Protein 4A1S (pdb70)

Foldseek 3Di:
DLVQLVVLQVVLVVCVVVVNNVVSLVSLVVSVVVPHPDLVVVLVSLQSNLVSCVVVPVLVSSLVSLVVSLVSCVVVVVLQSNLVSLQSNLVSCLVVVNLVSSLVSLVSSLVSCVVVVPLVSNLVSLLSNLVSLLSNLVVVCVVPVPD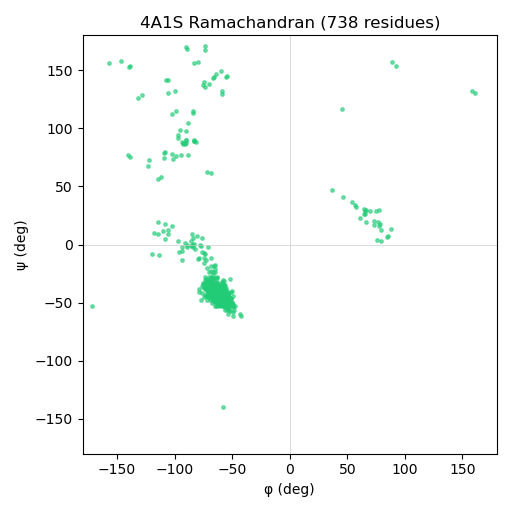NDPSNLVSLVVSLVSLVVSLVSCVVVVVLVSNLVSLQSNLVSCVSNLVLVSSLVSLVSNLVSCVVVVNLVSVLSSLQSNLVSCVSVVNLVSSLVSLVSNLVSCVVVVVLVSNLVSLQSNLVSVVVVVNLVRSLVSLVSSLVSCVVVVVLVSVLVSLVSNLVSCVSVPVLVSSLVSLVVNCVSDPPVSVVVSVVSNVVSD/DLVQLVVLQVVLVVCVVVVNNVVSLVSLVVSVVVPHPDLVVVLVSLQSNLVSCVVVPNLVSSLVSLVVSLVSCVVVVPLQSNLVSLQSNLVSCLVVVNLVSSLVSLVSSLVSCVVVVPLVSNLSSLLSNLVSLLSNLVVVCVVCVVDNDPSSLVSLVSSLVSLVVSLVSCVVVVVLLSNLVSLQSNLVSCVSVLVLVSNLVSLVSNLVSCVVVVNLVSNLSSLQSNLVSCVSVVNLVSNLVSLVSNLVSCVVVVVLVSNLVSLQSNLVSVVVVVVLVVSLVSLVSNLVSCVVVVVLVSNLVSLQSNLVSCVSVPVLVSSLVSLVVNPVSDHDVSVVSNVVSD/DDDVVVVVVVVCVPDDDDDDDDPDDDDDPD/DDVVVVVVVVCPPDDDDDDDDPDDDDDD

Radius of gyration: 38.89 Å; Cα contacts (8 Å, |Δi|>4): 1150; chains: 4; bounding box: 82×123×58 Å

Nearest PDB structures (foldseek):
  4a1s-assembly1_B  TM=1.003E+00  e=1.552E-40  Drosophila melanogaster
  5a7d-assembly2_E  TM=9.455E-01  e=1.061E-35  Drosophila melanogaster
  3sf4-assembly1_A  TM=9.619E-01  e=1.800E-29  Homo sapiens
  3ro2-assembly1_A  TM=9.393E-01  e=2.107E-28  Mus musculus
  4jhr-assembly1_A  TM=9.688E-01  e=8.189E-17  Mus musculus

InterPro domains:
  IPR003109 GoLoco motif [PF02188] (468-488)
  IPR003109 GoLoco motif [PF02188] (552-573)
  IPR003109 GoLoco motif [PF02188] (613-633)
  IPR003109 GoLoco motif [PS50877] (467-489)
  IPR003109 GoLoco motif [PS50877] (551-573)
  IPR003109 GoLoco motif [PS50877] (612-634)
  IPR003109 GoLoco motif [SM00390] (467-489)
  IPR003109 GoLoco motif [SM00390] (551-573)
  IPR003109 GoLoco motif [SM00390] (612-634)
  IPR011990 Tetratricopeptide-like helical domain superfamily [G3DSA:1.25.40.10] (41-385)
  IPR011990 Tetratricopeptide-like helical domain superfamily [G3DSA:1.25.40.10] (449-516)
  IPR011990 Tetratricopeptide-like helical domain superfamily [G3DSA:1.25.40.10] (537-635)
  IPR011990 Tetratricopeptide-like helical domain superfamily [SSF48452] (73-176)
  IPR011990 Tetratricopeptide-like helical domain superfamily [SSF48452] (196-381)
  IPR019734 Tetratricopeptide repeat [PS50005] (81-114)
  IPR019734 Tetratricopeptide repeat [SM00028] (81-114)
  IPR019734 Tetratricopeptide repeat [SM00028] (121-154)
  IPR019734 Tetratricopeptide repeat [SM00028] (161-204)
  IPR019734 Tetratricopeptide repeat [SM00028] (218-251)
  IPR019734 Tetratricopeptide repeat [SM00028] (258-291)

Organism: Drosophila melanogaster (NCBI:txid7227)

B-factor: mean 42.35, std 15.71, range [16.69, 116.45]

Solvent-accessible surface area: 34014 Å² total; per-residue (Å²): 50,57,80,112,0,70,114,39,0,57,51,0,35,126,20,32,127,79,65,69,25,168,32,0,14,52,67,0,91,41,0,57,152,38,27,31,166,66,82,104,8,33,3,2,0,38,0,9,0,0,12,3,17,28,123,60,38,56,69,97,82,0,46,80,32,0,102,76,0,15,74,26,0,102,83,51,129,53,115,68,5,10,0,45,0,2,6,1,7,0,16,0,10,42,60,55,39,90,25,105,78,0,8,124,20,1,60,91,1,10,62,1,0,106,107,66,58,40,116,95,0,29,0,89,0,2,16,10,0,0,25,2,22,19,29,51,0,59,77,27,9,99,139,77,117,81,144,75,8,116,70,4,89,113,2,0,59,86,0,20,100,16,0,64,76,4,3,139,14,8,124,90,61,48,52,96,17,8,12,0,58,0,0,0,6,0,0,6,0,31,4,2,44,30,63,31,85,16,0,10,92,30,1,65,36,11,26,126,2,1,132,105,117,54,57,76,38,0,1,20,20,0,4,16,4,0,0,9,0,14,2,41,58,46,72,59,121,59,0,3,104,21,6,84,81,2,12,51,0,0,75,105,66,54,44,86,116,36,16,8,84,6,0,4,9,0,0,2,0,25,32,61,40,137,91,52,107,40,0,16,111,37,3,66,99,2,17,59,7,2,87,104,65,58,63,167,139,0,27,16,50,0,0,45,6,0,7,58,4,21,44,56,79,45,24,100,143,109,3,55,129,11,8,89,61,7,79,157,38,34,90,90,83,22,33,67,18,2,52,60,42,22,73,87,40,119,47,59,79,110,0,71,115,42,0,70,52,0,35,126,20,30,137,75,64,68,27,170,33,0,14,53,69,0,91,41,0,62,153,34,28,32,168,67,77,116,9,30,4,2,0,40,0,8,0,0,12,4,16,25,125,58,40,53,69,98,83,0,47,80,34,0,100,78,0,15,73,25,0,99,83,48,129,54,114,63,5,10,0,48,0,2,7,2,7,0,18,0,9,40,60,53,39,89,28,106,77,0,8,123,18,1,60,93,2,10,63,1,0,108,110,64,57,41,116,95,1,29,0,92,0,2,19,11,0,0,27,2,23,18,31,52,0,59,74,27,8,97,139,80,117,82,147,74,8,118,68,4,88,113,2,0,60,84,0,18,99,17,0,63,72,5,4,139,14,7,123,89,60,49,51,98,17,9,12,0,62,0,0,0,7,0,0,6,0,31,5,2,45,30,64,29,88,15,0,11,90,31,1,64,39,11,26,129,2,1,132,104,117,54,56,74,39,0,2,20,16,0,2,16,5,0,0,8,0,12,2,41,61,43,71,59,120,59,0,2,102,21,5,82,84,2,13,51,0,0,77,105,67,53,45,85,116,34,16,9,89,5,0,5,9,0,0,0,0,28,33,63,43,137,90,52,106,36,0,15,109,36,3,66,96,2,18,59,6,2,87,105,65,58,63,166,142,1,27,17,47,0,0,44,6,0,8,57,4,21,42,57,77,44,24,100,144,111,4,55,128,12,9,89,59,18,77,157,40,70,76,90,30,1,52,65,40,21,73,89,39,119,212,83,90,5,27,60,41,5,59,77,91,24,58,45,31,23,54,70,18,104,112,59,27,23,29,100,22,55,0,98,142,101,6,26,63,40,5,59,78,86,24,60,50,30,23,53,72,19,105,114,61,28,22,34,105,22,75,17

CATH classification: 1.25.40.10

GO terms:
  GO:0045179 apical cortex (C, IDA)
  GO:0005938 cell cortex (C, IDA)
  GO:1990499 raps-insc complex (C, IDA)
  GO:0000132 establishment of mitotic spindle orientation (P, IDA)
  GO:0008356 asymmetric cell division (P, IDA)
  GO:0045167 asymmetric protein localization involved in cell fate determination (P, TAS)
  GO:0045175 basal protein localization (P, TAS)
  GO:0051294 establishment of spindle orientation (P, IMP)
  GO:0055059 asymmetric neuroblast division (P, IMP)
  GO:0007405 neuroblast proliferation (P, IMP)
  GO:0000132 establishment of mitotic spindle orientation (P, IMP)
  GO:0008356 asymmetric cell division (P, IMP)
  GO:0005515 protein binding (F, IPI)
  GO:0019904 protein domain specific binding (F, IPI)

Sequence (746 aa):
GSSMCLELALEGERLCNAGDCRAGVAFFQAAIQAGTEDLRTLSAIYSQLGNAYFYLGDYNKAMQYHKHDLTLAKSMNDRLGEAKSSGNLGNTLKVMGRFDEAAICCERHLTLARQLGDRLSEGRALYNLGNVYHAKGKHLGQRNPGKFGDDVKEALTRAVEFYQENLKLMRDLGDRGAQGRACGNLGNTYYLLGDFQAAIEHHQERLRIAREFGDRAAERRANSNLGNSHIFLGQFEDAAEHYKRTLALAVELGEREVEAQSCYSLGNTYTLLHEFNTAIEYHNRHLAIAQELGDRIGEARACWSLGNAHSAIGGHERALKYAEQHLQLAGSSMCLELALEGERLCNAGDCRAGVAFFQAAIQAGTEDLRTLSAIYSQLGNAYFYLGDYNKAMQYHKHDLTLAKSMNDRLGEAKSSGNLGNTLKVMGRFDEAAICCERHLTLARQLGDRLSEGRALYNLGNVYHAKGKHLGQRNPGKFGDDVKEALTRAVEFYQENLKLMRDLGDRGAQGRACGNLGNTYYLLGDFQAAIEHHQERLRIAREFGDRAAERRANSNLGNSHIFLGQFEDAAEHYKRTLALAVELGEREVEAQSCYSLGNTYTLLHEFNTAIEYHNRHLAIAQELGDRIGEARACWSLGNAHSAIGGHERALKYAEQHLQLAHPEPVASWMSEQRWAGEPEVMCTLQHKSIAPEPVASWMSEQRWAGEPEVMCTLQHKSI

Secondary structure (DSSP, 8-state):
-HHHHHHHHHHHHHHHHTT-HHHHHHHHHHHHHH--S-HHHHHHHHHHHHHHHHHHT-HHHHHHHHHHHHHHHHHTT-HHHHHHHHHHHHHHHHHTT-HHHHHHHHHHHHHHHHHHT-HHHHHHHHHHHHHHHHHHHHHHHHHSTT---HHHHHHHHHHHHHHHHHHHHHHHHT-HHHHHHHHHHHHHHHHHTT-HHHHHHHHHHHHHHHHHHT-HHHHHHHHHHHHHHHHTTT-HHHHHHHHHHHHHHHHHTT-HHHHHHHHHHHHHHHHHTT-HHHHHHHHHHHHHHHHHHT-HHHHHHHHHHHHHHHHHTT-HHHHHHHHHHHHHH--HHHHHHHHHHHHHT-/-HHHHHHHHHHHHHHHHTT-HHHHHHHHHHHHHH--S-HHHHHHHHHHHHHHHHHTT-HHHHHHHHHHHHHHHHHTT-HHHHHHHHHHHHHHHHHTT-HHHHHHHHHHHHHHHHHHT-HHHHHHHHHHHHHHHHHHHHHHHHHSTT---HHHHHHHHHHHHHHHHHHHHHHHHT-HHHHHHHHHHHHHHHHHHT-HHHHHHHHHHHHHHHHHHT-HHHHHHHHHHHHHHHHTTT-HHHHHHHHHHHHHHHHHTT-HHHHHHHHHHHHHHHHHTT-HHHHHHHHHHHHHHHHHTT-HHHHHHHHHHHHHHHHHTT-HHHHHHHHHHHHHH--HHHHHHHHHT-/---HHHHHHHHHTT----------------/--HHHHHHHHHTT---------------

Structure (mmCIF, N/CA/C/O backbone):
data_4A1S
#
_entry.id   4A1S
#
_cell.length_a   160.200
_cell.length_b   64.232
_cell.length_c   107.599
_cell.angle_alpha   90.00
_cell.angle_beta   117.90
_cell.angle_gamma   90.00
#
_symmetry.space_group_name_H-M   'C 1 2 1'
#
loop_
_entity.id
_entity.type
_entity.pdbx_description
1 polymer 'PARTNER OF INSCUTEABLE'
2 polymer RE60102P
3 water water
#
loop_
_atom_site.group_PDB
_atom_site.id
_atom_site.type_symbol
_atom_site.label_atom_id
_atom_site.label_alt_id
_atom_site.label_comp_id
_atom_site.label_asym_id
_atom_site.label_entity_id
_atom_site.label_seq_id
_atom_site.pdbx_PDB_ins_code
_atom_site.Cartn_x
_atom_site.Cartn_y
_atom_site.Cartn_z
_atom_site.occupancy
_atom_site.B_iso_or_equiv
_atom_site.auth_seq_id
_atom_site.auth_comp_id
_atom_site.auth_asym_id
_atom_site.auth_atom_id
_atom_site.pdbx_PDB_model_num
ATOM 1 N N . GLY A 1 44 ? 32.831 79.991 -6.490 1.00 34.07 39 GLY A N 1
ATOM 2 C CA . GLY A 1 44 ? 33.909 80.183 -5.523 1.00 50.39 39 GLY A CA 1
ATOM 3 C C . GLY A 1 44 ? 35.331 79.788 -5.999 1.00 52.06 39 GLY A C 1
ATOM 4 O O . GLY A 1 44 ? 36.144 80.622 -6.396 1.00 40.17 39 GLY A O 1
ATOM 5 N N . SER A 1 45 ? 35.637 78.496 -5.907 1.00 49.06 40 SER A N 1
ATOM 6 C CA . SER A 1 45 ? 36.547 77.884 -6.829 1.00 43.47 40 SER A CA 1
ATOM 7 C C . SER A 1 45 ? 36.070 78.132 -8.310 1.00 33.54 40 SER A C 1
ATOM 8 O O . SER A 1 45 ? 36.880 78.470 -9.156 1.00 32.84 40 SER A O 1
ATOM 11 N N . SER A 1 46 ? 34.773 78.036 -8.605 1.00 30.20 41 SER A N 1
ATOM 12 C CA . SER A 1 46 ? 34.283 78.346 -9.938 1.00 32.41 41 SER A CA 1
ATOM 13 C C . SER A 1 46 ? 34.384 79.867 -10.231 1.00 34.62 41 SER A C 1
ATOM 14 O O . SER A 1 46 ? 34.512 80.256 -11.390 1.00 29.65 41 SER A O 1
ATOM 17 N N . MET A 1 47 ? 34.285 80.712 -9.190 1.00 33.62 42 MET A N 1
ATOM 18 C CA . MET A 1 47 ? 34.341 82.167 -9.391 1.00 33.28 42 MET A CA 1
ATOM 19 C C . MET A 1 47 ? 35.789 82.500 -9.819 1.00 27.01 42 MET A C 1
ATOM 20 O O . MET A 1 47 ? 36.024 83.205 -10.794 1.00 27.67 42 MET A O 1
ATOM 25 N N . CYS A 1 48 ? 36.745 81.956 -9.083 1.00 21.53 43 CYS A N 1
ATOM 26 C CA . CYS A 1 48 ? 38.125 82.171 -9.338 1.00 24.72 43 CYS A CA 1
ATOM 27 C C . CYS A 1 48 ? 38.392 81.707 -10.773 1.00 27.14 43 CYS A C 1
ATOM 28 O O . CYS A 1 48 ? 39.080 82.431 -11.587 1.00 26.62 43 CYS A O 1
ATOM 31 N N . LEU A 1 49 ? 37.867 80.526 -11.105 1.00 30.51 44 LEU A N 1
ATOM 32 C CA . LEU A 1 49 ? 38.115 79.957 -12.412 1.00 30.27 44 LEU A CA 1
ATOM 33 C C . LEU A 1 49 ? 37.728 80.924 -13.533 1.00 26.73 44 LEU A C 1
ATOM 34 O O . LEU A 1 49 ? 38.523 81.242 -14.390 1.00 30.34 44 LEU A O 1
ATOM 39 N N . GLU A 1 50 ? 36.492 81.360 -13.525 1.00 32.73 45 GLU A N 1
ATOM 40 C CA . GLU A 1 50 ? 36.036 82.313 -14.515 1.00 33.39 45 GLU A CA 1
ATOM 41 C C . GLU A 1 50 ? 36.842 83.608 -14.499 1.00 28.27 45 GLU A C 1
ATOM 42 O O . GLU A 1 50 ? 37.108 84.171 -15.550 1.00 30.93 45 GLU A O 1
ATOM 48 N N . LEU A 1 51 ? 37.210 84.115 -13.338 1.00 28.75 46 LEU A N 1
ATOM 49 C CA . LEU A 1 51 ? 37.981 85.359 -13.325 1.00 25.46 46 LEU A CA 1
ATOM 50 C C . LEU A 1 51 ? 39.333 85.120 -13.971 1.00 25.57 46 LEU A C 1
ATOM 51 O O . LEU A 1 51 ? 39.832 85.942 -14.715 1.00 31.42 46 LEU A O 1
ATOM 56 N N . ALA A 1 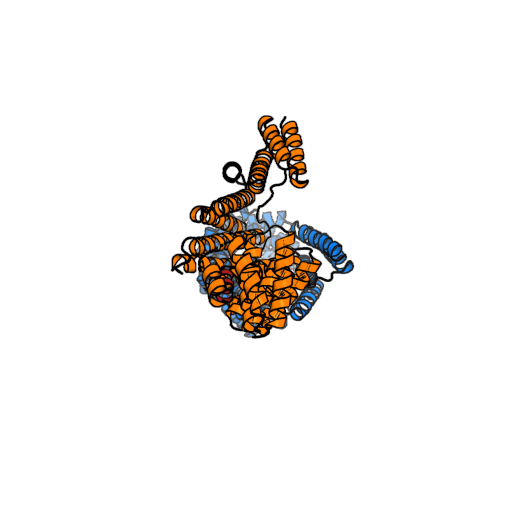52 ? 39.941 83.984 -13.702 1.00 26.96 47 ALA A N 1
ATOM 57 C CA . ALA A 1 52 ? 41.290 83.732 -14.161 1.00 24.92 47 ALA A CA 1
ATOM 58 C C . ALA A 1 52 ? 41.225 83.465 -15.670 1.00 29.85 47 ALA A C 1
ATOM 59 O O . ALA A 1 52 ? 42.122 83.880 -16.428 1.00 26.24 47 ALA A O 1
ATOM 61 N N . LEU A 1 53 ? 40.167 82.785 -16.141 1.00 27.87 48 LEU A N 1
ATOM 62 C CA . LEU A 1 53 ? 40.092 82.586 -17.601 1.00 29.18 48 LEU A CA 1
ATOM 63 C C . LEU A 1 53 ? 39.908 83.934 -18.304 1.00 30.27 48 LEU A C 1
ATOM 64 O O . LEU A 1 53 ? 40.418 84.091 -19.420 1.00 32.68 48 LEU A O 1
ATOM 69 N N . GLU A 1 54 ? 39.157 84.863 -17.696 1.00 28.99 49 GLU A N 1
ATOM 70 C CA . GLU A 1 54 ? 39.004 86.172 -18.324 1.00 33.02 49 GLU A CA 1
ATOM 71 C C . GLU A 1 54 ? 40.362 86.853 -18.328 1.00 29.57 49 GLU A C 1
ATOM 72 O O . GLU A 1 54 ? 40.732 87.458 -19.319 1.00 32.57 49 GLU A O 1
ATOM 78 N N . GLY A 1 55 ? 41.108 86.747 -17.230 1.00 30.50 50 GLY A N 1
ATOM 79 C CA . GLY A 1 55 ? 42.417 87.401 -17.146 1.00 27.59 50 GLY A CA 1
ATOM 80 C C . GLY A 1 55 ? 43.276 86.839 -18.276 1.00 31.68 50 GLY A C 1
ATOM 81 O O . GLY A 1 55 ? 43.980 87.535 -18.997 1.00 29.25 50 GLY A O 1
ATOM 82 N N . GLU A 1 56 ? 43.229 85.524 -18.449 1.00 31.81 51 GLU A N 1
ATOM 83 C CA . GLU A 1 56 ? 44.103 84.898 -19.417 1.00 31.37 51 GLU A CA 1
ATOM 84 C C . GLU A 1 56 ? 43.747 85.329 -20.847 1.00 30.88 51 GLU A C 1
ATOM 85 O O . GLU A 1 56 ? 44.596 85.662 -21.684 1.00 31.88 51 GLU A O 1
ATOM 91 N N . ARG A 1 57 ? 42.469 85.344 -21.143 1.00 32.97 52 ARG A N 1
ATOM 92 C CA . ARG A 1 57 ? 42.018 85.859 -22.429 1.00 33.79 52 ARG A CA 1
ATOM 93 C C . ARG A 1 57 ? 42.424 87.329 -22.728 1.00 38.00 52 ARG A C 1
ATOM 94 O O . ARG A 1 57 ? 42.845 87.606 -23.870 1.00 41.34 52 ARG A O 1
ATOM 102 N N . LEU A 1 58 ? 42.349 88.208 -21.724 1.00 32.40 53 LEU A N 1
ATOM 103 C CA . LEU A 1 58 ? 42.711 89.634 -21.821 1.00 32.42 53 LEU A CA 1
ATOM 104 C C . LEU A 1 58 ? 44.216 89.806 -22.099 1.00 33.03 53 LEU A C 1
ATOM 105 O O . LEU A 1 58 ? 44.602 90.564 -23.000 1.00 30.86 53 LEU A O 1
ATOM 110 N N . CYS A 1 59 ? 45.074 89.056 -21.416 1.00 31.59 54 CYS A N 1
ATOM 111 C CA . CYS A 1 59 ? 46.503 89.251 -21.633 1.00 36.31 54 CYS A CA 1
ATOM 112 C C . CYS A 1 59 ? 46.763 88.854 -23.026 1.00 44.84 54 CYS A C 1
ATOM 113 O O . CYS A 1 59 ? 47.568 89.441 -23.771 1.00 45.97 54 CYS A O 1
ATOM 116 N N . ASN A 1 60 ? 46.028 87.849 -23.430 1.00 43.31 55 ASN A N 1
ATOM 117 C CA . ASN A 1 60 ? 46.181 87.399 -24.775 1.00 47.69 55 ASN A CA 1
ATOM 118 C C . ASN A 1 60 ? 45.755 88.427 -25.849 1.00 46.41 55 ASN A C 1
ATOM 119 O O . ASN A 1 60 ? 46.374 88.511 -26.908 1.00 49.36 55 ASN A O 1
ATOM 124 N N . ALA A 1 61 ? 44.717 89.203 -25.608 1.00 41.77 56 ALA A N 1
ATOM 125 C CA . ALA A 1 61 ? 44.373 90.205 -26.587 1.00 39.74 56 ALA A CA 1
ATOM 126 C C . ALA A 1 61 ? 45.212 91.490 -26.347 1.00 50.66 56 ALA A C 1
ATOM 127 O O . ALA A 1 61 ? 44.920 92.516 -26.907 1.00 56.53 56 ALA A O 1
ATOM 129 N N . GLY A 1 62 ? 46.205 91.446 -25.467 1.00 55.45 57 GLY A N 1
ATOM 130 C CA . GLY A 1 62 ? 47.008 92.625 -25.183 1.00 55.80 57 GLY A CA 1
ATOM 131 C C . GLY A 1 62 ? 46.317 93.664 -24.327 1.00 53.63 57 GLY A C 1
ATOM 132 O O . GLY A 1 62 ? 46.596 94.853 -24.463 1.00 56.84 57 GLY A O 1
ATOM 133 N N . ASP A 1 63 ? 45.402 93.228 -23.484 1.00 43.61 58 ASP A N 1
ATOM 134 C CA . ASP A 1 63 ? 44.905 94.088 -22.434 1.00 42.43 58 ASP A CA 1
ATOM 135 C C . ASP A 1 63 ? 45.407 93.513 -21.107 1.00 38.63 58 ASP A C 1
ATOM 136 O O . ASP A 1 63 ? 44.618 93.180 -20.289 1.00 38.33 58 ASP A O 1
ATOM 141 N N . CYS A 1 64 ? 46.739 93.396 -20.961 1.00 41.64 59 CYS A N 1
ATOM 142 C CA . CYS A 1 64 ? 47.394 92.790 -19.797 1.00 43.18 59 CYS A CA 1
ATOM 143 C C . CYS A 1 64 ? 47.167 93.440 -18.490 1.00 35.64 59 CYS A C 1
ATOM 144 O O . CYS A 1 64 ? 47.071 92.701 -17.516 1.00 35.19 59 CYS A O 1
ATOM 147 N N . ARG A 1 65 ? 47.126 94.776 -18.448 1.00 34.20 60 ARG A N 1
ATOM 148 C CA . ARG A 1 65 ? 46.886 95.460 -17.178 1.00 35.67 60 ARG A CA 1
ATOM 149 C C . ARG A 1 65 ? 45.561 95.043 -16.633 1.00 35.38 60 ARG A C 1
ATOM 150 O O . ARG A 1 65 ? 45.429 94.837 -15.450 1.00 35.37 60 ARG A O 1
ATOM 158 N N . ALA A 1 66 ? 44.566 94.927 -17.517 1.00 37.98 61 ALA A N 1
ATOM 159 C CA . ALA A 1 66 ? 43.241 94.439 -17.088 1.00 39.47 61 ALA A CA 1
ATOM 160 C C . ALA A 1 66 ? 43.308 92.970 -16.722 1.00 33.59 61 ALA A C 1
ATOM 161 O O . ALA A 1 66 ? 42.587 92.458 -15.849 1.00 29.47 61 ALA A O 1
ATOM 163 N N . GLY A 1 67 ? 44.149 92.268 -17.482 1.00 35.10 62 GLY A N 1
ATOM 164 C CA . GLY A 1 67 ? 44.455 90.870 -17.183 1.00 31.81 62 GLY A CA 1
ATOM 165 C C . GLY A 1 67 ? 44.904 90.669 -15.753 1.00 31.10 62 GLY A C 1
ATOM 166 O O . GLY A 1 67 ? 44.368 89.806 -15.050 1.00 31.10 62 GLY A O 1
ATOM 167 N N . VAL A 1 68 ? 45.916 91.432 -15.352 1.00 31.56 63 VAL A N 1
ATOM 168 C CA . VAL A 1 68 ? 46.457 91.380 -13.984 1.00 30.98 63 VAL A CA 1
ATOM 169 C C . VAL A 1 68 ? 45.322 91.562 -13.006 1.00 27.27 63 VAL A C 1
ATOM 170 O O . VAL A 1 68 ? 45.271 90.865 -12.009 1.00 30.31 63 VAL A O 1
ATOM 174 N N . ALA A 1 69 ? 44.468 92.558 -13.288 1.00 26.29 64 ALA A N 1
ATOM 175 C CA . ALA A 1 69 ? 43.351 92.802 -12.380 1.00 26.73 64 ALA A CA 1
ATOM 176 C C . ALA A 1 69 ? 42.509 91.579 -12.198 1.00 25.65 64 ALA A C 1
ATOM 177 O O . ALA A 1 69 ? 42.102 91.271 -11.115 1.00 22.82 64 ALA A O 1
ATOM 179 N N . PHE A 1 70 ? 42.197 90.910 -13.311 1.00 27.21 65 PHE A N 1
ATOM 180 C CA . PHE A 1 70 ? 41.384 89.679 -13.191 1.00 27.76 65 PHE A CA 1
ATOM 181 C C . PHE A 1 70 ? 42.089 88.562 -12.452 1.00 30.38 65 PHE A C 1
ATOM 182 O O . PHE A 1 70 ? 41.465 87.822 -11.721 1.00 32.21 65 PHE A O 1
ATOM 190 N N . PHE A 1 71 ? 43.400 88.426 -12.698 1.00 27.33 66 PHE A N 1
ATOM 191 C CA . PHE A 1 71 ? 44.202 87.496 -11.899 1.00 26.47 66 PHE A CA 1
ATOM 192 C C . PHE A 1 71 ? 44.190 87.845 -10.419 1.00 28.42 66 PHE A C 1
ATOM 193 O O . PHE A 1 71 ? 44.097 86.961 -9.598 1.00 27.88 66 PHE A O 1
ATOM 201 N N . GLN A 1 72 ? 44.249 89.143 -10.099 1.00 29.35 67 GLN A N 1
ATOM 202 C CA . GLN A 1 72 ? 44.157 89.542 -8.700 1.00 26.07 67 GLN A CA 1
ATOM 203 C C . GLN A 1 72 ? 42.803 89.319 -8.091 1.00 27.68 67 GLN A C 1
ATOM 204 O O . GLN A 1 72 ? 42.711 88.942 -6.939 1.00 27.49 67 GLN A O 1
ATOM 210 N N . ALA A 1 73 ? 41.741 89.562 -8.854 1.00 27.05 68 ALA A N 1
ATOM 211 C CA . ALA A 1 73 ? 40.378 89.215 -8.348 1.00 27.78 68 ALA A CA 1
ATOM 212 C C . ALA A 1 73 ? 40.262 87.672 -8.103 1.00 21.19 68 ALA A C 1
ATOM 213 O O . ALA A 1 73 ? 39.658 87.201 -7.145 1.00 31.13 68 ALA A O 1
ATOM 215 N N . ALA A 1 74 ? 40.833 86.924 -9.037 1.00 21.16 69 ALA A N 1
ATOM 216 C CA . ALA A 1 74 ? 40.815 85.440 -8.975 1.00 25.21 69 ALA A CA 1
ATOM 217 C C . ALA A 1 74 ? 41.505 84.902 -7.686 1.00 31.32 69 ALA A C 1
ATOM 218 O O . ALA A 1 74 ? 41.012 84.011 -7.032 1.00 26.05 69 ALA A O 1
ATOM 220 N N . ILE A 1 75 ? 42.671 85.461 -7.368 1.00 31.77 70 ILE A N 1
ATOM 221 C CA . ILE A 1 75 ? 43.324 85.174 -6.089 1.00 35.53 70 ILE A CA 1
ATOM 222 C C . ILE A 1 75 ? 42.462 85.516 -4.919 1.00 32.91 70 ILE A C 1
ATOM 223 O O . ILE A 1 75 ? 42.398 84.739 -3.955 1.00 32.00 70 ILE A O 1
ATOM 228 N N . GLN A 1 76 ? 41.829 86.701 -4.997 1.00 27.21 71 GLN A N 1
ATOM 229 C CA . GLN A 1 76 ? 41.017 87.163 -3.890 1.00 26.73 71 GLN A CA 1
ATOM 230 C C . GLN A 1 76 ? 39.850 86.201 -3.657 1.00 27.59 71 GLN A C 1
ATOM 231 O O . GLN A 1 76 ? 39.550 85.898 -2.519 1.00 28.22 71 GLN A O 1
ATOM 237 N N . ALA A 1 77 ? 39.211 85.786 -4.746 1.00 25.61 72 ALA A N 1
ATOM 238 C CA . ALA A 1 77 ? 38.099 84.836 -4.700 1.00 28.73 72 ALA A CA 1
ATOM 239 C C . ALA A 1 77 ? 38.578 83.535 -4.030 1.00 32.81 72 ALA A C 1
ATOM 240 O O . ALA A 1 77 ? 37.904 83.015 -3.213 1.00 28.44 72 ALA A O 1
ATOM 242 N N . GLY A 1 78 ? 39.779 83.059 -4.388 1.00 36.23 73 GLY A N 1
ATOM 243 C CA . GLY A 1 78 ? 40.359 81.855 -3.799 1.00 35.44 73 GLY A CA 1
ATOM 244 C C . GLY A 1 78 ? 39.948 80.616 -4.547 1.00 34.34 73 GLY A C 1
ATOM 245 O O . GLY A 1 78 ? 38.956 80.662 -5.237 1.00 30.29 73 GLY A O 1
ATOM 246 N N . THR A 1 79 ? 40.731 79.535 -4.433 1.00 33.50 74 THR A N 1
ATOM 247 C CA . THR A 1 79 ? 40.394 78.246 -5.022 1.00 34.80 74 THR A CA 1
ATOM 248 C C . THR A 1 79 ? 40.915 77.095 -4.137 1.00 33.25 74 THR A C 1
ATOM 249 O O . THR A 1 79 ? 41.822 77.297 -3.331 1.00 33.33 74 THR A O 1
ATOM 253 N N . GLU A 1 80 ? 40.315 75.916 -4.283 1.00 32.72 75 GLU A N 1
ATOM 254 C CA . GLU A 1 80 ? 40.826 74.673 -3.661 1.00 34.66 75 GLU A CA 1
ATOM 255 C C . GLU A 1 80 ? 41.744 73.873 -4.603 1.00 30.95 75 GLU A C 1
ATOM 256 O O . GLU A 1 80 ? 42.376 72.873 -4.202 1.00 36.30 75 GLU A O 1
ATOM 262 N N . ASP A 1 81 ? 41.829 74.362 -5.841 1.00 31.34 76 ASP A N 1
ATOM 263 C CA . ASP A 1 81 ? 42.635 73.762 -6.897 1.00 30.08 76 ASP A CA 1
ATOM 264 C C . ASP A 1 81 ? 44.035 74.436 -7.007 1.00 29.16 76 ASP A C 1
ATOM 265 O O . ASP A 1 81 ? 44.208 75.514 -7.625 1.00 29.97 76 ASP A O 1
ATOM 270 N N . LEU A 1 82 ? 45.027 73.802 -6.411 1.00 28.10 77 LEU A N 1
ATOM 271 C CA . LEU A 1 82 ? 46.396 74.303 -6.409 1.00 30.98 77 LEU A CA 1
ATOM 272 C C . LEU A 1 82 ? 47.003 74.401 -7.789 1.00 31.81 77 LEU A C 1
ATOM 273 O O . LEU A 1 82 ? 47.774 75.324 -7.977 1.00 34.81 77 LEU A O 1
ATOM 278 N N . ARG A 1 83 ? 46.656 73.475 -8.700 1.00 33.53 78 ARG A N 1
ATOM 279 C CA . ARG A 1 83 ? 47.121 73.529 -10.090 1.00 35.45 78 ARG A CA 1
ATOM 280 C C . ARG A 1 83 ? 46.705 74.896 -10.669 1.00 30.90 78 ARG A C 1
ATOM 281 O O . ARG A 1 83 ? 47.563 75.649 -11.120 1.00 31.36 78 ARG A O 1
ATOM 289 N N . THR A 1 84 ? 45.416 75.211 -10.632 1.00 26.51 79 THR A N 1
ATOM 290 C CA . THR A 1 84 ? 44.924 76.519 -11.029 1.00 27.11 79 THR A CA 1
ATOM 291 C C . THR A 1 84 ? 45.620 77.665 -10.303 1.00 25.22 79 THR A C 1
ATOM 292 O O . THR A 1 84 ? 46.019 78.686 -10.907 1.00 27.07 79 THR A O 1
ATOM 296 N N . LEU A 1 85 ? 45.781 77.553 -8.984 1.00 25.35 80 LEU A N 1
ATOM 297 C CA . LEU A 1 85 ? 46.260 78.721 -8.251 1.00 22.68 80 LEU A CA 1
ATOM 298 C C . LEU A 1 85 ? 47.682 79.000 -8.754 1.00 30.05 80 LEU A C 1
ATOM 299 O O . LEU A 1 85 ? 48.126 80.165 -8.915 1.00 26.69 80 LEU A O 1
ATOM 304 N N . SER A 1 86 ? 48.407 77.903 -8.955 1.00 28.33 81 SER A N 1
ATOM 305 C CA . SER A 1 86 ? 49.746 77.992 -9.478 1.00 27.31 81 SER A CA 1
ATOM 306 C C . SER A 1 86 ? 49.781 78.588 -10.896 1.00 28.76 81 SER A C 1
ATOM 307 O O . SER A 1 86 ? 50.647 79.393 -11.232 1.00 28.85 81 SER A O 1
ATOM 310 N N . ALA A 1 87 ? 48.884 78.141 -11.749 1.00 27.37 82 ALA A N 1
ATOM 311 C CA . ALA A 1 87 ? 48.813 78.726 -13.083 1.00 26.43 82 ALA A CA 1
ATOM 312 C C . ALA A 1 87 ? 48.506 80.240 -12.991 1.00 30.15 82 ALA A C 1
ATOM 313 O O . ALA A 1 87 ? 49.077 81.052 -13.738 1.00 32.48 82 ALA A O 1
ATOM 315 N N . ILE A 1 88 ? 47.697 80.658 -12.036 1.00 26.65 83 ILE A N 1
ATOM 316 C CA . ILE A 1 88 ? 47.389 82.093 -11.946 1.00 21.69 83 ILE A CA 1
ATOM 317 C C . ILE A 1 88 ? 48.652 82.824 -11.534 1.00 25.84 83 ILE A C 1
ATOM 318 O O . ILE A 1 88 ? 48.950 83.892 -12.069 1.00 28.40 83 ILE A O 1
ATOM 323 N N . TYR A 1 89 ? 49.388 82.299 -10.559 1.00 25.06 84 TYR A N 1
ATOM 324 C CA . TYR A 1 89 ? 50.611 82.985 -10.120 1.00 24.62 84 TYR A CA 1
ATOM 325 C C . TYR A 1 89 ? 51.560 83.118 -11.364 1.00 29.19 84 TYR A C 1
ATOM 326 O O . TYR A 1 89 ? 52.180 84.174 -11.604 1.00 25.00 84 TYR A O 1
ATOM 335 N N . SER A 1 90 ? 51.685 82.027 -12.135 1.00 29.71 85 SER A N 1
ATOM 336 C CA . SER A 1 90 ? 52.575 82.018 -13.289 1.00 29.63 85 SER A CA 1
ATOM 337 C C . SER A 1 90 ? 52.145 83.047 -14.353 1.00 25.52 85 SER A C 1
ATOM 338 O O . SER A 1 90 ? 52.972 83.790 -14.872 1.00 25.63 85 SER A O 1
ATOM 341 N N . GLN A 1 91 ? 50.858 83.110 -14.668 1.00 28.53 86 GLN A N 1
ATOM 342 C CA . GLN A 1 91 ? 50.378 84.147 -15.608 1.00 24.77 86 GLN A CA 1
ATOM 343 C C . GLN A 1 91 ? 50.565 85.557 -15.097 1.00 24.94 86 GLN A C 1
ATOM 344 O O . GLN A 1 91 ? 50.933 86.415 -15.885 1.00 30.66 86 GLN A O 1
ATOM 350 N N . LEU A 1 92 ? 50.317 85.792 -13.822 1.00 29.12 87 LEU A N 1
ATOM 351 C CA . LEU A 1 92 ? 50.570 87.071 -13.208 1.00 27.27 87 LEU A CA 1
ATOM 352 C C . LEU A 1 92 ? 52.046 87.403 -13.355 1.00 24.29 87 LEU A C 1
ATOM 353 O O . LEU A 1 92 ? 52.428 88.543 -13.658 1.00 28.03 87 LEU A O 1
ATOM 358 N N . GLY A 1 93 ? 52.890 86.434 -13.091 1.00 24.14 88 GLY A N 1
ATOM 359 C CA . GLY A 1 93 ? 54.302 86.719 -13.129 1.00 29.43 88 GLY A CA 1
ATOM 360 C C . GLY A 1 93 ? 54.689 87.096 -14.574 1.00 29.36 88 GLY A C 1
ATOM 361 O O . GLY A 1 93 ? 55.450 87.998 -14.791 1.00 29.94 88 GLY A O 1
ATOM 362 N N . ASN A 1 94 ? 54.184 86.389 -15.585 1.00 25.38 89 ASN A N 1
ATOM 363 C CA . ASN A 1 94 ? 54.578 86.743 -16.920 1.00 21.14 89 ASN A CA 1
ATOM 364 C C . ASN A 1 94 ? 53.980 88.071 -17.368 1.00 28.60 89 ASN A C 1
ATOM 365 O O . ASN A 1 94 ? 54.634 88.781 -18.090 1.00 30.67 89 ASN A O 1
ATOM 370 N N . ALA A 1 95 ? 52.763 88.422 -16.918 1.00 29.14 90 ALA A N 1
ATOM 371 C CA . ALA A 1 95 ? 52.169 89.712 -17.249 1.00 26.68 90 ALA A CA 1
ATOM 372 C C . ALA A 1 95 ? 53.032 90.802 -16.650 1.00 28.99 90 ALA A C 1
ATOM 373 O O . ALA A 1 95 ? 53.346 91.776 -17.348 1.00 31.41 90 ALA A O 1
ATOM 375 N N . TYR A 1 96 ? 53.457 90.642 -15.407 1.00 26.60 91 TYR A N 1
ATOM 376 C CA . TYR A 1 96 ? 54.229 91.705 -14.783 1.00 29.97 91 TYR A CA 1
ATOM 377 C C . TYR A 1 96 ? 55.517 91.832 -15.649 1.00 30.80 91 TYR A C 1
ATOM 378 O O . TYR A 1 96 ? 55.950 92.900 -15.993 1.00 30.53 91 TYR A O 1
ATOM 387 N N . PHE A 1 97 ? 56.073 90.717 -16.060 1.00 26.61 92 PHE A N 1
ATOM 388 C CA . PHE A 1 97 ? 57.369 90.741 -16.748 1.00 29.36 92 PHE A CA 1
ATOM 389 C C . PHE A 1 97 ? 57.198 91.518 -18.025 1.00 33.60 92 PHE A C 1
ATOM 390 O O . PHE A 1 97 ? 57.999 92.381 -18.381 1.00 29.13 92 PHE A O 1
ATOM 398 N N . TYR A 1 98 ? 56.090 91.273 -18.696 1.00 40.52 93 TYR A N 1
ATOM 399 C CA . TYR A 1 98 ? 55.821 92.058 -19.882 1.00 40.48 93 TYR A CA 1
ATOM 400 C C . TYR A 1 98 ? 55.564 93.544 -19.658 1.00 41.30 93 TYR A C 1
ATOM 401 O O . TYR A 1 98 ? 55.957 94.338 -20.530 1.00 41.60 93 TYR A O 1
ATOM 410 N N . LEU A 1 99 ? 54.937 93.925 -18.547 1.00 37.65 94 LEU A N 1
ATOM 411 C CA . LEU A 1 99 ? 54.751 95.360 -18.227 1.00 39.00 94 LEU A CA 1
ATOM 412 C C . LEU A 1 99 ? 56.027 96.031 -17.751 1.00 39.30 94 LEU A C 1
ATOM 413 O O . LEU A 1 99 ? 56.047 97.246 -17.580 1.00 42.64 94 LEU A O 1
ATOM 418 N N . GLY A 1 100 ? 57.090 95.259 -17.525 1.00 41.14 95 GLY A N 1
ATOM 419 C CA . GLY A 1 100 ? 58.301 95.798 -16.910 1.00 38.44 95 GLY A CA 1
ATOM 420 C C . GLY A 1 100 ? 58.390 95.885 -15.392 1.00 44.07 95 GLY A C 1
ATOM 421 O O . GLY A 1 100 ? 59.367 96.442 -14.944 1.00 45.34 95 GLY A O 1
ATOM 422 N N . ASP A 1 101 ? 57.427 95.357 -14.607 1.00 45.89 96 ASP A N 1
ATOM 423 C CA . ASP A 1 101 ? 57.594 95.338 -13.158 1.00 42.79 96 ASP A CA 1
ATOM 424 C C . ASP A 1 101 ? 58.268 94.026 -12.829 1.00 38.09 96 ASP A C 1
ATOM 425 O O . ASP A 1 101 ? 57.602 93.029 -12.497 1.00 34.80 96 ASP A O 1
ATOM 430 N N . TYR A 1 102 ? 59.591 94.032 -12.892 1.00 35.57 97 TYR A N 1
ATOM 431 C CA . TYR A 1 102 ? 60.339 92.805 -12.627 1.00 41.48 97 TYR A CA 1
ATOM 432 C C . TYR A 1 102 ? 60.312 92.338 -11.187 1.00 37.85 97 TYR A C 1
ATOM 433 O O . TYR A 1 102 ? 60.350 91.150 -10.991 1.00 35.64 97 TYR A O 1
ATOM 442 N N . ASN A 1 103 ? 60.223 93.244 -10.207 1.00 39.04 98 ASN A N 1
ATOM 443 C CA . ASN A 1 103 ? 60.082 92.772 -8.832 1.00 41.99 98 ASN A CA 1
ATOM 444 C C . ASN A 1 103 ? 58.853 91.947 -8.628 1.00 40.59 98 ASN A C 1
ATOM 445 O O . ASN A 1 103 ? 58.927 90.932 -7.931 1.00 35.97 98 ASN A O 1
ATOM 450 N N . LYS A 1 104 ? 57.745 92.416 -9.211 1.00 37.39 99 LYS A N 1
ATOM 451 C CA . LYS A 1 104 ? 56.472 91.744 -9.028 1.00 37.92 99 LYS A CA 1
ATOM 452 C C . LYS A 1 104 ? 56.495 90.444 -9.816 1.00 36.59 99 LYS A C 1
ATOM 453 O O . LYS A 1 104 ? 55.951 89.441 -9.402 1.00 34.23 99 LYS A O 1
ATOM 459 N N . ALA A 1 105 ? 57.180 90.455 -10.951 1.00 31.03 100 ALA A N 1
ATOM 460 C CA . ALA A 1 105 ? 57.212 89.257 -11.755 1.00 29.72 100 ALA A CA 1
ATOM 461 C C . ALA A 1 105 ? 58.020 88.227 -11.003 1.00 29.46 100 ALA A C 1
ATOM 462 O O . ALA A 1 105 ? 57.671 87.062 -10.928 1.00 28.62 100 ALA A O 1
ATOM 464 N N . MET A 1 106 ? 59.150 88.671 -10.489 1.00 29.97 101 MET A N 1
ATOM 465 C CA . MET A 1 106 ? 59.906 87.831 -9.609 1.00 31.90 101 MET A CA 1
ATOM 466 C C . MET A 1 106 ? 59.041 87.232 -8.493 1.00 32.84 101 MET A C 1
ATOM 467 O O . MET A 1 106 ? 59.091 86.034 -8.279 1.00 31.16 101 MET A O 1
ATOM 472 N N . GLN A 1 107 ? 58.285 88.085 -7.779 1.00 33.16 102 GLN A N 1
ATOM 473 C CA . GLN A 1 107 ? 57.510 87.653 -6.601 1.00 32.34 102 GLN A CA 1
ATOM 474 C C . GLN A 1 107 ? 56.526 86.533 -6.918 1.00 27.96 102 GLN A C 1
ATOM 475 O O . GLN A 1 107 ? 56.415 85.530 -6.214 1.00 28.59 102 GLN A O 1
ATOM 481 N N . TYR A 1 108 ? 55.814 86.728 -8.012 1.00 26.04 103 TYR A N 1
ATOM 482 C CA . TYR A 1 108 ? 54.793 85.766 -8.422 1.00 30.31 103 TYR A CA 1
ATOM 483 C C . TYR A 1 108 ? 55.404 84.500 -9.049 1.00 32.92 103 TYR A C 1
ATOM 484 O O . TYR A 1 108 ? 54.919 83.389 -8.816 1.00 28.13 103 TYR A O 1
ATOM 493 N N . HIS A 1 109 ? 56.507 84.662 -9.802 1.00 30.22 104 HIS A N 1
ATOM 494 C CA . HIS A 1 109 ? 57.158 83.437 -10.278 1.00 26.81 104 HIS A CA 1
ATOM 495 C C . HIS A 1 109 ? 57.637 82.590 -9.095 1.00 27.05 104 HIS A C 1
ATOM 496 O O . HIS A 1 109 ? 57.559 81.396 -9.108 1.00 29.24 104 HIS A O 1
ATOM 503 N N . LYS A 1 110 ? 58.169 83.240 -8.079 1.00 26.71 105 LYS A N 1
ATOM 504 C CA . LYS A 1 110 ? 58.562 82.485 -6.881 1.00 33.62 105 LYS A CA 1
ATOM 505 C C . LYS A 1 110 ? 57.391 81.773 -6.150 1.00 33.55 105 LYS A C 1
ATOM 506 O O . LYS A 1 110 ? 57.539 80.643 -5.653 1.00 30.66 105 LYS A O 1
ATOM 512 N N . HIS A 1 111 ? 56.265 82.477 -6.033 1.00 26.93 106 HIS A N 1
ATOM 513 C CA . HIS A 1 111 ? 55.085 81.865 -5.397 1.00 29.99 106 HIS A CA 1
ATOM 514 C C . HIS A 1 111 ? 54.694 80.625 -6.158 1.00 29.27 106 HIS A C 1
ATOM 515 O O . HIS A 1 111 ? 54.330 79.630 -5.569 1.00 29.61 106 HIS A O 1
ATOM 522 N N . ASP A 1 112 ? 54.735 80.742 -7.482 1.00 25.57 107 ASP A N 1
ATOM 523 C CA . ASP A 1 112 ? 54.368 79.622 -8.360 1.00 25.50 107 ASP A CA 1
ATOM 524 C C . ASP A 1 112 ? 55.368 78.508 -8.113 1.00 26.63 107 ASP A C 1
ATOM 525 O O . ASP A 1 112 ? 55.006 77.352 -7.912 1.00 30.64 107 ASP A O 1
ATOM 530 N N . LEU A 1 113 ? 56.658 78.879 -8.139 1.00 23.47 108 LEU A N 1
ATOM 531 C CA . LEU A 1 113 ? 57.698 77.883 -7.988 1.00 29.62 108 LEU A CA 1
ATOM 532 C C . LEU A 1 113 ? 57.503 77.126 -6.681 1.00 35.48 108 LEU A C 1
ATOM 533 O O . LEU A 1 113 ? 57.590 75.932 -6.618 1.00 31.48 108 LEU A O 1
ATOM 538 N N . THR A 1 114 ? 57.327 77.871 -5.618 1.00 36.20 109 THR A N 1
ATOM 539 C CA . THR A 1 114 ? 57.171 77.255 -4.295 1.00 37.23 109 THR A CA 1
ATOM 540 C C . THR A 1 114 ? 55.952 76.353 -4.202 1.00 32.74 109 THR A C 1
ATOM 541 O O . THR A 1 114 ? 56.037 75.246 -3.688 1.00 36.64 109 THR A O 1
ATOM 545 N N . LEU A 1 115 ? 54.827 76.867 -4.690 1.00 31.76 110 LEU A N 1
ATOM 546 C CA . LEU A 1 115 ? 53.631 76.052 -4.802 1.00 35.15 110 LEU A CA 1
ATOM 547 C C . LEU A 1 115 ? 53.866 74.774 -5.634 1.00 37.57 110 LEU A C 1
ATOM 548 O O . LEU A 1 115 ? 53.486 73.696 -5.175 1.00 35.71 110 LEU A O 1
ATOM 553 N N . ALA A 1 116 ? 54.503 74.915 -6.817 1.00 35.19 111 ALA A N 1
ATOM 554 C CA . ALA A 1 116 ? 54.773 73.758 -7.683 1.00 33.75 111 ALA A CA 1
ATOM 555 C C . ALA A 1 116 ? 55.605 72.670 -6.967 1.00 37.38 111 ALA A C 1
ATOM 556 O O . ALA A 1 116 ? 55.278 71.446 -6.988 1.00 36.78 111 ALA A O 1
ATOM 558 N N . LYS A 1 117 ? 56.679 73.092 -6.320 1.00 34.62 112 LYS A N 1
ATOM 559 C CA . LYS A 1 117 ? 57.424 72.132 -5.521 1.00 39.30 112 LYS A CA 1
ATOM 560 C C . LYS A 1 117 ? 56.515 71.435 -4.506 1.00 43.81 112 LYS A C 1
ATOM 561 O O . LYS A 1 117 ? 56.606 70.235 -4.268 1.00 47.77 112 LYS A O 1
ATOM 567 N N . SER A 1 118 ? 55.648 72.203 -3.880 1.00 49.17 113 SER A N 1
ATOM 568 C CA . SER A 1 118 ? 54.732 71.639 -2.879 1.00 54.18 113 SER A CA 1
ATOM 569 C C . SER A 1 118 ? 53.705 70.646 -3.419 1.00 57.43 113 SER A C 1
ATOM 570 O O . SER A 1 118 ? 53.097 69.916 -2.621 1.00 60.74 113 SER A O 1
ATOM 573 N N . MET A 1 119 ? 53.468 70.664 -4.727 1.00 50.68 114 MET A N 1
ATOM 574 C CA . MET A 1 119 ? 52.563 69.745 -5.399 1.00 50.83 114 MET A CA 1
ATOM 575 C C . MET A 1 119 ? 53.305 68.577 -6.024 1.00 48.08 114 MET A C 1
ATOM 576 O O . MET A 1 119 ? 52.728 67.788 -6.767 1.00 44.88 114 MET A O 1
ATOM 581 N N . ASN A 1 120 ? 54.611 68.529 -5.813 1.00 50.53 115 ASN A N 1
ATOM 582 C CA . ASN A 1 120 ? 55.512 67.746 -6.707 1.00 52.58 115 ASN A CA 1
ATOM 583 C C . ASN A 1 120 ? 55.210 67.699 -8.199 1.00 48.23 115 ASN A C 1
ATOM 584 O O . ASN A 1 120 ? 55.220 66.600 -8.773 1.00 51.05 115 ASN A O 1
ATOM 589 N N . ASP A 1 121 ? 54.932 68.850 -8.802 1.00 42.77 116 ASP A N 1
ATOM 590 C CA . ASP A 1 121 ? 54.679 68.939 -10.236 1.00 41.70 116 ASP A CA 1
ATOM 591 C C . ASP A 1 121 ? 56.060 69.191 -10.813 1.00 41.91 116 ASP A C 1
ATOM 592 O O . ASP A 1 121 ? 56.548 70.317 -10.763 1.00 38.39 116 ASP A O 1
ATOM 597 N N . ARG A 1 122 ? 56.725 68.150 -11.285 1.00 36.70 117 ARG A N 1
ATOM 598 C CA . ARG A 1 122 ? 58.072 68.355 -11.837 1.00 43.37 117 ARG A CA 1
ATOM 599 C C . ARG A 1 122 ? 58.139 69.238 -13.061 1.00 39.30 117 ARG A C 1
ATOM 600 O O . ARG A 1 122 ? 58.933 70.165 -13.062 1.00 43.12 117 ARG A O 1
ATOM 608 N N . LEU A 1 123 ? 57.297 68.985 -14.069 1.00 42.90 118 LEU A N 1
ATOM 609 C CA . LEU A 1 123 ? 57.266 69.843 -15.249 1.00 42.24 118 LEU A CA 1
ATOM 610 C C . LEU A 1 123 ? 56.880 71.221 -14.731 1.00 37.40 118 LEU A C 1
ATOM 611 O O . LEU A 1 123 ? 57.428 72.239 -15.125 1.00 32.38 118 LEU A O 1
ATOM 616 N N . GLY A 1 124 ? 55.930 71.263 -13.797 1.00 37.15 119 GLY A N 1
ATOM 617 C CA . GLY A 1 124 ? 55.406 72.543 -13.323 1.00 33.27 119 GLY A CA 1
ATOM 618 C C . GLY A 1 124 ? 56.542 73.350 -12.686 1.00 30.71 119 GLY A C 1
ATOM 619 O O . GLY A 1 124 ? 56.759 74.514 -12.927 1.00 27.57 119 GLY A O 1
ATOM 620 N N . GLU A 1 125 ? 57.346 72.661 -11.909 1.00 28.66 120 GLU A N 1
ATOM 621 C CA . GLU A 1 125 ? 58.490 73.311 -11.315 1.00 29.85 120 GLU A CA 1
ATOM 622 C C . GLU A 1 125 ? 59.610 73.730 -12.311 1.00 33.89 120 GLU A C 1
ATOM 623 O O . GLU A 1 125 ? 60.290 74.756 -12.111 1.00 32.32 120 GLU A O 1
ATOM 629 N N . ALA A 1 126 ? 59.806 72.923 -13.355 1.00 34.87 121 ALA A N 1
ATOM 630 C CA . ALA A 1 126 ? 60.759 73.250 -14.398 1.00 33.21 121 ALA A CA 1
ATOM 631 C C . ALA A 1 126 ? 60.337 74.545 -15.057 1.00 29.44 121 ALA A C 1
ATOM 632 O O . ALA A 1 126 ? 61.144 75.450 -15.228 1.00 28.62 121 ALA A O 1
ATOM 634 N N . LYS A 1 127 ? 59.060 74.649 -15.414 1.00 27.02 122 LYS A N 1
ATOM 635 C CA . LYS A 1 127 ? 58.602 75.858 -16.061 1.00 24.10 122 LYS A CA 1
ATOM 636 C C . LYS A 1 127 ? 58.801 77.070 -15.120 1.00 26.61 122 LYS A C 1
ATOM 637 O O . LYS A 1 127 ? 59.254 78.158 -15.555 1.00 30.34 122 LYS A O 1
ATOM 643 N N . SER A 1 128 ? 58.469 76.897 -13.830 1.00 25.44 123 SER A N 1
ATOM 644 C CA . SER A 1 128 ? 58.548 78.042 -12.910 1.00 27.83 123 SER A CA 1
ATOM 645 C C . SER A 1 128 ? 59.998 78.479 -12.749 1.00 28.85 123 SER A C 1
ATOM 646 O O . SER A 1 128 ? 60.288 79.708 -12.654 1.00 25.70 123 SER A O 1
ATOM 649 N N . SER A 1 129 ? 60.884 77.475 -12.652 1.00 25.38 124 SER A N 1
ATOM 650 C CA . SER A 1 129 ? 62.299 77.746 -12.521 1.00 26.57 124 SER A CA 1
ATOM 651 C C . SER A 1 129 ? 62.839 78.546 -13.749 1.00 25.35 124 SER A C 1
ATOM 652 O O . SER A 1 129 ? 63.556 79.502 -13.560 1.00 25.22 124 SER A O 1
ATOM 655 N N . GLY A 1 130 ? 62.450 78.165 -14.968 1.00 26.00 125 GLY A N 1
ATOM 656 C CA . GLY A 1 130 ? 62.888 78.889 -16.168 1.00 24.10 125 GLY A CA 1
ATOM 657 C C . GLY A 1 130 ? 62.359 80.319 -16.150 1.00 28.40 125 GLY A C 1
ATOM 658 O O . GLY A 1 130 ? 63.078 81.268 -16.450 1.00 26.85 125 GLY A O 1
ATOM 659 N N . ASN A 1 131 ? 61.096 80.484 -15.753 1.00 25.83 126 ASN A N 1
ATOM 660 C CA . ASN A 1 131 ? 60.474 81.807 -15.753 1.00 24.34 126 ASN A CA 1
ATOM 661 C C . ASN A 1 131 ? 61.170 82.745 -14.746 1.00 27.37 126 ASN A C 1
ATOM 662 O O . ASN A 1 131 ? 61.567 83.922 -15.037 1.00 26.29 126 ASN A O 1
ATOM 667 N N . LEU A 1 132 ? 61.354 82.203 -13.546 1.00 26.27 127 LEU A N 1
ATOM 668 C CA . LEU A 1 132 ? 62.051 82.972 -12.533 1.00 26.42 127 LEU A CA 1
ATOM 669 C C . LEU A 1 132 ? 63.488 83.324 -13.041 1.00 29.73 127 LEU A C 1
ATOM 670 O O . LEU A 1 132 ? 63.975 84.451 -12.889 1.00 28.00 127 LEU A O 1
ATOM 675 N N . GLY A 1 133 ? 64.191 82.339 -13.606 1.00 26.84 128 GLY A N 1
ATOM 676 C CA . GLY A 1 133 ? 65.558 82.585 -14.085 1.00 23.72 128 GLY A CA 1
ATOM 677 C C . GLY A 1 133 ? 65.614 83.672 -15.151 1.00 26.98 128 GLY A C 1
ATOM 678 O O . GLY A 1 133 ? 66.438 84.549 -15.110 1.00 30.18 128 GLY A O 1
ATOM 679 N N . ASN A 1 134 ? 64.681 83.635 -16.084 1.00 29.31 129 ASN A N 1
ATOM 680 C CA . ASN A 1 134 ? 64.517 84.725 -17.044 1.00 28.50 129 ASN A CA 1
ATOM 681 C C . ASN A 1 134 ? 64.366 86.103 -16.397 1.00 28.91 129 ASN A C 1
ATOM 682 O O . ASN A 1 134 ? 65.044 87.070 -16.801 1.00 32.90 129 ASN A O 1
ATOM 687 N N . THR A 1 135 ? 63.518 86.179 -15.386 1.00 30.43 130 THR A N 1
ATOM 688 C CA . THR A 1 135 ? 63.269 87.414 -14.673 1.00 30.42 130 THR A CA 1
ATOM 689 C C . THR A 1 135 ? 64.514 87.891 -13.977 1.00 29.88 130 THR A C 1
ATOM 690 O O . THR A 1 135 ? 64.884 89.028 -14.111 1.00 31.74 130 THR A O 1
ATOM 694 N N . LEU A 1 136 ? 65.163 87.002 -13.230 1.00 28.50 131 LEU A N 1
ATOM 695 C CA . LEU A 1 136 ? 66.400 87.372 -12.563 1.00 31.32 131 LEU A CA 1
ATOM 696 C C . LEU A 1 136 ? 67.476 87.828 -13.572 1.00 31.49 131 LEU A C 1
ATOM 697 O O . LEU A 1 136 ? 68.253 88.765 -13.300 1.00 32.53 131 LEU A O 1
ATOM 702 N N . LYS A 1 137 ? 67.531 87.165 -14.725 1.00 30.58 132 LYS A N 1
ATOM 703 C CA . LYS A 1 137 ? 68.446 87.597 -15.782 1.00 34.57 132 LYS A CA 1
ATOM 704 C C . LYS A 1 137 ? 68.223 89.090 -16.131 1.00 30.11 132 LYS A C 1
ATOM 705 O O . LYS A 1 137 ? 69.165 89.897 -16.129 1.00 30.62 132 LYS A O 1
ATOM 711 N N . VAL A 1 138 ? 66.979 89.456 -16.378 1.00 26.55 133 VAL A N 1
ATOM 712 C CA . VAL A 1 138 ? 66.685 90.793 -16.815 1.00 32.36 133 VAL A CA 1
ATOM 713 C C . VAL A 1 138 ? 67.005 91.768 -15.702 1.00 36.63 133 VAL A C 1
ATOM 714 O O . VAL A 1 138 ? 67.315 92.887 -15.971 1.00 41.37 133 VAL A O 1
ATOM 718 N N . MET A 1 139 ? 67.004 91.312 -14.451 1.00 39.95 134 MET A N 1
ATOM 719 C CA . MET A 1 139 ? 67.316 92.225 -13.334 1.00 37.94 134 MET A CA 1
ATOM 720 C C . MET A 1 139 ? 68.821 92.298 -13.127 1.00 38.47 134 MET A C 1
ATOM 721 O O . MET A 1 139 ? 69.303 92.965 -12.230 1.00 39.35 134 MET A O 1
ATOM 726 N N . GLY A 1 140 ? 69.571 91.607 -13.986 1.00 37.38 135 GLY A N 1
ATOM 727 C CA . GLY A 1 140 ? 71.028 91.612 -13.891 1.00 36.58 135 GLY A CA 1
ATOM 728 C C . GLY A 1 140 ? 71.543 90.712 -12.775 1.00 38.77 135 GLY A C 1
ATOM 729 O O . GLY A 1 140 ? 72.702 90.813 -12.393 1.00 40.30 135 GLY A O 1
ATOM 730 N N . ARG A 1 141 ? 70.686 89.821 -12.276 1.00 37.23 136 ARG A N 1
ATOM 731 C CA . ARG A 1 141 ? 71.061 88.894 -11.202 1.00 39.45 136 ARG A CA 1
ATOM 732 C C . ARG A 1 141 ? 71.410 87.569 -11.768 1.00 39.21 136 ARG A C 1
ATOM 733 O O . ARG A 1 141 ? 70.643 86.605 -11.686 1.00 38.69 136 ARG A O 1
ATOM 741 N N . PHE A 1 142 ? 72.603 87.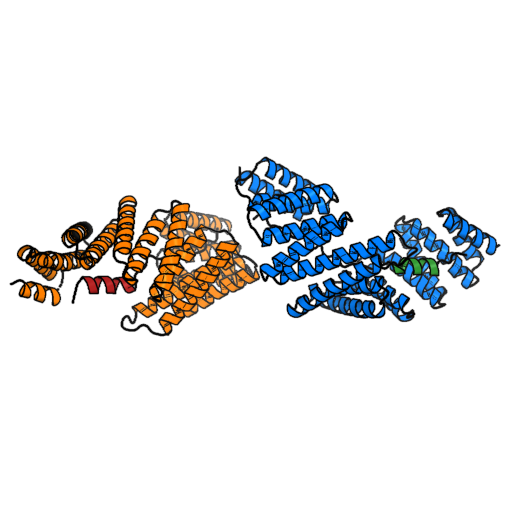522 -12.342 1.00 45.13 137 PHE A N 1
ATOM 742 C CA . PHE A 1 142 ? 73.009 86.442 -13.235 1.00 42.92 137 PHE A CA 1
ATOM 743 C C . PHE A 1 142 ? 73.326 85.118 -12.540 1.00 43.18 137 PHE A C 1
ATOM 744 O O . PHE A 1 142 ? 72.957 84.036 -13.031 1.00 41.13 137 PHE A O 1
ATOM 752 N N . ASP A 1 143 ? 74.076 85.192 -11.454 1.00 41.90 138 ASP A N 1
ATOM 753 C CA . ASP A 1 143 ? 74.340 84.026 -10.628 1.00 42.71 138 ASP A CA 1
ATOM 754 C C . ASP A 1 143 ? 73.066 83.329 -10.234 1.00 39.33 138 ASP A C 1
ATOM 755 O O . ASP A 1 143 ? 72.964 82.099 -10.327 1.00 40.34 138 ASP A O 1
ATOM 760 N N . GLU A 1 144 ? 72.118 84.097 -9.711 1.00 36.22 139 GLU A N 1
ATOM 761 C CA . GLU A 1 144 ? 70.845 83.495 -9.312 1.00 35.20 139 GLU A CA 1
ATOM 762 C C . GLU A 1 144 ? 70.081 82.951 -10.523 1.00 37.31 139 GLU A C 1
ATOM 763 O O . GLU A 1 144 ? 69.448 81.874 -10.440 1.00 37.94 139 GLU A O 1
ATOM 769 N N . ALA A 1 145 ? 70.137 83.690 -11.640 1.00 29.98 140 ALA A N 1
ATOM 770 C CA . ALA A 1 145 ? 69.430 83.301 -12.855 1.00 27.90 140 ALA A CA 1
ATOM 771 C C . ALA A 1 145 ? 69.912 81.949 -13.315 1.00 30.21 140 ALA A C 1
ATOM 772 O O . ALA A 1 145 ? 69.118 81.116 -13.783 1.00 30.37 140 ALA A O 1
ATOM 774 N N . ALA A 1 146 ? 71.226 81.770 -13.281 1.00 32.38 141 ALA A N 1
ATOM 775 C CA . ALA A 1 146 ? 71.841 80.578 -13.852 1.00 32.57 141 ALA A CA 1
ATOM 776 C C . ALA A 1 146 ? 71.416 79.345 -13.007 1.00 33.41 141 ALA A C 1
ATOM 777 O O . ALA A 1 146 ? 71.142 78.250 -13.508 1.00 32.20 141 ALA A O 1
ATOM 779 N N . ILE A 1 147 ? 71.387 79.545 -11.705 1.00 34.36 142 ILE A N 1
ATOM 780 C CA . ILE A 1 147 ? 70.924 78.512 -10.793 1.00 37.93 142 ILE A CA 1
ATOM 781 C C . ILE A 1 147 ? 69.511 78.078 -11.137 1.00 37.72 142 ILE A C 1
ATOM 782 O O . ILE A 1 147 ? 69.291 76.883 -11.363 1.00 37.25 142 ILE A O 1
ATOM 787 N N . CYS A 1 148 ? 68.575 79.028 -11.253 1.00 33.50 143 CYS A N 1
ATOM 788 C CA . CYS A 1 148 ? 67.185 78.661 -11.600 1.00 36.14 143 CYS A CA 1
ATOM 789 C C . CYS A 1 148 ? 67.164 77.921 -12.977 1.00 36.88 143 CYS A C 1
ATOM 790 O O . CYS A 1 148 ? 66.483 76.896 -13.155 1.00 33.96 143 CYS A O 1
ATOM 793 N N . CYS A 1 149 ? 67.909 78.444 -13.943 1.00 30.83 144 CYS A N 1
ATOM 794 C CA . CYS A 1 149 ? 67.933 77.825 -15.265 1.00 27.43 144 CYS A CA 1
ATOM 795 C C . CYS A 1 149 ? 68.552 76.424 -15.302 1.00 30.10 144 CYS A C 1
ATOM 796 O O . CYS A 1 149 ? 68.051 75.540 -16.047 1.00 30.68 144 CYS A O 1
ATOM 799 N N . GLU A 1 150 ? 69.589 76.204 -14.478 1.00 31.50 145 GLU A N 1
ATOM 800 C CA . GLU A 1 150 ? 70.189 74.857 -14.337 1.00 36.06 145 GLU A CA 1
ATOM 801 C C . GLU A 1 150 ? 69.168 73.869 -13.766 1.00 38.00 145 GLU A C 1
ATOM 802 O O . GLU A 1 150 ? 69.100 72.674 -14.162 1.00 34.07 145 GLU A O 1
ATOM 808 N N . ARG A 1 151 ? 68.381 74.357 -12.811 1.00 37.70 146 ARG A N 1
ATOM 809 C CA . ARG A 1 151 ? 67.320 73.561 -12.226 1.00 37.99 146 ARG A CA 1
ATOM 810 C C . ARG A 1 151 ? 66.323 73.081 -13.278 1.00 32.61 146 ARG A C 1
ATOM 811 O O . ARG A 1 151 ? 65.961 71.909 -13.304 1.00 31.17 146 ARG A O 1
ATOM 819 N N . HIS A 1 152 ? 65.878 73.993 -14.145 1.00 28.35 147 HIS A N 1
ATOM 820 C CA . HIS A 1 152 ? 64.992 73.643 -15.245 1.00 27.03 147 HIS A CA 1
ATOM 821 C C . HIS A 1 152 ? 65.692 72.508 -16.094 1.00 29.76 147 HIS A C 1
ATOM 822 O O . HIS A 1 152 ? 65.116 71.444 -16.461 1.00 30.49 147 HIS A O 1
ATOM 829 N N . LEU A 1 153 ? 66.979 72.713 -16.333 1.00 31.86 148 LEU A N 1
ATOM 830 C CA . LEU A 1 153 ? 67.732 71.865 -17.234 1.00 33.87 148 LEU A CA 1
ATOM 831 C C . LEU A 1 153 ? 67.815 70.473 -16.563 1.00 34.70 148 LEU A C 1
ATOM 832 O O . LEU A 1 153 ? 67.583 69.444 -17.208 1.00 34.00 148 LEU A O 1
ATOM 837 N N . THR A 1 154 ? 68.123 70.472 -15.274 1.00 33.35 149 THR A N 1
ATOM 838 C CA . THR A 1 154 ? 68.144 69.246 -14.472 1.00 35.22 149 THR A CA 1
ATOM 839 C C . THR A 1 154 ? 66.781 68.498 -14.482 1.00 37.77 149 THR A C 1
ATOM 840 O O . THR A 1 154 ? 66.698 67.301 -14.732 1.00 38.49 149 THR A O 1
ATOM 844 N N . LEU A 1 155 ? 65.714 69.214 -14.225 1.00 35.20 150 LEU A N 1
ATOM 845 C CA . LEU A 1 155 ? 64.397 68.573 -14.244 1.00 35.64 150 LEU A CA 1
ATOM 846 C C . LEU A 1 155 ? 64.051 68.049 -15.644 1.00 38.66 150 LEU A C 1
ATOM 847 O O . LEU A 1 155 ? 63.594 66.929 -15.768 1.00 41.47 150 LEU A O 1
ATOM 852 N N . ALA A 1 156 ? 64.220 68.874 -16.687 1.00 39.27 151 ALA A N 1
ATOM 853 C CA . ALA A 1 156 ? 63.948 68.393 -18.064 1.00 37.12 151 ALA A CA 1
ATOM 854 C C . ALA A 1 156 ? 64.622 67.078 -18.345 1.00 37.95 151 ALA A C 1
ATOM 855 O O . ALA A 1 156 ? 64.038 66.162 -18.972 1.00 40.13 151 ALA A O 1
ATOM 857 N N . ARG A 1 157 ? 65.882 66.982 -17.932 1.00 38.29 152 ARG A N 1
ATOM 858 C CA . ARG A 1 157 ? 66.619 65.790 -18.243 1.00 41.06 152 ARG A CA 1
ATOM 859 C C . ARG A 1 157 ? 66.116 64.643 -17.405 1.00 43.82 152 ARG A C 1
ATOM 860 O O . ARG A 1 157 ? 66.087 63.504 -17.877 1.00 46.70 152 ARG A O 1
ATOM 868 N N . GLN A 1 158 ? 65.694 64.918 -16.163 1.00 46.00 153 GLN A N 1
ATOM 869 C CA . GLN A 1 158 ? 65.201 63.827 -15.332 1.00 51.65 153 GLN A CA 1
ATOM 870 C C . GLN A 1 158 ? 64.001 63.284 -16.051 1.00 48.43 153 GLN A C 1
ATOM 871 O O . GLN A 1 158 ? 63.894 62.100 -16.233 1.00 50.62 153 GLN A O 1
ATOM 877 N N . LEU A 1 159 ? 63.115 64.172 -16.500 1.00 44.85 154 LEU A N 1
ATOM 878 C CA . LEU A 1 159 ? 61.882 63.731 -17.128 1.00 45.97 154 LEU A CA 1
ATOM 879 C C . LEU A 1 159 ? 62.079 63.161 -18.540 1.00 49.49 154 LEU A C 1
ATOM 880 O O . LEU A 1 159 ? 61.137 62.647 -19.095 1.00 49.27 154 LEU A O 1
ATOM 885 N N . GLY A 1 160 ? 63.277 63.263 -19.129 1.00 48.39 155 GLY A N 1
ATOM 886 C CA . GLY A 1 160 ? 63.454 62.858 -20.512 1.00 50.52 155 GLY A CA 1
ATOM 887 C C . GLY A 1 160 ? 62.639 63.751 -21.457 1.00 47.73 155 GLY A C 1
ATOM 888 O O . GLY A 1 160 ? 62.240 63.329 -22.534 1.00 50.24 155 GLY A O 1
ATOM 889 N N . ASP A 1 161 ? 62.357 64.983 -21.049 1.00 43.53 156 ASP A N 1
ATOM 890 C CA . ASP A 1 161 ? 61.656 65.891 -21.944 1.00 43.17 156 ASP A CA 1
ATOM 891 C C . ASP A 1 161 ? 62.647 66.714 -22.823 1.00 41.09 156 ASP A C 1
ATOM 892 O O . ASP A 1 161 ? 63.059 67.812 -22.427 1.00 37.66 156 ASP A O 1
ATOM 897 N N . ARG A 1 162 ? 62.986 66.176 -23.999 1.00 42.25 157 ARG A N 1
ATOM 898 C CA . ARG A 1 162 ? 63.982 66.794 -24.869 1.00 42.66 157 ARG A CA 1
ATOM 899 C C . ARG A 1 162 ? 63.695 68.235 -25.290 1.00 40.12 157 ARG A C 1
ATOM 900 O O . ARG A 1 162 ? 64.587 69.078 -25.250 1.00 42.60 157 ARG A O 1
ATOM 908 N N . LEU A 1 163 ? 62.470 68.524 -25.688 1.00 38.74 158 LEU A N 1
ATOM 909 C CA . LEU A 1 163 ? 62.113 69.912 -25.987 1.00 36.51 158 LEU A CA 1
ATOM 910 C C . LEU A 1 163 ? 62.353 70.827 -24.810 1.00 42.89 158 LEU A C 1
ATOM 911 O O . LEU A 1 163 ? 62.909 71.934 -24.959 1.00 37.29 158 LEU A O 1
ATOM 916 N N . SER A 1 164 ? 61.899 70.392 -23.635 1.00 38.55 159 SER A N 1
ATOM 917 C CA . SER A 1 164 ? 62.092 71.206 -22.467 1.00 31.98 159 SER A CA 1
ATOM 918 C C . SER A 1 164 ? 63.605 71.327 -22.211 1.00 31.07 159 SER A C 1
ATOM 919 O O . SER A 1 164 ? 64.115 72.408 -21.896 1.00 32.97 159 SER A O 1
ATOM 922 N N . GLU A 1 165 ? 64.339 70.236 -22.421 1.00 32.96 160 GLU A N 1
ATOM 923 C CA . GLU A 1 165 ? 65.782 70.313 -22.251 1.00 32.74 160 GLU A CA 1
ATOM 924 C C . GLU A 1 165 ? 66.418 71.420 -23.185 1.00 32.47 160 GLU A C 1
ATOM 925 O O . GLU A 1 165 ? 67.135 72.294 -22.734 1.00 32.90 160 GLU A O 1
ATOM 931 N N . GLY A 1 166 ? 66.083 71.353 -24.459 1.00 34.09 161 GLY A N 1
ATOM 932 C CA . GLY A 1 166 ? 66.470 72.338 -25.467 1.00 36.54 161 GLY A CA 1
ATOM 933 C C . GLY A 1 166 ? 66.201 73.755 -24.965 1.00 34.30 161 GLY A C 1
ATOM 934 O O . GLY A 1 166 ? 67.132 74.570 -24.988 1.00 31.71 161 GLY A O 1
ATOM 935 N N . ARG A 1 167 ? 64.964 74.031 -24.514 1.00 30.13 162 ARG A N 1
ATOM 936 C CA . ARG A 1 167 ? 64.590 75.355 -24.020 1.00 33.03 162 ARG A CA 1
ATOM 937 C C . ARG A 1 167 ? 65.508 75.747 -22.903 1.00 34.56 162 ARG A C 1
ATOM 938 O O . ARG A 1 167 ? 65.966 76.876 -22.823 1.00 32.30 162 ARG A O 1
ATOM 946 N N . ALA A 1 168 ? 65.741 74.808 -21.985 1.00 30.02 163 ALA A N 1
ATOM 947 C CA . ALA A 1 168 ? 66.600 75.100 -20.858 1.00 28.17 163 ALA A CA 1
ATOM 948 C C . ALA A 1 168 ? 68.031 75.479 -21.315 1.00 25.86 163 ALA A C 1
ATOM 949 O O . ALA A 1 168 ? 68.654 76.362 -20.732 1.00 28.10 163 ALA A O 1
ATOM 951 N N . LEU A 1 169 ? 68.533 74.773 -22.312 1.00 26.99 164 LEU A N 1
ATOM 952 C CA . LEU A 1 169 ? 69.879 75.019 -22.853 1.00 31.11 164 LEU A CA 1
ATOM 953 C C . LEU A 1 169 ? 69.942 76.407 -23.535 1.00 33.65 164 LEU A C 1
ATOM 954 O O . LEU A 1 169 ? 70.876 77.147 -23.325 1.00 28.43 164 LEU A O 1
ATOM 959 N N . TYR A 1 170 ? 68.950 76.690 -24.378 1.00 32.29 165 TYR A N 1
ATOM 960 C CA . TYR A 1 170 ? 68.797 78.017 -24.970 1.00 34.84 165 TYR A CA 1
ATOM 961 C C . TYR A 1 170 ? 68.762 79.138 -23.887 1.00 32.18 165 TYR A C 1
ATOM 962 O O . TYR A 1 170 ? 69.488 80.141 -24.005 1.00 28.42 165 TYR A O 1
ATOM 971 N N . ASN A 1 171 ? 67.929 78.976 -22.851 1.00 24.72 166 ASN A N 1
ATOM 972 C CA . ASN A 1 171 ? 67.834 80.003 -21.819 1.00 26.31 166 ASN A CA 1
ATOM 973 C C . ASN A 1 171 ? 69.165 80.210 -21.086 1.00 33.42 166 ASN A C 1
ATOM 974 O O . ASN A 1 171 ? 69.549 81.368 -20.767 1.00 31.69 166 ASN A O 1
ATOM 979 N N . LEU A 1 172 ? 69.860 79.105 -20.768 1.00 29.02 167 LEU A N 1
ATOM 980 C CA . LEU A 1 172 ? 71.161 79.238 -20.061 1.00 28.07 167 LEU A CA 1
ATOM 981 C C . LEU A 1 172 ? 72.168 80.000 -20.963 1.00 28.34 167 LEU A C 1
ATOM 982 O O . LEU A 1 172 ? 72.927 80.879 -20.512 1.00 34.20 167 LEU A O 1
ATOM 987 N N . GLY A 1 173 ? 72.149 79.697 -22.245 1.00 25.12 168 GLY A N 1
ATOM 988 C CA . GLY A 1 173 ? 72.916 80.496 -23.187 1.00 25.15 168 GLY A CA 1
ATOM 989 C C . GLY A 1 173 ? 72.561 81.981 -23.096 1.00 29.12 168 GLY A C 1
ATOM 990 O O . GLY A 1 173 ? 73.451 82.854 -23.203 1.00 29.91 168 GLY A O 1
ATOM 991 N N . ASN A 1 174 ? 71.264 82.278 -22.997 1.00 26.74 169 ASN A N 1
ATOM 992 C CA . ASN A 1 174 ? 70.820 83.689 -22.949 1.00 29.51 169 ASN A CA 1
ATOM 993 C C . ASN A 1 174 ? 71.324 84.363 -21.654 1.00 24.37 169 ASN A C 1
ATOM 994 O O . ASN A 1 174 ? 71.689 85.513 -21.664 1.00 28.11 169 ASN A O 1
ATOM 999 N N . VAL A 1 175 ? 71.330 83.623 -20.565 1.00 26.15 170 VAL A N 1
ATOM 1000 C CA . VAL A 1 175 ? 71.845 84.139 -19.277 1.00 28.78 170 VAL A CA 1
ATOM 1001 C C . VAL A 1 175 ? 73.311 84.553 -19.403 1.00 32.05 170 VAL A C 1
ATOM 1002 O O . VAL A 1 175 ? 73.701 85.716 -19.124 1.00 34.91 170 VAL A O 1
ATOM 1006 N N . TYR A 1 176 ? 74.124 83.624 -19.893 1.00 27.59 171 TYR A N 1
ATOM 1007 C CA . TYR A 1 176 ? 75.542 83.869 -19.954 1.00 28.17 171 TYR A CA 1
ATOM 1008 C C . TYR A 1 176 ? 75.891 84.888 -21.038 1.00 29.01 171 TYR A C 1
ATOM 1009 O O . TYR A 1 176 ? 76.823 85.688 -20.865 1.00 28.05 171 TYR A O 1
ATOM 1018 N N . HIS A 1 177 ? 75.101 84.886 -22.116 1.00 30.02 172 HIS A N 1
ATOM 1019 C CA . HIS A 1 177 ? 75.242 85.883 -23.170 1.00 27.95 172 HIS A CA 1
ATOM 1020 C C . HIS A 1 177 ? 74.969 87.260 -22.524 1.00 29.67 172 HIS A C 1
ATOM 1021 O O . HIS A 1 177 ? 75.773 88.191 -22.687 1.00 29.62 172 HIS A O 1
ATOM 1028 N N . ALA A 1 178 ? 73.855 87.360 -21.788 1.00 30.66 173 ALA A N 1
ATOM 1029 C CA . ALA A 1 178 ? 73.459 88.647 -21.190 1.00 34.22 173 ALA A CA 1
ATOM 1030 C C . ALA A 1 178 ? 74.533 89.084 -20.167 1.00 33.18 173 ALA A C 1
ATOM 1031 O O . ALA A 1 178 ? 74.929 90.255 -20.069 1.00 31.52 173 ALA A O 1
ATOM 1033 N N . LYS A 1 179 ? 75.059 88.106 -19.440 1.00 28.72 174 LYS A N 1
ATOM 1034 C CA . LYS A 1 179 ? 76.084 88.416 -18.451 1.00 31.58 174 LYS A CA 1
ATOM 1035 C C . LYS A 1 179 ? 77.369 88.924 -19.125 1.00 33.62 174 LYS A C 1
ATOM 1036 O O . LYS A 1 179 ? 77.953 89.924 -18.717 1.00 33.08 174 LYS A O 1
ATOM 1042 N N . GLY A 1 180 ? 77.809 88.234 -20.171 1.00 30.83 175 GLY A N 1
ATOM 1043 C CA . GLY A 1 180 ? 78.991 88.673 -20.886 1.00 32.15 175 GLY A CA 1
ATOM 1044 C C . GLY A 1 180 ? 78.823 90.091 -21.442 1.00 42.42 175 GLY A C 1
ATOM 1045 O O . GLY A 1 180 ? 79.736 90.935 -21.412 1.00 35.47 175 GLY A O 1
ATOM 1046 N N . LYS A 1 181 ? 77.633 90.341 -21.987 1.00 40.76 176 LYS A N 1
ATOM 1047 C CA . LYS A 1 181 ? 77.403 91.605 -22.664 1.00 42.03 176 LYS A CA 1
ATOM 1048 C C . LYS A 1 181 ? 77.482 92.735 -21.608 1.00 36.29 176 LYS A C 1
ATOM 1049 O O . LYS A 1 181 ? 78.109 93.776 -21.857 1.00 38.55 176 LYS A O 1
ATOM 1055 N N . HIS A 1 182 ? 76.812 92.510 -20.472 1.00 35.39 177 HIS A N 1
ATOM 1056 C CA . HIS A 1 182 ? 76.703 93.472 -19.370 1.00 39.60 177 HIS A CA 1
ATOM 1057 C C . HIS A 1 182 ? 78.092 93.778 -18.842 1.00 42.66 177 HIS A C 1
ATOM 1058 O O . HIS A 1 182 ? 78.499 94.939 -18.772 1.00 41.33 177 HIS A O 1
ATOM 1065 N N . LEU A 1 183 ? 78.878 92.729 -18.580 1.00 40.03 178 LEU A N 1
ATOM 1066 C CA . LEU A 1 183 ? 80.212 92.943 -18.037 1.00 41.18 178 LEU A CA 1
ATOM 1067 C C . LEU A 1 183 ? 81.060 93.773 -18.955 1.00 47.58 178 LEU A C 1
ATOM 1068 O O . LEU A 1 183 ? 81.847 94.591 -18.473 1.00 48.39 178 LEU A O 1
ATOM 1073 N N . GLY A 1 184 ? 80.925 93.554 -20.274 1.00 48.31 179 GLY A N 1
ATOM 1074 C CA . GLY A 1 184 ? 81.709 94.312 -21.243 1.00 47.55 179 GLY A CA 1
ATOM 1075 C C . GLY A 1 184 ? 81.333 95.799 -21.268 1.00 45.35 179 GLY A C 1
ATOM 1076 O O . GLY A 1 184 ? 82.180 96.670 -21.334 1.00 48.44 179 GLY A O 1
ATOM 1077 N N . GLN A 1 185 ? 80.034 96.061 -21.178 1.00 54.21 180 GLN A N 1
ATOM 1078 C CA . GLN A 1 185 ? 79.489 97.421 -21.251 1.00 63.17 180 GLN A CA 1
ATOM 1079 C C . GLN A 1 185 ? 79.923 98.243 -20.049 1.00 63.73 180 GLN A C 1
ATOM 1080 O O . GLN A 1 185 ? 80.255 99.428 -20.161 1.00 64.57 180 GLN A O 1
ATOM 1086 N N . ARG A 1 186 ? 79.896 97.587 -18.897 1.00 64.84 181 ARG A N 1
ATOM 1087 C CA . ARG A 1 186 ? 80.050 98.252 -17.626 1.00 71.28 181 ARG A CA 1
ATOM 1088 C C . ARG A 1 186 ? 81.482 98.709 -17.418 1.00 73.85 181 ARG A C 1
ATOM 1089 O O . ARG A 1 186 ? 81.735 99.618 -16.627 1.00 74.28 181 ARG A O 1
ATOM 1097 N N . ASN A 1 187 ? 82.410 98.093 -18.159 1.00 72.01 182 ASN A N 1
ATOM 1098 C CA . ASN A 1 187 ? 83.790 98.551 -18.198 1.00 75.58 182 ASN A CA 1
ATOM 1099 C C . ASN A 1 187 ? 84.382 98.457 -19.594 1.00 74.07 182 ASN A C 1
ATOM 1100 O O . ASN A 1 187 ? 85.162 97.554 -19.880 1.00 69.80 182 ASN A O 1
ATOM 1105 N N . PRO A 1 188 ? 84.005 99.415 -20.458 1.00 74.25 183 PRO A N 1
ATOM 1106 C CA . PRO A 1 188 ? 84.269 99.337 -21.891 1.00 71.64 183 PRO A CA 1
ATOM 1107 C C . PRO A 1 188 ? 85.740 99.364 -22.197 1.00 71.38 183 PRO A C 1
ATOM 1108 O O . PRO A 1 188 ? 86.135 98.935 -23.266 1.00 69.51 183 PRO A O 1
ATOM 1112 N N . GLY A 1 189 ? 86.535 99.865 -21.262 1.00 73.37 184 GLY A N 1
ATOM 1113 C CA . GLY A 1 189 ? 87.940 100.092 -21.518 1.00 72.67 184 GLY A CA 1
ATOM 1114 C C . GLY A 1 189 ? 88.741 98.826 -21.344 1.00 67.50 184 GLY A C 1
ATOM 1115 O O . GLY A 1 189 ? 89.931 98.797 -21.576 1.00 65.19 184 GLY A O 1
ATOM 1116 N N . LYS A 1 190 ? 88.083 97.763 -20.918 1.00 66.25 185 LYS A N 1
ATOM 1117 C CA . LYS A 1 190 ? 88.811 96.529 -20.727 1.00 68.83 185 LYS A CA 1
ATOM 1118 C C . LYS A 1 190 ? 88.021 95.329 -21.216 1.00 59.61 185 LYS A C 1
ATOM 1119 O O . LYS A 1 190 ? 86.797 95.344 -21.228 1.00 63.26 185 LYS A O 1
ATOM 1125 N N . PHE A 1 191 ? 88.726 94.282 -21.602 1.00 55.11 186 PHE A N 1
ATOM 1126 C CA . PHE A 1 191 ? 88.097 93.106 -22.170 1.00 53.87 186 PHE A CA 1
ATOM 1127 C C . PHE A 1 191 ? 88.512 91.919 -21.325 1.00 51.38 186 PHE A C 1
ATOM 1128 O O . PHE A 1 191 ? 89.234 91.040 -21.779 1.00 49.76 186 PHE A O 1
ATOM 1136 N N . GLY A 1 192 ? 88.053 91.887 -20.088 1.00 42.46 187 GLY A N 1
ATOM 1137 C CA . GLY A 1 192 ? 88.619 90.954 -19.092 1.00 45.31 187 GLY A CA 1
ATOM 1138 C C . GLY A 1 192 ? 88.258 89.475 -19.232 1.00 47.96 187 GLY A C 1
ATOM 1139 O O . GLY A 1 192 ? 87.398 89.108 -20.044 1.00 45.93 187 GLY A O 1
ATOM 1140 N N . ASP A 1 193 ? 88.919 88.630 -18.442 1.00 48.49 188 ASP A N 1
ATOM 1141 C CA . ASP A 1 193 ? 88.622 87.211 -18.393 1.00 51.06 188 ASP A CA 1
ATOM 1142 C C . ASP A 1 193 ? 87.170 86.953 -18.013 1.00 49.72 188 ASP A C 1
ATOM 1143 O O . ASP A 1 193 ? 86.585 85.961 -18.466 1.00 48.20 188 ASP A O 1
ATOM 1148 N N . ASP A 1 194 ? 86.598 87.802 -17.150 1.00 49.52 189 ASP A N 1
ATOM 1149 C CA . ASP A 1 194 ? 85.232 87.582 -16.660 1.00 49.81 189 ASP A CA 1
ATOM 1150 C C . ASP A 1 194 ? 84.298 87.616 -17.871 1.00 45.17 189 ASP A C 1
ATOM 1151 O O . ASP A 1 194 ? 83.407 86.748 -18.061 1.00 38.72 189 ASP A O 1
ATOM 1156 N N . VAL A 1 195 ? 84.560 88.570 -18.755 1.00 39.05 190 VAL A N 1
ATOM 1157 C CA . VAL A 1 195 ? 83.752 88.710 -19.962 1.00 37.33 190 VAL A CA 1
ATOM 1158 C C . VAL A 1 195 ? 83.865 87.493 -20.847 1.00 36.19 190 VAL A C 1
ATOM 1159 O O . VAL A 1 195 ? 82.858 86.930 -21.301 1.00 31.97 190 VAL A O 1
ATOM 1163 N N . LYS A 1 196 ? 85.107 87.100 -21.109 1.00 40.15 191 LYS A N 1
ATOM 1164 C CA . LYS A 1 196 ? 85.396 86.005 -22.029 1.00 43.11 191 LYS A CA 1
ATOM 1165 C C . LYS A 1 196 ? 84.822 84.674 -21.484 1.00 38.95 191 LYS A C 1
ATOM 1166 O O . LYS A 1 196 ? 84.294 83.830 -22.244 1.00 35.50 191 LYS A O 1
ATOM 1172 N N . GLU A 1 197 ? 84.961 84.504 -20.172 1.00 37.23 192 GLU A N 1
ATOM 1173 C CA . GLU A 1 197 ? 84.428 83.354 -19.482 1.00 39.24 192 GLU A CA 1
ATOM 1174 C C . GLU A 1 197 ? 82.881 83.249 -19.671 1.00 42.81 192 GLU A C 1
ATOM 1175 O O . GLU A 1 197 ? 82.356 82.196 -20.040 1.00 43.04 192 GLU A O 1
ATOM 1181 N N . ALA A 1 198 ? 82.172 84.347 -19.464 1.00 40.49 193 ALA A N 1
ATOM 1182 C CA . ALA A 1 198 ? 80.710 84.338 -19.561 1.00 36.42 193 ALA A CA 1
ATOM 1183 C C . ALA A 1 198 ? 80.292 84.011 -20.986 1.00 32.57 193 ALA A C 1
ATOM 1184 O O . ALA A 1 198 ? 79.520 83.096 -21.243 1.00 33.85 193 ALA A O 1
ATOM 1186 N N . LEU A 1 199 ? 80.830 84.751 -21.935 1.00 31.82 194 LEU A N 1
ATOM 1187 C CA . LEU A 1 199 ? 80.531 84.501 -23.344 1.00 31.34 194 LEU A CA 1
ATOM 1188 C C . LEU A 1 199 ? 80.924 83.072 -23.758 1.00 31.66 194 LEU A C 1
ATOM 1189 O O . LEU A 1 199 ? 80.213 82.447 -24.553 1.00 30.01 194 LEU A O 1
ATOM 1194 N N . THR A 1 200 ? 82.032 82.554 -23.214 1.00 29.34 195 THR A N 1
ATOM 1195 C CA . THR A 1 200 ? 82.427 81.212 -23.578 1.00 38.83 195 THR A CA 1
ATOM 1196 C C . THR A 1 200 ? 81.396 80.164 -23.102 1.00 38.78 195 THR A C 1
ATOM 1197 O O . THR A 1 200 ? 81.043 79.227 -23.863 1.00 34.68 195 THR A O 1
ATOM 1201 N N . ARG A 1 201 ? 80.895 80.321 -21.868 1.00 37.25 196 ARG A N 1
ATOM 1202 C CA . ARG A 1 201 ? 79.839 79.437 -21.385 1.00 32.75 196 ARG A CA 1
ATOM 1203 C C . ARG A 1 201 ? 78.617 79.567 -22.276 1.00 29.88 196 ARG A C 1
ATOM 1204 O O . ARG A 1 201 ? 77.937 78.570 -22.551 1.00 32.62 196 ARG A O 1
ATOM 1212 N N . ALA A 1 202 ? 78.320 80.781 -22.719 1.00 27.00 197 ALA A N 1
ATOM 1213 C CA . ALA A 1 202 ? 77.126 81.004 -23.548 1.00 28.77 197 ALA A CA 1
ATOM 1214 C C . ALA A 1 202 ? 77.265 80.180 -24.830 1.00 29.56 197 ALA A C 1
ATOM 1215 O O . ALA A 1 202 ? 76.322 79.492 -25.260 1.00 28.90 197 ALA A O 1
ATOM 1217 N N . VAL A 1 203 ? 78.452 80.227 -25.417 1.00 27.92 198 VAL A N 1
ATOM 1218 C CA . VAL A 1 203 ? 78.748 79.486 -26.642 1.00 28.77 198 VAL A CA 1
ATOM 1219 C C . VAL A 1 203 ? 78.529 77.980 -26.396 1.00 28.46 198 VAL A C 1
ATOM 1220 O O . VAL A 1 203 ? 77.890 77.314 -27.175 1.00 28.06 198 VAL A O 1
ATOM 1224 N N . GLU A 1 204 ? 79.051 77.446 -25.291 1.00 29.68 199 GLU A N 1
ATOM 1225 C CA . GLU A 1 204 ? 78.808 76.047 -24.962 1.00 32.17 199 GLU A CA 1
ATOM 1226 C C . GLU A 1 204 ? 77.314 75.731 -24.924 1.00 35.85 199 GLU A C 1
ATOM 1227 O O . GLU A 1 204 ? 76.871 74.741 -25.536 1.00 32.26 199 GLU A O 1
ATOM 1233 N N . PHE A 1 205 ? 76.536 76.545 -24.188 1.00 30.41 200 PHE A N 1
ATOM 1234 C CA . PHE A 1 205 ? 75.095 76.251 -24.069 1.00 29.86 200 PHE A CA 1
ATOM 1235 C C . PHE A 1 205 ? 74.423 76.315 -25.422 1.00 30.40 200 PHE A C 1
ATOM 1236 O O . PHE A 1 205 ? 73.669 75.425 -25.755 1.00 32.20 200 PHE A O 1
ATOM 1244 N N . TYR A 1 206 ? 74.721 77.360 -26.215 1.00 29.08 201 TYR A N 1
ATOM 1245 C CA . TYR A 1 206 ? 74.073 77.506 -27.490 1.00 29.67 201 TYR A CA 1
ATOM 1246 C C . TYR A 1 206 ? 74.456 76.322 -28.399 1.00 30.49 201 TYR A C 1
ATOM 1247 O O . TYR A 1 206 ? 73.623 75.807 -29.144 1.00 31.76 201 TYR A O 1
ATOM 1256 N N . GLN A 1 207 ? 75.709 75.893 -28.355 1.00 27.33 202 GLN A N 1
ATOM 1257 C CA . GLN A 1 207 ? 76.127 74.787 -29.210 1.00 32.11 202 GLN A CA 1
ATOM 1258 C C . GLN A 1 207 ? 75.373 73.524 -28.803 1.00 36.53 202 GLN A C 1
ATOM 1259 O O . GLN A 1 207 ? 74.927 72.728 -29.651 1.00 37.56 202 GLN A O 1
ATOM 1265 N N . GLU A 1 208 ? 75.268 73.308 -27.500 1.00 32.52 203 GLU A N 1
ATOM 1266 C CA . GLU A 1 208 ? 74.526 72.139 -27.015 1.00 39.43 203 GLU A CA 1
ATOM 1267 C C . GLU A 1 208 ? 73.062 72.213 -27.513 1.00 34.94 203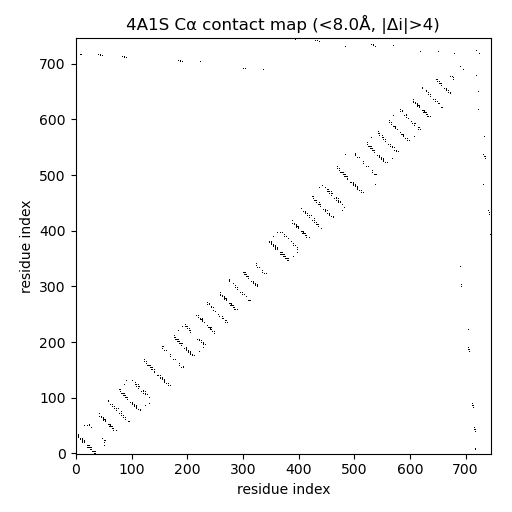 GLU A C 1
ATOM 1268 O O . GLU A 1 208 ? 72.505 71.248 -28.061 1.00 36.56 203 GLU A O 1
ATOM 1274 N N . ASN A 1 209 ? 72.469 73.381 -27.397 1.00 28.27 204 ASN A N 1
ATOM 1275 C CA . ASN A 1 209 ? 71.112 73.567 -27.880 1.00 29.78 204 ASN A CA 1
ATOM 1276 C C . ASN A 1 209 ? 70.994 73.319 -29.392 1.00 32.57 204 ASN A C 1
ATOM 1277 O O . ASN A 1 209 ? 70.074 72.608 -29.865 1.00 33.43 204 ASN A O 1
ATOM 1282 N N . LEU A 1 210 ? 71.908 73.918 -30.160 1.00 32.11 205 LEU A N 1
ATOM 1283 C CA . LEU A 1 210 ? 71.891 73.762 -31.618 1.00 28.26 205 LEU A CA 1
ATOM 1284 C C . LEU A 1 210 ? 71.972 72.256 -32.010 1.00 37.49 205 LEU A C 1
ATOM 1285 O O . LEU A 1 210 ? 71.265 71.770 -32.900 1.00 40.03 205 LEU A O 1
ATOM 1290 N N . LYS A 1 211 ? 72.827 71.515 -31.335 1.00 30.96 206 LYS A N 1
ATOM 1291 C CA . LYS A 1 211 ? 72.976 70.109 -31.675 1.00 38.22 206 LYS A CA 1
ATOM 1292 C C . LYS A 1 211 ? 71.667 69.359 -31.365 1.00 38.34 206 LYS A C 1
ATOM 1293 O O . LYS A 1 211 ? 71.211 68.463 -32.115 1.00 35.69 206 LYS A O 1
ATOM 1299 N N . LEU A 1 212 ? 71.043 69.722 -30.249 1.00 33.74 207 LEU A N 1
ATOM 1300 C CA . LEU A 1 212 ? 69.821 69.037 -29.911 1.00 35.30 207 LEU A CA 1
ATOM 1301 C C . LEU A 1 212 ? 68.719 69.378 -30.929 1.00 35.46 207 LEU A C 1
ATOM 1302 O O . LEU A 1 212 ? 67.923 68.500 -31.326 1.00 39.10 207 LEU A O 1
ATOM 1307 N N . MET A 1 213 ? 68.673 70.637 -31.337 1.00 30.16 208 MET A N 1
ATOM 1308 C CA . MET A 1 213 ? 67.671 71.095 -32.298 1.00 36.28 208 MET A CA 1
ATOM 1309 C C . MET A 1 213 ? 67.849 70.464 -33.697 1.00 37.00 208 MET A C 1
ATOM 1310 O O . MET A 1 213 ? 66.851 70.183 -34.367 1.00 38.71 208 MET A O 1
ATOM 1315 N N . ARG A 1 214 ? 69.103 70.272 -34.140 1.00 32.25 209 ARG A N 1
ATOM 1316 C CA . ARG A 1 214 ? 69.417 69.388 -35.253 1.00 34.65 209 ARG A CA 1
ATOM 1317 C C . ARG A 1 214 ? 68.866 67.968 -35.067 1.00 44.88 209 ARG A C 1
ATOM 1318 O O . ARG A 1 214 ? 68.175 67.476 -35.967 1.00 42.23 209 ARG A O 1
ATOM 1326 N N . ASP A 1 215 ? 69.146 67.341 -33.909 1.00 47.66 210 ASP A N 1
ATOM 1327 C CA . ASP A 1 215 ? 68.734 65.959 -33.658 1.00 49.29 210 ASP A CA 1
ATOM 1328 C C . ASP A 1 215 ? 67.218 65.882 -33.732 1.00 46.14 210 ASP A C 1
ATOM 1329 O O . ASP A 1 215 ? 66.682 64.926 -34.256 1.00 44.82 210 ASP A O 1
ATOM 1334 N N . LEU A 1 216 ? 66.528 66.883 -33.185 1.00 39.79 211 LEU A N 1
ATOM 1335 C CA . LEU A 1 216 ? 65.070 66.888 -33.212 1.00 42.15 211 LEU A CA 1
ATOM 1336 C C . LEU A 1 216 ? 64.522 67.338 -34.572 1.00 43.29 211 LEU A C 1
ATOM 1337 O O . LEU A 1 216 ? 63.330 67.228 -34.834 1.00 46.01 211 LEU A O 1
ATOM 1342 N N . GLY A 1 217 ? 65.375 67.867 -35.435 1.00 40.27 212 GLY A N 1
ATOM 1343 C CA . GLY A 1 217 ? 64.881 68.436 -36.670 1.00 45.94 212 GLY A CA 1
ATOM 1344 C C . GLY A 1 217 ? 64.007 69.676 -36.498 1.00 46.20 212 GLY A C 1
ATOM 1345 O O . GLY A 1 217 ? 63.193 69.956 -37.370 1.00 49.95 212 GLY A O 1
ATOM 1346 N N . ASP A 1 218 ? 64.183 70.435 -35.416 1.00 39.41 213 ASP A N 1
ATOM 1347 C CA . ASP A 1 218 ? 63.505 71.727 -35.282 1.00 37.69 213 ASP A CA 1
ATOM 1348 C C . ASP A 1 218 ? 64.272 72.857 -36.010 1.00 37.59 213 ASP A C 1
ATOM 1349 O O . ASP A 1 218 ? 65.135 73.525 -35.427 1.00 39.60 213 ASP A O 1
ATOM 1354 N N . ARG A 1 219 ? 63.950 73.050 -37.286 1.00 38.82 214 ARG A N 1
ATOM 1355 C CA . ARG A 1 219 ? 64.609 74.064 -38.112 1.00 44.01 214 ARG A CA 1
ATOM 1356 C C . ARG A 1 219 ? 64.530 75.485 -37.557 1.00 36.63 214 ARG A C 1
ATOM 1357 O O . ARG A 1 219 ? 65.538 76.167 -37.527 1.00 35.03 214 ARG A O 1
ATOM 1365 N N . GLY A 1 220 ? 63.342 75.924 -37.146 1.00 37.13 215 GLY A N 1
ATOM 1366 C CA . GLY A 1 220 ? 63.177 77.295 -36.683 1.00 35.58 215 GLY A CA 1
ATOM 1367 C C . GLY A 1 220 ? 64.023 77.524 -35.438 1.00 36.15 215 GLY A C 1
ATOM 1368 O O . GLY A 1 220 ? 64.643 78.587 -35.279 1.00 33.90 215 GLY A O 1
ATOM 1369 N N . ALA A 1 221 ? 64.065 76.493 -34.579 1.00 33.63 216 ALA A N 1
ATOM 1370 C CA . ALA A 1 221 ? 64.835 76.535 -33.346 1.00 27.85 216 ALA A CA 1
ATOM 1371 C C . ALA A 1 221 ? 66.362 76.555 -33.659 1.00 31.36 216 ALA A C 1
ATOM 1372 O O . ALA A 1 221 ? 67.134 77.234 -32.959 1.00 31.59 216 ALA A O 1
ATOM 1374 N N . GLN A 1 222 ? 66.760 75.849 -34.726 1.00 28.67 217 GLN A N 1
ATOM 1375 C CA . GLN A 1 222 ? 68.149 75.887 -35.214 1.00 28.93 217 GLN A CA 1
ATOM 1376 C C . GLN A 1 222 ? 68.525 77.317 -35.617 1.00 29.43 217 GLN A C 1
ATOM 1377 O O . GLN A 1 222 ? 69.632 77.754 -35.345 1.00 27.16 217 GLN A O 1
ATOM 1383 N N . GLY A 1 223 ? 67.600 78.006 -36.291 1.00 29.65 218 GLY A N 1
ATOM 1384 C CA . GLY A 1 223 ? 67.866 79.386 -36.720 1.00 24.10 218 GLY A CA 1
ATOM 1385 C C . GLY A 1 223 ? 68.132 80.276 -35.520 1.00 29.37 218 GLY A C 1
ATOM 1386 O O . GLY A 1 223 ? 69.020 81.134 -35.558 1.00 30.07 218 GLY A O 1
ATOM 1387 N N . ARG A 1 224 ? 67.338 80.107 -34.451 1.00 23.69 219 ARG A N 1
ATOM 1388 C CA . ARG A 1 224 ? 67.464 81.002 -33.330 1.00 26.53 219 ARG A CA 1
ATOM 1389 C C . ARG A 1 224 ? 68.824 80.773 -32.653 1.00 29.06 219 ARG A C 1
ATOM 1390 O O . ARG A 1 224 ? 69.505 81.732 -32.205 1.00 26.58 219 ARG A O 1
ATOM 1398 N N . ALA A 1 225 ? 69.189 79.493 -32.532 1.00 26.95 220 ALA A N 1
ATOM 1399 C CA . ALA A 1 225 ? 70.424 79.139 -31.881 1.00 28.55 220 ALA A CA 1
ATOM 1400 C C . ALA A 1 225 ? 71.580 79.725 -32.717 1.00 31.76 220 ALA A C 1
ATOM 1401 O O . ALA A 1 225 ? 72.544 80.205 -32.151 1.00 31.68 220 ALA A O 1
ATOM 1403 N N . CYS A 1 226 ? 71.461 79.699 -34.055 1.00 29.71 221 CYS A N 1
ATOM 1404 C CA . CYS A 1 226 ? 72.552 80.178 -34.913 1.00 30.03 221 CYS A CA 1
ATOM 1405 C C . CYS A 1 226 ? 72.722 81.688 -34.753 1.00 27.88 221 CYS A C 1
ATOM 1406 O O . CYS A 1 226 ? 73.828 82.162 -34.686 1.00 28.63 221 CYS A O 1
ATOM 1409 N N . GLY A 1 227 ? 71.598 82.395 -34.640 1.00 24.37 222 GLY A N 1
ATOM 1410 C CA . GLY A 1 227 ? 71.618 83.830 -34.464 1.00 21.61 222 GLY A CA 1
ATOM 1411 C C . GLY A 1 227 ? 72.312 84.189 -33.190 1.00 23.78 222 GLY A C 1
ATOM 1412 O O . GLY A 1 227 ? 73.211 85.012 -33.198 1.00 28.59 222 GLY A O 1
ATOM 1413 N N . ASN A 1 228 ? 71.910 83.554 -32.088 1.00 23.81 223 ASN A N 1
ATOM 1414 C CA . ASN A 1 228 ? 72.533 83.873 -30.827 1.00 26.38 223 ASN A CA 1
ATOM 1415 C C . ASN A 1 228 ? 73.987 83.431 -30.713 1.00 26.22 223 ASN A C 1
ATOM 1416 O O . ASN A 1 228 ? 74.798 84.091 -30.027 1.00 26.17 223 ASN A O 1
ATOM 1421 N N . LEU A 1 229 ? 74.313 82.282 -31.328 1.00 24.57 224 LEU A N 1
ATOM 1422 C CA . LEU A 1 229 ? 75.681 81.856 -31.340 1.00 28.48 224 LEU A CA 1
ATOM 1423 C C . LEU A 1 229 ? 76.528 82.884 -32.191 1.00 30.91 224 LEU A C 1
ATOM 1424 O O . LEU A 1 229 ? 77.620 83.270 -31.794 1.00 28.85 224 LEU A O 1
ATOM 1429 N N . GLY A 1 230 ? 76.021 83.300 -33.350 1.00 30.35 225 GLY A N 1
ATOM 1430 C CA . GLY A 1 230 ? 76.705 84.340 -34.138 1.00 29.05 225 GLY A CA 1
ATOM 1431 C C . GLY A 1 230 ? 76.972 85.603 -33.301 1.00 24.06 225 GLY A C 1
ATOM 1432 O O . GLY A 1 230 ? 78.093 86.129 -33.282 1.00 26.37 225 GLY A O 1
ATOM 1433 N N . ASN A 1 231 ? 75.957 86.040 -32.551 1.00 22.05 226 ASN A N 1
ATOM 1434 C CA . ASN A 1 231 ? 76.111 87.225 -31.702 1.00 26.94 226 ASN A CA 1
ATOM 1435 C C . ASN A 1 231 ? 77.187 87.044 -30.646 1.00 31.41 226 ASN A C 1
ATOM 1436 O O . ASN A 1 231 ? 77.959 87.959 -30.343 1.00 27.95 226 ASN A O 1
ATOM 1441 N N . THR A 1 232 ? 77.238 85.840 -30.099 1.00 24.64 227 THR A N 1
ATOM 1442 C CA . THR A 1 232 ? 78.104 85.594 -28.940 1.00 23.79 227 THR A CA 1
ATOM 1443 C C . THR A 1 232 ? 79.529 85.434 -29.438 1.00 26.44 227 THR A C 1
ATOM 1444 O O . THR A 1 232 ? 80.469 85.970 -28.857 1.00 23.35 227 THR A O 1
ATOM 1448 N N . TYR A 1 233 ? 79.691 84.732 -30.558 1.00 25.92 228 TYR A N 1
ATOM 1449 C CA . TYR A 1 233 ? 81.015 84.679 -31.207 1.00 25.55 228 TYR A CA 1
ATOM 1450 C C . TYR A 1 233 ? 81.553 86.093 -31.660 1.00 25.61 228 TYR A C 1
ATOM 1451 O O . TYR A 1 233 ? 82.755 86.369 -31.569 1.00 30.81 228 TYR A O 1
ATOM 1460 N N . TYR A 1 234 ? 80.657 86.942 -32.133 1.00 24.92 229 TYR A N 1
ATOM 1461 C CA . TYR A 1 234 ? 80.977 88.309 -32.553 1.00 26.66 229 TYR A CA 1
ATOM 1462 C C . TYR A 1 234 ? 81.499 89.105 -31.353 1.00 30.74 229 TYR A C 1
ATOM 1463 O O . TYR A 1 234 ? 82.549 89.728 -31.444 1.00 26.54 229 TYR A O 1
ATOM 1472 N N . LEU A 1 235 ? 80.829 88.979 -30.197 1.00 29.39 230 LEU A N 1
ATOM 1473 C CA . LEU A 1 235 ? 81.276 89.640 -28.974 1.00 27.08 230 LEU A CA 1
ATOM 1474 C C . LEU A 1 235 ? 82.648 89.125 -28.564 1.00 29.44 230 LEU A C 1
ATOM 1475 O O . LEU A 1 235 ? 83.488 89.876 -28.024 1.00 28.13 230 LEU A O 1
ATOM 1480 N N . LEU A 1 236 ? 82.866 87.826 -28.772 1.00 27.28 231 LEU A N 1
ATOM 1481 C CA . LEU A 1 236 ? 84.111 87.240 -28.363 1.00 31.69 231 LEU A CA 1
ATOM 1482 C C . LEU A 1 236 ? 85.223 87.626 -29.352 1.00 31.73 231 LEU A C 1
ATOM 1483 O O . LEU A 1 236 ? 86.375 87.284 -29.144 1.00 33.05 231 LEU A O 1
ATOM 1488 N N . GLY A 1 237 ? 84.860 88.278 -30.443 1.00 30.49 232 GLY A N 1
ATOM 1489 C CA . GLY A 1 237 ? 85.813 88.639 -31.480 1.00 34.86 232 GLY A CA 1
ATOM 1490 C C . GLY A 1 237 ? 86.165 87.481 -32.407 1.00 36.78 232 GLY A C 1
ATOM 1491 O O . GLY A 1 237 ? 87.145 87.568 -33.171 1.00 33.13 232 GLY A O 1
ATOM 1492 N N . ASP A 1 238 ? 85.409 86.385 -32.350 1.00 31.36 233 ASP A N 1
ATOM 1493 C CA . ASP A 1 238 ? 85.605 85.331 -33.330 1.00 33.94 233 ASP A CA 1
ATOM 1494 C C . ASP A 1 238 ? 84.717 85.613 -34.565 1.00 33.74 233 ASP A C 1
ATOM 1495 O O . ASP A 1 238 ? 83.636 84.981 -34.748 1.00 30.32 233 ASP A O 1
ATOM 1500 N N . PHE A 1 239 ? 85.173 86.560 -35.397 1.00 26.51 234 PHE A N 1
ATOM 1501 C CA . PHE A 1 239 ? 84.257 87.176 -36.376 1.00 30.91 234 PHE A CA 1
ATOM 1502 C C . PHE A 1 239 ? 83.933 86.179 -37.526 1.00 29.52 234 PHE A C 1
ATOM 1503 O O . PHE A 1 239 ? 82.859 86.197 -38.123 1.00 29.22 234 PHE A O 1
ATOM 1511 N N . GLN A 1 240 ? 84.900 85.308 -37.805 1.00 27.31 235 GLN A N 1
ATOM 1512 C CA . GLN A 1 240 ? 84.746 84.254 -38.769 1.00 34.49 235 GLN A CA 1
ATOM 1513 C C . GLN A 1 240 ? 83.699 83.208 -38.339 1.00 33.41 235 GLN A C 1
ATOM 1514 O O . GLN A 1 240 ? 82.847 82.822 -39.123 1.00 34.67 235 GLN A O 1
ATOM 1520 N N . ALA A 1 241 ? 83.765 82.782 -37.088 1.00 33.86 236 ALA A N 1
ATOM 1521 C CA . ALA A 1 241 ? 82.682 81.968 -36.522 1.00 32.47 236 ALA A CA 1
ATOM 1522 C C . ALA A 1 241 ? 81.326 82.678 -36.513 1.00 32.74 236 ALA A C 1
ATOM 1523 O O . ALA A 1 241 ? 80.302 82.067 -36.780 1.00 31.68 236 ALA A O 1
ATOM 1525 N N . ALA A 1 242 ? 81.304 83.965 -36.209 1.00 31.11 237 ALA A N 1
ATOM 1526 C CA . ALA A 1 242 ? 80.042 84.698 -36.184 1.00 25.85 237 ALA A CA 1
ATOM 1527 C C . ALA A 1 242 ? 79.406 84.667 -37.577 1.00 31.04 237 ALA A C 1
ATOM 1528 O O . ALA A 1 242 ? 78.202 84.447 -37.732 1.00 30.17 237 ALA A O 1
ATOM 1530 N N . ILE A 1 243 ? 80.251 84.940 -38.570 1.00 28.69 238 ILE A N 1
ATOM 1531 C CA . ILE A 1 243 ? 79.861 84.947 -39.969 1.00 33.42 238 ILE A CA 1
ATOM 1532 C C . ILE A 1 243 ? 79.164 83.649 -40.385 1.00 30.27 238 ILE A C 1
ATOM 1533 O O . ILE A 1 243 ? 78.101 83.696 -41.016 1.00 28.26 238 ILE A O 1
ATOM 1538 N N . GLU A 1 244 ? 79.803 82.518 -40.083 1.00 29.45 239 GLU A N 1
ATOM 1539 C CA . GLU A 1 244 ? 79.245 81.206 -40.442 1.00 36.43 239 GLU A CA 1
ATOM 1540 C C . GLU A 1 244 ? 77.857 80.978 -39.789 1.00 33.03 239 GLU A C 1
ATOM 1541 O O . GLU A 1 244 ? 76.928 80.436 -40.393 1.00 29.36 239 GLU A O 1
ATOM 1547 N N . HIS A 1 245 ? 77.728 81.419 -38.565 1.00 30.14 240 HIS A N 1
ATOM 1548 C CA . HIS A 1 245 ? 76.493 81.180 -37.863 1.00 28.84 240 HIS A CA 1
ATOM 1549 C C . HIS A 1 245 ? 75.424 82.143 -38.369 1.00 27.60 240 HIS A C 1
ATOM 1550 O O . HIS A 1 245 ? 74.299 81.732 -38.593 1.00 30.93 240 HIS A O 1
ATOM 1557 N N . HIS A 1 246 ? 75.788 83.413 -38.591 1.00 26.27 241 HIS A N 1
ATOM 1558 C CA . HIS A 1 246 ? 74.810 84.345 -39.097 1.00 27.55 241 HIS A CA 1
ATOM 1559 C C . HIS A 1 246 ? 74.352 83.894 -40.488 1.00 31.60 241 HIS A C 1
ATOM 1560 O O . HIS A 1 246 ? 73.163 84.047 -40.844 1.00 32.55 241 HIS A O 1
ATOM 1567 N N . GLN A 1 247 ? 75.269 83.297 -41.260 1.00 28.66 242 GLN A N 1
ATOM 1568 C CA . GLN A 1 247 ? 74.910 82.858 -42.628 1.00 32.01 242 GLN A CA 1
ATOM 1569 C C . GLN A 1 247 ? 73.870 81.738 -42.602 1.00 34.37 242 GLN A C 1
ATOM 1570 O O . GLN A 1 247 ? 72.911 81.737 -43.368 1.00 35.00 242 GLN A O 1
ATOM 1576 N N . GLU A 1 248 ? 74.080 80.780 -41.728 1.00 31.88 243 GLU A N 1
ATOM 1577 C CA . GLU A 1 248 ? 73.118 79.717 -41.509 1.00 33.98 243 GLU A CA 1
ATOM 1578 C C . GLU A 1 248 ? 71.806 80.353 -40.967 1.00 31.68 243 GLU A C 1
ATOM 1579 O O . GLU A 1 248 ? 70.711 79.987 -41.398 1.00 29.50 243 GLU A O 1
ATOM 1585 N N . ARG A 1 249 ? 71.911 81.323 -40.051 1.00 25.94 244 ARG A N 1
ATOM 1586 C CA . ARG A 1 249 ? 70.722 81.981 -39.572 1.00 27.96 244 ARG A CA 1
ATOM 1587 C C . ARG A 1 249 ? 69.920 82.537 -40.742 1.00 31.50 244 ARG A C 1
ATOM 1588 O O . ARG A 1 249 ? 68.665 82.468 -40.788 1.00 29.21 244 ARG A O 1
ATOM 1596 N N . LEU A 1 250 ? 70.632 83.144 -41.670 1.00 28.87 245 LEU A N 1
ATOM 1597 C CA . LEU A 1 250 ? 69.969 83.808 -42.797 1.00 29.79 245 LEU A CA 1
ATOM 1598 C C . LEU A 1 250 ? 69.287 82.747 -43.678 1.00 32.28 245 LEU A C 1
ATOM 1599 O O . LEU A 1 250 ? 68.124 82.915 -44.113 1.00 29.30 245 LEU A O 1
ATOM 1604 N N . ARG A 1 251 ? 69.999 81.648 -43.933 1.00 30.58 246 ARG A N 1
ATOM 1605 C CA . ARG A 1 251 ? 69.448 80.590 -44.732 1.00 37.74 246 ARG A CA 1
ATOM 1606 C C . ARG A 1 251 ? 68.137 80.129 -44.098 1.00 35.00 246 ARG A C 1
ATOM 1607 O O . ARG A 1 251 ? 67.122 79.964 -44.785 1.00 37.89 246 ARG A O 1
ATOM 1615 N N . ILE A 1 252 ? 68.150 79.926 -42.793 1.00 29.47 247 ILE A N 1
ATOM 1616 C CA . ILE A 1 252 ? 66.948 79.414 -42.135 1.00 31.71 247 ILE A CA 1
ATOM 1617 C C . ILE A 1 252 ? 65.789 80.421 -42.234 1.00 32.53 247 ILE A C 1
ATOM 1618 O O . ILE A 1 252 ? 64.662 80.047 -42.600 1.00 32.77 247 ILE A O 1
ATOM 1623 N N . ALA A 1 253 ? 66.108 81.692 -41.975 1.00 31.16 248 ALA A N 1
ATOM 1624 C CA . ALA A 1 253 ? 65.131 82.766 -42.030 1.00 33.23 248 ALA A CA 1
ATOM 1625 C C . ALA A 1 253 ? 64.474 82.775 -43.400 1.00 38.48 248 ALA A C 1
ATOM 1626 O O . ALA A 1 253 ? 63.261 82.925 -43.519 1.00 42.43 248 ALA A O 1
ATOM 1628 N N . ARG A 1 254 ? 65.269 82.591 -44.442 1.00 40.35 249 ARG A N 1
ATOM 1629 C CA . ARG A 1 254 ? 64.702 82.579 -45.782 1.00 38.85 249 ARG A CA 1
ATOM 1630 C C . ARG A 1 254 ? 63.822 81.372 -45.984 1.00 40.32 249 ARG A C 1
ATOM 1631 O O . ARG A 1 254 ? 62.821 81.478 -46.677 1.00 42.08 249 ARG A O 1
ATOM 1639 N N . GLU A 1 255 ? 64.190 80.219 -45.428 1.00 39.46 250 GLU A N 1
ATOM 1640 C CA . GLU A 1 255 ? 63.379 79.040 -45.648 1.00 46.88 250 GLU A CA 1
ATOM 1641 C C . GLU A 1 255 ? 61.989 79.271 -45.033 1.00 44.07 250 GLU A C 1
ATOM 1642 O O . GLU A 1 255 ? 61.026 78.751 -45.489 1.00 46.87 250 GLU A O 1
ATOM 1648 N N . PHE A 1 256 ? 61.922 80.092 -44.004 1.00 39.12 251 PHE A N 1
ATOM 1649 C CA . PHE A 1 256 ? 60.662 80.322 -43.323 1.00 44.81 251 PHE A CA 1
ATOM 1650 C C . PHE A 1 256 ? 59.950 81.568 -43.820 1.00 49.41 251 PHE A C 1
ATOM 1651 O O . PHE A 1 256 ? 58.838 81.836 -43.408 1.00 51.16 251 PHE A O 1
ATOM 1659 N N . GLY A 1 257 ? 60.585 82.349 -44.685 1.00 44.27 252 GLY A N 1
ATOM 1660 C CA . GLY A 1 257 ? 59.933 83.561 -45.148 1.00 46.79 252 GLY A CA 1
ATOM 1661 C C . GLY A 1 257 ? 59.872 84.561 -43.990 1.00 44.00 252 GLY A C 1
ATOM 1662 O O . GLY A 1 257 ? 58.999 85.408 -43.904 1.00 47.97 252 GLY A O 1
ATOM 1663 N N . ASP A 1 258 ? 60.827 84.469 -43.088 1.00 38.12 253 ASP A N 1
ATOM 1664 C CA . ASP A 1 258 ? 60.832 85.332 -41.919 1.00 34.80 253 ASP A CA 1
ATOM 1665 C C . ASP A 1 258 ? 61.707 86.580 -42.223 1.00 33.32 253 ASP A C 1
ATOM 1666 O O . ASP A 1 258 ? 62.906 86.597 -41.968 1.00 29.59 253 ASP A O 1
ATOM 1671 N N . ARG A 1 259 ? 61.072 87.603 -42.786 1.00 38.41 254 ARG A N 1
ATOM 1672 C CA . ARG A 1 259 ? 61.768 88.778 -43.260 1.00 34.73 254 ARG A CA 1
ATOM 1673 C C . ARG A 1 259 ? 62.523 89.450 -42.090 1.00 33.18 254 ARG A C 1
ATOM 1674 O O . ARG A 1 259 ? 63.731 89.827 -42.170 1.00 30.24 254 ARG A O 1
ATOM 1682 N N . ALA A 1 260 ? 61.862 89.553 -40.945 1.00 35.73 255 ALA A N 1
ATOM 1683 C CA . ALA A 1 260 ? 62.557 90.163 -39.795 1.00 35.21 255 ALA A CA 1
ATOM 1684 C C . ALA A 1 260 ? 63.826 89.416 -39.350 1.00 32.79 255 ALA A C 1
ATOM 1685 O O . ALA A 1 260 ? 64.855 90.013 -38.968 1.00 30.05 255 ALA A O 1
ATOM 1687 N N . ALA A 1 261 ? 63.744 88.095 -39.303 1.00 3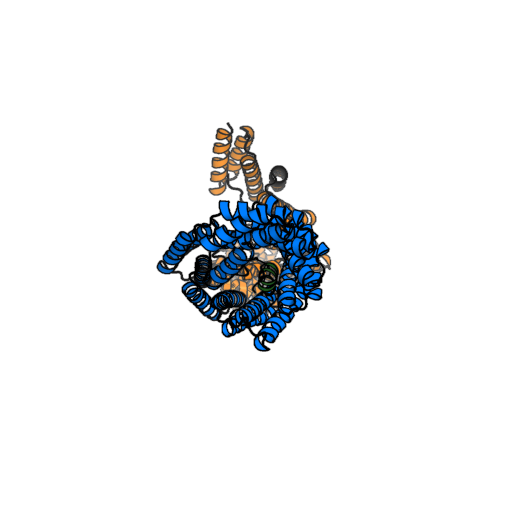0.87 256 ALA A N 1
ATOM 1688 C CA . ALA A 1 261 ? 64.983 87.377 -39.024 1.00 30.73 256 ALA A CA 1
ATOM 1689 C C . ALA A 1 261 ? 66.017 87.605 -40.181 1.00 24.92 256 ALA A C 1
ATOM 1690 O O . ALA A 1 261 ? 67.214 87.573 -39.896 1.00 27.05 256 ALA A O 1
ATOM 1692 N N . GLU A 1 262 ? 65.552 87.745 -41.442 1.00 31.22 257 GLU A N 1
ATOM 1693 C CA . GLU A 1 262 ? 66.465 88.013 -42.594 1.00 33.53 257 GLU A CA 1
ATOM 1694 C C . GLU A 1 262 ? 67.196 89.349 -42.358 1.00 31.98 257 GLU A C 1
ATOM 1695 O O . GLU A 1 262 ? 68.386 89.518 -42.568 1.00 30.35 257 GLU A O 1
ATOM 1701 N N . ARG A 1 263 ? 66.419 90.317 -41.918 1.00 35.31 258 ARG A N 1
ATOM 1702 C CA . ARG A 1 263 ? 66.928 91.637 -41.628 1.00 32.13 258 ARG A CA 1
ATOM 1703 C C . ARG A 1 263 ? 67.997 91.623 -40.543 1.00 31.91 258 ARG A C 1
ATOM 1704 O O . ARG A 1 263 ? 69.118 92.160 -40.683 1.00 31.66 258 ARG A O 1
ATOM 1712 N N . ARG A 1 264 ? 67.690 90.960 -39.441 1.00 26.60 259 ARG A N 1
ATOM 1713 C CA . ARG A 1 264 ? 68.676 90.858 -38.385 1.00 24.33 259 ARG A CA 1
ATOM 1714 C C . ARG A 1 264 ? 69.959 90.213 -38.894 1.00 22.24 259 ARG A C 1
ATOM 1715 O O . ARG A 1 264 ? 71.061 90.696 -38.635 1.00 25.36 259 ARG A O 1
ATOM 1723 N N . ALA A 1 265 ? 69.803 89.059 -39.539 1.00 24.02 260 ALA A N 1
ATOM 1724 C CA . ALA A 1 265 ? 70.926 88.283 -39.991 1.00 20.47 260 ALA A CA 1
ATOM 1725 C C . ALA A 1 265 ? 71.795 89.165 -40.948 1.00 30.06 260 ALA A C 1
ATOM 1726 O O . ALA A 1 265 ? 73.016 89.159 -40.876 1.00 25.48 260 ALA A O 1
ATOM 1728 N N . ASN A 1 266 ? 71.145 89.892 -41.861 1.00 25.17 261 ASN A N 1
ATOM 1729 C CA . ASN A 1 266 ? 71.922 90.723 -42.807 1.00 28.84 261 ASN A CA 1
ATOM 1730 C C . ASN A 1 266 ? 72.621 91.840 -42.062 1.00 28.97 261 ASN A C 1
ATOM 1731 O O . ASN A 1 266 ? 73.775 92.165 -42.318 1.00 26.39 261 ASN A O 1
ATOM 1736 N N . SER A 1 267 ? 71.925 92.379 -41.063 1.00 26.10 262 SER A N 1
ATOM 1737 C CA . SER A 1 267 ? 72.581 93.347 -40.214 1.00 27.02 262 SER A CA 1
ATOM 1738 C C . SER A 1 267 ? 73.838 92.796 -39.506 1.00 28.78 262 SER A C 1
ATOM 1739 O O . SER A 1 267 ? 74.917 93.427 -39.550 1.00 29.08 262 SER A O 1
ATOM 1742 N N . ASN A 1 268 ? 73.727 91.623 -38.895 1.00 26.87 263 ASN A N 1
ATOM 1743 C CA . ASN A 1 268 ? 74.839 91.035 -38.162 1.00 26.88 263 ASN A CA 1
ATOM 1744 C C . ASN A 1 268 ? 75.968 90.671 -39.080 1.00 25.90 263 ASN A C 1
ATOM 1745 O O . ASN A 1 268 ? 77.129 90.778 -38.719 1.00 28.98 263 ASN A O 1
ATOM 1750 N N . LEU A 1 269 ? 75.614 90.181 -40.258 1.00 23.33 264 LEU A N 1
ATOM 1751 C CA . LEU A 1 269 ? 76.594 89.905 -41.277 1.00 21.66 264 LEU A CA 1
ATOM 1752 C C . LEU A 1 269 ? 77.393 91.171 -41.719 1.00 20.28 264 LEU A C 1
ATOM 1753 O O . LEU A 1 269 ? 78.605 91.121 -41.865 1.00 22.10 264 LEU A O 1
ATOM 1758 N N . GLY A 1 270 ? 76.705 92.258 -41.964 1.00 22.92 265 GLY A N 1
ATOM 1759 C CA . GLY A 1 270 ? 77.356 93.514 -42.371 1.00 24.53 265 GLY A CA 1
ATOM 1760 C C . GLY A 1 270 ? 78.372 93.883 -41.301 1.00 26.12 265 GLY A C 1
ATOM 1761 O O . GLY A 1 270 ? 79.514 94.095 -41.608 1.00 26.52 265 GLY A O 1
ATOM 1762 N N . ASN A 1 271 ? 77.947 93.841 -40.034 1.00 29.37 266 ASN A N 1
ATOM 1763 C CA . ASN A 1 271 ? 78.871 94.060 -38.928 1.00 24.46 266 ASN A CA 1
ATOM 1764 C C . ASN A 1 271 ? 80.060 93.110 -38.939 1.00 25.53 266 ASN A C 1
ATOM 1765 O O . ASN A 1 271 ? 81.181 93.519 -38.651 1.00 21.23 266 ASN A O 1
ATOM 1770 N N . SER A 1 272 ? 79.785 91.814 -39.131 1.00 25.75 267 SER A N 1
ATOM 1771 C CA . SER A 1 272 ? 80.879 90.857 -39.021 1.00 23.57 267 SER A CA 1
ATOM 1772 C C . SER A 1 272 ? 81.884 91.158 -40.172 1.00 28.30 267 SER A C 1
ATOM 1773 O O . SER A 1 272 ? 83.088 91.071 -40.008 1.00 25.99 267 SER A O 1
ATOM 1776 N N . HIS A 1 273 ? 81.369 91.522 -41.342 1.00 25.69 268 HIS A N 1
ATOM 1777 C CA . HIS A 1 273 ? 82.288 91.677 -42.472 1.00 31.18 268 HIS A CA 1
ATOM 1778 C C . HIS A 1 273 ? 83.136 92.908 -42.226 1.00 28.82 268 HIS A C 1
ATOM 1779 O O . HIS A 1 273 ? 84.319 92.890 -42.576 1.00 24.68 268 HIS A O 1
ATOM 1786 N N . ILE A 1 274 ? 82.550 93.938 -41.578 1.00 25.76 269 ILE A N 1
ATOM 1787 C CA . ILE A 1 274 ? 83.417 95.061 -41.217 1.00 25.05 269 ILE A CA 1
ATOM 1788 C C . ILE A 1 274 ? 84.548 94.600 -40.348 1.00 24.38 269 ILE A C 1
ATOM 1789 O O . ILE A 1 274 ? 85.663 95.092 -40.571 1.00 24.20 269 ILE A O 1
ATOM 1794 N N . PHE A 1 275 ? 84.279 93.703 -39.374 1.00 19.99 270 PHE A N 1
ATOM 1795 C CA . PHE A 1 275 ? 85.315 93.283 -38.447 1.00 23.05 270 PHE A CA 1
ATOM 1796 C C . PHE A 1 275 ? 86.212 92.236 -39.039 1.00 29.95 270 PHE A C 1
ATOM 1797 O O . PHE A 1 275 ? 87.061 91.750 -38.345 1.00 27.65 270 PHE A O 1
ATOM 1805 N N . LEU A 1 276 ? 86.068 91.928 -40.331 1.00 30.92 271 LEU A N 1
ATOM 1806 C CA . LEU A 1 276 ? 87.034 91.078 -40.967 1.00 29.42 271 LEU A CA 1
ATOM 1807 C C . LEU A 1 276 ? 87.700 91.864 -42.073 1.00 28.12 271 LEU A C 1
ATOM 1808 O O . LEU A 1 276 ? 88.380 91.255 -42.889 1.00 30.29 271 LEU A O 1
ATOM 1813 N N . GLY A 1 277 ? 87.476 93.180 -42.169 1.00 24.42 272 GLY A N 1
ATOM 1814 C CA . GLY A 1 277 ? 88.238 93.873 -43.192 1.00 26.57 272 GLY A CA 1
ATOM 1815 C C . GLY A 1 277 ? 87.577 93.598 -44.515 1.00 30.17 272 GLY A C 1
ATOM 1816 O O . GLY A 1 277 ? 88.166 93.888 -45.521 1.00 29.04 272 GLY A O 1
ATOM 1817 N N . GLN A 1 278 ? 86.318 93.150 -44.561 1.00 29.08 273 GLN A N 1
ATOM 1818 C CA . GLN A 1 278 ? 85.740 92.864 -45.904 1.00 32.66 273 GLN A CA 1
ATOM 1819 C C . GLN A 1 278 ? 84.669 93.877 -46.323 1.00 32.23 273 GLN A C 1
ATOM 1820 O O . GLN A 1 278 ? 83.467 93.617 -46.241 1.00 30.01 273 GLN A O 1
ATOM 1826 N N . PHE A 1 279 ? 85.072 95.048 -46.783 1.00 29.87 274 PHE A N 1
ATOM 1827 C CA . PHE A 1 279 ? 84.167 96.201 -46.781 1.00 28.86 274 PHE A CA 1
ATOM 1828 C C . PHE A 1 279 ? 83.108 96.141 -47.877 1.00 26.07 274 PHE A C 1
ATOM 1829 O O . PHE A 1 279 ? 81.978 96.592 -47.679 1.00 30.17 274 PHE A O 1
ATOM 1837 N N . GLU A 1 280 ? 83.456 95.572 -49.032 1.00 28.48 275 GLU A N 1
ATOM 1838 C CA . GLU A 1 280 ? 82.460 95.383 -50.104 1.00 28.43 275 GLU A CA 1
ATOM 1839 C C . GLU A 1 280 ? 81.352 94.410 -49.601 1.00 29.80 275 GLU A C 1
ATOM 1840 O O . GLU A 1 280 ? 80.144 94.675 -49.792 1.00 27.46 275 GLU A O 1
ATOM 1846 N N . ASP A 1 281 ? 81.748 93.293 -49.002 1.00 29.25 276 ASP A N 1
ATOM 1847 C CA . ASP A 1 281 ? 80.745 92.359 -48.424 1.00 29.24 276 ASP A CA 1
ATOM 1848 C C . ASP A 1 281 ? 79.862 93.072 -47.377 1.00 29.87 276 ASP A C 1
ATOM 1849 O O . ASP A 1 281 ? 78.639 92.881 -47.319 1.00 28.99 276 ASP A O 1
ATOM 1854 N N . ALA A 1 282 ? 80.463 93.951 -46.589 1.00 24.03 277 ALA A N 1
ATOM 1855 C CA . ALA A 1 282 ? 79.695 94.602 -45.562 1.00 26.69 277 ALA A CA 1
ATOM 1856 C C . ALA A 1 282 ? 78.676 95.515 -46.242 1.00 28.21 277 ALA A C 1
ATOM 1857 O O . ALA A 1 282 ? 77.503 95.549 -45.838 1.00 28.96 277 ALA A O 1
ATOM 1859 N N . ALA A 1 283 ? 79.097 96.232 -47.287 1.00 30.85 278 ALA A N 1
ATOM 1860 C CA . ALA A 1 283 ? 78.191 97.141 -47.998 1.00 29.56 278 ALA A CA 1
ATOM 1861 C C . ALA A 1 283 ? 77.001 96.364 -48.555 1.00 32.36 278 ALA A C 1
ATOM 1862 O O . ALA A 1 283 ? 75.823 96.820 -48.474 1.00 32.69 278 ALA A O 1
ATOM 1864 N N . GLU A 1 284 ? 77.285 95.211 -49.155 1.00 31.21 279 GLU A N 1
ATOM 1865 C CA . GLU A 1 284 ? 76.255 94.392 -49.761 1.00 29.57 279 GLU A CA 1
ATOM 1866 C C . GLU A 1 284 ? 75.210 94.008 -48.695 1.00 31.47 279 GLU A C 1
ATOM 1867 O O . GLU A 1 284 ? 73.991 94.103 -48.944 1.00 33.72 279 GLU A O 1
ATOM 1873 N N . HIS A 1 285 ? 75.674 93.558 -47.529 1.00 27.82 280 HIS A N 1
ATOM 1874 C CA . HIS A 1 285 ? 74.737 93.140 -46.480 1.00 28.09 280 HIS A CA 1
ATOM 1875 C C . HIS A 1 285 ? 73.966 94.307 -45.830 1.00 30.71 280 HIS A C 1
ATOM 1876 O O . HIS A 1 285 ? 72.755 94.192 -45.527 1.00 29.42 280 HIS A O 1
ATOM 1883 N N . TYR A 1 286 ? 74.634 95.433 -45.641 1.00 28.72 281 TYR A N 1
ATOM 1884 C CA . TYR A 1 286 ? 73.923 96.607 -45.147 1.00 29.33 281 TYR A CA 1
ATOM 1885 C C . TYR A 1 286 ? 72.858 97.016 -46.139 1.00 30.12 281 TYR A C 1
ATOM 1886 O O . TYR A 1 286 ? 71.776 97.395 -45.731 1.00 35.96 281 TYR A O 1
ATOM 1895 N N . LYS A 1 287 ? 73.153 96.980 -47.442 1.00 30.57 282 LYS A N 1
ATOM 1896 C CA . LYS A 1 287 ? 72.140 97.361 -48.449 1.00 30.31 282 LYS A CA 1
ATOM 1897 C C . LYS A 1 287 ? 70.930 96.437 -48.337 1.00 31.35 282 LYS A C 1
ATOM 1898 O O . LYS A 1 287 ? 69.766 96.863 -48.475 1.00 35.60 282 LYS A O 1
ATOM 1904 N N . ARG A 1 288 ? 71.219 95.154 -48.193 1.00 29.44 283 ARG A N 1
ATOM 1905 C CA . ARG A 1 288 ? 70.152 94.146 -48.092 1.00 39.55 283 ARG A CA 1
ATOM 1906 C C . ARG A 1 288 ? 69.356 94.412 -46.809 1.00 36.11 283 ARG A C 1
ATOM 1907 O O . ARG A 1 288 ? 68.130 94.378 -46.777 1.00 37.03 283 ARG A O 1
ATOM 1915 N N . THR A 1 289 ? 70.062 94.733 -45.745 1.00 34.66 284 THR A N 1
ATOM 1916 C CA . THR A 1 289 ? 69.402 95.151 -44.528 1.00 30.44 284 THR A CA 1
ATOM 1917 C C . THR A 1 289 ? 68.527 96.347 -44.772 1.00 30.63 284 THR A C 1
ATOM 1918 O O . THR A 1 289 ? 67.361 96.415 -44.301 1.00 31.23 284 THR A O 1
ATOM 1922 N N . LEU A 1 290 ? 69.072 97.315 -45.508 1.00 30.50 285 LEU A N 1
ATOM 1923 C CA . LEU A 1 290 ? 68.295 98.506 -45.829 1.00 28.90 285 LEU A CA 1
ATOM 1924 C C . LEU A 1 290 ? 67.037 98.137 -46.579 1.00 35.40 285 LEU A C 1
ATOM 1925 O O . LEU A 1 290 ? 65.930 98.594 -46.200 1.00 35.67 285 LEU A O 1
ATOM 1930 N N . ALA A 1 291 ? 67.172 97.316 -47.633 1.00 33.16 286 ALA A N 1
ATOM 1931 C CA . ALA A 1 291 ? 66.020 96.992 -48.492 1.00 35.75 286 ALA A CA 1
ATOM 1932 C C . ALA A 1 291 ? 64.956 96.294 -47.639 1.00 37.75 286 ALA A C 1
ATOM 1933 O O . ALA A 1 291 ? 63.744 96.556 -47.764 1.00 41.80 286 ALA A O 1
ATOM 1935 N N . LEU A 1 292 ? 65.389 95.407 -46.755 1.00 35.50 287 LEU A N 1
ATOM 1936 C CA . LEU A 1 292 ? 64.400 94.688 -45.936 1.00 41.25 287 LEU A CA 1
ATOM 1937 C C . LEU A 1 292 ? 63.754 95.655 -44.931 1.00 42.80 287 LEU A C 1
ATOM 1938 O O . LEU A 1 292 ? 62.560 95.547 -44.617 1.00 41.24 287 LEU A O 1
ATOM 1943 N N . ALA A 1 293 ? 64.534 96.611 -44.430 1.00 41.23 288 ALA A N 1
ATOM 1944 C CA . ALA A 1 293 ? 63.988 97.586 -43.472 1.00 41.80 288 ALA A CA 1
ATOM 1945 C C . ALA A 1 293 ? 62.936 98.511 -44.127 1.00 43.29 288 ALA A C 1
ATOM 1946 O O . ALA A 1 293 ? 61.934 98.937 -43.489 1.00 42.68 288 ALA A O 1
ATOM 1948 N N . VAL A 1 294 ? 63.099 98.743 -45.419 1.00 36.70 289 VAL A N 1
ATOM 1949 C CA . VAL A 1 294 ? 62.133 99.552 -46.120 1.00 40.10 289 VAL A CA 1
ATOM 1950 C C . VAL A 1 294 ? 60.888 98.683 -46.276 1.00 50.52 289 VAL A C 1
ATOM 1951 O O . VAL A 1 294 ? 59.778 99.123 -45.997 1.00 51.38 289 VAL A O 1
ATOM 1955 N N . GLU A 1 295 ? 61.074 97.419 -46.641 1.00 46.75 290 GLU A N 1
ATOM 1956 C CA . GLU A 1 295 ? 59.930 96.584 -46.959 1.00 45.15 290 GLU A CA 1
ATOM 1957 C C . GLU A 1 295 ? 59.147 96.377 -45.674 1.00 46.50 290 GLU A C 1
ATOM 1958 O O . GLU A 1 295 ? 57.949 96.318 -45.685 1.00 50.96 290 GLU A O 1
ATOM 1964 N N . LEU A 1 296 ? 59.846 96.289 -44.546 1.00 46.46 291 LEU A N 1
ATOM 1965 C CA . LEU A 1 296 ? 59.190 96.071 -43.269 1.00 43.20 291 LEU A CA 1
ATOM 1966 C C . LEU A 1 296 ? 58.700 97.370 -42.622 1.00 45.94 291 LEU A C 1
ATOM 1967 O O . LEU A 1 296 ? 58.126 97.338 -41.547 1.00 48.28 291 LEU A O 1
ATOM 1972 N N . GLY A 1 297 ? 58.914 98.514 -43.262 1.00 46.23 292 GLY A N 1
ATOM 1973 C CA . GLY A 1 297 ? 58.656 99.781 -42.591 1.00 49.48 292 GLY A CA 1
ATOM 1974 C C . GLY A 1 297 ? 59.351 99.999 -41.231 1.00 48.55 292 GLY A C 1
ATOM 1975 O O . GLY A 1 297 ? 58.760 100.593 -40.340 1.00 54.34 292 GLY A O 1
ATOM 1976 N N . GLU A 1 298 ? 60.585 99.528 -41.044 1.00 42.59 293 GLU A N 1
ATOM 1977 C CA . GLU A 1 298 ? 61.348 99.849 -39.838 1.00 38.00 293 GLU A CA 1
ATOM 1978 C C . GLU A 1 298 ? 62.227 101.092 -40.097 1.00 41.77 293 GLU A C 1
ATOM 1979 O O . GLU A 1 298 ? 63.399 100.968 -40.501 1.00 36.90 293 GLU A O 1
ATOM 1985 N N . ARG A 1 299 ? 61.647 102.278 -39.866 1.00 40.23 294 ARG A N 1
ATOM 1986 C CA . ARG A 1 299 ? 62.285 103.550 -40.195 1.00 47.63 294 ARG A CA 1
ATOM 1987 C C . ARG A 1 299 ? 63.541 103.810 -39.406 1.00 43.33 294 ARG A C 1
ATOM 1988 O O . ARG A 1 299 ? 64.502 104.306 -39.958 1.00 48.28 294 ARG A O 1
ATOM 1996 N N . GLU A 1 300 ? 63.534 103.447 -38.125 1.00 39.29 295 GLU A N 1
ATOM 1997 C CA . GLU A 1 300 ? 64.750 103.513 -37.330 1.00 38.88 295 GLU A CA 1
ATOM 1998 C C . GLU A 1 300 ? 65.881 102.637 -37.840 1.00 38.97 295 GLU A C 1
ATOM 1999 O O . GLU A 1 300 ? 67.061 103.039 -37.801 1.00 33.20 295 GLU A O 1
ATOM 2005 N N . VAL A 1 301 ? 65.536 101.411 -38.232 1.00 41.80 296 VAL A N 1
ATOM 2006 C CA . VAL A 1 301 ? 66.546 100.485 -38.738 1.00 36.90 296 VAL A CA 1
ATOM 2007 C C . VAL A 1 301 ? 67.008 100.989 -40.117 1.00 36.00 296 VAL A C 1
ATOM 2008 O O . VAL A 1 301 ? 68.190 100.917 -40.422 1.00 34.85 296 VAL A O 1
ATOM 2012 N N . GLU A 1 302 ? 66.063 101.467 -40.928 1.00 35.35 297 GLU A N 1
ATOM 2013 C CA . GLU A 1 302 ? 66.399 102.074 -42.216 1.00 33.32 297 GLU A CA 1
ATOM 2014 C C . GLU A 1 302 ? 67.491 103.136 -41.989 1.00 37.02 297 GLU A C 1
ATOM 2015 O O . GLU A 1 302 ? 68.497 103.218 -42.712 1.00 36.71 297 GLU A O 1
ATOM 2021 N N . ALA A 1 303 ? 67.288 103.962 -40.976 1.00 39.96 298 ALA A N 1
ATOM 2022 C CA . ALA A 1 303 ? 68.258 105.036 -40.765 1.00 41.00 298 ALA A CA 1
ATOM 2023 C C . ALA A 1 303 ? 69.607 104.478 -40.348 1.00 36.01 298 ALA A C 1
ATOM 2024 O O . ALA A 1 303 ? 70.620 104.898 -40.843 1.00 35.86 298 ALA A O 1
ATOM 2026 N N . GLN A 1 304 ? 69.629 103.543 -39.410 1.00 34.13 299 GLN A N 1
ATOM 2027 C CA . GLN A 1 304 ? 70.902 103.000 -39.003 1.00 32.93 299 GLN A CA 1
ATOM 2028 C C . GLN A 1 304 ? 71.688 102.291 -40.112 1.00 32.56 299 GLN A C 1
ATOM 2029 O O . GLN A 1 304 ? 72.939 102.376 -40.137 1.00 30.93 299 GLN A O 1
ATOM 2035 N N . SER A 1 305 ? 70.970 101.545 -40.961 1.00 29.17 300 SER A N 1
ATOM 2036 C CA . SER A 1 305 ? 71.590 100.910 -42.145 1.00 31.75 300 SER A CA 1
ATOM 2037 C C . SER A 1 305 ? 72.208 102.007 -43.046 1.00 31.06 300 SER A C 1
ATOM 2038 O O . SER A 1 305 ? 73.306 101.857 -43.514 1.00 27.66 300 SER A O 1
ATOM 2041 N N . CYS A 1 306 ? 71.489 103.110 -43.230 1.00 29.14 301 CYS A N 1
ATOM 2042 C CA . CYS A 1 306 ? 72.032 104.229 -44.038 1.00 33.11 301 CYS A CA 1
ATOM 2043 C C . CYS A 1 306 ? 73.317 104.795 -43.438 1.00 35.46 301 CYS A C 1
ATOM 2044 O O . CYS A 1 306 ? 74.308 105.015 -44.116 1.00 37.49 301 CYS A O 1
ATOM 2047 N N . TYR A 1 307 ? 73.282 105.034 -42.141 1.00 31.63 302 TYR A N 1
ATOM 2048 C CA . TYR A 1 307 ? 74.443 105.543 -41.481 1.00 33.14 302 TYR A CA 1
ATOM 2049 C C . TYR A 1 307 ? 75.606 104.539 -41.580 1.00 36.75 302 TYR A C 1
ATOM 2050 O O . TYR A 1 307 ? 76.769 104.916 -41.816 1.00 29.59 302 TYR A O 1
ATOM 2059 N N . SER A 1 308 ? 75.282 103.258 -41.368 1.00 30.02 303 SER A N 1
ATOM 2060 C CA . SER A 1 308 ? 76.299 102.256 -41.623 1.00 29.98 303 SER A CA 1
ATOM 2061 C C . SER A 1 308 ? 76.850 102.281 -43.018 1.00 23.88 303 SER A C 1
ATOM 2062 O O . SER A 1 308 ? 78.013 102.034 -43.180 1.00 24.61 303 SER A O 1
ATOM 2065 N N . LEU A 1 309 ? 75.975 102.441 -44.012 1.00 24.88 304 LEU A N 1
ATOM 2066 C CA . LEU A 1 309 ? 76.419 102.508 -45.400 1.00 31.67 304 LEU A CA 1
ATOM 2067 C C . LEU A 1 309 ? 77.294 103.748 -45.624 1.00 28.85 304 LEU A C 1
ATOM 2068 O O . LEU A 1 309 ? 78.259 103.697 -46.359 1.00 31.75 304 LEU A O 1
ATOM 2073 N N . GLY A 1 310 ? 76.968 104.850 -44.968 1.00 27.32 305 GLY A N 1
ATOM 2074 C CA . GLY A 1 310 ? 77.726 106.099 -45.222 1.00 32.43 305 GLY A CA 1
ATOM 2075 C C . GLY A 1 310 ? 79.171 105.851 -44.793 1.00 31.53 305 GLY A C 1
ATOM 2076 O O . GLY A 1 310 ? 80.111 106.144 -45.531 1.00 31.74 305 GLY A O 1
ATOM 2077 N N . ASN A 1 311 ? 79.319 105.250 -43.597 1.00 24.83 306 ASN A N 1
ATOM 2078 C CA . ASN A 1 311 ? 80.647 104.939 -43.057 1.00 30.23 306 ASN A CA 1
ATOM 2079 C C . ASN A 1 311 ? 81.432 103.945 -43.915 1.00 28.23 306 ASN A C 1
ATOM 2080 O O . ASN A 1 311 ? 82.610 104.142 -44.198 1.00 27.86 306 ASN A O 1
ATOM 2085 N N . THR A 1 312 ? 80.751 102.866 -44.295 1.00 26.12 307 THR A N 1
ATOM 2086 C CA . THR A 1 312 ? 81.368 101.827 -45.100 1.00 27.43 307 THR A CA 1
ATOM 2087 C C . THR A 1 312 ? 81.872 102.382 -46.442 1.00 31.61 307 THR A C 1
ATOM 2088 O O . THR A 1 312 ? 82.975 102.096 -46.827 1.00 29.78 307 THR A O 1
ATOM 2092 N N . TYR A 1 313 ? 81.041 103.163 -47.135 1.00 29.61 308 TYR A N 1
ATOM 2093 C CA . TYR A 1 313 ? 81.479 103.798 -48.365 1.00 34.89 308 TYR A CA 1
ATOM 2094 C C . TYR A 1 313 ? 82.601 104.838 -48.204 1.00 32.93 308 TYR A C 1
ATOM 2095 O O . TYR A 1 313 ? 83.395 105.014 -49.113 1.00 33.36 308 TYR A O 1
ATOM 2104 N N . THR A 1 314 ? 82.657 105.489 -47.043 1.00 27.66 309 THR A N 1
ATOM 2105 C CA . THR A 1 314 ? 83.789 106.369 -46.722 1.00 32.21 309 THR A CA 1
ATOM 2106 C C . THR A 1 314 ? 85.064 105.560 -46.688 1.00 35.75 309 THR A C 1
ATOM 2107 O O . THR A 1 314 ? 86.078 105.980 -47.248 1.00 34.16 309 THR A O 1
ATOM 2111 N N . LEU A 1 315 ? 84.996 104.384 -46.043 1.00 33.08 310 LEU A N 1
ATOM 2112 C CA . LEU A 1 315 ? 86.185 103.508 -45.955 1.00 34.52 310 LEU A CA 1
ATOM 2113 C C . LEU A 1 315 ? 86.582 103.036 -47.339 1.00 32.61 310 LEU A C 1
ATOM 2114 O O . LEU A 1 315 ? 87.763 102.984 -47.672 1.00 34.16 310 LEU A O 1
ATOM 2119 N N . LEU A 1 316 ? 85.563 102.761 -48.162 1.00 31.10 311 LEU A N 1
ATOM 2120 C CA . LEU A 1 316 ? 85.787 102.464 -49.566 1.00 32.76 311 LEU A CA 1
ATOM 2121 C C . LEU A 1 316 ? 86.221 103.624 -50.449 1.00 31.09 311 LEU A C 1
ATOM 2122 O O . LEU A 1 316 ? 86.456 103.404 -51.618 1.00 39.28 311 LEU A O 1
ATOM 2127 N N . HIS A 1 317 ? 86.321 104.824 -49.882 1.00 30.91 312 HIS A N 1
ATOM 2128 C CA . HIS A 1 317 ? 86.724 106.033 -50.645 1.00 39.18 312 HIS A CA 1
ATOM 2129 C C . HIS A 1 317 ? 85.708 106.369 -51.704 1.00 35.80 312 HIS A C 1
ATOM 2130 O O . HIS A 1 317 ? 86.072 106.856 -52.755 1.00 35.25 312 HIS A O 1
ATOM 2137 N N . GLU A 1 318 ? 84.423 106.046 -51.450 1.00 33.84 313 GLU A N 1
ATOM 2138 C CA . GLU A 1 318 ? 83.377 106.419 -52.388 1.00 40.41 313 GLU A CA 1
ATOM 2139 C C . GLU A 1 318 ? 82.590 107.533 -51.745 1.00 39.59 313 GLU A C 1
ATOM 2140 O O . GLU A 1 318 ? 81.493 107.329 -51.224 1.00 37.72 313 GLU A O 1
ATOM 2146 N N . PHE A 1 319 ? 83.138 108.731 -51.816 1.00 41.85 314 PHE A N 1
ATOM 2147 C CA . PHE A 1 319 ? 82.604 109.823 -51.039 1.00 38.96 314 PHE A CA 1
ATOM 2148 C C . PHE A 1 319 ? 81.232 110.275 -51.491 1.00 39.45 314 PHE A C 1
ATOM 2149 O O . PHE A 1 319 ? 80.390 110.523 -50.658 1.00 38.08 314 PHE A O 1
ATOM 2157 N N . ASN A 1 320 ? 81.009 110.363 -52.801 1.00 37.70 315 ASN A N 1
ATOM 2158 C CA . ASN A 1 320 ? 79.730 110.767 -53.301 1.00 41.58 315 ASN A CA 1
ATOM 2159 C C . ASN A 1 320 ? 78.690 109.749 -52.811 1.00 41.95 315 ASN A C 1
ATOM 2160 O O . ASN A 1 320 ? 77.637 110.112 -52.369 1.00 42.56 315 ASN A O 1
ATOM 2165 N N . THR A 1 321 ? 79.025 108.469 -52.874 1.00 43.33 316 THR A N 1
ATOM 2166 C CA . THR A 1 321 ? 78.086 107.423 -52.576 1.00 40.89 316 THR A CA 1
ATOM 2167 C C . THR A 1 321 ? 77.788 107.510 -51.059 1.00 39.54 316 THR A C 1
ATOM 2168 O O . THR A 1 321 ? 76.641 107.464 -50.595 1.00 40.98 316 THR A O 1
ATOM 2172 N N . ALA A 1 322 ? 78.830 107.779 -50.305 1.00 38.35 317 ALA A N 1
ATOM 2173 C CA . ALA A 1 322 ? 78.695 107.860 -48.864 1.00 35.50 317 ALA A CA 1
ATOM 2174 C C . ALA A 1 322 ? 77.796 109.035 -48.545 1.00 41.09 317 ALA A C 1
ATOM 2175 O O . ALA A 1 322 ? 76.938 108.949 -47.638 1.00 39.16 317 ALA A O 1
ATOM 2177 N N . ILE A 1 323 ? 77.953 110.136 -49.290 1.00 39.66 318 ILE A N 1
ATOM 2178 C CA . ILE A 1 323 ? 77.193 111.329 -48.981 1.00 40.22 318 ILE A CA 1
ATOM 2179 C C . ILE A 1 323 ? 75.691 111.094 -49.180 1.00 44.08 318 ILE A C 1
ATOM 2180 O O . ILE A 1 323 ? 74.890 111.597 -48.407 1.00 44.97 318 ILE A O 1
ATOM 2185 N N . GLU A 1 324 ? 75.318 110.359 -50.220 1.00 40.58 319 GLU A N 1
ATOM 2186 C CA . GLU A 1 324 ? 73.949 110.010 -50.456 1.00 41.12 319 GLU A CA 1
ATOM 2187 C C . GLU A 1 324 ? 73.377 109.215 -49.225 1.00 39.38 319 GLU A C 1
ATOM 2188 O O . GLU A 1 324 ? 72.365 109.587 -48.627 1.00 43.02 319 GLU A O 1
ATOM 2194 N N . TYR A 1 325 ? 74.069 108.174 -48.796 1.00 40.00 320 TYR A N 1
ATOM 2195 C CA . TYR A 1 325 ? 73.586 107.379 -47.675 1.00 35.99 320 TYR A CA 1
ATOM 2196 C C . TYR A 1 325 ? 73.514 108.253 -46.413 1.00 41.72 320 TYR A C 1
ATOM 2197 O O . TYR A 1 325 ? 72.500 108.223 -45.674 1.00 38.67 320 TYR A O 1
ATOM 2206 N N . HIS A 1 326 ? 74.518 109.100 -46.179 1.00 40.19 321 HIS A N 1
ATOM 2207 C CA . HIS A 1 326 ? 74.421 109.983 -45.015 1.00 37.37 321 HIS A CA 1
ATOM 2208 C C . HIS A 1 326 ? 73.277 110.992 -45.128 1.00 42.39 321 HIS A C 1
ATOM 2209 O O . HIS A 1 326 ? 72.679 111.358 -44.107 1.00 40.19 321 HIS A O 1
ATOM 2216 N N . ASN A 1 327 ? 72.986 111.489 -46.339 1.00 45.45 322 ASN A N 1
ATOM 2217 C CA . ASN A 1 327 ? 71.840 112.382 -46.494 1.00 43.49 322 ASN A CA 1
ATOM 2218 C C . ASN A 1 327 ? 70.553 111.603 -46.067 1.00 47.61 322 ASN A C 1
ATOM 2219 O O . ASN A 1 327 ? 69.697 112.147 -45.376 1.00 47.00 322 ASN A O 1
ATOM 2224 N N . ARG A 1 328 ? 70.419 110.341 -46.492 1.00 44.03 323 ARG A N 1
ATOM 2225 C CA . ARG A 1 328 ? 69.230 109.561 -46.178 1.00 46.24 323 ARG A CA 1
ATOM 2226 C C . ARG A 1 328 ? 69.072 109.439 -44.673 1.00 44.27 323 ARG A C 1
ATOM 2227 O O . ARG A 1 328 ? 67.985 109.722 -44.115 1.00 42.96 323 ARG A O 1
ATOM 2235 N N . HIS A 1 329 ? 70.139 109.018 -44.015 1.00 39.11 324 HIS A N 1
ATOM 2236 C CA . HIS A 1 329 ? 70.114 108.893 -42.554 1.00 43.14 324 HIS A CA 1
ATOM 2237 C C . HIS A 1 329 ? 69.665 110.235 -41.928 1.00 47.02 324 HIS A C 1
ATOM 2238 O O . HIS A 1 329 ? 68.824 110.289 -41.041 1.00 44.70 324 HIS A O 1
ATOM 2245 N N . LEU A 1 330 ? 70.248 111.314 -42.400 1.00 41.95 325 LEU A N 1
ATOM 2246 C CA . LEU A 1 330 ? 69.962 112.614 -41.851 1.00 48.87 325 LEU A CA 1
ATOM 2247 C C . LEU A 1 330 ? 68.479 112.934 -41.933 1.00 51.37 325 LEU A C 1
ATOM 2248 O O . LEU A 1 330 ? 67.905 113.344 -40.939 1.00 48.00 325 LEU A O 1
ATOM 2253 N N . ALA A 1 331 ? 67.876 112.739 -43.111 1.00 50.79 326 ALA A N 1
ATOM 2254 C CA . ALA A 1 331 ? 66.454 113.040 -43.334 1.00 52.62 326 ALA A CA 1
ATOM 2255 C C . ALA A 1 331 ? 65.575 112.177 -42.413 1.00 53.57 326 ALA A C 1
ATOM 2256 O O . ALA A 1 331 ? 64.642 112.667 -41.797 1.00 55.06 326 ALA A O 1
ATOM 2258 N N . ILE A 1 332 ? 65.868 110.890 -42.302 1.00 47.94 327 ILE A N 1
ATOM 2259 C CA . ILE A 1 332 ? 65.111 110.082 -41.349 1.00 50.67 327 ILE A CA 1
ATOM 2260 C C . ILE A 1 332 ? 65.307 110.577 -39.915 1.00 50.58 327 ILE A C 1
ATOM 2261 O O . ILE A 1 332 ? 64.337 110.730 -39.193 1.00 55.94 327 ILE A O 1
ATOM 2266 N N . ALA A 1 333 ? 66.542 110.841 -39.500 1.00 45.75 328 ALA A N 1
ATOM 2267 C CA . ALA A 1 333 ? 66.762 111.318 -38.139 1.00 46.52 328 ALA A CA 1
ATOM 2268 C C . ALA A 1 333 ? 65.940 112.590 -37.885 1.00 59.76 328 ALA A C 1
ATOM 2269 O O . ALA A 1 333 ? 65.394 112.781 -36.791 1.00 59.96 328 ALA A O 1
ATOM 2271 N N . GLN A 1 334 ? 65.851 113.455 -38.893 1.00 58.80 329 GLN A N 1
ATOM 2272 C CA . GLN A 1 334 ? 65.108 114.673 -38.737 1.00 62.08 329 GLN A CA 1
ATOM 2273 C C . GLN A 1 334 ? 63.635 114.312 -38.594 1.00 66.31 329 GLN A C 1
ATOM 2274 O O . GLN A 1 334 ? 62.961 114.748 -37.662 1.00 69.22 329 GLN A O 1
ATOM 2280 N N . GLU A 1 335 ? 63.138 113.490 -39.503 1.00 65.04 330 GLU A N 1
ATOM 2281 C CA . GLU A 1 335 ? 61.745 113.095 -39.435 1.00 69.79 330 GLU A CA 1
ATOM 2282 C C . GLU A 1 335 ? 61.416 112.465 -38.077 1.00 66.06 330 GLU A C 1
ATOM 2283 O O . GLU A 1 335 ? 60.338 112.666 -37.559 1.00 68.12 330 GLU A O 1
ATOM 2289 N N . LEU A 1 336 ? 62.348 111.735 -37.471 1.00 57.06 331 LEU A N 1
ATOM 2290 C CA . LEU A 1 336 ? 62.016 111.044 -36.230 1.00 54.51 331 LEU A CA 1
ATOM 2291 C C . LEU A 1 336 ? 62.247 111.869 -34.980 1.00 65.85 331 LEU A C 1
ATOM 2292 O O . LEU A 1 336 ? 61.989 111.419 -33.871 1.00 65.59 331 LEU A O 1
ATOM 2297 N N . GLY A 1 337 ? 62.725 113.089 -35.148 1.00 66.58 332 GLY A N 1
ATOM 2298 C CA . GLY A 1 337 ? 63.113 113.874 -33.994 1.00 63.23 332 GLY A CA 1
ATOM 2299 C C . GLY A 1 337 ? 64.234 113.255 -33.166 1.00 65.34 332 GLY A C 1
ATOM 2300 O O . GLY A 1 337 ? 64.382 113.580 -31.992 1.00 67.48 332 GLY A O 1
ATOM 2301 N N . ASP A 1 338 ? 65.029 112.376 -33.778 1.00 61.75 333 ASP A N 1
ATOM 2302 C CA . ASP A 1 338 ? 66.219 111.826 -33.137 1.00 61.39 333 ASP A CA 1
ATOM 2303 C C . ASP A 1 338 ? 67.415 112.780 -33.276 1.00 60.54 333 ASP A C 1
ATOM 2304 O O . ASP A 1 338 ? 68.180 112.686 -34.229 1.00 57.83 333 ASP A O 1
ATOM 2309 N N . ARG A 1 339 ? 67.581 113.699 -32.323 1.00 63.30 334 ARG A N 1
ATOM 2310 C CA . ARG A 1 339 ? 68.605 114.740 -32.461 1.00 62.64 334 ARG A CA 1
ATOM 2311 C C . ARG A 1 339 ? 70.031 114.215 -32.329 1.00 58.31 334 ARG A C 1
ATOM 2312 O O . ARG A 1 339 ? 70.964 114.769 -32.910 1.00 55.17 334 ARG A O 1
ATOM 2320 N N . ILE A 1 340 ? 70.194 113.137 -31.578 1.00 57.48 335 ILE A N 1
ATOM 2321 C CA . ILE A 1 340 ? 71.498 112.518 -31.443 1.00 58.94 335 ILE A CA 1
ATOM 2322 C C . ILE A 1 340 ? 72.018 112.025 -32.776 1.00 56.01 335 ILE A C 1
ATOM 2323 O O . ILE A 1 340 ? 73.175 112.230 -33.099 1.00 56.99 335 ILE A O 1
ATOM 2328 N N . GLY A 1 341 ? 71.154 111.376 -33.540 1.00 53.29 336 GLY A N 1
ATOM 2329 C CA . GLY A 1 341 ? 71.517 110.912 -34.881 1.00 48.57 336 GLY A CA 1
ATOM 2330 C C . GLY A 1 341 ? 71.769 112.088 -35.832 1.00 46.79 336 GLY A C 1
ATOM 2331 O O . GLY A 1 341 ? 72.667 112.071 -36.693 1.00 46.93 336 GLY A O 1
ATOM 2332 N N . GLU A 1 342 ? 70.983 113.140 -35.649 1.00 46.09 337 GLU A N 1
ATOM 2333 C CA . GLU A 1 342 ? 71.150 114.313 -36.485 1.00 50.64 337 GLU A CA 1
ATOM 2334 C C . GLU A 1 342 ? 72.538 114.898 -36.271 1.00 50.38 337 GLU A C 1
ATOM 2335 O O . GLU A 1 342 ? 73.188 115.354 -37.216 1.00 55.68 337 GLU A O 1
ATOM 2341 N N . ALA A 1 343 ? 73.007 114.887 -35.037 1.00 48.20 338 ALA A N 1
ATOM 2342 C CA . ALA A 1 343 ? 74.378 115.361 -34.790 1.00 55.99 338 ALA A CA 1
ATOM 2343 C C . ALA A 1 343 ? 75.423 114.455 -35.466 1.00 52.67 338 ALA A C 1
ATOM 2344 O O . ALA A 1 343 ? 76.298 114.942 -36.178 1.00 53.50 338 ALA A O 1
ATOM 2346 N N . ARG A 1 344 ? 75.316 113.140 -35.257 1.00 49.29 339 ARG A N 1
ATOM 2347 C CA . ARG A 1 344 ? 76.225 112.188 -35.899 1.00 47.60 339 ARG A CA 1
ATOM 2348 C C . ARG A 1 344 ? 76.265 112.410 -37.413 1.00 46.54 339 ARG A C 1
ATOM 2349 O O . ARG A 1 344 ? 77.346 112.370 -38.032 1.00 40.48 339 ARG A O 1
ATOM 2357 N N . ALA A 1 345 ? 75.089 112.647 -37.992 1.00 41.47 340 ALA A N 1
ATOM 2358 C CA . ALA A 1 345 ? 74.963 112.849 -39.426 1.00 43.26 340 ALA A CA 1
ATOM 2359 C C . ALA A 1 345 ? 75.761 114.080 -39.868 1.00 44.66 340 ALA A C 1
ATOM 2360 O O . ALA A 1 345 ? 76.561 114.016 -40.797 1.00 42.43 340 ALA A O 1
ATOM 2362 N N . CYS A 1 346 ? 75.516 115.195 -39.178 1.00 45.34 341 CYS A N 1
ATOM 2363 C CA . CYS A 1 346 ? 76.151 116.459 -39.516 1.00 51.95 341 CYS A CA 1
ATOM 2364 C C . CYS A 1 346 ? 77.653 116.314 -39.437 1.00 50.41 341 CYS A C 1
ATOM 2365 O O . CYS A 1 346 ? 78.380 116.749 -40.362 1.00 50.53 341 CYS A O 1
ATOM 2368 N N . TRP A 1 347 ? 78.103 115.701 -38.337 1.00 46.04 342 TRP A N 1
ATOM 2369 C CA . TRP A 1 347 ? 79.520 115.394 -38.133 1.00 45.58 342 TRP A CA 1
ATOM 2370 C C . TRP A 1 347 ? 80.105 114.632 -39.326 1.00 43.74 342 TRP A C 1
ATOM 2371 O O . TRP A 1 347 ? 81.072 115.080 -39.930 1.00 44.55 342 TRP A O 1
ATOM 2382 N N . SER A 1 348 ? 79.515 113.488 -39.654 1.00 44.01 343 SER A N 1
ATOM 2383 C CA . SER A 1 348 ? 79.949 112.700 -40.826 1.00 45.73 343 SER A CA 1
ATOM 2384 C C . SER A 1 348 ? 79.855 113.497 -42.116 1.00 45.67 343 SER A C 1
ATOM 2385 O O . SER A 1 348 ? 80.759 113.472 -42.937 1.00 41.20 343 SER A O 1
ATOM 2388 N N . LEU A 1 349 ? 78.743 114.202 -42.297 1.00 46.89 344 LEU A N 1
ATOM 2389 C CA . LEU A 1 349 ? 78.573 114.943 -43.541 1.00 46.66 344 LEU A CA 1
ATOM 2390 C C . LEU A 1 349 ? 79.637 116.028 -43.748 1.00 48.46 344 LEU A C 1
ATOM 2391 O O . LEU A 1 349 ? 80.088 116.251 -44.862 1.00 49.33 344 LEU A O 1
ATOM 2396 N N . GLY A 1 350 ? 80.015 116.706 -42.672 1.00 49.06 345 GLY A N 1
ATOM 2397 C CA . GLY A 1 350 ? 81.050 117.704 -42.769 1.00 53.18 345 GLY A CA 1
ATOM 2398 C C . GLY A 1 350 ? 82.351 117.050 -43.259 1.00 50.99 345 GLY A C 1
ATOM 2399 O O . GLY A 1 350 ? 83.016 117.522 -44.188 1.00 49.59 345 GLY A O 1
ATOM 2400 N N . ASN A 1 351 ? 82.730 115.949 -42.629 1.00 46.23 346 ASN A N 1
ATOM 2401 C CA . ASN A 1 351 ? 83.910 115.232 -43.123 1.00 47.50 346 ASN A CA 1
ATOM 2402 C C . ASN A 1 351 ? 83.798 114.787 -44.576 1.00 47.82 346 ASN A C 1
ATOM 2403 O O . ASN A 1 351 ? 84.717 114.960 -45.381 1.00 48.32 346 ASN A O 1
ATOM 2408 N N . ALA A 1 352 ? 82.661 114.202 -44.911 1.00 43.20 347 ALA A N 1
ATOM 2409 C CA . ALA A 1 352 ? 82.497 113.680 -46.239 1.00 47.00 347 ALA A CA 1
ATOM 2410 C C . ALA A 1 352 ? 82.653 114.848 -47.246 1.00 48.37 347 ALA A C 1
ATOM 2411 O O . ALA A 1 352 ? 83.324 114.700 -48.265 1.00 51.91 347 ALA A O 1
ATOM 2413 N N . HIS A 1 353 ? 82.101 116.011 -46.938 1.00 47.02 348 HIS A N 1
ATOM 2414 C CA . HIS A 1 353 ? 82.184 117.119 -47.898 1.00 49.79 348 HIS A CA 1
ATOM 2415 C C . HIS A 1 353 ? 83.611 117.672 -48.065 1.00 55.31 348 HIS A C 1
ATOM 2416 O O . HIS A 1 353 ? 84.064 117.906 -49.194 1.00 55.64 348 HIS A O 1
ATOM 2423 N N . SER A 1 354 ? 84.317 117.865 -46.956 1.00 51.69 349 SER A N 1
ATOM 2424 C CA . SER A 1 354 ? 85.705 118.281 -47.021 1.00 58.76 349 SER A CA 1
ATOM 2425 C C . SER A 1 354 ? 86.493 117.344 -47.908 1.00 55.59 349 SER A C 1
ATOM 2426 O O . SER A 1 354 ? 87.308 117.775 -48.751 1.00 56.57 349 SER A O 1
ATOM 2429 N N . ALA A 1 355 ? 86.232 116.068 -47.714 1.00 49.54 350 ALA A N 1
ATOM 2430 C CA . ALA A 1 355 ? 87.025 115.042 -48.374 1.00 57.04 350 ALA A CA 1
ATOM 2431 C C . ALA A 1 355 ? 86.944 115.247 -49.870 1.00 60.05 350 ALA A C 1
ATOM 2432 O O . ALA A 1 355 ? 87.878 114.907 -50.590 1.00 62.76 350 ALA A O 1
ATOM 2434 N N . ILE A 1 356 ? 85.819 115.783 -50.334 1.00 54.80 351 ILE A N 1
ATOM 2435 C CA . ILE A 1 356 ? 85.671 116.048 -51.752 1.00 58.42 351 ILE A CA 1
ATOM 2436 C C . ILE A 1 356 ? 85.862 117.543 -52.093 1.00 63.06 351 ILE A C 1
ATOM 2437 O O . ILE A 1 356 ? 85.495 117.988 -53.179 1.00 63.19 351 ILE A O 1
ATOM 2442 N N . GLY A 1 357 ? 86.442 118.307 -51.168 1.00 64.69 352 GLY A N 1
ATOM 2443 C CA . GLY A 1 357 ? 86.697 119.725 -51.388 1.00 70.04 352 GLY A CA 1
ATOM 2444 C C . GLY A 1 357 ? 85.460 120.602 -51.280 1.00 72.70 352 GLY A C 1
ATOM 2445 O O . GLY A 1 357 ? 85.519 121.822 -51.530 1.00 72.62 352 GLY A O 1
ATOM 2446 N N . GLY A 1 358 ? 84.334 119.989 -50.915 1.00 59.20 353 GLY A N 1
ATOM 2447 C CA . GLY A 1 358 ? 83.122 120.738 -50.672 1.00 61.12 353 GLY A CA 1
ATOM 2448 C C . GLY A 1 358 ? 83.259 121.518 -49.378 1.00 64.60 353 GLY A C 1
ATOM 2449 O O . GLY A 1 358 ? 82.506 121.303 -48.439 1.00 63.23 353 GLY A O 1
ATOM 2450 N N . HIS A 1 359 ? 84.215 122.433 -49.320 1.00 69.58 354 HIS A N 1
ATOM 2451 C CA . HIS A 1 359 ? 84.594 123.031 -48.042 1.00 70.82 354 HIS A CA 1
ATOM 2452 C C . HIS A 1 359 ? 83.590 123.969 -47.405 1.00 70.28 354 HIS A C 1
ATOM 2453 O O . HIS A 1 359 ? 83.504 124.024 -46.178 1.00 68.47 354 HIS A O 1
ATOM 2460 N N . GLU A 1 360 ? 82.852 124.718 -48.221 1.00 75.26 355 GLU A N 1
ATOM 2461 C CA . GLU A 1 360 ? 81.860 125.643 -47.685 1.00 80.86 355 GLU A CA 1
ATOM 2462 C C . GLU A 1 360 ? 80.670 124.850 -47.126 1.00 76.71 355 GLU A C 1
ATOM 2463 O O . GLU A 1 360 ? 80.222 125.074 -45.997 1.00 69.45 355 GLU A O 1
ATOM 2469 N N . ARG A 1 361 ? 80.191 123.902 -47.918 1.00 66.94 356 ARG A N 1
ATOM 2470 C CA . ARG A 1 361 ? 79.124 123.036 -47.483 1.00 67.67 356 ARG A CA 1
ATOM 2471 C C . ARG A 1 361 ? 79.553 122.334 -46.190 1.00 64.27 356 ARG A C 1
ATOM 2472 O O . ARG A 1 361 ? 78.771 122.172 -45.240 1.00 63.68 356 ARG A O 1
ATOM 2480 N N . ALA A 1 362 ? 80.804 121.905 -46.146 1.00 60.27 357 ALA A N 1
ATOM 2481 C CA . ALA A 1 362 ? 81.285 121.198 -44.966 1.00 59.88 357 ALA A CA 1
ATOM 2482 C C . ALA A 1 362 ? 81.200 122.095 -43.718 1.00 63.28 357 ALA A C 1
ATOM 2483 O O . ALA A 1 362 ? 80.905 121.650 -42.591 1.00 58.80 357 ALA A O 1
ATOM 2485 N N . LEU A 1 363 ? 81.462 123.375 -43.919 1.00 66.67 358 LEU A N 1
ATOM 2486 C CA . LEU A 1 363 ? 81.440 124.336 -42.819 1.00 66.41 358 LEU A CA 1
ATOM 2487 C C . LEU A 1 363 ? 80.042 124.407 -42.172 1.00 69.03 358 LEU A C 1
ATOM 2488 O O . LEU A 1 363 ? 79.899 124.448 -40.938 1.00 66.76 358 LEU A O 1
ATOM 2493 N N . LYS A 1 364 ? 79.015 124.432 -43.022 1.00 69.03 359 LYS A N 1
ATOM 2494 C CA . LYS A 1 364 ? 77.629 124.468 -42.568 1.00 67.23 359 LYS A CA 1
ATOM 2495 C C . LYS A 1 364 ? 77.259 123.237 -41.722 1.00 67.57 359 LYS A C 1
ATOM 2496 O O . LYS A 1 364 ? 76.563 123.361 -40.710 1.00 68.91 359 LYS A O 1
ATOM 2502 N N . TYR A 1 365 ? 77.705 122.049 -42.120 1.00 60.17 360 TYR A N 1
ATOM 2503 C CA . TYR A 1 365 ? 77.362 120.874 -41.328 1.00 57.47 360 TYR A CA 1
ATOM 2504 C C . TYR A 1 365 ? 78.074 120.962 -39.982 1.00 59.40 360 TYR A C 1
ATOM 2505 O O . TYR A 1 365 ? 77.541 120.585 -38.957 1.00 56.82 360 TYR A O 1
ATOM 2514 N N . ALA A 1 366 ? 79.287 121.496 -39.992 1.00 63.81 361 ALA A N 1
ATOM 2515 C CA . ALA A 1 366 ? 80.095 121.554 -38.789 1.00 59.18 361 ALA A CA 1
ATOM 2516 C C . ALA A 1 366 ? 79.485 122.541 -37.786 1.00 66.21 361 ALA A C 1
ATOM 2517 O O . ALA A 1 366 ? 79.505 122.310 -36.571 1.00 64.46 361 ALA A O 1
ATOM 2519 N N . GLU A 1 367 ? 78.938 123.640 -38.299 1.00 69.20 362 GLU A N 1
ATOM 2520 C CA . GLU A 1 367 ? 78.199 124.582 -37.469 1.00 72.22 362 GLU A CA 1
ATOM 2521 C C . GLU A 1 367 ? 76.901 123.944 -36.939 1.00 73.74 362 GLU A C 1
ATOM 2522 O O . GLU A 1 367 ? 76.553 124.082 -35.757 1.00 68.34 362 GLU A O 1
ATOM 2528 N N . GLN A 1 368 ? 76.193 123.246 -37.823 1.00 71.34 363 GLN A N 1
ATOM 2529 C CA . GLN A 1 368 ? 74.983 122.522 -37.452 1.00 71.03 363 GLN A CA 1
ATOM 2530 C C . GLN A 1 368 ? 75.357 121.518 -36.343 1.00 69.43 363 GLN A C 1
ATOM 2531 O O . GLN A 1 368 ? 74.643 121.370 -35.356 1.00 70.03 363 GLN A O 1
ATOM 2537 N N . HIS A 1 369 ? 76.498 120.839 -36.499 1.00 65.72 364 HIS A N 1
ATOM 2538 C CA . HIS A 1 369 ? 76.949 119.864 -35.505 1.00 61.83 364 HIS A CA 1
ATOM 2539 C C . HIS A 1 369 ? 77.149 120.546 -34.152 1.00 63.42 364 HIS A C 1
ATOM 2540 O O . HIS A 1 369 ? 76.689 120.062 -33.117 1.00 62.08 364 HIS A O 1
ATOM 2547 N N . LEU A 1 370 ? 77.862 121.665 -34.172 1.00 66.40 365 LEU A N 1
ATOM 2548 C CA . LEU A 1 370 ? 78.071 122.498 -32.981 1.00 70.57 365 LEU A CA 1
ATOM 2549 C C . LEU A 1 370 ? 76.786 122.815 -32.216 1.00 73.46 365 LEU A C 1
ATOM 2550 O O . LEU A 1 370 ? 76.643 122.477 -31.029 1.00 75.31 365 LEU A O 1
ATOM 2555 N N . GLN A 1 371 ? 75.866 123.496 -32.886 1.00 73.53 366 GLN A N 1
ATOM 2556 C CA . GLN A 1 371 ? 74.551 123.719 -32.313 1.00 79.34 366 GLN A CA 1
ATOM 2557 C C . GLN A 1 371 ? 74.020 122.450 -31.638 1.00 80.30 366 GLN A C 1
ATOM 2558 O O . GLN A 1 371 ? 73.791 122.432 -30.420 1.00 83.89 366 GLN A O 1
ATOM 2564 N N . LEU A 1 372 ? 73.848 121.387 -32.431 1.00 74.43 367 LEU A N 1
ATOM 2565 C CA . LEU A 1 372 ? 73.255 120.145 -31.938 1.00 70.21 367 LEU A CA 1
ATOM 2566 C C . LEU A 1 372 ? 73.987 119.674 -30.696 1.00 69.21 367 LEU A C 1
ATOM 2567 O O . LEU A 1 372 ? 73.378 119.487 -29.635 1.00 70.48 367 LEU A O 1
ATOM 2572 N N . ALA A 1 373 ? 75.296 119.505 -30.844 1.00 66.45 368 ALA A N 1
ATOM 2573 C CA . ALA A 1 373 ? 76.183 119.113 -29.758 1.00 69.73 368 ALA A CA 1
ATOM 2574 C C . ALA A 1 373 ? 76.076 120.044 -28.536 1.00 80.27 368 ALA A C 1
ATOM 2575 O O . ALA A 1 373 ? 75.343 119.764 -27.577 1.00 82.52 368 ALA A O 1
ATOM 2577 N N . UNK A 1 374 ? 76.624 117.317 -25.585 1.00 93.09 371 UNK A N 1
ATOM 2578 C CA . UNK A 1 374 ? 77.855 116.565 -25.346 1.00 91.97 371 UNK A CA 1
ATOM 2579 C C . UNK A 1 374 ? 79.015 117.522 -25.431 1.00 92.41 371 UNK A C 1
ATOM 2580 O O . UNK A 1 374 ? 79.265 118.105 -26.482 1.00 95.72 371 UNK A O 1
ATOM 2582 N N . UNK A 1 375 ? 79.725 117.692 -24.328 1.00 87.88 372 UNK A N 1
ATOM 2583 C CA . UNK A 1 375 ? 80.920 118.503 -24.358 1.00 88.55 372 UNK A CA 1
ATOM 2584 C C . UNK A 1 375 ? 81.934 117.948 -25.378 1.00 85.21 372 UNK A C 1
ATOM 2585 O O . UNK A 1 375 ? 82.536 118.711 -26.148 1.00 84.19 372 UNK A O 1
ATOM 2587 N N . UNK A 1 376 ? 82.114 116.629 -25.392 1.00 84.89 373 UNK A N 1
ATOM 2588 C CA . UNK A 1 376 ? 83.101 116.013 -26.286 1.00 80.83 373 UNK A CA 1
ATOM 2589 C C . UNK A 1 376 ? 82.773 116.425 -27.706 1.00 80.45 373 UNK A C 1
ATOM 2590 O O . UNK A 1 376 ? 83.656 116.844 -28.472 1.00 83.59 373 UNK A O 1
ATOM 2592 N N . UNK A 1 377 ? 81.490 116.321 -28.038 1.00 76.60 374 UNK A N 1
ATOM 2593 C CA . UNK A 1 377 ? 80.993 116.724 -29.345 1.00 78.23 374 UNK A CA 1
ATOM 2594 C C . UNK A 1 377 ? 81.297 118.196 -29.681 1.00 78.18 374 UNK A C 1
ATOM 2595 O O . UNK A 1 377 ? 81.864 118.497 -30.733 1.00 77.01 374 UNK A O 1
ATOM 2597 N N . UNK A 1 378 ? 80.909 119.101 -28.783 1.00 78.90 375 UNK A N 1
ATOM 2598 C CA . UNK A 1 378 ? 81.177 120.534 -28.922 1.00 78.27 375 UNK A CA 1
ATOM 2599 C C . UNK A 1 378 ? 82.657 120.795 -29.239 1.00 79.01 375 UNK A C 1
ATOM 2600 O O . UNK A 1 378 ? 82.999 121.551 -30.166 1.00 80.05 375 UNK A O 1
ATOM 2602 N N . UNK A 1 379 ? 83.529 120.183 -28.445 1.00 76.26 376 UNK A N 1
ATOM 2603 C CA . UNK A 1 379 ? 84.963 120.263 -28.694 1.00 77.58 376 UNK A CA 1
ATOM 2604 C C . UNK A 1 379 ? 85.300 119.930 -30.153 1.00 74.69 376 UNK A C 1
ATOM 2605 O O . UNK A 1 379 ? 85.955 120.716 -30.850 1.00 76.84 376 UNK A O 1
ATOM 2607 N N . UNK A 1 380 ? 84.831 118.772 -30.607 1.00 67.75 377 UNK A N 1
ATOM 2608 C CA . UNK A 1 380 ? 85.182 118.262 -31.935 1.00 66.20 377 UNK A CA 1
ATOM 2609 C C . UNK A 1 380 ? 84.684 119.179 -33.065 1.00 64.66 377 UNK A C 1
ATOM 2610 O O . UNK A 1 380 ? 85.455 119.518 -33.977 1.00 63.54 377 UNK A O 1
ATOM 2612 N N . UNK A 1 381 ? 83.416 119.593 -33.008 1.00 59.80 378 UNK A N 1
ATOM 2613 C CA . UNK A 1 381 ? 82.910 120.493 -34.040 1.00 61.53 378 UNK A CA 1
ATOM 2614 C C . UNK A 1 381 ? 83.714 121.813 -34.070 1.00 67.49 378 UNK A C 1
ATOM 2615 O O . UNK A 1 381 ? 84.187 122.219 -35.135 1.00 67.32 378 UNK A O 1
ATOM 2617 N N . UNK A 1 382 ? 83.929 122.445 -32.913 1.00 70.07 379 UNK A N 1
ATOM 2618 C CA . UNK A 1 382 ? 84.678 123.707 -32.896 1.00 75.00 379 UNK A CA 1
ATOM 2619 C C . UNK A 1 382 ? 85.993 123.556 -33.646 1.00 74.31 379 UNK A C 1
ATOM 2620 O O . UNK A 1 382 ? 86.391 124.432 -34.404 1.00 74.91 379 UNK A O 1
ATOM 2622 N N . UNK A 1 383 ? 86.653 122.421 -33.458 1.00 72.20 380 UNK A N 1
ATOM 2623 C CA . UNK A 1 383 ? 87.930 122.184 -34.136 1.00 72.64 380 UNK A CA 1
ATOM 2624 C C . UNK A 1 383 ? 87.754 122.088 -35.650 1.00 71.36 380 UNK A C 1
ATOM 2625 O O . UNK A 1 383 ? 88.544 122.663 -36.399 1.00 70.49 380 UNK A O 1
ATOM 2627 N N . UNK A 1 384 ? 86.720 121.369 -36.091 1.00 69.41 381 UNK A N 1
ATOM 2628 C CA . UNK A 1 384 ? 86.444 121.220 -37.518 1.00 66.74 381 UNK A CA 1
ATOM 2629 C C . UNK A 1 384 ? 85.958 122.535 -38.129 1.00 67.53 381 UNK A C 1
ATOM 2630 O O . UNK A 1 384 ? 86.208 122.799 -39.307 1.00 64.81 381 UNK A O 1
ATOM 2632 N N . UNK A 1 385 ? 85.237 123.327 -37.334 1.00 66.58 382 UNK A N 1
ATOM 2633 C CA . UNK A 1 385 ? 84.701 124.602 -37.802 1.00 73.33 382 UNK A CA 1
ATOM 2634 C C . UNK A 1 385 ? 85.857 125.606 -37.911 1.00 81.83 382 UNK A C 1
ATOM 2635 O O . UNK A 1 385 ? 85.896 126.431 -38.827 1.00 88.95 382 UNK A O 1
ATOM 2637 N N . UNK A 1 386 ? 86.821 125.514 -36.998 1.00 81.95 383 UNK A N 1
ATOM 2638 C CA . UNK A 1 386 ? 87.998 126.374 -37.082 1.00 86.00 383 UNK A CA 1
ATOM 2639 C C . UNK A 1 386 ? 88.911 125.936 -38.221 1.00 83.37 383 UNK A C 1
ATOM 2640 O O . UNK A 1 386 ? 89.494 126.773 -38.919 1.00 84.56 383 UNK A O 1
ATOM 2642 N N . UNK A 1 387 ? 89.042 124.637 -38.414 1.00 75.46 384 UNK A N 1
ATOM 2643 C CA . UNK A 1 387 ? 89.962 124.164 -39.433 1.00 80.04 384 UNK A CA 1
ATOM 2644 C C . UNK A 1 387 ? 89.483 124.509 -40.848 1.00 80.69 384 UNK A C 1
ATOM 2645 O O . UNK A 1 387 ? 90.298 124.670 -41.763 1.00 81.71 384 UNK A O 1
ATOM 2647 N N . UNK A 1 388 ? 88.172 124.634 -41.035 1.00 77.26 385 UNK A N 1
ATOM 2648 C CA . UNK A 1 388 ? 87.658 124.959 -42.364 1.00 78.81 385 UNK A CA 1
ATOM 2649 C C . UNK A 1 388 ? 87.679 126.479 -42.681 1.00 79.28 385 UNK A C 1
ATOM 2650 O O . UNK A 1 388 ? 87.285 126.917 -43.764 1.00 76.98 385 UNK A O 1
ATOM 2652 N N . UNK A 1 389 ? 88.153 127.275 -41.738 1.00 83.33 386 UNK A N 1
ATOM 2653 C CA . UNK A 1 389 ? 88.273 128.719 -41.968 1.00 88.90 386 UNK A CA 1
ATOM 2654 C C . UNK A 1 389 ? 89.719 129.119 -42.279 1.00 91.08 386 UNK A C 1
ATOM 2655 O O . UNK A 1 389 ? 90.464 128.363 -42.921 1.00 91.03 386 UNK A O 1
ATOM 2657 N N . GLY B 1 44 ? 11.366 79.025 -42.905 1.00 31.93 39 GLY B N 1
ATOM 2658 C CA . GLY B 1 44 ? 11.786 78.026 -43.921 1.00 50.97 39 GLY B CA 1
ATOM 2659 C C . GLY B 1 44 ? 13.087 77.286 -43.555 1.00 51.19 39 GLY B C 1
ATOM 2660 O O . GLY B 1 44 ? 13.093 76.112 -43.185 1.00 41.43 39 GLY B O 1
ATOM 2661 N N . SER B 1 45 ? 14.199 77.994 -43.726 1.00 49.15 40 SER B N 1
ATOM 2662 C CA . SER B 1 45 ? 15.336 77.809 -42.858 1.00 44.87 40 SER B CA 1
ATOM 2663 C C . SER B 1 45 ? 14.925 78.014 -41.350 1.00 34.06 40 SER B C 1
ATOM 2664 O O . SER B 1 45 ? 15.412 77.315 -40.459 1.00 32.51 40 SER B O 1
ATOM 2667 N N . SER B 1 46 ? 14.061 78.990 -41.037 1.00 31.06 41 SER B N 1
ATOM 2668 C CA . SER B 1 46 ? 13.572 79.092 -39.657 1.00 29.56 41 SER B CA 1
ATOM 2669 C C . SER B 1 46 ? 12.549 77.969 -39.311 1.00 33.61 41 SER B C 1
ATOM 2670 O O . SER B 1 46 ? 12.408 77.558 -38.155 1.00 30.95 41 SER B O 1
ATOM 2673 N N . MET B 1 47 ? 11.830 77.474 -40.308 1.00 34.05 42 MET B N 1
ATOM 2674 C CA . MET B 1 47 ? 10.897 76.355 -40.091 1.00 35.73 42 MET B CA 1
ATOM 2675 C C . MET B 1 47 ? 11.715 75.123 -39.705 1.00 26.04 42 MET B C 1
ATOM 2676 O O . MET B 1 47 ? 11.435 74.435 -38.711 1.00 26.45 42 MET B O 1
ATOM 2681 N N . CYS B 1 48 ? 12.736 74.895 -40.512 1.00 23.80 43 CYS B N 1
ATOM 2682 C CA . CYS B 1 48 ? 13.636 73.760 -40.307 1.00 26.63 43 CYS B CA 1
ATOM 2683 C C . CYS B 1 48 ? 14.195 73.862 -38.880 1.00 25.20 43 CYS B C 1
ATOM 2684 O O . CYS B 1 48 ? 14.145 72.901 -38.091 1.00 27.42 43 CYS B O 1
ATOM 2687 N N . LEU B 1 49 ? 14.611 75.076 -38.524 1.00 29.85 44 LEU B N 1
ATOM 2688 C CA . LEU B 1 49 ? 15.323 75.269 -37.263 1.00 30.46 44 LEU B CA 1
ATOM 2689 C C . LEU B 1 49 ? 14.411 74.882 -36.117 1.00 27.06 44 LEU B C 1
ATOM 2690 O O . LEU B 1 49 ? 14.775 74.050 -35.265 1.00 30.39 44 LEU B O 1
ATOM 2695 N N . GLU B 1 50 ? 13.201 75.442 -36.114 1.00 31.33 45 GLU B N 1
ATOM 2696 C CA . GLU B 1 50 ? 12.251 75.091 -35.059 1.00 34.69 45 GLU B CA 1
ATOM 2697 C C . GLU B 1 50 ? 11.904 73.589 -35.020 1.00 28.65 45 GLU B C 1
ATOM 2698 O O . GLU B 1 50 ? 11.791 72.980 -33.937 1.00 26.90 45 GLU B O 1
ATOM 2704 N N . LEU B 1 51 ? 11.738 73.000 -36.203 1.00 26.96 46 LEU B N 1
ATOM 2705 C CA . LEU B 1 51 ? 11.441 71.561 -36.228 1.00 27.96 46 LEU B CA 1
ATOM 2706 C C . LEU B 1 51 ? 12.593 70.771 -35.666 1.00 24.53 46 LEU B C 1
ATOM 2707 O O . LEU B 1 51 ? 12.379 69.797 -34.950 1.00 29.20 46 LEU B O 1
ATOM 2712 N N . ALA B 1 52 ? 13.810 71.210 -35.974 1.00 27.94 47 ALA B N 1
ATOM 2713 C CA . ALA B 1 52 ? 14.990 70.431 -35.595 1.00 26.25 47 ALA B CA 1
ATOM 2714 C C . ALA B 1 52 ? 15.161 70.575 -34.070 1.00 28.05 47 ALA B C 1
ATOM 2715 O O . ALA B 1 52 ? 15.492 69.581 -33.418 1.00 27.57 47 ALA B O 1
ATOM 2717 N N . LEU B 1 53 ? 14.912 71.788 -33.524 1.00 26.71 48 LEU B N 1
ATOM 2718 C CA . LEU B 1 53 ? 15.093 72.011 -32.063 1.00 27.64 48 LEU B CA 1
ATOM 2719 C C . LEU B 1 53 ? 14.058 71.173 -31.287 1.00 28.41 48 LEU B C 1
ATOM 2720 O O . LEU B 1 53 ? 14.335 70.636 -30.253 1.00 31.78 48 LEU B O 1
ATOM 2725 N N . GLU B 1 54 ? 12.860 71.019 -31.849 1.00 26.91 49 GLU B N 1
ATOM 2726 C CA . GLU B 1 54 ? 11.874 70.196 -31.187 1.00 31.28 49 GLU B CA 1
ATOM 2727 C C . GLU B 1 54 ? 12.265 68.736 -31.290 1.00 29.66 49 GLU B C 1
ATOM 2728 O O . GLU B 1 54 ? 12.101 67.946 -30.367 1.00 30.13 49 GLU B O 1
ATOM 2734 N N . GLY B 1 55 ? 12.782 68.352 -32.451 1.00 31.18 50 GLY B N 1
ATOM 2735 C CA . GLY B 1 55 ? 13.428 67.045 -32.541 1.00 29.65 50 GLY B CA 1
ATOM 2736 C C . GLY B 1 55 ? 14.450 66.765 -31.459 1.00 31.55 50 GLY B C 1
ATOM 2737 O O . GLY B 1 55 ? 14.362 65.686 -30.813 1.00 30.75 50 GLY B O 1
ATOM 2738 N N . GLU B 1 56 ? 15.387 67.701 -31.281 1.00 31.73 51 GLU B N 1
ATOM 2739 C CA . GLU B 1 56 ? 16.466 67.565 -30.292 1.00 32.54 51 GLU B CA 1
ATOM 2740 C C . GLU B 1 56 ? 15.821 67.433 -28.898 1.00 29.62 51 GLU B C 1
ATOM 2741 O O . GLU B 1 56 ? 16.150 66.562 -28.103 1.00 33.54 51 GLU B O 1
ATOM 2747 N N . ARG B 1 57 ? 14.859 68.277 -28.618 1.00 30.22 52 ARG B N 1
ATOM 2748 C CA . ARG B 1 57 ? 14.378 68.330 -27.255 1.00 33.34 52 ARG B CA 1
ATOM 2749 C C . ARG B 1 57 ? 13.685 67.006 -26.899 1.00 37.97 52 ARG B C 1
ATOM 2750 O O . ARG B 1 57 ? 13.732 66.503 -25.770 1.00 40.99 52 ARG B O 1
ATOM 2758 N N . LEU B 1 58 ? 13.032 66.436 -27.906 1.00 31.39 53 LEU B N 1
ATOM 2759 C CA . LEU B 1 58 ? 12.281 65.200 -27.749 1.00 32.49 53 LEU B CA 1
ATOM 2760 C C . LEU B 1 58 ? 13.114 63.948 -27.605 1.00 31.09 53 LEU B C 1
ATOM 2761 O O . LEU B 1 58 ? 12.732 63.059 -26.865 1.00 32.80 53 LEU B O 1
ATOM 2766 N N . CYS B 1 59 ? 14.222 63.865 -28.330 1.00 32.43 54 CYS B N 1
ATOM 2767 C CA . CYS B 1 59 ? 15.217 62.840 -28.004 1.00 37.04 54 CYS B CA 1
ATOM 2768 C C . CYS B 1 59 ? 15.767 62.955 -26.578 1.00 44.33 54 CYS B C 1
ATOM 2769 O O . CYS B 1 59 ? 15.934 61.928 -25.927 1.00 47.26 54 CYS B O 1
ATOM 2772 N N . ASN B 1 60 ? 16.035 64.181 -26.108 1.00 44.13 55 ASN B N 1
ATOM 2773 C CA . ASN B 1 60 ? 16.590 64.407 -24.773 1.00 47.96 55 ASN B CA 1
ATOM 2774 C C . ASN B 1 60 ? 15.566 63.910 -23.759 1.00 45.74 55 ASN B C 1
ATOM 2775 O O . ASN B 1 60 ? 15.914 63.325 -22.744 1.00 50.65 55 ASN B O 1
ATOM 2780 N N . ALA B 1 61 ? 14.296 64.134 -24.031 1.00 41.55 56 ALA B N 1
ATOM 2781 C CA . ALA B 1 61 ? 13.285 63.775 -23.043 1.00 42.47 56 ALA B CA 1
ATOM 2782 C C . ALA B 1 61 ? 12.935 62.314 -23.199 1.00 50.24 56 ALA B C 1
ATOM 2783 O O . ALA B 1 61 ? 12.032 61.802 -22.566 1.00 57.60 56 ALA B O 1
ATOM 2785 N N . GLY B 1 62 ? 13.656 61.638 -24.073 1.00 55.85 57 GLY B N 1
ATOM 2786 C CA . GLY B 1 62 ? 13.442 60.225 -24.224 1.00 54.97 57 GLY B CA 1
ATOM 2787 C C . GLY B 1 62 ? 12.206 59.909 -25.030 1.00 54.34 57 GLY B C 1
ATOM 2788 O O . GLY B 1 62 ? 11.582 58.870 -24.827 1.00 56.78 57 GLY B O 1
ATOM 2789 N N . ASP B 1 63 ? 11.849 60.800 -25.970 1.00 47.28 58 ASP B N 1
ATOM 2790 C CA . ASP B 1 63 ? 10.816 60.527 -26.995 1.00 39.96 58 ASP B CA 1
ATOM 2791 C C . ASP B 1 63 ? 11.435 60.481 -28.433 1.00 41.11 58 ASP B C 1
ATOM 2792 O O . ASP B 1 63 ? 11.036 61.198 -29.394 1.00 36.24 58 ASP B O 1
ATOM 2797 N N . CYS B 1 64 ? 12.422 59.612 -28.594 1.00 41.34 59 CYS B N 1
ATOM 2798 C CA . CYS B 1 64 ? 13.322 59.638 -29.732 1.00 42.48 59 CYS B CA 1
ATOM 2799 C C . CYS B 1 64 ? 12.615 59.276 -31.053 1.00 37.50 59 CYS B C 1
ATOM 2800 O O . CYS B 1 64 ? 12.935 59.757 -32.203 1.00 30.60 59 CYS B O 1
ATOM 2803 N N . ARG B 1 65 ? 11.637 58.396 -30.953 1.00 34.63 60 ARG B N 1
ATOM 2804 C CA . ARG B 1 65 ? 10.881 58.085 -32.153 1.00 34.91 60 ARG B CA 1
ATOM 2805 C C . ARG B 1 65 ? 10.134 59.304 -32.716 1.00 37.48 60 ARG B C 1
ATOM 2806 O O . ARG B 1 65 ? 10.064 59.508 -33.952 1.00 33.31 60 ARG B O 1
ATOM 2814 N N . ALA B 1 66 ? 9.552 60.113 -31.846 1.00 38.77 61 ALA B N 1
ATOM 2815 C CA . ALA B 1 66 ? 8.938 61.350 -32.320 1.00 38.32 61 ALA B CA 1
ATOM 2816 C C . ALA B 1 66 ? 10.068 62.332 -32.775 1.00 35.40 61 ALA B C 1
ATOM 2817 O O . ALA B 1 66 ? 9.878 63.101 -33.741 1.00 32.94 61 ALA B O 1
ATOM 2819 N N . GLY B 1 67 ? 11.235 62.269 -32.149 1.00 35.08 62 GLY B N 1
ATOM 2820 C CA . GLY B 1 67 ? 12.310 63.168 -32.463 1.00 30.52 62 GLY B CA 1
ATOM 2821 C C . GLY B 1 67 ? 12.724 62.938 -33.923 1.00 33.90 62 GLY B C 1
ATOM 2822 O O . GLY B 1 67 ? 12.936 63.854 -34.745 1.00 27.31 62 GLY B O 1
ATOM 2823 N N . VAL B 1 68 ? 12.773 61.677 -34.290 1.00 32.07 63 VAL B N 1
ATOM 2824 C CA . VAL B 1 68 ? 13.239 61.330 -35.589 1.00 29.51 63 VAL B CA 1
ATOM 2825 C C . VAL B 1 68 ? 12.288 61.929 -36.628 1.00 31.44 63 VAL B C 1
ATOM 2826 O O . VAL B 1 68 ? 12.706 62.460 -37.663 1.00 29.62 63 VAL B O 1
ATOM 2830 N N . ALA B 1 69 ? 10.998 61.846 -36.357 1.00 27.04 64 ALA B N 1
ATOM 2831 C CA . ALA B 1 69 ? 9.989 62.493 -37.175 1.00 28.05 64 ALA B CA 1
ATOM 2832 C C . ALA B 1 69 ? 10.193 64.028 -37.329 1.00 26.99 64 ALA B C 1
ATOM 2833 O O . ALA B 1 69 ? 10.082 64.539 -38.452 1.00 27.20 64 ALA B O 1
ATOM 2835 N N . PHE B 1 70 ? 10.536 64.734 -36.261 1.00 27.25 65 PHE B N 1
ATOM 2836 C CA . PHE B 1 70 ? 10.835 66.144 -36.359 1.00 25.73 65 PHE B CA 1
ATOM 2837 C C . PHE B 1 70 ? 12.107 66.404 -37.208 1.00 31.35 65 PHE B C 1
ATOM 2838 O O . PHE B 1 70 ? 12.120 67.333 -38.007 1.00 29.93 65 PHE B O 1
ATOM 2846 N N . PHE B 1 71 ? 13.132 65.564 -37.081 1.00 24.80 66 PHE B N 1
ATOM 2847 C CA . PHE B 1 71 ? 14.373 65.758 -37.814 1.00 22.78 66 PHE B CA 1
ATOM 2848 C C . PHE B 1 71 ? 13.979 65.563 -39.304 1.00 32.94 66 PHE B C 1
ATOM 2849 O O . PHE B 1 71 ? 14.373 66.353 -40.191 1.00 25.66 66 PHE B O 1
ATOM 2857 N N . GLN B 1 72 ? 13.124 64.571 -39.592 1.00 30.11 67 GLN B N 1
ATOM 2858 C CA . GLN B 1 72 ? 12.795 64.345 -40.972 1.00 26.69 67 GLN B CA 1
ATOM 2859 C C . GLN B 1 72 ? 11.934 65.543 -41.491 1.00 32.94 67 GLN B C 1
ATOM 2860 O O . GLN B 1 72 ? 12.076 65.993 -42.644 1.00 27.64 67 GLN B O 1
ATOM 2866 N N . ALA B 1 73 ? 10.996 66.043 -40.689 1.00 29.21 68 ALA B N 1
ATOM 2867 C CA . ALA B 1 73 ? 10.221 67.185 -41.136 1.00 27.53 68 ALA B CA 1
ATOM 2868 C C . ALA B 1 73 ? 11.191 68.397 -41.438 1.00 26.76 68 ALA B C 1
ATOM 2869 O O . ALA B 1 73 ? 10.980 69.147 -42.400 1.00 27.62 68 ALA B O 1
ATOM 2871 N N . ALA B 1 74 ? 12.235 68.513 -40.636 1.00 25.48 69 ALA B N 1
ATOM 2872 C CA . ALA B 1 74 ? 13.178 69.614 -40.679 1.00 25.05 69 ALA B CA 1
ATOM 2873 C C . ALA B 1 74 ? 13.990 69.497 -42.003 1.00 34.48 69 ALA B C 1
ATOM 2874 O O . ALA B 1 74 ? 14.190 70.477 -42.712 1.00 27.52 69 ALA B O 1
ATOM 2876 N N . ILE B 1 75 ? 14.415 68.289 -42.338 1.00 32.95 70 ILE B N 1
ATOM 2877 C CA . ILE B 1 75 ? 15.034 68.044 -43.629 1.00 33.88 70 ILE B CA 1
ATOM 2878 C C . ILE B 1 75 ? 14.075 68.417 -44.746 1.00 33.95 70 ILE B C 1
ATOM 2879 O O . ILE B 1 75 ? 14.430 69.092 -45.703 1.00 30.33 70 ILE B O 1
ATOM 2884 N N . GLN B 1 76 ? 12.826 67.993 -44.647 1.00 28.58 71 GLN B N 1
ATOM 2885 C CA . GLN B 1 76 ? 11.880 68.295 -45.681 1.00 30.36 71 GLN B CA 1
ATOM 2886 C C . GLN B 1 76 ? 11.706 69.842 -45.854 1.00 30.66 71 GLN B C 1
ATOM 2887 O O . GLN B 1 76 ? 11.605 70.407 -46.969 1.00 32.21 71 GLN B O 1
ATOM 2893 N N . ALA B 1 77 ? 11.693 70.544 -44.739 1.00 29.46 72 ALA B N 1
ATOM 2894 C CA . ALA B 1 77 ? 11.423 71.955 -44.778 1.00 29.98 72 ALA B CA 1
ATOM 2895 C C . ALA B 1 77 ? 12.616 72.622 -45.463 1.00 35.79 72 ALA B C 1
ATOM 2896 O O . ALA B 1 77 ? 12.471 73.660 -46.086 1.00 31.72 72 ALA B O 1
ATOM 2898 N N . GLY B 1 78 ? 13.808 72.065 -45.264 1.00 34.83 73 GLY B N 1
ATOM 2899 C CA . GLY B 1 78 ? 14.954 72.500 -46.023 1.00 34.26 73 GLY B CA 1
ATOM 2900 C C . GLY B 1 78 ? 15.729 73.610 -45.280 1.00 36.70 73 GLY B C 1
ATOM 2901 O O . GLY B 1 78 ? 15.184 74.353 -44.435 1.00 32.83 73 GLY B O 1
ATOM 2902 N N . THR B 1 79 ? 17.019 73.722 -45.550 1.00 34.41 74 THR B N 1
ATOM 2903 C CA . THR B 1 79 ? 17.765 74.843 -44.998 1.00 35.75 74 THR B CA 1
ATOM 2904 C C . THR B 1 79 ? 18.997 75.099 -45.859 1.00 38.18 74 THR B C 1
ATOM 2905 O O . THR B 1 79 ? 19.497 74.199 -46.562 1.00 36.32 74 THR B O 1
ATOM 2909 N N . GLU B 1 80 ? 19.474 76.340 -45.780 1.00 36.17 75 GLU B N 1
ATOM 2910 C CA . GLU B 1 80 ? 20.694 76.802 -46.413 1.00 38.22 75 GLU B CA 1
ATOM 2911 C C . GLU B 1 80 ? 21.900 76.698 -45.445 1.00 35.06 75 GLU B C 1
ATOM 2912 O O . GLU B 1 80 ? 23.086 76.794 -45.809 1.00 40.87 75 GLU B O 1
ATOM 2918 N N . ASP B 1 81 ? 21.624 76.494 -44.181 1.00 36.09 76 ASP B N 1
ATOM 2919 C CA . ASP B 1 81 ? 22.716 76.436 -43.191 1.00 33.07 76 ASP B CA 1
ATOM 2920 C C . ASP B 1 81 ? 23.331 74.987 -42.980 1.00 32.33 76 ASP B C 1
ATOM 2921 O O . ASP B 1 81 ? 22.725 74.112 -42.305 1.00 32.28 76 ASP B O 1
ATOM 2926 N N . LEU B 1 82 ? 24.537 74.747 -43.531 1.00 31.85 77 LEU B N 1
ATOM 2927 C CA . LEU B 1 82 ? 25.092 73.373 -43.553 1.00 31.95 77 LEU B CA 1
ATOM 2928 C C . LEU B 1 82 ? 25.436 72.919 -42.158 1.00 34.98 77 LEU B C 1
ATOM 2929 O O . LEU B 1 82 ? 25.409 71.743 -41.808 1.00 37.13 77 LEU B O 1
ATOM 2934 N N . ARG B 1 83 ? 25.759 73.872 -41.322 1.00 34.51 78 ARG B N 1
ATOM 2935 C CA . ARG B 1 83 ? 26.063 73.504 -39.975 1.00 34.27 78 ARG B CA 1
ATOM 2936 C C . ARG B 1 83 ? 24.818 72.957 -39.263 1.00 33.90 78 ARG B C 1
ATOM 2937 O O . ARG B 1 83 ? 24.854 71.931 -38.577 1.00 31.44 78 ARG B O 1
ATOM 2945 N N . THR B 1 84 ? 23.701 73.657 -39.387 1.00 26.41 79 THR B N 1
ATOM 2946 C CA . THR B 1 84 ? 22.430 73.038 -38.957 1.00 28.74 79 THR B CA 1
ATOM 2947 C C . THR B 1 84 ? 22.071 71.698 -39.634 1.00 23.96 79 THR B C 1
ATOM 2948 O O . THR B 1 84 ? 21.676 70.792 -38.967 1.00 28.35 79 THR B O 1
ATOM 2952 N N . LEU B 1 85 ? 22.209 71.605 -40.961 1.00 25.80 80 LEU B N 1
ATOM 2953 C CA . LEU B 1 85 ? 21.797 70.395 -41.634 1.00 24.42 80 LEU B CA 1
ATOM 2954 C C . LEU B 1 85 ? 22.665 69.265 -41.060 1.00 28.67 80 LEU B C 1
ATOM 2955 O O . LEU B 1 85 ? 22.213 68.151 -40.867 1.00 28.64 80 LEU B O 1
ATOM 2960 N N . SER B 1 86 ? 23.946 69.569 -40.843 1.00 27.19 81 SER B N 1
ATOM 2961 C CA . SER B 1 86 ? 24.908 68.563 -40.440 1.00 27.94 81 SER B CA 1
ATOM 2962 C C . SER B 1 86 ? 24.565 68.107 -39.005 1.00 30.72 81 SER B C 1
ATOM 2963 O O . SER B 1 86 ? 24.575 66.932 -38.641 1.00 28.89 81 SER B O 1
ATOM 2966 N N . ALA B 1 87 ? 24.267 69.079 -38.154 1.00 27.11 82 ALA B N 1
ATOM 2967 C CA . ALA B 1 87 ? 23.778 68.701 -36.841 1.00 26.07 82 ALA B CA 1
ATOM 2968 C C . ALA B 1 87 ? 22.479 67.803 -36.874 1.00 30.70 82 ALA B C 1
ATOM 2969 O O . ALA B 1 87 ? 22.336 66.890 -36.075 1.00 28.08 82 ALA B O 1
ATOM 2971 N N . ILE B 1 88 ? 21.563 68.056 -37.808 1.00 24.94 83 ILE B N 1
ATOM 2972 C CA . ILE B 1 88 ? 20.348 67.238 -37.897 1.00 21.27 83 ILE B CA 1
ATOM 2973 C C . ILE B 1 88 ? 20.749 65.832 -38.353 1.00 25.67 83 ILE B C 1
ATOM 2974 O O . ILE B 1 88 ? 20.194 64.844 -37.895 1.00 25.36 83 ILE B O 1
ATOM 2979 N N . TYR B 1 89 ? 21.681 65.748 -39.289 1.00 24.54 84 TYR B N 1
ATOM 2980 C CA . TYR B 1 89 ? 22.095 64.401 -39.751 1.00 29.77 84 TYR B CA 1
ATOM 2981 C C . TYR B 1 89 ? 22.701 63.579 -38.625 1.00 28.27 84 TYR B C 1
ATOM 2982 O O . TYR B 1 89 ? 22.463 62.353 -38.539 1.00 27.45 84 TYR B O 1
ATOM 2991 N N . SER B 1 90 ? 23.539 64.256 -37.843 1.00 29.33 85 SER B N 1
ATOM 2992 C CA . SER B 1 90 ? 24.189 63.660 -36.686 1.00 29.37 85 SER B CA 1
ATOM 2993 C C . SER B 1 90 ? 23.162 63.197 -35.609 1.00 28.14 85 SER B C 1
ATOM 2994 O O . SER B 1 90 ? 23.206 62.082 -35.117 1.00 24.16 85 SER B O 1
ATOM 2997 N N . GLN B 1 91 ? 22.239 64.068 -35.248 1.00 28.27 86 GLN B N 1
ATOM 2998 C CA . GLN B 1 91 ? 21.203 63.672 -34.283 1.00 24.38 86 GLN B CA 1
ATOM 2999 C C . GLN B 1 91 ? 20.317 62.559 -34.762 1.00 24.22 86 GLN B C 1
ATOM 3000 O O . GLN B 1 91 ? 19.998 61.651 -34.053 1.00 28.21 86 GLN B O 1
ATOM 3006 N N . LEU B 1 92 ? 19.984 62.567 -36.033 1.00 29.54 87 LEU B N 1
ATOM 3007 C CA . LEU B 1 92 ? 19.322 61.420 -36.619 1.00 27.32 87 LEU B CA 1
ATOM 3008 C C . LEU B 1 92 ? 20.141 60.148 -36.571 1.00 23.08 87 LEU B C 1
ATOM 3009 O O . LEU B 1 92 ? 19.598 59.067 -36.421 1.00 26.24 87 LEU B O 1
ATOM 3014 N N . GLY B 1 93 ? 21.439 60.280 -36.768 1.00 22.42 88 GLY B N 1
ATOM 3015 C CA . GLY B 1 93 ? 22.276 59.101 -36.736 1.00 29.07 88 GLY B CA 1
ATOM 3016 C C . GLY B 1 93 ? 22.336 58.542 -35.313 1.00 26.68 88 GLY B C 1
ATOM 3017 O O . GLY B 1 93 ? 22.228 57.353 -35.139 1.00 28.47 88 GLY B O 1
ATOM 3018 N N . ASN B 1 94 ? 22.476 59.392 -34.325 1.00 22.72 89 ASN B N 1
ATOM 3019 C CA . ASN B 1 94 ? 22.483 58.894 -32.953 1.00 22.11 89 ASN B CA 1
ATOM 3020 C C . ASN B 1 94 ? 21.090 58.316 -32.509 1.00 29.56 89 ASN B C 1
ATOM 3021 O O . ASN B 1 94 ? 21.003 57.276 -31.837 1.00 29.96 89 ASN B O 1
ATOM 3026 N N . ALA B 1 95 ? 20.006 58.952 -32.946 1.00 27.82 90 ALA B N 1
ATOM 3027 C CA . ALA B 1 95 ? 18.685 58.487 -32.539 1.00 27.51 90 ALA B CA 1
ATOM 3028 C C . ALA B 1 95 ? 18.405 57.139 -33.143 1.00 27.62 90 ALA B C 1
ATOM 3029 O O . ALA B 1 95 ? 17.863 56.239 -32.554 1.00 29.90 90 ALA B O 1
ATOM 3031 N N . TYR B 1 96 ? 18.778 56.976 -34.393 1.00 32.58 91 TYR B N 1
ATOM 3032 C CA . TYR B 1 96 ? 18.649 55.639 -34.960 1.00 31.84 91 TYR B CA 1
ATOM 3033 C C . TYR B 1 96 ? 19.544 54.608 -34.276 1.00 31.55 91 TYR B C 1
ATOM 3034 O O . TYR B 1 96 ? 19.103 53.474 -34.113 1.00 31.64 91 TYR B O 1
ATOM 3043 N N . PHE B 1 97 ? 20.781 55.004 -33.935 1.00 25.53 92 PHE B N 1
ATOM 3044 C CA . PHE B 1 97 ? 21.650 54.115 -33.161 1.00 31.00 92 PHE B CA 1
ATOM 3045 C C . PHE B 1 97 ? 20.871 53.680 -31.873 1.00 32.41 92 PHE B C 1
ATOM 3046 O O . PHE B 1 97 ? 20.697 52.508 -31.654 1.00 28.92 92 PHE B O 1
ATOM 3054 N N . TYR B 1 98 ? 20.382 54.635 -31.080 1.00 39.43 93 TYR B N 1
ATOM 3055 C CA . TYR B 1 98 ? 19.787 54.292 -29.780 1.00 41.00 93 TYR B CA 1
ATOM 3056 C C . TYR B 1 98 ? 18.549 53.432 -29.974 1.00 40.01 93 TYR B C 1
ATOM 3057 O O . TYR B 1 98 ? 18.237 52.571 -29.167 1.00 44.37 93 TYR B O 1
ATOM 3066 N N . LEU B 1 99 ? 17.872 53.606 -31.090 1.00 36.20 94 LEU B N 1
ATOM 3067 C CA . LEU B 1 99 ? 16.713 52.770 -31.333 1.00 40.18 94 LEU B CA 1
ATOM 3068 C C . LEU B 1 99 ? 17.034 51.429 -31.932 1.00 41.27 94 LEU B C 1
ATOM 3069 O O . LEU B 1 99 ? 16.117 50.646 -32.183 1.00 40.76 94 LEU B O 1
ATOM 3074 N N . GLY B 1 100 ? 18.323 51.172 -32.173 1.00 41.66 95 GLY B N 1
ATOM 3075 C CA . GLY B 1 100 ? 18.744 49.883 -32.674 1.00 37.88 95 GLY B CA 1
ATOM 3076 C C . GLY B 1 100 ? 18.676 49.742 -34.183 1.00 43.92 95 GLY B C 1
ATOM 3077 O O . GLY B 1 100 ? 18.876 48.668 -34.741 1.00 45.42 95 GLY B O 1
ATOM 3078 N N . ASP B 1 101 ? 18.387 50.826 -34.897 1.00 46.45 96 ASP B N 1
ATOM 3079 C CA . ASP B 1 101 ? 18.439 50.706 -36.369 1.00 43.09 96 ASP B CA 1
ATOM 3080 C C . ASP B 1 101 ? 19.824 51.116 -36.927 1.00 39.62 96 ASP B C 1
ATOM 3081 O O . ASP B 1 101 ? 20.039 52.280 -37.350 1.00 32.02 96 ASP B O 1
ATOM 3086 N N . TYR B 1 102 ? 20.740 50.155 -36.964 1.00 36.06 97 TYR B N 1
ATOM 3087 C CA . TYR B 1 102 ? 22.131 50.492 -37.117 1.00 41.58 97 TYR B CA 1
ATOM 3088 C C . TYR B 1 102 ? 22.368 50.879 -38.586 1.00 39.07 97 TYR B C 1
ATOM 3089 O O . TYR B 1 102 ? 23.109 51.780 -38.877 1.00 36.44 97 TYR B O 1
ATOM 3098 N N . ASN B 1 103 ? 21.650 50.269 -39.512 1.00 39.84 98 ASN B N 1
ATOM 3099 C CA . ASN B 1 103 ? 21.766 50.675 -40.918 1.00 40.48 98 ASN B CA 1
ATOM 3100 C C . ASN B 1 103 ? 21.407 52.136 -41.154 1.00 42.25 98 ASN B C 1
ATOM 3101 O O . ASN B 1 103 ? 22.134 52.858 -41.875 1.00 36.34 98 ASN B O 1
ATOM 3106 N N . LYS B 1 104 ? 20.306 52.591 -40.554 1.00 38.90 99 LYS B N 1
ATOM 3107 C CA . LYS B 1 104 ? 19.963 53.983 -40.660 1.00 37.35 99 LYS B CA 1
ATOM 3108 C C . LYS B 1 104 ? 20.995 54.863 -39.987 1.00 36.61 99 LYS B C 1
ATOM 3109 O O . LYS B 1 104 ? 21.338 55.919 -40.523 1.00 36.00 99 LYS B O 1
ATOM 3115 N N . ALA B 1 105 ? 21.488 54.459 -38.826 1.00 31.39 100 ALA B N 1
ATOM 3116 C CA . ALA B 1 105 ? 22.373 55.319 -38.082 1.00 29.59 100 ALA B CA 1
ATOM 3117 C C . ALA B 1 105 ? 23.618 55.505 -38.988 1.00 30.48 100 ALA B C 1
ATOM 3118 O O . ALA B 1 105 ? 24.178 56.594 -39.135 1.00 25.43 100 ALA B O 1
ATOM 3120 N N . MET B 1 106 ? 24.041 54.421 -39.607 1.00 30.63 101 MET B N 1
ATOM 3121 C CA . MET B 1 106 ? 25.259 54.426 -40.401 1.00 30.03 101 MET B CA 1
ATOM 3122 C C . MET B 1 106 ? 25.032 55.390 -41.587 1.00 33.13 101 MET B C 1
ATOM 3123 O O . MET B 1 106 ? 25.853 56.262 -41.887 1.00 27.25 101 MET B O 1
ATOM 3128 N N . GLN B 1 107 ? 23.900 55.231 -42.264 1.00 33.60 102 GLN B N 1
ATOM 3129 C CA . GLN B 1 107 ? 23.511 56.124 -43.351 1.00 33.32 102 GLN B CA 1
ATOM 3130 C C . GLN B 1 107 ? 23.606 57.618 -42.977 1.00 31.94 102 GLN B C 1
ATOM 3131 O O . GLN B 1 107 ? 24.236 58.395 -43.709 1.00 30.44 102 GLN B O 1
ATOM 3137 N N . TYR B 1 108 ? 22.983 58.033 -41.867 1.00 25.93 103 TYR B N 1
ATOM 3138 C CA . TYR B 1 108 ? 22.953 59.425 -41.491 1.00 28.70 103 TYR B CA 1
ATOM 3139 C C . TYR B 1 108 ? 24.294 59.927 -40.942 1.00 32.87 103 TYR B C 1
ATOM 3140 O O . TYR B 1 108 ? 24.688 61.062 -41.246 1.00 28.88 103 TYR B O 1
ATOM 3149 N N . HIS B 1 109 ? 25.023 59.109 -40.188 1.00 29.93 104 HIS B N 1
ATOM 3150 C CA . HIS B 1 109 ? 26.374 59.506 -39.803 1.00 23.93 104 HIS B CA 1
ATOM 3151 C C . HIS B 1 109 ? 27.265 59.765 -41.042 1.00 29.32 104 HIS B C 1
ATOM 3152 O O . HIS B 1 109 ? 28.090 60.681 -41.055 1.00 27.44 104 HIS B O 1
ATOM 3159 N N . LYS B 1 110 ? 27.089 58.949 -42.079 1.00 25.41 105 LYS B N 1
ATOM 3160 C CA . LYS B 1 110 ? 27.859 59.078 -43.270 1.00 32.45 105 LYS B CA 1
ATOM 3161 C C . LYS B 1 110 ? 27.484 60.423 -43.939 1.00 36.33 105 LYS B C 1
ATOM 3162 O O . LYS B 1 110 ? 28.373 61.198 -44.381 1.00 31.04 105 LYS B O 1
ATOM 3168 N N . HIS B 1 111 ? 26.192 60.737 -43.969 1.00 26.38 106 HIS B N 1
ATOM 3169 C CA . HIS B 1 111 ? 25.756 61.969 -44.634 1.00 30.25 106 HIS B CA 1
ATOM 3170 C C . HIS B 1 111 ? 26.422 63.158 -43.916 1.00 32.08 106 HIS B C 1
ATOM 3171 O O . HIS B 1 111 ? 26.942 64.088 -44.541 1.00 31.65 106 HIS B O 1
ATOM 3178 N N . ASP B 1 112 ? 26.423 63.100 -42.593 1.00 24.93 107 ASP B N 1
ATOM 3179 C CA . ASP B 1 112 ? 26.993 64.102 -41.713 1.00 24.00 107 ASP B CA 1
ATOM 3180 C C . ASP B 1 112 ? 28.495 64.216 -41.930 1.00 27.05 107 ASP B C 1
ATOM 3181 O O . ASP B 1 112 ? 29.061 65.320 -42.074 1.00 33.53 107 ASP B O 1
ATOM 3186 N N . LEU B 1 113 ? 29.154 63.075 -41.980 1.00 23.95 108 LEU B N 1
ATOM 3187 C CA . LEU B 1 113 ? 30.581 63.002 -42.235 1.00 28.97 108 LEU B CA 1
ATOM 3188 C C . LEU B 1 113 ? 30.896 63.673 -43.562 1.00 37.95 108 LEU B C 1
ATOM 3189 O O . LEU B 1 113 ? 31.740 64.604 -43.623 1.00 36.57 108 LEU B O 1
ATOM 3194 N N . THR B 1 114 ? 30.212 63.237 -44.622 1.00 39.76 109 THR B N 1
ATOM 3195 C CA . THR B 1 114 ? 30.526 63.724 -45.943 1.00 35.05 109 THR B CA 1
ATOM 3196 C C . THR B 1 114 ? 30.245 65.232 -45.883 1.00 35.50 109 THR B C 1
ATOM 3197 O O . THR B 1 114 ? 31.045 66.076 -46.281 1.00 42.71 109 THR B O 1
ATOM 3201 N N . LEU B 1 115 ? 29.125 65.628 -45.326 1.00 37.01 110 LEU B N 1
ATOM 3202 C CA . LEU B 1 115 ? 28.811 67.067 -45.350 1.00 34.03 110 LEU B CA 1
ATOM 3203 C C . LEU B 1 115 ? 29.889 67.820 -44.580 1.00 41.07 110 LEU B C 1
ATOM 3204 O O . LEU B 1 115 ? 30.332 68.912 -44.968 1.00 42.98 110 LEU B O 1
ATOM 3209 N N . ALA B 1 116 ? 30.352 67.244 -43.474 1.00 40.42 111 ALA B N 1
ATOM 3210 C CA . ALA B 1 116 ? 31.389 67.905 -42.678 1.00 35.81 111 ALA B CA 1
ATOM 3211 C C . ALA B 1 116 ? 32.727 68.091 -43.359 1.00 38.15 111 ALA B C 1
ATOM 3212 O O . ALA B 1 116 ? 33.382 69.117 -43.142 1.00 36.81 111 ALA B O 1
ATOM 3214 N N . LYS B 1 117 ? 33.219 67.056 -44.050 1.00 42.10 112 LYS B N 1
ATOM 3215 C CA . LYS B 1 117 ? 34.352 67.221 -45.011 1.00 37.45 112 LYS B CA 1
ATOM 3216 C C . LYS B 1 117 ? 33.975 68.390 -45.893 1.00 46.79 112 LYS B C 1
ATOM 3217 O O . LYS B 1 117 ? 34.756 69.343 -46.047 1.00 50.10 112 LYS B O 1
ATOM 3223 N N . SER B 1 118 ? 32.775 68.369 -46.469 1.00 50.92 113 SER B N 1
ATOM 3224 C CA . SER B 1 118 ? 32.531 69.312 -47.595 1.00 56.63 113 SER B CA 1
ATOM 3225 C C . SER B 1 118 ? 32.504 70.762 -47.028 1.00 59.53 113 SER B C 1
ATOM 3226 O O . SER B 1 118 ? 32.559 71.750 -47.761 1.00 63.62 113 SER B O 1
ATOM 3229 N N . MET B 1 119 ? 32.458 70.877 -45.697 1.00 55.19 114 MET B N 1
ATOM 3230 C CA . MET B 1 119 ? 32.417 72.189 -44.989 1.00 51.85 114 MET B CA 1
ATOM 3231 C C . MET B 1 119 ? 33.721 72.524 -44.281 1.00 50.98 114 MET B C 1
ATOM 3232 O O . MET B 1 119 ? 33.852 73.550 -43.542 1.00 41.80 114 MET B O 1
ATOM 3237 N N . ASN B 1 120 ? 34.689 71.648 -44.493 1.00 51.04 115 ASN B N 1
ATOM 3238 C CA . ASN B 1 120 ? 35.931 71.759 -43.811 1.00 51.84 115 ASN B CA 1
ATOM 3239 C C . ASN B 1 120 ? 35.813 72.027 -42.311 1.00 49.07 115 ASN B C 1
ATOM 3240 O O . ASN B 1 120 ? 36.602 72.766 -41.707 1.00 47.97 115 ASN B O 1
ATOM 3245 N N . ASP B 1 121 ? 34.864 71.362 -41.669 1.00 44.58 116 ASP B N 1
ATOM 3246 C CA . ASP B 1 121 ? 34.746 71.472 -40.236 1.00 40.04 116 ASP B CA 1
ATOM 3247 C C . ASP B 1 121 ? 35.458 70.273 -39.553 1.00 41.66 116 ASP B C 1
ATOM 3248 O O . ASP B 1 121 ? 34.851 69.219 -39.357 1.00 37.07 116 ASP B O 1
ATOM 3253 N N . ARG B 1 122 ? 36.715 70.462 -39.174 1.00 37.15 117 ARG B N 1
ATOM 3254 C CA . ARG B 1 122 ? 37.593 69.341 -38.855 1.00 41.93 117 ARG B CA 1
ATOM 3255 C C . ARG B 1 122 ? 37.174 68.670 -37.532 1.00 42.03 117 ARG B C 1
ATOM 3256 O O . ARG B 1 122 ? 37.122 67.446 -37.401 1.00 40.19 117 ARG B O 1
ATOM 3264 N N . LEU B 1 123 ? 36.896 69.495 -36.541 1.00 41.93 118 LEU B N 1
ATOM 3265 C CA . LEU B 1 123 ? 36.382 68.965 -35.315 1.00 42.03 118 LEU B CA 1
ATOM 3266 C C . LEU B 1 123 ? 35.045 68.257 -35.565 1.00 36.51 118 LEU B C 1
ATOM 3267 O O . LEU B 1 123 ? 34.824 67.192 -34.987 1.00 27.24 118 LEU B O 1
ATOM 3272 N N . GLY B 1 124 ? 34.187 68.838 -36.407 1.00 35.98 119 GLY B N 1
ATOM 3273 C CA . GLY B 1 124 ? 32.929 68.206 -36.758 1.00 31.93 119 GLY B CA 1
ATOM 3274 C C . GLY B 1 124 ? 33.199 66.887 -37.498 1.00 30.38 119 GLY B C 1
ATOM 3275 O O . GLY B 1 124 ? 32.495 65.899 -37.213 1.00 28.11 119 GLY B O 1
ATOM 3276 N N . GLU B 1 125 ? 34.160 66.876 -38.432 1.00 28.47 120 GLU B N 1
ATOM 3277 C CA . GLU B 1 125 ? 34.452 65.650 -39.162 1.00 30.09 120 GLU B CA 1
ATOM 3278 C C . GLU B 1 125 ? 34.899 64.581 -38.165 1.00 31.34 120 GLU B C 1
ATOM 3279 O O . GLU B 1 125 ? 34.534 63.428 -38.281 1.00 32.51 120 GLU B O 1
ATOM 3285 N N . ALA B 1 126 ? 35.702 64.981 -37.186 1.00 31.99 121 ALA B N 1
ATOM 3286 C CA . ALA B 1 126 ? 36.211 64.032 -36.198 1.00 32.14 121 ALA B CA 1
ATOM 3287 C C . ALA B 1 126 ? 35.057 63.387 -35.401 1.00 29.14 121 ALA B C 1
ATOM 3288 O O . ALA B 1 126 ? 35.011 62.154 -35.154 1.00 26.90 121 ALA B O 1
ATOM 3290 N N . LYS B 1 127 ? 34.116 64.211 -34.998 1.00 24.75 122 LYS B N 1
ATOM 3291 C CA . LYS B 1 127 ? 32.948 63.672 -34.312 1.00 25.18 122 LYS B CA 1
ATOM 3292 C C . LYS B 1 127 ? 32.180 62.672 -35.188 1.00 26.15 122 LYS B C 1
ATOM 3293 O O . LYS B 1 127 ? 31.744 61.612 -34.718 1.00 27.16 122 LYS B O 1
ATOM 3299 N N . SER B 1 128 ? 31.958 63.054 -36.442 1.00 23.67 123 SER B N 1
ATOM 3300 C CA . SER B 1 128 ? 31.196 62.195 -37.330 1.00 26.92 123 SER B CA 1
ATOM 3301 C C . SER B 1 128 ? 31.916 60.879 -37.487 1.00 28.54 123 SER B C 1
ATOM 3302 O O . SER B 1 128 ? 31.291 59.853 -37.484 1.00 26.63 123 SER B O 1
ATOM 3305 N N . SER B 1 129 ? 33.242 60.936 -37.676 1.00 27.56 124 SER B N 1
ATOM 3306 C CA . SER B 1 129 ? 34.035 59.722 -37.833 1.00 27.43 124 SER B CA 1
ATOM 3307 C C . SER B 1 129 ? 33.914 58.820 -36.571 1.00 23.79 124 SER B C 1
ATOM 3308 O O . SER B 1 129 ? 33.747 57.595 -36.649 1.00 25.16 124 SER B O 1
ATOM 3311 N N . GLY B 1 130 ? 33.977 59.442 -35.410 1.00 25.74 125 GLY B N 1
ATOM 3312 C CA . GLY B 1 130 ? 33.860 58.718 -34.162 1.00 23.22 125 GLY B CA 1
ATOM 3313 C C . GLY B 1 130 ? 32.484 58.030 -34.109 1.00 27.90 125 GLY B C 1
ATOM 3314 O O . GLY B 1 130 ? 32.341 56.872 -33.695 1.00 24.75 125 GLY B O 1
ATOM 3315 N N . ASN B 1 131 ? 31.458 58.754 -34.554 1.00 23.28 126 ASN B N 1
ATOM 3316 C CA . ASN B 1 131 ? 30.098 58.248 -34.419 1.00 24.52 126 ASN B CA 1
ATOM 3317 C C . ASN B 1 131 ? 29.857 57.061 -35.379 1.00 24.84 126 ASN B C 1
ATOM 3318 O O . ASN B 1 131 ? 29.243 56.043 -35.020 1.00 27.20 126 ASN B O 1
ATOM 3323 N N . LEU B 1 132 ? 30.361 57.221 -36.591 1.00 23.63 127 LEU B N 1
ATOM 3324 C CA . LEU B 1 132 ? 30.211 56.238 -37.601 1.00 26.40 127 LEU B CA 1
ATOM 3325 C C . LEU B 1 132 ? 30.992 54.980 -37.167 1.00 30.09 127 LEU B C 1
ATOM 3326 O O . LEU B 1 132 ? 30.493 53.848 -37.330 1.00 29.58 127 LEU B O 1
ATOM 3331 N N . GLY B 1 133 ? 32.195 55.189 -36.631 1.00 25.64 128 GLY B N 1
ATOM 3332 C CA . GLY B 1 133 ? 33.063 54.096 -36.164 1.00 26.32 128 GLY B CA 1
ATOM 3333 C C . GLY B 1 133 ? 32.368 53.286 -35.072 1.00 29.19 128 GLY B C 1
ATOM 3334 O O . GLY B 1 133 ? 32.378 52.056 -35.074 1.00 31.66 128 GLY B O 1
ATOM 3335 N N . ASN B 1 134 ? 31.719 53.991 -34.161 1.00 30.49 129 ASN B N 1
ATOM 3336 C CA . ASN B 1 134 ? 30.944 53.354 -33.111 1.00 27.70 129 ASN B CA 1
ATOM 3337 C C . ASN B 1 134 ? 29.823 52.484 -33.681 1.00 29.83 129 ASN B C 1
ATOM 3338 O O . ASN B 1 134 ? 29.589 51.331 -33.231 1.00 29.39 129 ASN B O 1
ATOM 3343 N N . THR B 1 135 ? 29.129 53.029 -34.678 1.00 28.56 130 THR B N 1
ATOM 3344 C CA . THR B 1 135 ? 28.031 52.311 -35.321 1.00 27.40 130 THR B CA 1
ATOM 3345 C C . THR B 1 135 ? 28.541 51.064 -36.029 1.00 30.64 130 THR B C 1
ATOM 3346 O O . THR B 1 135 ? 27.947 49.960 -35.907 1.00 28.22 130 THR B O 1
ATOM 3350 N N . LEU B 1 136 ? 29.627 51.243 -36.809 1.00 25.18 131 LEU B N 1
ATOM 3351 C CA . LEU B 1 136 ? 30.229 50.111 -37.465 1.00 31.65 131 LEU B CA 1
ATOM 3352 C C . LEU B 1 136 ? 30.671 49.041 -36.436 1.00 31.23 131 LEU B C 1
ATOM 3353 O O . LEU B 1 136 ? 30.567 47.832 -36.710 1.00 32.69 131 LEU B O 1
ATOM 3358 N N . LYS B 1 137 ? 31.160 49.492 -35.278 1.00 29.49 132 LYS B N 1
ATOM 3359 C CA . LYS B 1 137 ? 31.631 48.548 -34.251 1.00 34.91 132 LYS B CA 1
ATOM 3360 C C . LYS B 1 137 ? 30.446 47.661 -33.796 1.00 30.61 132 LYS B C 1
ATOM 3361 O O . LYS B 1 137 ? 30.536 46.440 -33.714 1.00 30.89 132 LYS B O 1
ATOM 3367 N N . VAL B 1 138 ? 29.310 48.304 -33.552 1.00 26.83 133 VAL B N 1
ATOM 3368 C CA . VAL B 1 138 ? 28.184 47.557 -33.069 1.00 33.34 133 VAL B CA 1
ATOM 3369 C C . VAL B 1 138 ? 27.665 46.572 -34.148 1.00 37.82 133 VAL B C 1
ATOM 3370 O O . VAL B 1 138 ? 27.166 45.499 -33.819 1.00 38.79 133 VAL B O 1
ATOM 3374 N N . MET B 1 139 ? 27.845 46.913 -35.427 1.00 37.36 134 MET B N 1
ATOM 3375 C CA . MET B 1 139 ? 27.476 45.998 -36.496 1.00 35.64 134 MET B CA 1
ATOM 3376 C C . MET B 1 139 ? 28.483 44.847 -36.727 1.00 38.03 134 MET B C 1
ATOM 3377 O O . MET B 1 139 ? 28.268 44.039 -37.581 1.00 39.18 134 MET B O 1
ATOM 3382 N N . GLY B 1 140 ? 29.566 44.792 -35.958 1.00 36.43 135 GLY B N 1
ATOM 3383 C CA . GLY B 1 140 ? 30.580 43.766 -36.090 1.00 37.21 135 GLY B CA 1
ATOM 3384 C C . GLY B 1 140 ? 31.470 44.049 -37.280 1.00 39.89 135 GLY B C 1
ATOM 3385 O O . GLY B 1 140 ? 32.130 43.154 -37.788 1.00 40.14 135 GLY B O 1
ATOM 3386 N N . ARG B 1 141 ? 31.481 45.292 -37.748 1.00 36.89 136 ARG B N 1
ATOM 3387 C CA . ARG B 1 141 ? 32.319 45.632 -38.900 1.00 39.43 136 ARG B CA 1
ATOM 3388 C C . ARG B 1 141 ? 33.567 46.327 -38.376 1.00 39.72 136 ARG B C 1
ATOM 3389 O O . ARG B 1 141 ? 33.694 47.555 -38.480 1.00 38.33 136 ARG B O 1
ATOM 3397 N N . PHE B 1 142 ? 34.455 45.531 -37.769 1.00 43.33 137 PHE B N 1
ATOM 3398 C CA . PHE B 1 142 ? 35.566 46.040 -36.964 1.00 42.08 137 PHE B CA 1
ATOM 3399 C C . PHE B 1 142 ? 36.659 46.732 -37.784 1.00 43.18 137 PHE B C 1
ATOM 3400 O O . PHE B 1 142 ? 37.165 47.772 -37.346 1.00 38.78 137 PHE B O 1
ATOM 3408 N N . ASP B 1 143 ? 37.019 46.171 -38.949 1.00 41.79 138 ASP B N 1
ATOM 3409 C CA . ASP B 1 143 ? 38.054 46.772 -39.801 1.00 41.63 138 ASP B CA 1
ATOM 3410 C C . ASP B 1 143 ? 37.648 48.196 -40.159 1.00 39.20 138 ASP B C 1
ATOM 3411 O O . ASP B 1 143 ? 38.433 49.137 -40.012 1.00 39.55 138 ASP B O 1
ATOM 3416 N N . GLU B 1 144 ? 36.429 48.322 -40.675 1.00 35.17 139 GLU B N 1
ATOM 3417 C CA . GLU B 1 144 ? 35.866 49.619 -41.031 1.00 35.95 139 GLU B CA 1
ATOM 3418 C C . GLU B 1 144 ? 35.743 50.564 -39.834 1.00 35.07 139 GLU B C 1
ATOM 3419 O O . GLU B 1 144 ? 36.020 51.755 -39.961 1.00 35.71 139 GLU B O 1
ATOM 3425 N N . ALA B 1 145 ? 35.338 50.035 -38.679 1.00 30.47 140 ALA B N 1
ATOM 3426 C CA . ALA B 1 145 ? 35.182 50.854 -37.475 1.00 27.40 140 ALA B CA 1
ATOM 3427 C C . ALA B 1 145 ? 36.510 51.463 -37.093 1.00 29.19 140 ALA B C 1
ATOM 3428 O O . ALA B 1 145 ? 36.587 52.625 -36.720 1.00 28.15 140 ALA B O 1
ATOM 3430 N N . ALA B 1 146 ? 37.544 50.644 -37.109 1.00 32.27 141 ALA B N 1
ATOM 3431 C CA . ALA B 1 146 ? 38.897 51.030 -36.709 1.00 31.47 141 ALA B CA 1
ATOM 3432 C C . ALA B 1 146 ? 39.393 52.182 -37.624 1.00 33.00 141 ALA B C 1
ATOM 3433 O O . ALA B 1 146 ? 39.984 53.160 -37.162 1.00 32.91 141 ALA B O 1
ATOM 3435 N N . ILE B 1 147 ? 39.177 52.028 -38.926 1.00 32.59 142 ILE B N 1
ATOM 3436 C CA . ILE B 1 147 ? 39.535 53.073 -39.890 1.00 36.27 142 ILE B CA 1
ATOM 3437 C C . ILE B 1 147 ? 38.863 54.391 -39.541 1.00 35.66 142 ILE B C 1
ATOM 3438 O O . ILE B 1 147 ? 39.535 55.413 -39.457 1.00 34.52 142 ILE B O 1
ATOM 3443 N N . CYS B 1 148 ? 37.555 54.363 -39.288 1.00 30.04 143 CYS B N 1
ATOM 3444 C CA . CYS B 1 148 ? 36.826 55.588 -38.891 1.00 35.46 143 CYS B CA 1
ATOM 3445 C C . CYS B 1 148 ? 37.382 56.188 -37.585 1.00 34.28 143 CYS B C 1
ATOM 3446 O O . CYS B 1 148 ? 37.586 57.403 -37.458 1.00 29.47 143 CYS B O 1
ATOM 3449 N N . CYS B 1 149 ? 37.681 55.317 -36.633 1.00 30.07 144 CYS B N 1
ATOM 3450 C CA . CYS B 1 149 ? 38.165 55.771 -35.308 1.00 25.26 144 CYS B CA 1
ATOM 3451 C C . CYS B 1 149 ? 39.604 56.268 -35.349 1.00 27.36 144 CYS B C 1
ATOM 3452 O O . CYS B 1 149 ? 39.947 57.212 -34.641 1.00 27.85 144 CYS B O 1
ATOM 3455 N N . GLU B 1 150 ? 40.419 55.698 -36.251 1.00 29.80 145 GLU B N 1
ATOM 3456 C CA . GLU B 1 150 ? 41.786 56.222 -36.517 1.00 35.42 145 GLU B CA 1
ATOM 3457 C C . GLU B 1 150 ? 41.683 57.631 -37.097 1.00 37.39 145 GLU B C 1
ATOM 3458 O O . GLU B 1 150 ? 42.516 58.493 -36.799 1.00 30.75 145 GLU B O 1
ATOM 3464 N N . ARG B 1 151 ? 40.669 57.834 -37.947 1.00 35.72 146 ARG B N 1
ATOM 3465 C CA . ARG B 1 151 ? 40.502 59.120 -38.608 1.00 37.46 146 ARG B CA 1
ATOM 3466 C C . ARG B 1 151 ? 40.192 60.192 -37.552 1.00 30.83 146 ARG B C 1
ATOM 3467 O O . ARG B 1 151 ? 40.764 61.300 -37.551 1.00 31.68 146 ARG B O 1
ATOM 3475 N N . HIS B 1 152 ? 39.322 59.832 -36.634 1.00 26.32 147 HIS B N 1
ATOM 3476 C CA . HIS B 1 152 ? 38.976 60.708 -35.499 1.00 26.79 147 HIS B CA 1
ATOM 3477 C C . HIS B 1 152 ? 40.270 61.067 -34.761 1.00 26.82 147 HIS B C 1
ATOM 3478 O O . HIS B 1 152 ? 40.567 62.240 -34.552 1.00 28.80 147 HIS B O 1
ATOM 3485 N N . LEU B 1 153 ? 41.090 60.053 -34.503 1.00 30.27 148 LEU B N 1
ATOM 3486 C CA . LEU B 1 153 ? 42.330 60.216 -33.763 1.00 31.85 148 LEU B CA 1
ATOM 3487 C C . LEU B 1 153 ? 43.284 61.123 -34.541 1.00 33.46 148 LEU B C 1
ATOM 3488 O O . LEU B 1 153 ? 43.923 62.016 -33.972 1.00 33.08 148 LEU B O 1
ATOM 3493 N N . THR B 1 154 ? 43.367 60.899 -35.856 1.00 31.72 149 THR B N 1
ATOM 3494 C CA . THR B 1 154 ? 44.234 61.701 -36.721 1.00 33.99 149 THR B CA 1
ATOM 3495 C C . THR B 1 154 ? 43.835 63.206 -36.686 1.00 35.72 149 THR B C 1
ATOM 3496 O O . THR B 1 154 ? 44.646 64.098 -36.475 1.00 33.71 149 THR B O 1
ATOM 3500 N N . LEU B 1 155 ? 42.562 63.467 -36.923 1.00 33.73 150 LEU B N 1
ATOM 3501 C CA . LEU B 1 155 ? 42.054 64.836 -36.881 1.00 34.16 150 LEU B CA 1
ATOM 3502 C C . LEU B 1 155 ? 42.279 65.497 -35.498 1.00 37.47 150 LEU B C 1
ATOM 3503 O O . LEU B 1 155 ? 42.723 66.651 -35.435 1.00 38.95 150 LEU B O 1
ATOM 3508 N N . ALA B 1 156 ? 42.020 64.762 -34.409 1.00 36.31 151 ALA B N 1
ATOM 3509 C CA . ALA B 1 156 ? 42.172 65.307 -33.057 1.00 36.26 151 ALA B CA 1
ATOM 3510 C C . ALA B 1 156 ? 43.600 65.751 -32.814 1.00 32.92 151 ALA B C 1
ATOM 3511 O O . ALA B 1 156 ? 43.872 66.814 -32.235 1.00 37.98 151 ALA B O 1
ATOM 3513 N N . ARG B 1 157 ? 44.521 64.950 -33.284 1.00 32.65 152 ARG B N 1
ATOM 3514 C CA . ARG B 1 157 ? 45.935 65.292 -33.103 1.00 35.00 152 ARG B CA 1
ATOM 3515 C C . ARG B 1 157 ? 46.353 66.463 -34.022 1.00 40.59 152 ARG B C 1
ATOM 3516 O O . ARG B 1 157 ? 47.159 67.328 -33.641 1.00 42.24 152 ARG B O 1
ATOM 3524 N N . GLN B 1 158 ? 45.787 66.510 -35.216 1.00 41.04 153 GLN B N 1
ATOM 3525 C CA . GLN B 1 158 ? 46.066 67.654 -36.086 1.00 51.34 153 GLN B CA 1
ATOM 3526 C C . GLN B 1 158 ? 45.606 68.927 -35.389 1.00 47.72 153 GLN B C 1
ATOM 3527 O O . GLN B 1 158 ? 46.317 69.899 -35.342 1.00 46.13 153 GLN B O 1
ATOM 3533 N N . LEU B 1 159 ? 44.409 68.895 -34.815 1.00 42.54 154 LEU B N 1
ATOM 3534 C CA . LEU B 1 159 ? 43.875 70.055 -34.137 1.00 40.14 154 LEU B CA 1
ATOM 3535 C C . LEU B 1 159 ? 44.555 70.357 -32.780 1.00 49.35 154 LEU B C 1
ATOM 3536 O O . LEU B 1 159 ? 44.375 71.441 -32.234 1.00 47.46 154 LEU B O 1
ATOM 3541 N N . GLY B 1 160 ? 45.349 69.415 -32.241 1.00 48.26 155 GLY B N 1
ATOM 3542 C CA . GLY B 1 160 ? 45.883 69.563 -30.894 1.00 49.94 155 GLY B CA 1
ATOM 3543 C C . GLY B 1 160 ? 44.767 69.508 -29.825 1.00 47.62 155 GLY B C 1
ATOM 3544 O O . GLY B 1 160 ? 44.844 70.123 -28.752 1.00 48.88 155 GLY B O 1
ATOM 3545 N N . ASP B 1 161 ? 43.705 68.774 -30.119 1.00 39.26 156 ASP B N 1
ATOM 3546 C CA . ASP B 1 161 ? 42.591 68.727 -29.182 1.00 43.08 156 ASP B CA 1
ATOM 3547 C C . ASP B 1 161 ? 42.749 67.471 -28.335 1.00 38.97 156 ASP B C 1
ATOM 3548 O O . ASP B 1 161 ? 42.318 66.378 -28.717 1.00 34.91 156 ASP B O 1
ATOM 3553 N N . ARG B 1 162 ? 43.418 67.639 -27.205 1.00 34.49 157 ARG B N 1
ATOM 3554 C CA . ARG B 1 162 ? 43.759 66.534 -26.311 1.00 42.35 157 ARG B CA 1
ATOM 3555 C C . ARG B 1 162 ? 42.547 65.763 -25.791 1.00 38.43 157 ARG B C 1
ATOM 3556 O O . ARG B 1 162 ? 42.584 64.560 -25.723 1.00 39.95 157 ARG B O 1
ATOM 3564 N N . LEU B 1 163 ? 41.458 66.450 -25.469 1.00 36.50 158 LEU B N 1
ATOM 3565 C CA . LEU B 1 163 ? 40.279 65.730 -25.026 1.00 35.95 158 LEU B CA 1
ATOM 3566 C C . LEU B 1 163 ? 39.688 64.924 -26.143 1.00 40.87 158 LEU B C 1
ATOM 3567 O O . LEU B 1 163 ? 39.253 63.787 -25.945 1.00 35.44 158 LEU B O 1
ATOM 3572 N N . SER B 1 164 ? 39.663 65.505 -27.337 1.00 37.09 159 SER B N 1
ATOM 3573 C CA . SER B 1 164 ? 39.159 64.756 -28.465 1.00 31.76 159 SER B CA 1
ATOM 3574 C C . SER B 1 164 ? 40.085 63.520 -28.761 1.00 26.98 159 SER B C 1
ATOM 3575 O O . SER B 1 164 ? 39.586 62.413 -29.071 1.00 29.06 159 SER B O 1
ATOM 3578 N N . GLU B 1 165 ? 41.401 63.727 -28.650 1.00 27.23 160 GLU B N 1
ATOM 3579 C CA . GLU B 1 165 ? 42.384 62.667 -28.839 1.00 26.42 160 GLU B CA 1
ATOM 3580 C C . GLU B 1 165 ? 42.120 61.500 -27.806 1.00 33.45 160 GLU B C 1
ATOM 3581 O O . GLU B 1 165 ? 42.037 60.325 -28.174 1.00 30.72 160 GLU B O 1
ATOM 3587 N N . GLY B 1 166 ? 41.909 61.872 -26.546 1.00 32.77 161 GLY B N 1
ATOM 3588 C CA . GLY B 1 166 ? 41.586 60.955 -25.458 1.00 34.42 161 GLY B CA 1
ATOM 3589 C C . GLY B 1 166 ? 40.406 60.067 -25.805 1.00 33.13 161 GLY B C 1
ATOM 3590 O O . GLY B 1 166 ? 40.474 58.808 -25.723 1.00 27.67 161 GLY B O 1
ATOM 3591 N N . ARG B 1 167 ? 39.319 60.725 -26.198 1.00 29.14 162 ARG B N 1
ATOM 3592 C CA . ARG B 1 167 ? 38.110 60.054 -26.648 1.00 35.02 162 ARG B CA 1
ATOM 3593 C C . ARG B 1 167 ? 38.394 59.071 -27.794 1.00 34.95 162 ARG B C 1
ATOM 3594 O O . ARG B 1 167 ? 37.867 57.953 -27.806 1.00 31.29 162 ARG B O 1
ATOM 3602 N N . ALA B 1 168 ? 39.173 59.522 -28.777 1.00 28.82 163 ALA B N 1
ATOM 3603 C CA . ALA B 1 168 ? 39.442 58.677 -29.933 1.00 28.76 163 ALA B CA 1
ATOM 3604 C C . ALA B 1 168 ? 40.199 57.410 -29.474 1.00 24.07 163 ALA B C 1
ATOM 3605 O O . ALA B 1 168 ? 39.954 56.357 -29.995 1.00 23.86 163 ALA B O 1
ATOM 3607 N N . LEU B 1 169 ? 41.139 57.570 -28.539 1.00 22.01 164 LEU B N 1
ATOM 3608 C CA . LEU B 1 169 ? 41.983 56.481 -28.037 1.00 28.53 164 LEU B CA 1
ATOM 3609 C C . LEU B 1 169 ? 41.095 55.447 -27.300 1.00 32.83 164 LEU B C 1
ATOM 3610 O O . LEU B 1 169 ? 41.194 54.228 -27.515 1.00 29.78 164 LEU B O 1
ATOM 3615 N N . TYR B 1 170 ? 40.184 55.962 -26.497 1.00 30.77 165 TYR B N 1
ATOM 3616 C CA . TYR B 1 170 ? 39.248 55.167 -25.739 1.00 32.63 165 TYR B CA 1
ATOM 3617 C C . TYR B 1 170 ? 38.360 54.414 -26.719 1.00 32.44 165 TYR B C 1
ATOM 3618 O O . TYR B 1 170 ? 38.169 53.216 -26.557 1.00 27.32 165 TYR B O 1
ATOM 3627 N N . ASN B 1 171 ? 37.842 55.106 -27.751 1.00 23.70 166 ASN B N 1
ATOM 3628 C CA . ASN B 1 171 ? 37.007 54.444 -28.718 1.00 24.05 166 ASN B CA 1
ATOM 3629 C C . ASN B 1 171 ? 37.742 53.321 -29.493 1.00 31.35 166 ASN B C 1
ATOM 3630 O O . ASN B 1 171 ? 37.139 52.273 -29.819 1.00 27.17 166 ASN B O 1
ATOM 3635 N N . LEU B 1 172 ? 39.015 53.549 -29.822 1.00 26.03 167 LEU B N 1
ATOM 3636 C CA . LEU B 1 172 ? 39.771 52.523 -30.587 1.00 27.37 167 LEU B CA 1
ATOM 3637 C C . LEU B 1 172 ? 39.984 51.290 -29.671 1.00 26.14 167 LEU B C 1
ATOM 3638 O O . LEU B 1 172 ? 39.920 50.143 -30.106 1.00 31.71 167 LEU B O 1
ATOM 3643 N N . GLY B 1 173 ? 40.229 51.570 -28.396 1.00 25.21 168 GLY B N 1
ATOM 3644 C CA . GLY B 1 173 ? 40.271 50.572 -27.314 1.00 23.59 168 GLY B CA 1
ATOM 3645 C C . GLY B 1 173 ? 38.958 49.759 -27.344 1.00 30.15 168 GLY B C 1
ATOM 3646 O O . GLY B 1 173 ? 38.941 48.487 -27.343 1.00 27.48 168 GLY B O 1
ATOM 3647 N N . ASN B 1 174 ? 37.840 50.480 -27.442 1.00 23.50 169 ASN B N 1
ATOM 3648 C CA . ASN B 1 174 ? 36.550 49.771 -27.461 1.00 28.58 169 ASN B CA 1
ATOM 3649 C C . ASN B 1 174 ? 36.374 48.878 -28.730 1.00 21.05 169 ASN B C 1
ATOM 3650 O O . ASN B 1 174 ? 35.841 47.780 -28.633 1.00 26.53 169 ASN B O 1
ATOM 3655 N N . VAL B 1 175 ? 36.814 49.371 -29.903 1.00 23.78 170 VAL B N 1
ATOM 3656 C CA . VAL B 1 175 ? 36.694 48.629 -31.137 1.00 28.29 170 VAL B CA 1
ATOM 3657 C C . VAL B 1 175 ? 37.475 47.305 -31.018 1.00 29.90 170 VAL B C 1
ATOM 3658 O O . VAL B 1 175 ? 36.911 46.233 -31.259 1.00 32.55 170 VAL B O 1
ATOM 3662 N N . TYR B 1 176 ? 38.743 47.392 -30.616 1.00 25.01 171 TYR B N 1
ATOM 3663 C CA . TYR B 1 176 ? 39.590 46.201 -30.542 1.00 28.88 171 TYR B CA 1
ATOM 3664 C C . TYR B 1 176 ? 39.160 45.261 -29.390 1.00 27.14 171 TYR B C 1
ATOM 3665 O O . TYR B 1 176 ? 39.230 44.047 -29.503 1.00 28.10 171 TYR B O 1
ATOM 3674 N N . HIS B 1 177 ? 38.618 45.830 -28.332 1.00 28.28 172 HIS B N 1
ATOM 3675 C CA . HIS B 1 177 ? 38.115 45.034 -27.232 1.00 26.83 172 HIS B CA 1
ATOM 3676 C C . HIS B 1 177 ? 36.867 44.252 -27.724 1.00 30.56 172 HIS B C 1
ATOM 3677 O O . HIS B 1 177 ? 36.721 43.021 -27.487 1.00 27.71 172 HIS B O 1
ATOM 3684 N N . ALA B 1 178 ? 35.966 44.940 -28.414 1.00 29.18 173 ALA B N 1
ATOM 3685 C CA . ALA B 1 178 ? 34.788 44.270 -28.937 1.00 31.65 173 ALA B CA 1
ATOM 3686 C C . ALA B 1 178 ? 35.167 43.227 -30.005 1.00 32.49 173 ALA B C 1
ATOM 3687 O O . ALA B 1 178 ? 34.613 42.121 -30.016 1.00 32.63 173 ALA B O 1
ATOM 3689 N N . LYS B 1 179 ? 36.101 43.561 -30.881 1.00 27.00 174 LYS B N 1
ATOM 3690 C CA . LYS B 1 179 ? 36.612 42.576 -31.832 1.00 31.46 174 LYS B CA 1
ATOM 3691 C C . LYS B 1 179 ? 37.212 41.316 -31.171 1.00 32.07 174 LYS B C 1
ATOM 3692 O O . LYS B 1 179 ? 36.854 40.191 -31.523 1.00 31.41 174 LYS B O 1
ATOM 3698 N N . GLY B 1 180 ? 38.104 41.461 -30.215 1.00 29.05 175 GLY B N 1
ATOM 3699 C CA . GLY B 1 180 ? 38.681 40.246 -29.611 1.00 27.70 175 GLY B CA 1
ATOM 3700 C C . GLY B 1 180 ? 37.636 39.423 -28.841 1.00 41.41 175 GLY B C 1
ATOM 3701 O O . GLY B 1 180 ? 37.647 38.173 -28.842 1.00 31.09 175 GLY B O 1
ATOM 3702 N N . LYS B 1 181 ? 36.725 40.114 -28.166 1.00 39.67 176 LYS B N 1
ATOM 3703 C CA . LYS B 1 181 ? 35.626 39.434 -27.463 1.00 40.20 176 LYS B CA 1
ATOM 3704 C C . LYS B 1 181 ? 34.759 38.623 -28.442 1.00 31.76 176 LYS B C 1
ATOM 3705 O O . LYS B 1 181 ? 34.437 37.430 -28.214 1.00 34.20 176 LYS B O 1
ATOM 3711 N N . HIS B 1 182 ? 34.414 39.271 -29.547 1.00 32.63 177 HIS B N 1
ATOM 3712 C CA . HIS B 1 182 ? 33.649 38.617 -30.575 1.00 39.27 177 HIS B CA 1
ATOM 3713 C C . HIS B 1 182 ? 34.378 37.411 -31.146 1.00 40.53 177 HIS B C 1
ATOM 3714 O O . HIS B 1 182 ? 33.811 36.324 -31.215 1.00 42.88 177 HIS B O 1
ATOM 3721 N N . LEU B 1 183 ? 35.625 37.591 -31.562 1.00 36.34 178 LEU B N 1
ATOM 3722 C CA . LEU B 1 183 ? 36.398 36.423 -32.071 1.00 41.74 178 LEU B CA 1
ATOM 3723 C C . LEU B 1 183 ? 36.471 35.263 -31.096 1.00 46.15 178 LEU B C 1
ATOM 3724 O O . LEU B 1 183 ? 36.442 34.097 -31.503 1.00 48.29 178 LEU B O 1
ATOM 3729 N N . GLY B 1 184 ? 36.590 35.565 -29.797 1.00 48.17 179 GLY B N 1
ATOM 3730 C CA . GLY B 1 184 ? 36.731 34.520 -28.787 1.00 45.84 179 GLY B CA 1
ATOM 3731 C C . GLY B 1 184 ? 35.430 33.738 -28.657 1.00 41.45 179 GLY B C 1
ATOM 3732 O O . GLY B 1 184 ? 35.450 32.519 -28.536 1.00 48.35 179 GLY B O 1
ATOM 3733 N N . GLN B 1 185 ? 34.308 34.446 -28.756 1.00 51.63 180 GLN B N 1
ATOM 3734 C CA . GLN B 1 185 ? 32.987 33.851 -28.582 1.00 62.47 180 GLN B CA 1
ATOM 3735 C C . GLN B 1 185 ? 32.642 32.955 -29.745 1.00 63.27 180 GLN B C 1
ATOM 3736 O O . GLN B 1 185 ? 32.042 31.901 -29.588 1.00 64.36 180 GLN B O 1
ATOM 3742 N N . ARG B 1 186 ? 33.007 33.420 -30.925 1.00 64.53 181 ARG B N 1
ATOM 3743 C CA . ARG B 1 186 ? 32.580 32.803 -32.153 1.00 71.36 181 ARG B CA 1
ATOM 3744 C C . ARG B 1 186 ? 33.249 31.433 -32.349 1.00 73.78 181 ARG B C 1
ATOM 3745 O O . ARG B 1 186 ? 32.714 30.566 -33.044 1.00 74.36 181 ARG B O 1
ATOM 3753 N N . ASN B 1 187 ? 34.395 31.237 -31.704 1.00 70.58 182 ASN B N 1
ATOM 3754 C CA . ASN B 1 187 ? 35.036 29.933 -31.691 1.00 75.77 182 ASN B CA 1
ATOM 3755 C C . ASN B 1 187 ? 35.600 29.603 -30.311 1.00 74.18 182 ASN B C 1
ATOM 3756 O O . ASN B 1 187 ? 36.804 29.680 -30.079 1.00 70.77 182 ASN B O 1
ATOM 3761 N N . PRO B 1 188 ? 34.707 29.252 -29.379 1.00 74.33 183 PRO B N 1
ATOM 3762 C CA . PRO B 1 188 ? 35.044 29.171 -27.957 1.00 71.59 183 PRO B CA 1
ATOM 3763 C C . PRO B 1 188 ? 36.066 28.085 -27.665 1.00 71.16 183 PRO B C 1
ATOM 3764 O O . PRO B 1 188 ? 36.698 28.116 -26.614 1.00 70.02 183 PRO B O 1
ATOM 3768 N N . GLY B 1 189 ? 36.240 27.152 -28.590 1.00 72.56 184 GLY B N 1
ATOM 3769 C CA . GLY B 1 189 ? 37.099 26.004 -28.349 1.00 72.96 184 GLY B CA 1
ATOM 3770 C C . GLY B 1 189 ? 38.558 26.308 -28.628 1.00 68.19 184 GLY B C 1
ATOM 3771 O O . GLY B 1 189 ? 39.423 25.457 -28.454 1.00 65.45 184 GLY B O 1
ATOM 3772 N N . LYS B 1 190 ? 38.840 27.518 -29.083 1.00 65.39 185 LYS B N 1
ATOM 3773 C CA . LYS B 1 190 ? 40.214 27.868 -29.368 1.00 68.16 185 LYS B CA 1
ATOM 3774 C C . LYS B 1 190 ? 40.509 29.294 -28.918 1.00 60.29 185 LYS B C 1
ATOM 3775 O O . LYS B 1 190 ? 39.617 30.139 -28.827 1.00 61.36 185 LYS B O 1
ATOM 3781 N N . PHE B 1 191 ? 41.771 29.540 -28.606 1.00 55.75 186 PHE B N 1
ATOM 3782 C CA . PHE B 1 191 ? 42.199 30.837 -28.136 1.00 54.42 186 PHE B CA 1
ATOM 3783 C C . PHE B 1 191 ? 43.289 31.330 -29.089 1.00 51.83 186 PHE B C 1
ATOM 3784 O O . PHE B 1 191 ? 44.468 31.350 -28.726 1.00 48.67 186 PHE B O 1
ATOM 3792 N N . GLY B 1 192 ? 42.880 31.719 -30.299 1.00 41.98 187 GLY B N 1
ATOM 3793 C CA . GLY B 1 192 ? 43.801 31.972 -31.406 1.00 44.90 187 GLY B CA 1
ATOM 3794 C C . GLY B 1 192 ? 44.627 33.255 -31.339 1.00 47.84 187 GLY B C 1
ATOM 3795 O O . GLY B 1 192 ? 44.337 34.163 -30.531 1.00 45.88 187 GLY B O 1
ATOM 3796 N N . ASP B 1 193 ? 45.640 33.341 -32.210 1.00 48.52 188 ASP B N 1
ATOM 3797 C CA . ASP B 1 193 ? 46.443 34.554 -32.326 1.00 51.97 188 ASP B CA 1
ATOM 3798 C C . ASP B 1 193 ? 45.577 35.791 -32.643 1.00 48.22 188 ASP B C 1
ATOM 3799 O O . ASP B 1 193 ? 45.907 36.881 -32.212 1.00 45.51 188 ASP B O 1
ATOM 3804 N N . ASP B 1 194 ? 44.517 35.597 -33.427 1.00 47.86 189 ASP B N 1
ATOM 3805 C CA . ASP B 1 194 ? 43.655 36.689 -33.861 1.00 50.22 189 ASP B CA 1
ATOM 3806 C C . ASP B 1 194 ? 43.012 37.334 -32.628 1.00 45.97 189 ASP B C 1
ATOM 3807 O O . ASP B 1 194 ? 42.974 38.570 -32.499 1.00 37.50 189 ASP B O 1
ATOM 3812 N N . VAL B 1 195 ? 42.523 36.493 -31.717 1.00 37.90 190 VAL B N 1
ATOM 3813 C CA . VAL B 1 195 ? 41.943 36.982 -30.477 1.00 35.79 190 VAL B CA 1
ATOM 3814 C C . VAL B 1 195 ? 42.928 37.819 -29.646 1.00 36.29 190 VAL B C 1
AT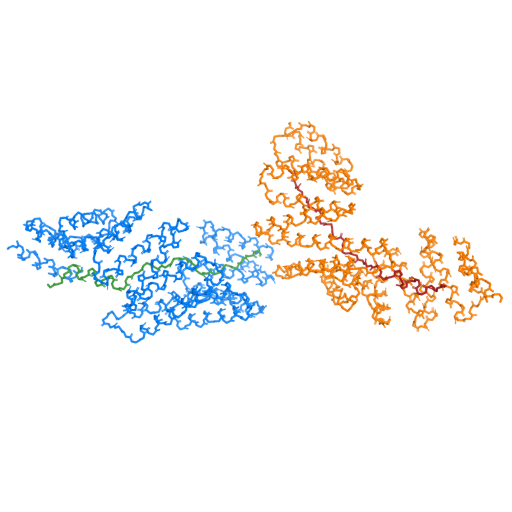OM 3815 O O . VAL B 1 195 ? 42.614 38.941 -29.217 1.00 30.99 190 VAL B O 1
ATOM 3819 N N . LYS B 1 196 ? 44.103 37.243 -29.417 1.00 42.06 191 LYS B N 1
ATOM 3820 C CA . LYS B 1 196 ? 45.177 37.819 -28.611 1.00 43.43 191 LYS B CA 1
ATOM 3821 C C . LYS B 1 196 ? 45.663 39.118 -29.280 1.00 36.68 191 LYS B C 1
ATOM 3822 O O . LYS B 1 196 ? 45.882 40.100 -28.624 1.00 36.42 191 LYS B O 1
ATOM 3828 N N . GLU B 1 197 ? 45.808 39.099 -30.585 1.00 36.84 192 GLU B N 1
ATOM 3829 C CA . GLU B 1 197 ? 46.207 40.285 -31.340 1.00 38.37 192 GLU B CA 1
ATOM 3830 C C . GLU B 1 197 ? 45.210 41.456 -31.171 1.00 42.20 192 GLU B C 1
ATOM 3831 O O . GLU B 1 197 ? 45.609 42.614 -30.903 1.00 42.17 192 GLU B O 1
ATOM 3837 N N . ALA B 1 198 ? 43.915 41.141 -31.271 1.00 40.17 193 ALA B N 1
ATOM 3838 C CA . ALA B 1 198 ? 42.864 42.157 -31.089 1.00 35.72 193 ALA B CA 1
ATOM 3839 C C . ALA B 1 198 ? 42.877 42.750 -29.681 1.00 34.31 193 ALA B C 1
ATOM 3840 O O . ALA B 1 198 ? 42.894 43.996 -29.463 1.00 30.82 193 ALA B O 1
ATOM 3842 N N . LEU B 1 199 ? 42.832 41.842 -28.711 1.00 28.69 194 LEU B N 1
ATOM 3843 C CA . LEU B 1 199 ? 42.886 42.263 -27.316 1.00 30.36 194 LEU B CA 1
ATOM 3844 C C . LEU B 1 199 ? 44.169 43.045 -26.997 1.00 29.62 194 LEU B C 1
ATOM 3845 O O . LEU B 1 199 ? 44.130 44.015 -26.213 1.00 28.50 194 LEU B O 1
ATOM 3850 N N . THR B 1 200 ? 45.276 42.639 -27.638 1.00 28.88 195 THR B N 1
ATOM 3851 C CA . THR B 1 200 ? 46.568 43.323 -27.433 1.00 41.33 195 THR B CA 1
ATOM 3852 C C . THR B 1 200 ? 46.531 44.765 -27.916 1.00 37.16 195 THR B C 1
ATOM 3853 O O . THR B 1 200 ? 46.963 45.670 -27.198 1.00 33.62 195 THR B O 1
ATOM 3857 N N . ARG B 1 201 ? 45.958 44.985 -29.094 1.00 33.44 196 ARG B N 1
ATOM 3858 C CA . ARG B 1 201 ? 45.779 46.362 -29.561 1.00 33.04 196 ARG B CA 1
ATOM 3859 C C . ARG B 1 201 ? 44.887 47.164 -28.629 1.00 30.19 196 ARG B C 1
ATOM 3860 O O . ARG B 1 201 ? 45.110 48.371 -28.399 1.00 31.20 196 ARG B O 1
ATOM 3868 N N . ALA B 1 202 ? 43.877 46.498 -28.092 1.00 25.95 197 ALA B N 1
ATOM 3869 C CA . ALA B 1 202 ? 42.962 47.169 -27.198 1.00 29.57 197 ALA B CA 1
ATOM 3870 C C . ALA B 1 202 ? 43.714 47.676 -25.955 1.00 29.58 197 ALA B C 1
ATOM 3871 O O . ALA B 1 202 ? 43.588 48.860 -25.559 1.00 24.96 197 ALA B O 1
ATOM 3873 N N . VAL B 1 203 ? 44.512 46.775 -25.377 1.00 27.73 198 VAL B N 1
ATOM 3874 C CA . VAL B 1 203 ? 45.378 47.121 -24.251 1.00 28.22 198 VAL B CA 1
ATOM 3875 C C . VAL B 1 203 ? 46.218 48.360 -24.601 1.00 29.54 198 VAL B C 1
ATOM 3876 O O . VAL B 1 203 ? 46.238 49.333 -23.840 1.00 30.35 198 VAL B O 1
ATOM 3880 N N . GLU B 1 204 ? 46.851 48.341 -25.760 1.00 27.77 199 GLU B N 1
ATOM 3881 C CA . GLU B 1 204 ? 47.692 49.481 -26.150 1.00 35.68 199 GLU B CA 1
ATOM 3882 C C . GLU B 1 204 ? 46.880 50.802 -26.195 1.00 35.57 199 GLU B C 1
ATOM 3883 O O . GLU B 1 204 ? 47.346 51.805 -25.707 1.00 35.22 199 GLU B O 1
ATOM 3889 N N . PHE B 1 205 ? 45.713 50.808 -26.836 1.00 30.42 200 PHE B N 1
ATOM 3890 C CA . PHE B 1 205 ? 44.929 52.028 -26.944 1.00 29.07 200 PHE B CA 1
ATOM 3891 C C . PHE B 1 205 ? 44.454 52.468 -25.563 1.00 29.48 200 PHE B C 1
ATOM 3892 O O . PHE B 1 205 ? 44.536 53.631 -25.225 1.00 30.06 200 PHE B O 1
ATOM 3900 N N . TYR B 1 206 ? 43.959 51.536 -24.762 1.00 27.84 201 TYR B N 1
ATOM 3901 C CA . TYR B 1 206 ? 43.492 51.896 -23.442 1.00 30.80 201 TYR B CA 1
ATOM 3902 C C . TYR B 1 206 ? 44.633 52.483 -22.592 1.00 30.44 201 TYR B C 1
ATOM 3903 O O . TYR B 1 206 ? 44.414 53.453 -21.854 1.00 30.27 201 TYR B O 1
ATOM 3912 N N . GLN B 1 207 ? 45.840 51.925 -22.713 1.00 26.78 202 GLN B N 1
ATOM 3913 C CA . GLN B 1 207 ? 46.977 52.421 -21.926 1.00 30.31 202 GLN B CA 1
ATOM 3914 C C . GLN B 1 207 ? 47.340 53.830 -22.360 1.00 34.82 202 GLN B C 1
ATOM 3915 O O . GLN B 1 207 ? 47.648 54.679 -21.540 1.00 33.62 202 GLN B O 1
ATOM 3921 N N . GLU B 1 208 ? 47.328 54.057 -23.671 1.00 30.14 203 GLU B N 1
ATOM 3922 C CA . GLU B 1 208 ? 47.608 55.390 -24.213 1.00 38.28 203 GLU B CA 1
ATOM 3923 C C . GLU B 1 208 ? 46.568 56.374 -23.678 1.00 35.86 203 GLU B C 1
ATOM 3924 O O . GLU B 1 208 ? 46.921 57.445 -23.151 1.00 34.86 203 GLU B O 1
ATOM 3930 N N . ASN B 1 209 ? 45.292 55.960 -23.730 1.00 29.48 204 ASN B N 1
ATOM 3931 C CA . ASN B 1 209 ? 44.211 56.749 -23.130 1.00 29.39 204 ASN B CA 1
ATOM 3932 C C . ASN B 1 209 ? 44.422 57.049 -21.632 1.00 30.43 204 ASN B C 1
ATOM 3933 O O . ASN B 1 209 ? 44.350 58.200 -21.190 1.00 34.81 204 ASN B O 1
ATOM 3938 N N . LEU B 1 210 ? 44.664 56.020 -20.859 1.00 31.11 205 LEU B N 1
ATOM 3939 C CA . LEU B 1 210 ? 44.884 56.169 -19.424 1.00 29.42 205 LEU B CA 1
ATOM 3940 C C . LEU B 1 210 ? 45.997 57.195 -19.138 1.00 37.91 205 LEU B C 1
ATOM 3941 O O . LEU B 1 210 ? 45.869 58.055 -18.244 1.00 42.28 205 LEU B O 1
ATOM 3946 N N . LYS B 1 211 ? 47.098 57.103 -19.884 1.00 33.14 206 LYS B N 1
ATOM 3947 C CA . LYS B 1 211 ? 48.212 57.999 -19.646 1.00 38.22 206 LYS B CA 1
ATOM 3948 C C . LYS B 1 211 ? 47.819 59.463 -19.932 1.00 37.93 206 LYS B C 1
ATOM 3949 O O . LYS B 1 211 ? 48.182 60.397 -19.198 1.00 35.96 206 LYS B O 1
ATOM 3955 N N . LEU B 1 212 ? 47.099 59.663 -21.022 1.00 33.69 207 LEU B N 1
ATOM 3956 C CA . LEU B 1 212 ? 46.652 60.999 -21.378 1.00 32.75 207 LEU B CA 1
ATOM 3957 C C . LEU B 1 212 ? 45.669 61.528 -20.347 1.00 34.00 207 LEU B C 1
ATOM 3958 O O . LEU B 1 212 ? 45.739 62.698 -19.971 1.00 37.64 207 LEU B O 1
ATOM 3963 N N . MET B 1 213 ? 44.749 60.659 -19.909 1.00 30.43 208 MET B N 1
ATOM 3964 C CA . MET B 1 213 ? 43.799 60.996 -18.841 1.00 37.40 208 MET B CA 1
ATOM 3965 C C . MET B 1 213 ? 44.467 61.388 -17.496 1.00 36.50 208 MET B C 1
ATOM 3966 O O . MET B 1 213 ? 44.025 62.339 -16.855 1.00 39.95 208 MET B O 1
ATOM 3971 N N . ARG B 1 214 ? 45.491 60.644 -17.078 1.00 32.22 209 ARG B N 1
ATOM 3972 C CA . ARG B 1 214 ? 46.424 61.095 -16.014 1.00 33.46 209 ARG B CA 1
ATOM 3973 C C . ARG B 1 214 ? 47.080 62.474 -16.268 1.00 43.80 209 ARG B C 1
ATOM 3974 O O . ARG B 1 214 ? 47.041 63.335 -15.388 1.00 43.56 209 ARG B O 1
ATOM 3982 N N . ASP B 1 215 ? 47.630 62.698 -17.472 1.00 48.03 210 ASP B N 1
ATOM 3983 C CA . ASP B 1 215 ? 48.245 63.992 -17.811 1.00 50.44 210 ASP B CA 1
ATOM 3984 C C . ASP B 1 215 ? 47.226 65.119 -17.720 1.00 45.67 210 ASP B C 1
ATOM 3985 O O . ASP B 1 215 ? 47.544 66.221 -17.282 1.00 45.06 210 ASP B O 1
ATOM 3990 N N . LEU B 1 216 ? 46.008 64.858 -18.178 1.00 36.13 211 LEU B N 1
ATOM 3991 C CA . LEU B 1 216 ? 44.957 65.847 -18.074 1.00 40.65 211 LEU B CA 1
ATOM 3992 C C . LEU B 1 216 ? 44.297 65.928 -16.696 1.00 42.74 211 LEU B C 1
ATOM 3993 O O . LEU B 1 216 ? 43.531 66.854 -16.447 1.00 46.00 211 LEU B O 1
ATOM 3998 N N . GLY B 1 217 ? 44.551 64.955 -15.822 1.00 37.89 212 GLY B N 1
ATOM 3999 C CA . GLY B 1 217 ? 43.937 64.986 -14.513 1.00 45.78 212 GLY B CA 1
ATOM 4000 C C . GLY B 1 217 ? 42.440 64.646 -14.542 1.00 46.02 212 GLY B C 1
ATOM 4001 O O . GLY B 1 217 ? 41.698 64.982 -13.636 1.00 49.57 212 GLY B O 1
ATOM 4002 N N . ASP B 1 218 ? 41.978 63.982 -15.589 1.00 39.24 213 ASP B N 1
ATOM 4003 C CA . ASP B 1 218 ? 40.580 63.624 -15.661 1.00 37.88 213 ASP B CA 1
ATOM 4004 C C . ASP B 1 218 ? 40.313 62.323 -14.880 1.00 37.53 213 ASP B C 1
ATOM 4005 O O . ASP B 1 218 ? 40.421 61.211 -15.416 1.00 38.67 213 ASP B O 1
ATOM 4010 N N . ARG B 1 219 ? 40.001 62.460 -13.588 1.00 40.86 214 ARG B N 1
ATOM 4011 C CA . ARG B 1 219 ? 39.886 61.278 -12.723 1.00 44.20 214 ARG B CA 1
ATOM 4012 C C . ARG B 1 219 ? 38.835 60.290 -13.174 1.00 37.10 214 ARG B C 1
ATOM 4013 O O . ARG B 1 219 ? 39.092 59.080 -13.201 1.00 33.98 214 ARG B O 1
ATOM 4021 N N . GLY B 1 220 ? 37.646 60.771 -13.530 1.00 38.16 215 GLY B N 1
ATOM 4022 C CA . GLY B 1 220 ? 36.591 59.808 -13.880 1.00 32.15 215 GLY B CA 1
ATOM 4023 C C . GLY B 1 220 ? 36.978 59.077 -15.166 1.00 34.18 215 GLY B C 1
ATOM 4024 O O . GLY B 1 220 ? 36.644 57.917 -15.380 1.00 33.24 215 GLY B O 1
ATOM 4025 N N . ALA B 1 221 ? 37.677 59.763 -16.064 1.00 33.48 216 ALA B N 1
ATOM 4026 C CA . ALA B 1 221 ? 38.064 59.118 -17.325 1.00 29.14 216 ALA B CA 1
ATOM 4027 C C . ALA B 1 221 ? 39.145 58.083 -17.013 1.00 29.27 216 ALA B C 1
ATOM 4028 O O . ALA B 1 221 ? 39.230 57.055 -17.669 1.00 30.75 216 ALA B O 1
ATOM 4030 N N . GLN B 1 222 ? 40.017 58.382 -16.052 1.00 27.77 217 GLN B N 1
ATOM 4031 C CA . GLN B 1 222 ? 40.977 57.359 -15.610 1.00 27.68 217 GLN B CA 1
ATOM 4032 C C . GLN B 1 222 ? 40.262 56.085 -15.128 1.00 28.17 217 GLN B C 1
ATOM 4033 O O . GLN B 1 222 ? 40.741 54.976 -15.368 1.00 25.88 217 GLN B O 1
ATOM 4039 N N . GLY B 1 223 ? 39.112 56.273 -14.478 1.00 30.19 218 GLY B N 1
ATOM 4040 C CA . GLY B 1 223 ? 38.346 55.191 -13.884 1.00 25.08 218 GLY B CA 1
ATOM 4041 C C . GLY B 1 223 ? 37.804 54.363 -15.048 1.00 27.08 218 GLY B C 1
ATOM 4042 O O . GLY B 1 223 ? 37.831 53.139 -15.015 1.00 28.08 218 GLY B O 1
ATOM 4043 N N . ARG B 1 224 ? 37.342 55.021 -16.103 1.00 24.63 219 ARG B N 1
ATOM 4044 C CA . ARG B 1 224 ? 36.754 54.254 -17.214 1.00 26.35 219 ARG B CA 1
ATOM 4045 C C . ARG B 1 224 ? 37.834 53.425 -17.952 1.00 27.17 219 ARG B C 1
ATOM 4046 O O . ARG B 1 224 ? 37.644 52.245 -18.287 1.00 24.34 219 ARG B O 1
ATOM 4054 N N . ALA B 1 225 ? 38.986 54.037 -18.128 1.00 25.64 220 ALA B N 1
ATOM 4055 C CA . ALA B 1 225 ? 40.076 53.394 -18.833 1.00 28.09 220 ALA B CA 1
ATOM 4056 C C . ALA B 1 225 ? 40.521 52.160 -17.991 1.00 32.35 220 ALA B C 1
ATOM 4057 O O . ALA B 1 225 ? 40.764 51.112 -18.548 1.00 30.95 220 ALA B O 1
ATOM 4059 N N . CYS B 1 226 ? 40.606 52.298 -16.661 1.00 28.02 221 CYS B N 1
ATOM 4060 C CA . CYS B 1 226 ? 41.060 51.203 -15.811 1.00 28.68 221 CYS B CA 1
ATOM 4061 C C . CYS B 1 226 ? 40.091 50.068 -15.882 1.00 29.00 221 CYS B C 1
ATOM 4062 O O . CYS B 1 226 ? 40.496 48.896 -15.862 1.00 29.82 221 CYS B O 1
ATOM 4065 N N . GLY B 1 227 ? 38.806 50.392 -15.944 1.00 26.29 222 GLY B N 1
ATOM 4066 C CA . GLY B 1 227 ? 37.818 49.325 -15.957 1.00 22.77 222 GLY B CA 1
ATOM 4067 C C . GLY B 1 227 ? 37.940 48.471 -17.224 1.00 25.14 222 GLY B C 1
ATOM 4068 O O . GLY B 1 227 ? 37.954 47.202 -17.184 1.00 26.01 222 GLY B O 1
ATOM 4069 N N . ASN B 1 228 ? 38.049 49.175 -18.362 1.00 22.66 223 ASN B N 1
ATOM 4070 C CA . ASN B 1 228 ? 38.169 48.507 -19.664 1.00 26.48 223 ASN B CA 1
ATOM 4071 C C . ASN B 1 228 ? 39.498 47.821 -19.834 1.00 25.33 223 ASN B C 1
ATOM 4072 O O . ASN B 1 228 ? 39.545 46.774 -20.462 1.00 27.76 223 ASN B O 1
ATOM 4077 N N . LEU B 1 229 ? 40.564 48.381 -19.246 1.00 24.10 224 LEU B N 1
ATOM 4078 C CA . LEU B 1 229 ? 41.856 47.755 -19.314 1.00 27.74 224 LEU B CA 1
ATOM 4079 C C . LEU B 1 229 ? 41.749 46.422 -18.490 1.00 30.38 224 LEU B C 1
ATOM 4080 O O . LEU B 1 229 ? 42.221 45.389 -18.917 1.00 27.66 224 LEU B O 1
ATOM 4085 N N . GLY B 1 230 ? 41.117 46.510 -17.320 1.00 30.21 225 GLY B N 1
ATOM 4086 C CA . GLY B 1 230 ? 40.928 45.383 -16.419 1.00 30.64 225 GLY B CA 1
ATOM 4087 C C . GLY B 1 230 ? 40.202 44.268 -17.147 1.00 25.10 225 GLY B C 1
ATOM 4088 O O . GLY B 1 230 ? 40.640 43.140 -17.121 1.00 28.20 225 GLY B O 1
ATOM 4089 N N . ASN B 1 231 ? 39.110 44.604 -17.828 1.00 24.66 226 ASN B N 1
ATOM 4090 C CA . ASN B 1 231 ? 38.392 43.622 -18.622 1.00 25.78 226 ASN B CA 1
ATOM 4091 C C . ASN B 1 231 ? 39.216 42.985 -19.724 1.00 31.88 226 ASN B C 1
ATOM 4092 O O . ASN B 1 231 ? 39.050 41.815 -19.992 1.00 31.21 226 ASN B O 1
ATOM 4097 N N . THR B 1 232 ? 40.038 43.785 -20.408 1.00 27.24 227 THR B N 1
ATOM 4098 C CA . THR B 1 232 ? 40.764 43.336 -21.562 1.00 23.39 227 THR B CA 1
ATOM 4099 C C . THR B 1 232 ? 41.851 42.429 -21.049 1.00 28.00 227 THR B C 1
ATOM 4100 O O . THR B 1 232 ? 42.046 41.357 -21.588 1.00 24.18 227 THR B O 1
ATOM 4104 N N . TYR B 1 233 ? 42.552 42.816 -19.979 1.00 27.45 228 TY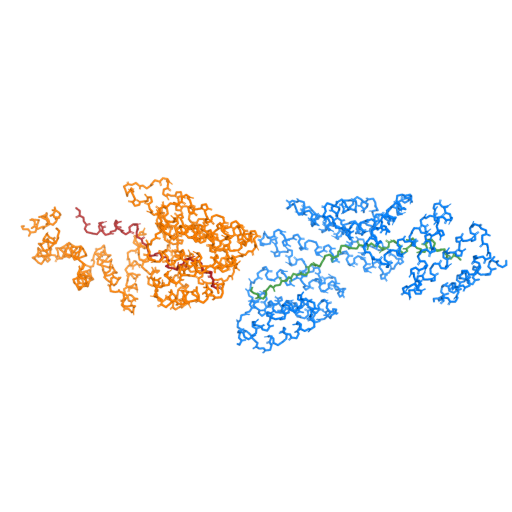R B N 1
ATOM 4105 C CA . TYR B 1 233 ? 43.618 41.928 -19.480 1.00 26.05 228 TYR B CA 1
ATOM 4106 C C . TYR B 1 233 ? 43.003 40.607 -18.971 1.00 25.28 228 TYR B C 1
ATOM 4107 O O . TYR B 1 233 ? 43.607 39.549 -19.072 1.00 30.27 228 TYR B O 1
ATOM 4116 N N . TYR B 1 234 ? 41.786 40.688 -18.438 1.00 25.48 229 TYR B N 1
ATOM 4117 C CA . TYR B 1 234 ? 41.107 39.517 -17.908 1.00 27.65 229 TYR B CA 1
ATOM 4118 C C . TYR B 1 234 ? 40.833 38.556 -19.077 1.00 30.74 229 TYR B C 1
ATOM 4119 O O . TYR B 1 234 ? 41.171 37.373 -18.993 1.00 27.62 229 TYR B O 1
ATOM 4128 N N . LEU B 1 235 ? 40.326 39.082 -20.205 1.00 29.79 230 LEU B N 1
ATOM 4129 C CA . LEU B 1 235 ? 40.143 38.216 -21.422 1.00 27.12 230 LEU B CA 1
ATOM 4130 C C . LEU B 1 235 ? 41.444 37.650 -21.944 1.00 30.29 230 LEU B C 1
ATOM 4131 O O . LEU B 1 235 ? 41.520 36.500 -22.443 1.00 29.48 230 LEU B O 1
ATOM 4136 N N . LEU B 1 236 ? 42.504 38.458 -21.852 1.00 28.75 231 LEU B N 1
ATOM 4137 C CA . LEU B 1 236 ? 43.814 37.970 -22.245 1.00 32.93 231 LEU B CA 1
ATOM 4138 C C . LEU B 1 236 ? 44.316 36.889 -21.259 1.00 32.16 231 LEU B C 1
ATOM 4139 O O . LEU B 1 236 ? 45.240 36.134 -21.565 1.00 33.54 231 LEU B O 1
ATOM 4144 N N . GLY B 1 237 ? 43.739 36.827 -20.073 1.00 30.66 232 GLY B N 1
ATOM 4145 C CA . GLY B 1 237 ? 44.256 35.867 -19.110 1.00 35.17 232 GLY B CA 1
ATOM 4146 C C . GLY B 1 237 ? 45.396 36.445 -18.278 1.00 38.22 232 GLY B C 1
ATOM 4147 O O . GLY B 1 237 ? 46.123 35.694 -17.585 1.00 33.64 232 GLY B O 1
ATOM 4148 N N . ASP B 1 238 ? 45.571 37.773 -18.332 1.00 32.90 233 ASP B N 1
ATOM 4149 C CA . ASP B 1 238 ? 46.551 38.386 -17.426 1.00 34.13 233 ASP B CA 1
ATOM 4150 C C . ASP B 1 238 ? 45.778 38.837 -16.226 1.00 33.07 233 ASP B C 1
ATOM 4151 O O . ASP B 1 238 ? 45.489 40.038 -16.055 1.00 31.02 233 ASP B O 1
ATOM 4156 N N . PHE B 1 239 ? 45.438 37.862 -15.385 1.00 28.32 234 PHE B N 1
ATOM 4157 C CA . PHE B 1 239 ? 44.511 38.100 -14.312 1.00 32.35 234 PHE B CA 1
ATOM 4158 C C . PHE B 1 239 ? 45.066 39.040 -13.230 1.00 29.31 234 PHE B C 1
ATOM 4159 O O . PHE B 1 239 ? 44.316 39.754 -12.620 1.00 31.77 234 PHE B O 1
ATOM 4167 N N . GLN B 1 240 ? 46.379 38.993 -13.017 1.00 30.20 235 GLN B N 1
ATOM 4168 C CA . GLN B 1 240 ? 47.078 39.862 -12.073 1.00 34.59 235 GLN B CA 1
ATOM 4169 C C . GLN B 1 240 ? 47.020 41.310 -12.566 1.00 36.23 235 GLN B C 1
ATOM 4170 O O . GLN B 1 240 ? 46.701 42.204 -11.776 1.00 39.14 235 GLN B O 1
ATOM 4176 N N . ALA B 1 241 ? 47.274 41.536 -13.868 1.00 33.80 236 ALA B N 1
ATOM 4177 C CA . ALA B 1 241 ? 47.073 42.869 -14.434 1.00 33.04 236 ALA B CA 1
ATOM 4178 C C . ALA B 1 241 ? 45.610 43.331 -14.323 1.00 35.91 236 ALA B C 1
ATOM 4179 O O . ALA B 1 241 ? 45.362 44.525 -14.058 1.00 32.48 236 ALA B O 1
ATOM 4181 N N . ALA B 1 242 ? 44.647 42.409 -14.526 1.00 29.88 237 ALA B N 1
ATOM 4182 C CA . ALA B 1 242 ? 43.242 42.765 -14.387 1.00 25.42 237 ALA B CA 1
ATOM 4183 C C . ALA B 1 242 ? 42.901 43.210 -12.978 1.00 31.12 237 ALA B C 1
ATOM 4184 O O . ALA B 1 242 ? 42.185 44.203 -12.745 1.00 34.65 237 ALA B O 1
ATOM 4186 N N . ILE B 1 243 ? 43.358 42.420 -12.020 1.00 28.58 238 ILE B N 1
ATOM 4187 C CA . ILE B 1 243 ? 43.186 42.788 -10.636 1.00 35.57 238 ILE B CA 1
ATOM 4188 C C . ILE B 1 243 ? 43.605 44.262 -10.361 1.00 28.63 238 ILE B C 1
ATOM 4189 O O . ILE B 1 243 ? 42.866 45.029 -9.766 1.00 29.39 238 ILE B O 1
ATOM 4194 N N . GLU B 1 244 ? 44.849 44.577 -10.712 1.00 32.24 239 GLU B N 1
ATOM 4195 C CA . GLU B 1 244 ? 45.433 45.882 -10.436 1.00 36.36 239 GLU B CA 1
ATOM 4196 C C . GLU B 1 244 ? 44.629 46.973 -11.064 1.00 32.30 239 GLU B C 1
ATOM 4197 O O . GLU B 1 244 ? 44.385 47.991 -10.451 1.00 31.03 239 GLU B O 1
ATOM 4203 N N . HIS B 1 245 ? 44.118 46.722 -12.258 1.00 30.03 240 HIS B N 1
ATOM 4204 C CA . HIS B 1 245 ? 43.348 47.760 -12.888 1.00 29.48 240 HIS B CA 1
ATOM 4205 C C . HIS B 1 245 ? 41.962 47.841 -12.348 1.00 27.53 240 HIS B C 1
ATOM 4206 O O . HIS B 1 245 ? 41.451 48.962 -12.147 1.00 32.00 240 HIS B O 1
ATOM 4213 N N . HIS B 1 246 ? 41.341 46.685 -12.049 1.00 26.57 241 HIS B N 1
ATOM 4214 C CA . HIS B 1 246 ? 40.003 46.753 -11.430 1.00 28.47 241 HIS B CA 1
ATOM 4215 C C . HIS B 1 246 ? 40.089 47.435 -10.041 1.00 29.13 241 HIS B C 1
ATOM 4216 O O . HIS B 1 246 ? 39.180 48.130 -9.618 1.00 32.33 241 HIS B O 1
ATOM 4223 N N . GLN B 1 247 ? 41.213 47.255 -9.353 1.00 31.04 242 GLN B N 1
ATOM 4224 C CA . GLN B 1 247 ? 41.351 47.841 -8.005 1.00 32.73 242 GLN B CA 1
ATOM 4225 C C . GLN B 1 247 ? 41.418 49.376 -8.094 1.00 35.05 242 GLN B C 1
ATOM 4226 O O . GLN B 1 247 ? 40.794 50.113 -7.308 1.00 33.33 242 GLN B O 1
ATOM 4232 N N . GLU B 1 248 ? 42.148 49.848 -9.098 1.00 32.89 243 GLU B N 1
ATOM 4233 C CA . GLU B 1 248 ? 42.236 51.282 -9.280 1.00 33.52 243 GLU B CA 1
ATOM 4234 C C . GLU B 1 248 ? 40.834 51.752 -9.681 1.00 30.26 243 GLU B C 1
ATOM 4235 O O . GLU B 1 248 ? 40.335 52.762 -9.161 1.00 29.45 243 GLU B O 1
ATOM 4241 N N . ARG B 1 249 ? 40.181 50.998 -10.578 1.00 26.59 244 ARG B N 1
ATOM 4242 C CA . ARG B 1 249 ? 38.823 51.351 -10.988 1.00 27.27 244 ARG B CA 1
ATOM 4243 C C . ARG B 1 249 ? 37.917 51.524 -9.729 1.00 30.46 244 ARG B C 1
ATOM 4244 O O . ARG B 1 249 ? 37.148 52.447 -9.603 1.00 30.40 244 ARG B O 1
ATOM 4252 N N . LEU B 1 250 ? 38.029 50.604 -8.805 1.00 30.92 245 LEU B N 1
ATOM 4253 C CA . LEU B 1 250 ? 37.208 50.655 -7.600 1.00 30.27 245 LEU B CA 1
ATOM 4254 C C . LEU B 1 250 ? 37.541 51.892 -6.761 1.00 29.84 245 LEU B C 1
ATOM 4255 O O . LEU B 1 250 ? 36.681 52.645 -6.313 1.00 28.91 245 LEU B O 1
ATOM 4260 N N . ARG B 1 251 ? 38.817 52.113 -6.551 1.00 33.06 246 ARG B N 1
ATOM 4261 C CA . ARG B 1 251 ? 39.214 53.321 -5.849 1.00 38.03 246 ARG B CA 1
ATOM 4262 C C . ARG B 1 251 ? 38.604 54.562 -6.472 1.00 33.56 246 ARG B C 1
ATOM 4263 O O . ARG B 1 251 ? 38.030 55.405 -5.796 1.00 38.93 246 ARG B O 1
ATOM 4271 N N . ILE B 1 252 ? 38.703 54.695 -7.776 1.00 31.21 247 ILE B N 1
ATOM 4272 C CA . ILE B 1 252 ? 38.170 55.890 -8.406 1.00 31.70 247 ILE B CA 1
ATOM 4273 C C . ILE B 1 252 ? 36.648 55.998 -8.225 1.00 31.88 247 ILE B C 1
ATOM 4274 O O . ILE B 1 252 ? 36.149 57.076 -7.919 1.00 34.42 247 ILE B O 1
ATOM 4279 N N . ALA B 1 253 ? 35.941 54.882 -8.428 1.00 29.24 248 ALA B N 1
ATOM 4280 C CA . ALA B 1 253 ? 34.495 54.833 -8.292 1.00 32.81 248 ALA B CA 1
ATOM 4281 C C . ALA B 1 253 ? 34.100 55.338 -6.887 1.00 39.54 248 ALA B C 1
ATOM 4282 O O . ALA B 1 253 ? 33.150 56.136 -6.699 1.00 41.99 248 ALA B O 1
ATOM 4284 N N . ARG B 1 254 ? 34.852 54.888 -5.899 1.00 39.07 249 ARG B N 1
ATOM 4285 C CA . ARG B 1 254 ? 34.557 55.328 -4.529 1.00 40.42 249 ARG B CA 1
ATOM 4286 C C . ARG B 1 254 ? 34.791 56.812 -4.372 1.00 40.66 249 ARG B C 1
ATOM 4287 O O . ARG B 1 254 ? 33.971 57.508 -3.780 1.00 42.77 249 ARG B O 1
ATOM 4295 N N . GLU B 1 255 ? 35.847 57.344 -4.992 1.00 42.53 250 GLU B N 1
ATOM 4296 C CA . GLU B 1 255 ? 36.063 58.801 -4.901 1.00 47.54 250 GLU B CA 1
ATOM 4297 C C . GLU B 1 255 ? 34.876 59.566 -5.446 1.00 44.43 250 GLU B C 1
ATOM 4298 O O . GLU B 1 255 ? 34.528 60.654 -4.967 1.00 49.76 250 GLU B O 1
ATOM 4304 N N . PHE B 1 256 ? 34.231 58.993 -6.439 1.00 39.69 251 PHE B N 1
ATOM 4305 C CA . PHE B 1 256 ? 33.098 59.677 -7.034 1.00 44.62 251 PHE B CA 1
ATOM 4306 C C . PHE B 1 256 ? 31.750 59.310 -6.450 1.00 48.40 251 PHE B C 1
ATOM 4307 O O . PHE B 1 256 ? 30.747 59.843 -6.889 1.00 50.61 251 PHE B O 1
ATOM 4315 N N . GLY B 1 257 ? 31.719 58.377 -5.497 1.00 45.53 252 GLY B N 1
ATOM 4316 C CA . GLY B 1 257 ? 30.446 57.964 -4.928 1.00 46.92 252 GLY B CA 1
ATOM 4317 C C . GLY B 1 257 ? 29.648 57.292 -6.023 1.00 44.05 252 GLY B C 1
ATOM 4318 O O . GLY B 1 257 ? 28.425 57.283 -6.040 1.00 49.07 252 GLY B O 1
ATOM 4319 N N . ASP B 1 258 ? 30.348 56.695 -6.967 1.00 38.10 253 ASP B N 1
ATOM 4320 C CA . ASP B 1 258 ? 29.661 56.016 -8.052 1.00 36.38 253 ASP B CA 1
ATOM 4321 C C . ASP B 1 258 ? 29.407 54.537 -7.673 1.00 34.97 253 ASP B C 1
ATOM 4322 O O . ASP B 1 258 ? 30.237 53.660 -7.934 1.00 32.67 253 ASP B O 1
ATOM 4327 N N . ARG B 1 259 ? 28.252 54.276 -7.053 1.00 37.84 254 ARG B N 1
ATOM 4328 C CA . ARG B 1 259 ? 27.932 52.943 -6.550 1.00 36.05 254 ARG B CA 1
ATOM 4329 C C . ARG B 1 259 ? 27.881 51.910 -7.652 1.00 32.37 254 ARG B C 1
ATOM 4330 O O . ARG B 1 259 ? 28.394 50.809 -7.468 1.00 32.37 254 ARG B O 1
ATOM 4338 N N . ALA B 1 260 ? 27.353 52.267 -8.821 1.00 34.03 255 ALA B N 1
ATOM 4339 C CA . ALA B 1 260 ? 27.253 51.308 -9.912 1.00 35.18 255 ALA B CA 1
ATOM 4340 C C . ALA B 1 260 ? 28.644 50.871 -10.383 1.00 33.02 255 ALA B C 1
ATOM 4341 O O . ALA B 1 260 ? 28.878 49.679 -10.728 1.00 32.43 255 ALA B O 1
ATOM 4343 N N . ALA B 1 261 ? 29.562 51.818 -10.426 1.00 28.35 256 ALA B N 1
ATOM 4344 C CA . ALA B 1 261 ? 30.887 51.487 -10.889 1.00 31.57 256 ALA B CA 1
ATOM 4345 C C . ALA B 1 261 ? 31.545 50.658 -9.799 1.00 27.88 256 ALA B C 1
ATOM 4346 O O . ALA B 1 261 ? 32.413 49.839 -10.077 1.00 28.05 256 ALA B O 1
ATOM 4348 N N . GLU B 1 262 ? 31.187 50.923 -8.538 1.00 33.36 257 GLU B N 1
ATOM 4349 C CA . GLU B 1 262 ? 31.721 50.124 -7.436 1.00 32.37 257 GLU B CA 1
ATOM 4350 C C . GLU B 1 262 ? 31.266 48.653 -7.571 1.00 33.38 257 GLU B C 1
ATOM 4351 O O . GLU B 1 262 ? 32.005 47.693 -7.318 1.00 28.00 257 GLU B O 1
ATOM 4357 N N . ARG B 1 263 ? 30.000 48.499 -7.908 1.00 35.05 258 ARG B N 1
ATOM 4358 C CA . ARG B 1 263 ? 29.438 47.191 -8.057 1.00 29.68 258 ARG B CA 1
ATOM 4359 C C . ARG B 1 263 ? 30.184 46.427 -9.193 1.00 32.59 258 ARG B C 1
ATOM 4360 O O . ARG B 1 263 ? 30.697 45.287 -9.002 1.00 27.89 258 ARG B O 1
ATOM 4368 N N . ARG B 1 264 ? 30.278 47.071 -10.359 1.00 27.60 259 ARG B N 1
ATOM 4369 C CA . ARG B 1 264 ? 31.020 46.497 -11.485 1.00 24.52 259 ARG B CA 1
ATOM 4370 C C . ARG B 1 264 ? 32.419 46.063 -11.046 1.00 23.41 259 ARG B C 1
ATOM 4371 O O . ARG B 1 264 ? 32.848 44.919 -11.307 1.00 25.05 259 ARG B O 1
ATOM 4379 N N . ALA B 1 265 ? 33.144 46.992 -10.398 1.00 23.05 260 ALA B N 1
ATOM 4380 C CA . ALA B 1 265 ? 34.539 46.723 -10.073 1.00 20.49 260 ALA B CA 1
ATOM 4381 C C . ALA B 1 265 ? 34.601 45.470 -9.144 1.00 31.41 260 ALA B C 1
ATOM 4382 O O . ALA B 1 265 ? 35.509 44.594 -9.279 1.00 24.94 260 ALA B O 1
ATOM 4384 N N . ASN B 1 266 ? 33.651 45.387 -8.193 1.00 24.85 261 ASN B N 1
ATOM 4385 C CA . ASN B 1 266 ? 33.751 44.338 -7.198 1.00 28.40 261 ASN B CA 1
ATOM 4386 C C . ASN B 1 266 ? 33.432 43.027 -7.854 1.00 28.92 261 ASN B C 1
ATOM 4387 O O . ASN B 1 266 ? 34.036 42.011 -7.519 1.00 26.34 261 ASN B O 1
ATOM 4392 N N . SER B 1 267 ? 32.510 43.068 -8.810 1.00 25.12 262 SER B N 1
ATOM 4393 C CA . SER B 1 267 ? 32.173 41.900 -9.562 1.00 26.80 262 SER B CA 1
ATOM 4394 C C . SER B 1 267 ? 33.394 41.416 -10.374 1.00 28.21 262 SER B C 1
ATOM 4395 O O . SER B 1 267 ? 33.666 40.199 -10.363 1.00 23.53 262 SER B O 1
ATOM 4398 N N . ASN B 1 268 ? 34.168 42.346 -10.957 1.00 25.03 263 ASN B N 1
ATOM 4399 C CA . ASN B 1 268 ? 35.269 41.990 -11.882 1.00 28.02 263 ASN B CA 1
ATOM 4400 C C . ASN B 1 268 ? 36.428 41.448 -11.044 1.00 25.96 263 ASN B C 1
ATOM 4401 O O . ASN B 1 268 ? 37.127 40.492 -11.405 1.00 26.37 263 ASN B O 1
ATOM 4406 N N . LEU B 1 269 ? 36.604 42.067 -9.889 1.00 21.83 264 LEU B N 1
ATOM 4407 C CA . LEU B 1 269 ? 37.549 41.583 -8.900 1.00 22.36 264 LEU B CA 1
ATOM 4408 C C . LEU B 1 269 ? 37.264 40.146 -8.451 1.00 23.09 264 LEU B C 1
ATOM 4409 O O . LEU B 1 269 ? 38.187 39.336 -8.360 1.00 22.53 264 LEU B O 1
ATOM 4414 N N . GLY B 1 270 ? 36.008 39.865 -8.081 1.00 23.92 265 GLY B N 1
ATOM 4415 C CA . GLY B 1 270 ? 35.645 38.525 -7.646 1.00 24.26 265 GLY B CA 1
ATOM 4416 C C . GLY B 1 270 ? 36.054 37.519 -8.716 1.00 27.23 265 GLY B C 1
ATOM 4417 O O . GLY B 1 270 ? 36.800 36.566 -8.430 1.00 26.53 265 GLY B O 1
ATOM 4418 N N . ASN B 1 271 ? 35.610 37.752 -9.948 1.00 28.84 266 ASN B N 1
ATOM 4419 C CA . ASN B 1 271 ? 36.014 36.918 -11.081 1.00 23.02 266 ASN B CA 1
ATOM 4420 C C . ASN B 1 271 ? 37.556 36.810 -11.225 1.00 27.38 266 ASN B C 1
ATOM 4421 O O . ASN B 1 271 ? 38.099 35.718 -11.338 1.00 24.76 266 ASN B O 1
ATOM 4426 N N . SER B 1 272 ? 38.270 37.928 -11.147 1.00 24.87 267 SER B N 1
ATOM 4427 C CA . SER B 1 272 ? 39.711 37.883 -11.259 1.00 22.97 267 SER B CA 1
ATOM 4428 C C . SER B 1 272 ? 40.342 37.040 -10.152 1.00 27.64 267 SER B C 1
ATOM 4429 O O . SER B 1 272 ? 41.311 36.305 -10.391 1.00 26.27 267 SER B O 1
ATOM 4432 N N . HIS B 1 273 ? 39.821 37.163 -8.938 1.00 23.74 268 HIS B N 1
ATOM 4433 C CA . HIS B 1 273 ? 40.365 36.382 -7.868 1.00 29.11 268 HIS B CA 1
ATOM 4434 C C . HIS B 1 273 ? 40.115 34.889 -8.111 1.00 28.51 268 HIS B C 1
ATOM 4435 O O . HIS B 1 273 ? 40.979 34.078 -7.838 1.00 27.11 268 HIS B O 1
ATOM 4442 N N . ILE B 1 274 ? 38.952 34.544 -8.645 1.00 25.96 269 ILE B N 1
ATOM 4443 C CA . ILE B 1 274 ? 38.680 33.153 -8.889 1.00 25.91 269 ILE B CA 1
ATOM 4444 C C . ILE B 1 274 ? 39.790 32.642 -9.854 1.00 26.01 269 ILE B C 1
ATOM 4445 O O . ILE B 1 274 ? 40.424 31.573 -9.655 1.00 23.26 269 ILE B O 1
ATOM 4450 N N . PHE B 1 275 ? 40.072 33.465 -10.872 1.00 21.78 270 PHE B N 1
ATOM 4451 C CA . PHE B 1 275 ? 41.069 33.064 -11.860 1.00 24.49 270 PHE B CA 1
ATOM 4452 C C . PHE B 1 275 ? 42.496 33.203 -11.378 1.00 29.43 270 PHE B C 1
ATOM 4453 O O . PHE B 1 275 ? 43.390 32.946 -12.140 1.00 29.19 270 PHE B O 1
ATOM 4461 N N . LEU B 1 276 ? 42.710 33.557 -10.104 1.00 30.15 271 LEU B N 1
ATOM 4462 C CA . LEU B 1 276 ? 44.046 33.450 -9.545 1.00 28.08 271 LEU B CA 1
ATOM 4463 C C . LEU B 1 276 ? 44.060 32.406 -8.454 1.00 27.35 271 LEU B C 1
ATOM 4464 O O . LEU B 1 276 ? 45.000 32.313 -7.706 1.00 29.19 271 LEU B O 1
ATOM 4469 N N . GLY B 1 277 ? 42.966 31.654 -8.327 1.00 26.97 272 GLY B N 1
ATOM 4470 C CA . GLY B 1 277 ? 42.933 30.651 -7.259 1.00 27.83 272 GLY B CA 1
ATOM 4471 C C . GLY B 1 277 ? 42.768 31.274 -5.868 1.00 29.12 272 GLY B C 1
ATOM 4472 O O . GLY B 1 277 ? 43.013 30.635 -4.886 1.00 29.72 272 GLY B O 1
ATOM 4473 N N . GLN B 1 278 ? 42.335 32.535 -5.778 1.00 28.68 273 GLN B N 1
ATOM 4474 C CA . GLN B 1 278 ? 42.262 33.201 -4.458 1.00 32.64 273 GLN B CA 1
ATOM 4475 C C . GLN B 1 278 ? 40.796 33.214 -3.983 1.00 33.52 273 GLN B C 1
ATOM 4476 O O . GLN B 1 278 ? 40.062 34.221 -4.164 1.00 26.84 273 GLN B O 1
ATOM 4482 N N . PHE B 1 279 ? 40.341 32.066 -3.491 1.00 27.35 274 PHE B N 1
ATOM 4483 C CA . PHE B 1 279 ? 38.900 31.886 -3.314 1.00 30.02 274 PHE B CA 1
ATOM 4484 C C . PHE B 1 279 ? 38.272 32.775 -2.207 1.00 26.94 274 PHE B C 1
ATOM 4485 O O . PHE B 1 279 ? 37.170 33.246 -2.392 1.00 31.21 274 PHE B O 1
ATOM 4493 N N . GLU B 1 280 ? 38.962 32.938 -1.079 1.00 28.84 275 GLU B N 1
ATOM 4494 C CA . GLU B 1 280 ? 38.500 33.848 0.008 1.00 29.88 275 GLU B CA 1
ATOM 4495 C C . GLU B 1 280 ? 38.351 35.337 -0.467 1.00 32.68 275 GLU B C 1
ATOM 4496 O O . GLU B 1 280 ? 37.359 35.986 -0.148 1.00 28.77 275 GLU B O 1
ATOM 4502 N N . ASP B 1 281 ? 39.353 35.850 -1.208 1.00 31.72 276 ASP B N 1
ATOM 4503 C CA . ASP B 1 281 ? 39.235 37.181 -1.805 1.00 30.00 276 ASP B CA 1
ATOM 4504 C C . ASP B 1 281 ? 38.039 37.211 -2.724 1.00 29.97 276 ASP B C 1
ATOM 4505 O O . ASP B 1 281 ? 37.322 38.217 -2.773 1.00 27.77 276 ASP B O 1
ATOM 4510 N N . ALA B 1 282 ? 37.831 36.126 -3.481 1.00 24.33 277 ALA B N 1
ATOM 4511 C CA . ALA B 1 282 ? 36.728 36.139 -4.416 1.00 24.18 277 ALA B CA 1
ATOM 4512 C C . ALA B 1 282 ? 35.399 36.237 -3.648 1.00 26.40 277 ALA B C 1
ATOM 4513 O O . ALA B 1 282 ? 34.518 37.009 -4.020 1.00 26.48 277 ALA B O 1
ATOM 4515 N N . ALA B 1 283 ? 35.257 35.414 -2.612 1.00 28.72 278 ALA B N 1
ATOM 4516 C CA . ALA B 1 283 ? 34.039 35.437 -1.795 1.00 30.43 278 ALA B CA 1
ATOM 4517 C C . ALA B 1 283 ? 33.753 36.857 -1.209 1.00 29.16 278 ALA B C 1
ATOM 4518 O O . ALA B 1 283 ? 32.657 37.340 -1.264 1.00 28.94 278 ALA B O 1
ATOM 4520 N N . GLU B 1 284 ? 34.774 37.483 -0.650 1.00 30.84 279 GLU B N 1
ATOM 4521 C CA . GLU B 1 284 ? 34.668 38.872 -0.159 1.00 29.33 279 GLU B CA 1
ATOM 4522 C C . GLU B 1 284 ? 34.174 39.807 -1.258 1.00 29.91 279 GLU B C 1
ATOM 4523 O O . GLU B 1 284 ? 33.232 40.532 -1.022 1.00 34.20 279 GLU B O 1
ATOM 4529 N N . HIS B 1 285 ? 34.787 39.770 -2.452 1.00 28.31 280 HIS B N 1
ATOM 4530 C CA . HIS B 1 285 ? 34.360 40.653 -3.518 1.00 27.62 280 HIS B CA 1
ATOM 4531 C C . HIS B 1 285 ? 32.958 40.398 -4.048 1.00 30.72 280 HIS B C 1
ATOM 4532 O O . HIS B 1 285 ? 32.226 41.328 -4.430 1.00 24.37 280 HIS B O 1
ATOM 4539 N N . TYR B 1 286 ? 32.573 39.134 -4.069 1.00 26.22 281 TYR B N 1
ATOM 4540 C CA . TYR B 1 286 ? 31.221 38.786 -4.506 1.00 28.84 281 TYR B CA 1
ATOM 4541 C C . TYR B 1 286 ? 30.204 39.313 -3.476 1.00 28.25 281 TYR B C 1
ATOM 4542 O O . TYR B 1 286 ? 29.152 39.733 -3.876 1.00 33.45 281 TYR B O 1
ATOM 4551 N N . LYS B 1 287 ? 30.544 39.234 -2.173 1.00 27.75 282 LYS B N 1
ATOM 4552 C CA . LYS B 1 287 ? 29.658 39.702 -1.098 1.00 29.26 282 LYS B CA 1
ATOM 4553 C C . LYS B 1 287 ? 29.472 41.221 -1.149 1.00 28.80 282 LYS B C 1
ATOM 4554 O O . LYS B 1 287 ? 28.371 41.739 -0.912 1.00 34.90 282 LYS B O 1
ATOM 4560 N N . ARG B 1 288 ? 30.577 41.916 -1.369 1.00 28.18 283 ARG B N 1
ATOM 4561 C CA . ARG B 1 288 ? 30.530 43.340 -1.615 1.00 39.38 283 ARG B CA 1
ATOM 4562 C C . ARG B 1 288 ? 29.636 43.668 -2.829 1.00 35.93 283 ARG B C 1
ATOM 4563 O O . ARG B 1 288 ? 28.772 44.555 -2.753 1.00 32.71 283 ARG B O 1
ATOM 4571 N N . THR B 1 289 ? 29.847 42.919 -3.924 1.00 31.13 284 THR B N 1
ATOM 4572 C CA . THR B 1 289 ? 28.975 42.994 -5.089 1.00 30.35 284 THR B CA 1
ATOM 4573 C C . THR B 1 289 ? 27.528 42.812 -4.710 1.00 27.85 284 THR B C 1
ATOM 4574 O O . THR B 1 289 ? 26.715 43.609 -5.078 1.00 29.67 284 THR B O 1
ATOM 4578 N N . LEU B 1 290 ? 27.247 41.780 -3.895 1.00 26.87 285 LEU B N 1
ATOM 4579 C CA . LEU B 1 290 ? 25.905 41.477 -3.501 1.00 28.39 285 LEU B CA 1
ATOM 4580 C C . LEU B 1 290 ? 25.283 42.663 -2.704 1.00 34.91 285 LEU B C 1
ATOM 4581 O O . LEU B 1 290 ? 24.149 43.030 -2.909 1.00 34.64 285 LEU B O 1
ATOM 4586 N N . ALA B 1 291 ? 26.045 43.223 -1.770 1.00 31.78 286 ALA B N 1
ATOM 4587 C CA . ALA B 1 291 ? 25.553 44.276 -0.913 1.00 36.10 286 ALA B CA 1
ATOM 4588 C C . ALA B 1 291 ? 25.254 45.518 -1.765 1.00 35.14 286 ALA B C 1
ATOM 4589 O O . ALA B 1 291 ? 24.271 46.236 -1.537 1.00 36.88 286 ALA B O 1
ATOM 4591 N N . LEU B 1 292 ? 26.122 45.771 -2.736 1.00 34.33 287 LEU B N 1
ATOM 4592 C CA . LEU B 1 292 ? 25.885 46.891 -3.645 1.00 40.13 287 LEU B CA 1
ATOM 4593 C C . LEU B 1 292 ? 24.623 46.661 -4.501 1.00 41.15 287 LEU B C 1
ATOM 4594 O O . LEU B 1 292 ? 23.792 47.559 -4.653 1.00 40.18 287 LEU B O 1
ATOM 4599 N N . ALA B 1 293 ? 24.443 45.431 -4.970 1.00 40.42 288 ALA B N 1
ATOM 4600 C CA . ALA B 1 293 ? 23.316 45.123 -5.852 1.00 41.47 288 ALA B CA 1
ATOM 4601 C C . ALA B 1 293 ? 21.985 45.195 -5.112 1.00 42.43 288 ALA B C 1
ATOM 4602 O O . ALA B 1 293 ? 20.956 45.557 -5.680 1.00 42.74 288 ALA B O 1
ATOM 4604 N N . VAL B 1 294 ? 22.006 44.830 -3.840 1.00 35.21 289 VAL B N 1
ATOM 4605 C CA . VAL B 1 294 ? 20.817 45.041 -3.010 1.00 38.61 289 VAL B CA 1
ATOM 4606 C C . VAL B 1 294 ? 20.560 46.560 -2.842 1.00 49.57 289 VAL B C 1
ATOM 4607 O O . VAL B 1 294 ? 19.433 47.056 -3.032 1.00 51.38 289 VAL B O 1
ATOM 4611 N N . GLU B 1 295 ? 21.605 47.309 -2.516 1.00 44.68 290 GLU B N 1
ATOM 4612 C CA . GLU B 1 295 ? 21.422 48.744 -2.337 1.00 44.77 290 GLU B CA 1
ATOM 4613 C C . GLU B 1 295 ? 20.932 49.435 -3.633 1.00 46.10 290 GLU B C 1
ATOM 4614 O O . GLU B 1 295 ? 20.141 50.374 -3.581 1.00 49.92 290 GLU B O 1
ATOM 4620 N N . LEU B 1 296 ? 21.407 48.956 -4.783 1.00 43.76 291 LEU B N 1
ATOM 4621 C CA . LEU B 1 296 ? 21.023 49.536 -6.067 1.00 42.26 291 LEU B CA 1
ATOM 4622 C C . LEU B 1 296 ? 19.729 48.954 -6.634 1.00 44.38 291 LEU B C 1
ATOM 4623 O O . LEU B 1 296 ? 19.285 49.364 -7.707 1.00 47.69 291 LEU B O 1
ATOM 4628 N N . GLY B 1 297 ? 19.137 48.000 -5.927 1.00 43.89 292 GLY B N 1
ATOM 4629 C CA . GLY B 1 297 ? 17.977 47.290 -6.454 1.00 50.21 292 GLY B CA 1
ATOM 4630 C C . GLY B 1 297 ? 18.178 46.576 -7.795 1.00 47.23 292 GLY B C 1
ATOM 4631 O O . GLY B 1 297 ? 17.250 46.465 -8.579 1.00 53.60 292 GLY B O 1
ATOM 4632 N N . GLU B 1 298 ? 19.387 46.089 -8.048 1.00 42.48 293 GLU B N 1
ATOM 4633 C CA . GLU B 1 298 ? 19.676 45.266 -9.229 1.00 38.41 293 GLU B CA 1
ATOM 4634 C C . GLU B 1 298 ? 19.455 43.783 -8.887 1.00 40.71 293 GLU B C 1
ATOM 4635 O O . GLU B 1 298 ? 20.390 43.075 -8.494 1.00 39.64 293 GLU B O 1
ATOM 4641 N N . ARG B 1 299 ? 18.224 43.331 -9.050 1.00 39.78 294 ARG B N 1
ATOM 4642 C CA . ARG B 1 299 ? 17.795 42.005 -8.631 1.00 48.02 294 ARG B CA 1
ATOM 4643 C C . ARG B 1 299 ? 18.484 40.902 -9.449 1.00 43.85 294 ARG B C 1
ATOM 4644 O O . ARG B 1 299 ? 18.856 39.870 -8.889 1.00 47.64 294 ARG B O 1
ATOM 4652 N N . GLU B 1 300 ? 18.636 41.111 -10.750 1.00 39.26 295 GLU B N 1
ATOM 4653 C CA . GLU B 1 300 ? 19.346 40.152 -11.613 1.00 37.38 295 GLU B CA 1
ATOM 4654 C C . GLU B 1 300 ? 20.806 40.038 -11.148 1.00 39.75 295 GLU B C 1
ATOM 4655 O O . GLU B 1 300 ? 21.399 38.936 -11.104 1.00 35.59 295 GLU B O 1
ATOM 4661 N N . VAL B 1 301 ? 21.409 41.169 -10.785 1.00 42.81 296 VAL B N 1
ATOM 4662 C CA . VAL B 1 301 ? 22.807 41.121 -10.406 1.00 34.91 296 VAL B CA 1
ATOM 4663 C C . VAL B 1 301 ? 22.895 40.488 -8.989 1.00 38.38 296 VAL B C 1
ATOM 4664 O O . VAL B 1 301 ? 23.855 39.765 -8.618 1.00 35.70 296 VAL B O 1
ATOM 4668 N N . GLU B 1 302 ? 21.884 40.756 -8.170 1.00 38.23 297 GLU B N 1
ATOM 4669 C CA . GLU B 1 302 ? 21.847 40.162 -6.838 1.00 31.82 297 GLU B CA 1
ATOM 4670 C C . GLU B 1 302 ? 21.843 38.636 -7.023 1.00 35.73 297 GLU B C 1
ATOM 4671 O O . GLU B 1 302 ? 22.601 37.899 -6.368 1.00 33.35 297 GLU B O 1
ATOM 4677 N N . ALA B 1 303 ? 21.027 38.167 -7.943 1.00 38.68 298 ALA B N 1
ATOM 4678 C CA . ALA B 1 303 ? 20.968 36.734 -8.208 1.00 39.83 298 ALA B CA 1
ATOM 4679 C C . ALA B 1 303 ? 22.328 36.178 -8.625 1.00 36.94 298 ALA B C 1
ATOM 4680 O O . ALA B 1 303 ? 22.786 35.186 -8.045 1.00 35.09 298 ALA B O 1
ATOM 4682 N N . GLN B 1 304 ? 22.966 36.783 -9.622 1.00 35.44 299 GLN B N 1
ATOM 4683 C CA . GLN B 1 304 ? 24.237 36.247 -10.146 1.00 31.81 299 GLN B CA 1
ATOM 4684 C C . GLN B 1 304 ? 25.338 36.220 -9.063 1.00 33.21 299 GLN B C 1
ATOM 4685 O O . GLN B 1 304 ? 26.167 35.304 -9.018 1.00 28.66 299 GLN B O 1
ATOM 4691 N N . SER B 1 305 ? 25.369 37.246 -8.205 1.00 28.25 300 SER B N 1
ATOM 4692 C CA . SER B 1 305 ? 26.330 37.337 -7.135 1.00 29.71 300 SER B CA 1
ATOM 4693 C C . SER B 1 305 ? 26.101 36.156 -6.142 1.00 33.06 300 SER B C 1
ATOM 4694 O O . SER B 1 305 ? 27.058 35.541 -5.663 1.00 28.35 300 SER B O 1
ATOM 4697 N N . CYS B 1 306 ? 24.846 35.913 -5.800 1.00 28.52 301 CYS B N 1
ATOM 4698 C CA . CYS B 1 306 ? 24.470 34.789 -4.967 1.00 32.11 301 CYS B CA 1
ATOM 4699 C C . CYS B 1 306 ? 24.901 33.475 -5.636 1.00 34.56 301 CYS B C 1
ATOM 4700 O O . CYS B 1 306 ? 25.489 32.634 -4.992 1.00 37.69 301 CYS B O 1
ATOM 4703 N N . TYR B 1 307 ? 24.626 33.300 -6.918 1.00 31.98 302 TYR B N 1
ATOM 4704 C CA . TYR B 1 307 ? 25.019 32.037 -7.554 1.00 31.76 302 TYR B CA 1
ATOM 4705 C C . TYR B 1 307 ? 26.572 31.892 -7.501 1.00 37.13 302 TYR B C 1
ATOM 4706 O O . TYR B 1 307 ? 27.113 30.813 -7.216 1.00 30.97 302 TYR B O 1
ATOM 4715 N N . SER B 1 308 ? 27.270 32.991 -7.711 1.00 29.21 303 SER B N 1
ATOM 4716 C CA . SER B 1 308 ? 28.724 32.967 -7.685 1.00 29.86 303 SER B CA 1
ATOM 4717 C C . SER B 1 308 ? 29.243 32.614 -6.302 1.00 26.41 303 SER B C 1
ATOM 4718 O O . SER B 1 308 ? 30.233 31.903 -6.157 1.00 26.93 303 SER B O 1
ATOM 4721 N N . LEU B 1 309 ? 28.574 33.116 -5.286 1.00 26.74 304 LEU B N 1
ATOM 4722 C CA . LEU B 1 309 ? 28.931 32.814 -3.919 1.00 30.45 304 LEU B CA 1
ATOM 4723 C C . LEU B 1 309 ? 28.645 31.337 -3.556 1.00 30.24 304 LEU B C 1
ATOM 4724 O O . LEU B 1 309 ? 29.393 30.725 -2.768 1.00 29.52 304 LEU B O 1
ATOM 4729 N N . GLY B 1 310 ? 27.599 30.750 -4.128 1.00 29.87 305 GLY B N 1
ATOM 4730 C CA . GLY B 1 310 ? 27.278 29.353 -3.855 1.00 31.57 305 GLY B CA 1
ATOM 4731 C C . GLY B 1 310 ? 28.428 28.494 -4.392 1.00 31.74 305 GLY B C 1
ATOM 4732 O O . GLY B 1 310 ? 28.893 27.573 -3.723 1.00 32.58 305 GLY B O 1
ATOM 4733 N N . ASN B 1 311 ? 28.873 28.774 -5.615 1.00 26.15 306 ASN B N 1
ATOM 4734 C CA . ASN B 1 311 ? 29.951 28.045 -6.250 1.00 29.87 306 ASN B CA 1
ATOM 4735 C C . ASN B 1 311 ? 31.274 28.190 -5.472 1.00 29.55 306 ASN B C 1
ATOM 4736 O O . ASN B 1 311 ? 32.045 27.217 -5.272 1.00 25.95 306 ASN B O 1
ATOM 4741 N N . THR B 1 312 ? 31.526 29.412 -5.047 1.00 25.01 307 THR B N 1
ATOM 4742 C CA . THR B 1 312 ? 32.802 29.742 -4.506 1.00 27.93 307 THR B CA 1
ATOM 4743 C C . THR B 1 312 ? 32.877 29.037 -3.121 1.00 33.52 307 THR B C 1
ATOM 4744 O O . THR B 1 312 ? 33.891 28.428 -2.784 1.00 29.43 307 THR B O 1
ATOM 4748 N N . TYR B 1 313 ? 31.802 29.103 -2.341 1.00 31.07 308 TYR B N 1
ATOM 4749 C CA . TYR B 1 313 ? 31.724 28.359 -1.075 1.00 33.96 308 TYR B CA 1
ATOM 4750 C C . TYR B 1 313 ? 31.739 26.843 -1.247 1.00 34.90 308 TYR B C 1
ATOM 4751 O O . TYR B 1 313 ? 32.149 26.130 -0.324 1.00 31.34 308 TYR B O 1
ATOM 4760 N N . THR B 1 314 ? 31.334 26.343 -2.424 1.00 29.43 309 THR B N 1
ATOM 4761 C CA . THR B 1 314 ? 31.387 24.902 -2.649 1.00 32.25 309 THR B CA 1
ATOM 4762 C C . THR B 1 314 ? 32.873 24.547 -2.793 1.00 36.44 309 THR B C 1
ATOM 4763 O O . THR B 1 314 ? 33.336 23.578 -2.196 1.00 32.49 309 THR B O 1
ATOM 4767 N N . LEU B 1 315 ? 33.618 25.348 -3.565 1.00 35.98 310 LEU B N 1
ATOM 4768 C CA . LEU B 1 315 ? 35.052 25.132 -3.701 1.00 34.26 310 LEU B CA 1
ATOM 4769 C C . LEU B 1 315 ? 35.716 25.195 -2.311 1.00 32.47 310 LEU B C 1
ATOM 4770 O O . LEU B 1 315 ? 36.693 24.465 -2.046 1.00 33.23 310 LEU B O 1
ATOM 4775 N N . LEU B 1 316 ? 35.184 26.064 -1.447 1.00 31.79 311 LEU B N 1
ATOM 4776 C CA . LEU B 1 316 ? 35.731 26.280 -0.120 1.00 32.89 311 LEU B CA 1
ATOM 4777 C C . LEU B 1 316 ? 35.312 25.120 0.808 1.00 34.31 311 LEU B C 1
ATOM 4778 O O . LEU B 1 316 ? 35.687 25.077 1.964 1.00 42.16 311 LEU B O 1
ATOM 4783 N N . HIS B 1 317 ? 34.533 24.174 0.299 1.00 31.48 312 HIS B N 1
ATOM 4784 C CA . HIS B 1 317 ? 33.932 23.147 1.164 1.00 40.42 312 HIS B CA 1
ATOM 4785 C C . HIS B 1 317 ? 33.050 23.689 2.340 1.00 38.77 312 HIS B C 1
ATOM 4786 O O . HIS B 1 317 ? 33.027 23.092 3.431 1.00 35.80 312 HIS B O 1
ATOM 4793 N N . GLU B 1 318 ? 32.361 24.802 2.114 1.00 32.19 313 GLU B N 1
ATOM 4794 C CA . GLU B 1 318 ? 31.402 25.313 3.100 1.00 41.44 313 GLU B CA 1
ATOM 4795 C C . GLU B 1 318 ? 30.000 25.111 2.546 1.00 40.39 313 GLU B C 1
ATOM 4796 O O . GLU B 1 318 ? 29.339 26.063 2.073 1.00 35.61 313 GLU B O 1
ATOM 4802 N N . PHE B 1 319 ? 29.572 23.849 2.579 1.00 42.00 314 PHE B N 1
ATOM 4803 C CA . PHE B 1 319 ? 28.369 23.443 1.875 1.00 38.96 314 PHE B CA 1
ATOM 4804 C C . PHE B 1 319 ? 27.133 24.145 2.404 1.00 38.89 314 PHE B C 1
ATOM 4805 O O . PHE B 1 319 ? 26.381 24.687 1.623 1.00 41.41 314 PHE B O 1
ATOM 4813 N N . ASN B 1 320 ? 26.934 24.159 3.720 1.00 38.12 315 ASN B N 1
ATOM 4814 C CA . ASN B 1 320 ? 25.817 24.920 4.313 1.00 43.11 315 ASN B CA 1
ATOM 4815 C C . ASN B 1 320 ? 25.797 26.385 3.878 1.00 40.33 315 ASN B C 1
ATOM 4816 O O . ASN B 1 320 ? 24.784 26.962 3.511 1.00 42.15 315 ASN B O 1
ATOM 4821 N N . THR B 1 321 ? 26.952 26.984 3.901 1.00 40.63 316 THR B N 1
ATOM 4822 C CA . THR B 1 321 ? 26.983 28.374 3.504 1.00 40.27 316 THR B CA 1
ATOM 4823 C C . THR B 1 321 ? 26.705 28.520 1.979 1.00 38.34 316 THR B C 1
ATOM 4824 O O . THR B 1 321 ? 26.009 29.454 1.552 1.00 38.95 316 THR B O 1
ATOM 4828 N N . ALA B 1 322 ? 27.174 27.546 1.184 1.00 37.42 317 ALA B N 1
ATOM 4829 C CA . ALA B 1 322 ? 26.907 27.546 -0.227 1.00 34.80 317 ALA B CA 1
ATOM 4830 C C . ALA B 1 322 ? 25.421 27.412 -0.431 1.00 37.46 317 ALA B C 1
ATOM 4831 O O . ALA B 1 322 ? 24.839 28.136 -1.219 1.00 38.53 317 ALA B O 1
ATOM 4833 N N . ILE B 1 323 ? 24.801 26.507 0.315 1.00 38.19 318 ILE B N 1
ATOM 4834 C CA . ILE B 1 323 ? 23.365 26.223 0.140 1.00 40.20 318 ILE B CA 1
ATOM 4835 C C . ILE B 1 323 ? 22.513 27.451 0.410 1.00 43.11 318 ILE B C 1
ATOM 4836 O O . ILE B 1 323 ? 21.527 27.689 -0.285 1.00 43.82 318 ILE B O 1
ATOM 4841 N N . GLU B 1 324 ? 22.894 28.249 1.412 1.00 36.54 319 GLU B N 1
ATOM 4842 C CA . GLU B 1 324 ? 22.132 29.504 1.631 1.00 37.21 319 GLU B CA 1
ATOM 4843 C C . GLU B 1 324 ? 22.226 30.451 0.438 1.00 39.07 319 GLU B C 1
ATOM 4844 O O . GLU B 1 324 ? 21.208 31.035 0.005 1.00 42.42 319 GLU B O 1
ATOM 4850 N N . TYR B 1 325 ? 23.430 30.591 -0.100 1.00 34.77 320 TYR B N 1
ATOM 4851 C CA . TYR B 1 325 ? 23.579 31.437 -1.288 1.00 30.71 320 TYR B CA 1
ATOM 4852 C C . TYR B 1 325 ? 22.818 30.936 -2.499 1.00 39.17 320 TYR B C 1
ATOM 4853 O O . TYR B 1 325 ? 22.142 31.712 -3.179 1.00 39.15 320 TYR B O 1
ATOM 4862 N N . HIS B 1 326 ? 22.918 29.636 -2.767 1.00 37.42 321 HIS B N 1
ATOM 4863 C CA . HIS B 1 326 ? 22.143 29.049 -3.855 1.00 33.69 321 HIS B CA 1
ATOM 4864 C C . HIS B 1 326 ? 20.625 29.210 -3.647 1.00 39.64 321 HIS B C 1
ATOM 4865 O O . HIS B 1 326 ? 19.892 29.460 -4.598 1.00 39.32 321 HIS B O 1
ATOM 4872 N N . ASN B 1 327 ? 20.161 29.103 -2.397 1.00 43.55 322 ASN B N 1
ATOM 4873 C CA . ASN B 1 327 ? 18.714 29.255 -2.114 1.00 42.14 322 ASN B CA 1
ATOM 4874 C C . ASN B 1 327 ? 18.276 30.661 -2.517 1.00 46.71 322 ASN B C 1
ATOM 4875 O O . ASN B 1 327 ? 17.195 30.857 -3.088 1.00 47.10 322 ASN B O 1
ATOM 4880 N N . ARG B 1 328 ? 19.144 31.635 -2.248 1.00 44.29 323 ARG B N 1
ATOM 4881 C CA . ARG B 1 328 ? 18.845 33.042 -2.592 1.00 46.74 323 ARG B CA 1
ATOM 4882 C C . ARG B 1 328 ? 18.748 33.200 -4.091 1.00 43.79 323 ARG B C 1
ATOM 4883 O O . ARG B 1 328 ? 17.753 33.730 -4.580 1.00 41.81 323 ARG B O 1
ATOM 4891 N N . HIS B 1 329 ? 19.793 32.735 -4.806 1.00 35.87 324 HIS B N 1
ATOM 4892 C CA . HIS B 1 329 ? 19.750 32.742 -6.264 1.00 43.21 324 HIS B CA 1
ATOM 4893 C C . HIS B 1 329 ? 18.460 32.087 -6.778 1.00 45.41 324 HIS B C 1
ATOM 4894 O O . HIS B 1 329 ? 17.760 32.654 -7.622 1.00 47.18 324 HIS B O 1
ATOM 4901 N N . LEU B 1 330 ? 18.122 30.928 -6.232 1.00 41.56 325 LEU B N 1
ATOM 4902 C CA . LEU B 1 330 ? 16.973 30.208 -6.744 1.00 47.64 325 LEU B CA 1
ATOM 4903 C C . LEU B 1 330 ? 15.686 31.041 -6.615 1.00 51.79 325 LEU B C 1
ATOM 4904 O O . LEU B 1 330 ? 14.884 31.111 -7.575 1.00 50.16 325 LEU B O 1
ATOM 4909 N N . ALA B 1 331 ? 15.486 31.666 -5.443 1.00 51.80 326 ALA B N 1
ATOM 4910 C CA . ALA B 1 331 ? 14.272 32.473 -5.176 1.00 53.47 326 ALA B CA 1
ATOM 4911 C C . ALA B 1 331 ? 14.171 33.658 -6.117 1.00 53.20 326 ALA B C 1
ATOM 4912 O O . ALA B 1 331 ? 13.107 33.945 -6.657 1.00 55.86 326 ALA B O 1
ATOM 4914 N N . ILE B 1 332 ? 15.280 34.362 -6.313 1.00 47.62 327 ILE B N 1
ATOM 4915 C CA . ILE B 1 332 ? 15.243 35.421 -7.309 1.00 51.30 327 ILE B CA 1
ATOM 4916 C C . ILE B 1 332 ? 14.913 34.875 -8.704 1.00 51.45 327 ILE B C 1
ATOM 4917 O O . ILE B 1 332 ? 14.017 35.406 -9.377 1.00 55.74 327 ILE B O 1
ATOM 4922 N N . ALA B 1 333 ? 15.588 33.791 -9.128 1.00 46.25 328 ALA B N 1
ATOM 4923 C CA . ALA B 1 333 ? 15.339 33.290 -10.478 1.00 47.52 328 ALA B CA 1
ATOM 4924 C C . ALA B 1 333 ? 13.853 32.939 -10.658 1.00 59.44 328 ALA B C 1
ATOM 4925 O O . ALA B 1 333 ? 13.270 33.132 -11.734 1.00 60.28 328 ALA B O 1
ATOM 4927 N N . GLN B 1 334 ? 13.246 32.420 -9.596 1.00 60.19 329 GLN B N 1
ATOM 4928 C CA . GLN B 1 334 ? 11.841 32.123 -9.647 1.00 62.00 329 GLN B CA 1
ATOM 4929 C C . GLN B 1 334 ? 11.037 33.406 -9.760 1.00 66.34 329 GLN B C 1
ATOM 4930 O O . GLN B 1 334 ? 10.149 33.516 -10.609 1.00 70.08 329 GLN B O 1
ATOM 4936 N N . GLU B 1 335 ? 11.350 34.383 -8.915 1.00 65.45 330 GLU B N 1
ATOM 4937 C CA . GLU B 1 335 ? 10.591 35.628 -8.932 1.00 70.63 330 GLU B CA 1
ATOM 4938 C C . GLU B 1 335 ? 10.670 36.291 -10.313 1.00 67.28 330 GLU B C 1
ATOM 4939 O O . GLU B 1 335 ? 9.709 36.912 -10.750 1.00 69.17 330 GLU B O 1
ATOM 4945 N N . LEU B 1 336 ? 11.812 36.163 -10.990 1.00 58.74 331 LEU B N 1
ATOM 4946 C CA . LEU B 1 336 ? 12.016 36.845 -12.261 1.00 59.17 331 LEU B CA 1
ATOM 4947 C C . LEU B 1 336 ? 11.572 36.060 -13.474 1.00 66.49 331 LEU B C 1
ATOM 4948 O O . LEU B 1 336 ? 11.662 36.565 -14.591 1.00 67.86 331 LEU B O 1
ATOM 4953 N N . GLY B 1 337 ? 11.095 34.833 -13.264 1.00 66.56 332 GLY B N 1
ATOM 4954 C CA . GLY B 1 337 ? 10.680 33.999 -14.364 1.0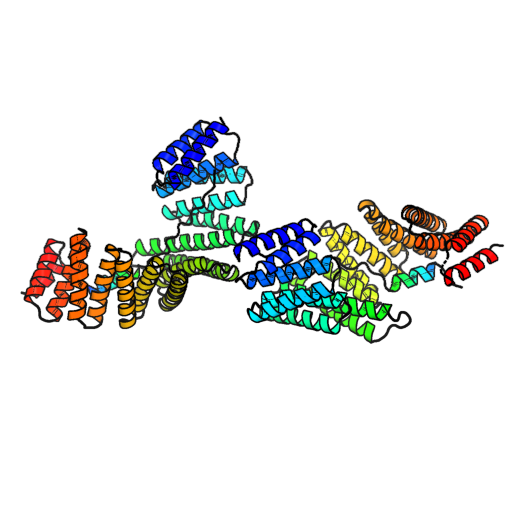0 64.61 332 GLY B CA 1
ATOM 4955 C C . GLY B 1 337 ? 11.849 33.602 -15.251 1.00 65.94 332 GLY B C 1
ATOM 4956 O O . GLY B 1 337 ? 11.682 33.202 -16.396 1.00 68.95 332 GLY B O 1
ATOM 4957 N N . ASP B 1 338 ? 13.054 33.713 -14.719 1.00 63.66 333 ASP B N 1
ATOM 4958 C CA . ASP B 1 338 ? 14.244 33.255 -15.437 1.00 62.25 333 ASP B CA 1
ATOM 4959 C C . ASP B 1 338 ? 14.424 31.737 -15.273 1.00 60.73 333 ASP B C 1
ATOM 4960 O O . ASP B 1 338 ? 15.094 31.277 -14.362 1.00 57.84 333 ASP B O 1
ATOM 4965 N N . ARG B 1 339 ? 13.814 30.950 -16.153 1.00 63.78 334 ARG B N 1
ATOM 4966 C CA . ARG B 1 339 ? 13.819 29.505 -15.955 1.00 63.47 334 ARG B CA 1
ATOM 4967 C C . ARG B 1 339 ? 15.216 28.884 -16.095 1.00 59.20 334 ARG B C 1
ATOM 4968 O O . ARG B 1 339 ? 15.496 27.856 -15.495 1.00 56.31 334 ARG B O 1
ATOM 4976 N N . ILE B 1 340 ? 16.089 29.527 -16.867 1.00 57.42 335 ILE B N 1
ATOM 4977 C CA . ILE B 1 340 ? 17.388 28.953 -17.190 1.00 57.68 335 ILE B CA 1
ATOM 4978 C C . ILE B 1 340 ? 18.236 28.984 -15.925 1.00 56.90 335 ILE B C 1
ATOM 4979 O O . ILE B 1 340 ? 18.958 28.038 -15.627 1.00 57.10 335 ILE B O 1
ATOM 4984 N N . GLY B 1 341 ? 18.139 30.093 -15.193 1.00 54.68 336 GLY B N 1
ATOM 4985 C CA . GLY B 1 341 ? 18.745 30.234 -13.885 1.00 47.83 336 GLY B CA 1
ATOM 4986 C C . GLY B 1 341 ? 18.166 29.251 -12.882 1.00 46.24 336 GLY B C 1
ATOM 4987 O O . GLY B 1 341 ? 18.882 28.690 -12.049 1.00 48.40 336 GLY B O 1
ATOM 4988 N N . GLU B 1 342 ? 16.868 29.027 -12.950 1.00 46.26 337 GLU B N 1
ATOM 4989 C CA . GLU B 1 342 ? 16.238 28.118 -12.023 1.00 49.64 337 GLU B CA 1
ATOM 4990 C C . GLU B 1 342 ? 16.806 26.702 -12.212 1.00 51.19 337 GLU B C 1
ATOM 4991 O O . GLU B 1 342 ? 17.027 25.988 -11.239 1.00 54.61 337 GLU B O 1
ATOM 4997 N N . ALA B 1 343 ? 17.048 26.306 -13.465 1.00 48.93 338 ALA B N 1
ATOM 4998 C CA . ALA B 1 343 ? 17.664 25.000 -13.741 1.00 55.45 338 ALA B CA 1
ATOM 4999 C C . ALA B 1 343 ? 19.085 24.932 -13.146 1.00 52.74 338 ALA B C 1
ATOM 5000 O O . ALA B 1 343 ? 19.446 23.955 -12.472 1.00 53.12 338 ALA B O 1
ATOM 5002 N N . ARG B 1 344 ? 19.897 25.943 -13.424 1.00 49.17 339 ARG B N 1
ATOM 5003 C CA . ARG B 1 344 ? 21.243 25.998 -12.852 1.00 48.60 339 ARG B CA 1
ATOM 5004 C C . ARG B 1 344 ? 21.209 25.866 -11.312 1.00 46.90 339 ARG B C 1
ATOM 5005 O O . ARG B 1 344 ? 22.014 25.134 -10.698 1.00 39.14 339 ARG B O 1
ATOM 5013 N N . ALA B 1 345 ? 20.273 26.582 -10.686 1.00 41.44 340 ALA B N 1
ATOM 5014 C CA . ALA B 1 345 ? 20.155 26.535 -9.236 1.00 42.62 340 ALA B CA 1
ATOM 5015 C C . ALA B 1 345 ? 19.865 25.103 -8.765 1.00 45.73 340 ALA B C 1
ATOM 5016 O O . ALA B 1 345 ? 20.492 24.617 -7.803 1.00 42.69 340 ALA B O 1
ATOM 5018 N N . CYS B 1 346 ? 18.891 24.458 -9.410 1.00 42.70 341 CYS B N 1
ATOM 5019 C CA . CYS B 1 346 ? 18.480 23.119 -9.012 1.00 51.30 341 CYS B CA 1
ATOM 5020 C C . CYS B 1 346 ? 19.646 22.157 -9.144 1.00 49.83 341 CYS B C 1
ATOM 5021 O O . CYS B 1 346 ? 19.934 21.387 -8.219 1.00 49.20 341 CYS B O 1
ATOM 5024 N N . TRP B 1 347 ? 20.305 22.206 -10.304 1.00 45.69 342 TRP B N 1
ATOM 5025 C CA . TRP B 1 347 ? 21.487 21.410 -10.562 1.00 42.13 342 TRP B CA 1
ATOM 5026 C C . TRP B 1 347 ? 22.469 21.562 -9.384 1.00 43.34 342 TRP B C 1
ATOM 5027 O O . TRP B 1 347 ? 22.847 20.573 -8.718 1.00 40.60 342 TRP B O 1
ATOM 5038 N N . SER B 1 348 ? 22.872 22.803 -9.115 1.00 42.88 343 SER B N 1
ATOM 5039 C CA . SER B 1 348 ? 23.839 23.086 -8.040 1.00 45.10 343 SER B CA 1
ATOM 5040 C C . SER B 1 348 ? 23.317 22.601 -6.686 1.00 45.50 343 SER B C 1
ATOM 5041 O O . SER B 1 348 ? 24.046 22.001 -5.917 1.00 39.16 343 SER B O 1
ATOM 5044 N N . LEU B 1 349 ? 22.068 22.915 -6.381 1.00 46.77 344 LEU B N 1
ATOM 5045 C CA . LEU B 1 349 ? 21.510 22.579 -5.071 1.00 45.51 344 LEU B CA 1
ATOM 5046 C C . LEU B 1 349 ? 21.431 21.024 -4.884 1.00 50.00 344 LEU B C 1
ATOM 5047 O O . LEU B 1 349 ? 21.625 20.489 -3.777 1.00 48.80 344 LEU B O 1
ATOM 5052 N N . GLY B 1 350 ? 21.147 20.303 -5.961 1.00 49.85 345 GLY B N 1
ATOM 5053 C CA . GLY B 1 350 ? 21.212 18.861 -5.902 1.00 52.25 345 GLY B CA 1
ATOM 5054 C C . GLY B 1 350 ? 22.591 18.414 -5.425 1.00 50.40 345 GLY B C 1
ATOM 5055 O O . GLY B 1 350 ? 22.711 17.638 -4.462 1.00 50.05 345 GLY B O 1
ATOM 5056 N N . ASN B 1 351 ? 23.636 18.894 -6.088 1.00 43.66 346 ASN B N 1
ATOM 5057 C CA . ASN B 1 351 ? 24.982 18.531 -5.686 1.00 46.56 346 ASN B CA 1
ATOM 5058 C C . ASN B 1 351 ? 25.291 18.951 -4.258 1.00 47.02 346 ASN B C 1
ATOM 5059 O O . ASN B 1 351 ? 25.781 18.148 -3.446 1.00 45.93 346 ASN B O 1
ATOM 5064 N N . ALA B 1 352 ? 24.997 20.208 -3.939 1.00 41.26 347 ALA B N 1
ATOM 5065 C CA . ALA B 1 352 ? 25.296 20.719 -2.623 1.00 45.54 347 ALA B CA 1
ATOM 5066 C C . ALA B 1 352 ? 24.638 19.832 -1.551 1.00 47.52 347 ALA B C 1
ATOM 5067 O O . ALA B 1 352 ? 25.270 19.416 -0.578 1.00 49.33 347 ALA B O 1
ATOM 5069 N N . HIS B 1 353 ? 23.366 19.515 -1.726 1.00 47.10 348 HIS B N 1
ATOM 5070 C CA . HIS B 1 353 ? 22.723 18.621 -0.760 1.00 49.25 348 HIS B CA 1
ATOM 5071 C C . HIS B 1 353 ? 23.332 17.217 -0.627 1.00 54.18 348 HIS B C 1
ATOM 5072 O O . HIS B 1 353 ? 23.508 16.732 0.503 1.00 55.55 348 HIS B O 1
ATOM 5079 N N . SER B 1 354 ? 23.639 16.561 -1.739 1.00 49.29 349 SER B N 1
ATOM 5080 C CA . SER B 1 354 ? 24.287 15.247 -1.656 1.00 57.19 349 SER B CA 1
ATOM 5081 C C . SER B 1 354 ? 25.559 15.385 -0.850 1.00 54.75 349 SER B C 1
ATOM 5082 O O . SER B 1 354 ? 25.838 14.580 0.027 1.00 55.57 349 SER B O 1
ATOM 5085 N N . ALA B 1 355 ? 26.317 16.432 -1.161 1.00 49.07 350 ALA B N 1
ATOM 5086 C CA . ALA B 1 355 ? 27.631 16.645 -0.572 1.00 55.79 350 ALA B CA 1
ATOM 5087 C C . ALA B 1 355 ? 27.547 16.570 0.930 1.00 60.51 350 ALA B C 1
ATOM 5088 O O . ALA B 1 355 ? 28.525 16.202 1.586 1.00 62.92 350 ALA B O 1
ATOM 5090 N N . ILE B 1 356 ? 26.389 16.949 1.474 1.00 55.41 351 ILE B N 1
ATOM 5091 C CA . ILE B 1 356 ? 26.190 16.928 2.900 1.00 56.65 351 ILE B CA 1
ATOM 5092 C C . ILE B 1 356 ? 25.285 15.750 3.305 1.00 63.76 351 ILE B C 1
ATOM 5093 O O . ILE B 1 356 ? 24.801 15.681 4.434 1.00 61.70 351 ILE B O 1
ATOM 5098 N N . GLY B 1 357 ? 25.064 14.822 2.375 1.00 65.69 352 GLY B N 1
ATOM 5099 C CA . GLY B 1 357 ? 24.301 13.632 2.682 1.00 70.87 352 GLY B CA 1
ATOM 5100 C C . GLY B 1 357 ? 22.816 13.897 2.688 1.00 73.07 352 GLY B C 1
ATOM 5101 O O . GLY B 1 357 ? 22.008 13.002 2.992 1.00 72.75 352 GLY B O 1
ATOM 5102 N N . GLY B 1 358 ? 22.439 15.127 2.355 1.00 56.79 353 GLY B N 1
ATOM 5103 C CA . GLY B 1 358 ? 21.025 15.415 2.172 1.00 60.55 353 GLY B CA 1
ATOM 5104 C C . GLY B 1 358 ? 20.441 14.717 0.944 1.00 64.30 353 GLY B C 1
ATOM 5105 O O . GLY B 1 358 ? 19.939 15.394 0.040 1.00 61.79 353 GLY B O 1
ATOM 5106 N N . HIS B 1 359 ? 20.456 13.372 0.915 1.00 68.98 354 HIS B N 1
ATOM 5107 C CA . HIS B 1 359 ? 20.256 12.677 -0.358 1.00 69.91 354 HIS B CA 1
ATOM 5108 C C . HIS B 1 359 ? 18.879 12.775 -0.931 1.00 68.83 354 HIS B C 1
ATOM 5109 O O . HIS B 1 359 ? 18.708 12.817 -2.143 1.00 67.82 354 HIS B O 1
ATOM 5116 N N . GLU B 1 360 ? 17.895 12.849 -0.060 1.00 73.87 355 GLU B N 1
ATOM 5117 C CA . GLU B 1 360 ? 16.516 12.817 -0.511 1.00 80.75 355 GLU B CA 1
ATOM 5118 C C . GLU B 1 360 ? 16.142 14.169 -1.086 1.00 75.38 355 GLU B C 1
ATOM 5119 O O . GLU B 1 360 ? 15.575 14.267 -2.177 1.00 70.20 355 GLU B O 1
ATOM 5125 N N . ARG B 1 361 ? 16.486 15.211 -0.338 1.00 68.01 356 ARG B N 1
ATOM 5126 C CA . ARG B 1 361 ? 16.346 16.576 -0.800 1.00 67.52 356 ARG B CA 1
ATOM 5127 C C . ARG B 1 361 ? 17.063 16.756 -2.146 1.00 62.92 356 ARG B C 1
ATOM 5128 O O . ARG B 1 361 ? 16.542 17.357 -3.092 1.00 62.72 356 ARG B O 1
ATOM 5136 N N . ALA B 1 362 ? 18.274 16.233 -2.218 1.00 57.70 357 ALA B N 1
ATOM 5137 C CA . ALA B 1 362 ? 19.059 16.292 -3.437 1.00 58.02 357 ALA B CA 1
ATOM 5138 C C . ALA B 1 362 ? 18.266 15.715 -4.632 1.00 62.81 357 ALA B C 1
ATOM 5139 O O . ALA B 1 362 ? 18.266 16.281 -5.755 1.00 57.89 357 ALA B O 1
ATOM 5141 N N . LEU B 1 363 ? 17.551 14.614 -4.372 1.00 65.14 358 LEU B N 1
ATOM 5142 C CA . LEU B 1 363 ? 16.813 13.927 -5.409 1.00 63.83 358 LEU B CA 1
ATOM 5143 C C . LEU B 1 363 ? 15.772 14.878 -5.972 1.00 67.20 358 LEU B C 1
ATOM 5144 O O . LEU B 1 363 ? 15.554 14.939 -7.181 1.00 67.06 358 LEU B O 1
ATOM 5149 N N . LYS B 1 364 ? 15.148 15.646 -5.094 1.00 66.23 359 LYS B N 1
ATOM 5150 C CA . LYS B 1 364 ? 14.069 16.525 -5.523 1.00 66.43 359 LYS B CA 1
ATOM 5151 C C . LYS B 1 364 ? 14.570 17.627 -6.439 1.00 66.22 359 LYS B C 1
ATOM 5152 O O . LYS B 1 364 ? 13.888 18.036 -7.382 1.00 68.89 359 LYS B O 1
ATOM 5158 N N . TYR B 1 365 ? 15.769 18.119 -6.169 1.00 57.14 360 TYR B N 1
ATOM 5159 C CA . TYR B 1 365 ? 16.286 19.173 -7.011 1.00 56.84 360 TYR B CA 1
ATOM 5160 C C . TYR B 1 365 ? 16.664 18.592 -8.366 1.00 59.77 360 TYR B C 1
ATOM 5161 O O . TYR B 1 365 ? 16.452 19.222 -9.415 1.00 56.84 360 TYR B O 1
ATOM 5170 N N . ALA B 1 366 ? 17.174 17.363 -8.337 1.00 63.34 361 ALA B N 1
ATOM 5171 C CA . ALA B 1 366 ? 17.571 16.692 -9.561 1.00 60.42 361 ALA B CA 1
ATOM 5172 C C . ALA B 1 366 ? 16.378 16.468 -10.488 1.00 65.31 361 ALA B C 1
ATOM 5173 O O . ALA B 1 366 ? 16.475 16.632 -11.708 1.00 63.86 361 ALA B O 1
ATOM 5175 N N . GLU B 1 367 ? 15.244 16.109 -9.891 1.00 69.53 362 GLU B N 1
ATOM 5176 C CA . GLU B 1 367 ? 13.997 15.912 -10.639 1.00 72.33 362 GLU B CA 1
ATOM 5177 C C . GLU B 1 367 ? 13.463 17.247 -11.175 1.00 73.26 362 GLU B C 1
ATOM 5178 O O . GLU B 1 367 ? 13.027 17.365 -12.339 1.00 65.13 362 GLU B O 1
ATOM 5184 N N . GLN B 1 368 ? 13.529 18.259 -10.315 1.00 71.23 363 GLN B N 1
ATOM 5185 C CA . GLN B 1 368 ? 13.193 19.615 -10.701 1.00 71.61 363 GLN B CA 1
ATOM 5186 C C . GLN B 1 368 ? 14.097 20.022 -11.888 1.00 68.87 363 GLN B C 1
ATOM 5187 O O . GLN B 1 368 ? 13.629 20.584 -12.880 1.00 70.32 363 GLN B O 1
ATOM 5193 N N . HIS B 1 369 ? 15.383 19.708 -11.800 1.00 64.65 364 HIS B N 1
ATOM 5194 C CA . HIS B 1 369 ? 16.309 20.073 -12.868 1.00 62.46 364 HIS B CA 1
ATOM 5195 C C . HIS B 1 369 ? 15.900 19.366 -14.188 1.00 63.31 364 HIS B C 1
ATOM 5196 O O . HIS B 1 369 ? 15.857 19.972 -15.271 1.00 62.63 364 HIS B O 1
ATOM 5203 N N . LEU B 1 370 ? 15.572 18.089 -14.085 1.00 66.15 365 LEU B N 1
ATOM 5204 C CA . LEU B 1 370 ? 15.105 17.327 -15.247 1.00 69.05 365 LEU B CA 1
ATOM 5205 C C . LEU B 1 370 ? 13.936 17.991 -15.964 1.00 72.87 365 LEU B C 1
ATOM 5206 O O . LEU B 1 370 ? 14.018 18.300 -17.157 1.00 75.83 365 LEU B O 1
ATOM 5211 N N . GLN B 1 371 ? 12.839 18.184 -15.241 1.00 73.11 366 GLN B N 1
ATOM 5212 C CA . GLN B 1 371 ? 11.718 18.934 -15.778 1.00 79.69 366 GLN B CA 1
ATOM 5213 C C . GLN B 1 371 ? 12.177 20.188 -16.518 1.00 80.34 366 GLN B C 1
ATOM 5214 O O . GLN B 1 371 ? 11.922 20.346 -17.722 1.00 85.44 366 GLN B O 1
ATOM 5220 N N . LEU B 1 372 ? 12.858 21.070 -15.794 1.00 73.79 367 LEU B N 1
ATOM 5221 C CA . LEU B 1 372 ? 13.261 22.360 -16.337 1.00 70.22 367 LEU B CA 1
ATOM 5222 C C . LEU B 1 372 ? 14.059 22.174 -17.617 1.00 69.29 367 LEU B C 1
ATOM 5223 O O . LEU B 1 372 ? 13.746 22.782 -18.649 1.00 71.33 367 LEU B O 1
ATOM 5228 N N . ALA B 1 373 ? 15.079 21.320 -17.533 1.00 66.18 368 ALA B N 1
ATOM 5229 C CA . ALA B 1 373 ? 15.912 20.958 -18.675 1.00 70.16 368 ALA B CA 1
ATOM 5230 C C . ALA B 1 373 ? 15.068 20.345 -19.818 1.00 79.57 368 ALA B C 1
ATOM 5231 O O . ALA B 1 373 ? 14.628 21.037 -20.747 1.00 81.41 368 ALA B O 1
ATOM 5233 N N . UNK B 1 374 ? 19.198 17.649 -19.709 1.00 78.49 375 UNK B N 1
ATOM 5234 C CA . UNK B 1 374 ? 18.414 16.428 -19.511 1.00 78.64 375 UNK B CA 1
ATOM 5235 C C . UNK B 1 374 ? 19.312 15.245 -19.202 1.00 78.59 375 UNK B C 1
ATOM 5236 O O . UNK B 1 374 ? 19.099 14.530 -18.217 1.00 78.89 375 UNK B O 1
ATOM 5238 N N . UNK B 1 375 ? 20.303 15.029 -20.068 1.00 76.84 376 UNK B N 1
ATOM 5239 C CA . UNK B 1 375 ? 21.251 13.938 -19.895 1.00 76.63 376 UNK B CA 1
ATOM 5240 C C . UNK B 1 375 ? 21.810 13.969 -18.470 1.00 74.67 376 UNK B C 1
ATOM 5241 O O . UNK B 1 375 ? 21.774 12.948 -17.764 1.00 75.37 376 UNK B O 1
ATOM 5243 N N . UNK B 1 376 ? 22.296 15.147 -18.047 1.00 67.19 377 UNK B N 1
ATOM 5244 C CA . UNK B 1 376 ? 23.015 15.278 -16.771 1.00 65.99 377 UNK B CA 1
ATOM 5245 C C . UNK B 1 376 ? 22.093 15.022 -15.558 1.00 63.73 377 UNK B C 1
ATOM 5246 O O . UNK B 1 376 ? 22.409 14.248 -14.651 1.00 62.21 377 UNK B O 1
ATOM 5248 N N . UNK B 1 377 ? 20.931 15.645 -15.541 1.00 58.08 378 UNK B N 1
ATOM 5249 C CA . UNK B 1 377 ? 20.025 15.363 -14.447 1.00 60.87 378 UNK B CA 1
ATOM 5250 C C . UNK B 1 377 ? 19.625 13.852 -14.395 1.00 68.07 378 UNK B C 1
ATOM 5251 O O . UNK B 1 377 ? 19.673 13.232 -13.317 1.00 66.46 378 UNK B O 1
ATOM 5253 N N . UNK B 1 378 ? 19.257 13.249 -15.534 1.00 69.19 379 UNK B N 1
ATOM 5254 C CA . UNK B 1 378 ? 18.883 11.828 -15.492 1.00 74.74 379 UNK B CA 1
ATOM 5255 C C . UNK B 1 378 ? 19.957 11.029 -14.768 1.00 74.64 379 UNK B C 1
ATOM 5256 O O . UNK B 1 378 ? 19.631 10.130 -13.985 1.00 74.91 379 UNK B O 1
ATOM 5258 N N . UNK B 1 379 ? 21.228 11.366 -15.012 1.00 70.59 380 UNK B N 1
ATOM 5259 C CA . UNK B 1 379 ? 22.328 10.628 -14.405 1.00 71.59 380 UNK B CA 1
ATOM 5260 C C . UNK B 1 379 ? 22.352 10.879 -12.891 1.00 71.05 380 UNK B C 1
ATOM 5261 O O . UNK B 1 379 ? 22.568 9.970 -12.094 1.00 69.00 380 UNK B O 1
ATOM 5263 N N . UNK B 1 380 ? 22.143 12.130 -12.489 1.00 69.70 381 UNK B N 1
ATOM 5264 C CA . UNK B 1 380 ? 22.153 12.453 -11.070 1.00 66.87 381 UNK B CA 1
ATOM 5265 C C . UNK B 1 380 ? 20.899 11.881 -10.371 1.00 66.92 381 UNK B C 1
ATOM 5266 O O . UNK B 1 380 ? 20.949 11.468 -9.207 1.00 61.06 381 UNK B O 1
ATOM 5268 N N . UNK B 1 381 ? 19.774 11.876 -11.075 1.00 62.55 382 UNK B N 1
ATOM 5269 C CA . UNK B 1 381 ? 18.568 11.291 -10.531 1.00 72.28 382 UNK B CA 1
ATOM 5270 C C . UNK B 1 381 ? 18.730 9.764 -10.382 1.00 81.13 382 UNK B C 1
ATOM 5271 O O . UNK B 1 381 ? 18.308 9.188 -9.390 1.00 87.54 382 UNK B O 1
ATOM 5273 N N . UNK B 1 382 ? 19.370 9.115 -11.349 1.00 82.19 383 UNK B N 1
ATOM 5274 C CA . UNK B 1 382 ? 19.641 7.682 -11.233 1.00 85.14 383 UNK B CA 1
ATOM 5275 C C . UNK B 1 382 ? 20.676 7.406 -10.137 1.00 82.85 383 UNK B C 1
ATOM 5276 O O . UNK B 1 382 ? 20.548 6.457 -9.379 1.00 82.78 383 UNK B O 1
ATOM 5278 N N . UNK B 1 383 ? 21.698 8.253 -10.030 1.00 76.90 384 UNK B N 1
ATOM 5279 C CA . UNK B 1 383 ? 22.781 7.962 -9.094 1.00 80.49 384 UNK B CA 1
ATOM 5280 C C . UNK B 1 383 ? 22.309 8.072 -7.644 1.00 80.35 384 UNK B C 1
ATOM 5281 O O . UNK B 1 383 ? 22.870 7.440 -6.748 1.00 81.48 384 UNK B O 1
ATOM 5283 N N . UNK B 1 384 ? 21.242 8.827 -7.419 1.00 77.11 385 UNK B N 1
ATOM 5284 C CA . UNK B 1 384 ? 20.758 9.021 -6.060 1.00 78.15 385 UNK B CA 1
ATOM 5285 C C . UNK B 1 384 ? 19.725 7.971 -5.672 1.00 79.37 385 UNK B C 1
ATOM 5286 O O . UNK B 1 384 ? 19.215 7.990 -4.564 1.00 76.45 385 UNK B O 1
ATOM 5288 N N . UNK B 1 385 ? 19.439 7.038 -6.573 1.00 83.69 386 UNK B N 1
ATOM 5289 C CA . UNK B 1 385 ? 18.518 5.952 -6.252 1.00 88.16 386 UNK B CA 1
ATOM 5290 C C . UNK B 1 385 ? 19.269 4.640 -6.013 1.00 90.92 386 UNK B C 1
ATOM 5291 O O . UNK B 1 385 ? 20.356 4.619 -5.429 1.00 91.13 386 UNK B O 1
ATOM 5293 N N . HIS C 2 6 ? 90.730 115.587 -33.058 1.00 65.35 6 HIS C N 1
ATOM 5294 C CA . HIS C 2 6 ? 91.208 114.217 -32.937 1.00 64.28 6 HIS C CA 1
ATOM 5295 C C . HIS C 2 6 ? 90.127 113.287 -33.431 1.00 60.80 6 HIS C C 1
ATOM 5296 O O . HIS C 2 6 ? 90.249 112.688 -34.499 1.00 55.77 6 HIS C O 1
ATOM 5303 N N . PRO C 2 7 ? 89.052 113.180 -32.656 1.00 41.18 7 PRO C N 1
ATOM 5304 C CA . PRO C 2 7 ? 88.048 112.110 -32.824 1.00 44.22 7 PRO C CA 1
ATOM 5305 C C . PRO C 2 7 ? 87.502 112.100 -34.245 1.00 42.62 7 PRO C C 1
ATOM 5306 O O . PRO C 2 7 ? 87.271 113.122 -34.869 1.00 40.66 7 PRO C O 1
ATOM 5310 N N . GLU C 2 8 ? 87.240 110.912 -34.725 1.00 37.18 8 GLU C N 1
ATOM 5311 C CA . GLU C 2 8 ? 86.987 110.729 -36.119 1.00 39.03 8 GLU C CA 1
ATOM 5312 C C . GLU C 2 8 ? 85.648 109.936 -36.261 1.00 35.52 8 GLU C C 1
ATOM 5313 O O . GLU C 2 8 ? 85.474 108.936 -35.612 1.00 38.28 8 GLU C O 1
ATOM 5319 N N . PRO C 2 9 ? 84.684 110.428 -37.074 1.00 37.03 9 PRO C N 1
ATOM 5320 C CA . PRO C 2 9 ? 83.334 109.828 -37.035 1.00 34.36 9 PRO C CA 1
ATOM 5321 C C . PRO C 2 9 ? 83.328 108.320 -37.407 1.00 32.89 9 PRO C C 1
ATOM 5322 O O . PRO C 2 9 ? 82.599 107.488 -36.803 1.00 31.43 9 PRO C O 1
ATOM 5326 N N . VAL C 2 10 ? 84.161 107.973 -38.362 1.00 28.25 10 VAL C N 1
ATOM 5327 C CA . VAL C 2 10 ? 84.224 106.584 -38.813 1.00 29.74 10 VAL C CA 1
ATOM 5328 C C . VAL C 2 10 ? 84.749 105.660 -37.711 1.00 31.92 10 VAL C C 1
ATOM 5329 O O . VAL C 2 10 ? 84.255 104.570 -37.531 1.00 32.25 10 VAL C O 1
ATOM 5333 N N . ALA C 2 11 ? 85.763 106.094 -36.977 1.00 32.66 11 ALA C N 1
ATOM 5334 C CA . ALA C 2 11 ? 86.372 105.235 -35.970 1.00 32.74 11 ALA C CA 1
ATOM 5335 C C . ALA C 2 11 ? 85.401 105.096 -34.829 1.00 29.76 11 ALA C C 1
ATOM 5336 O O . ALA C 2 11 ? 85.258 104.006 -34.248 1.00 24.82 11 ALA C O 1
ATOM 5338 N N . SER C 2 12 ? 84.781 106.230 -34.507 1.00 27.76 12 SER C N 1
ATOM 5339 C CA . SER C 2 12 ? 83.703 106.307 -33.561 1.00 35.16 12 SER C CA 1
ATOM 5340 C C . SER C 2 12 ? 82.504 105.378 -33.903 1.00 32.70 12 SER C C 1
ATOM 5341 O O . SER C 2 12 ? 82.018 104.627 -33.064 1.00 31.20 12 SER C O 1
ATOM 5344 N N . TRP C 2 13 ? 82.052 105.392 -35.147 1.00 27.71 13 TRP C N 1
ATOM 5345 C CA . TRP C 2 13 ? 81.008 104.450 -35.527 1.00 27.64 13 TRP C CA 1
ATOM 5346 C C . TRP C 2 13 ? 81.524 102.994 -35.351 1.00 30.66 13 TRP C C 1
ATOM 5347 O O . TRP C 2 13 ? 80.843 102.164 -34.796 1.00 26.84 13 TRP C O 1
ATOM 5358 N N . MET C 2 14 ? 82.728 102.695 -35.860 1.00 28.04 14 MET C N 1
ATOM 5359 C CA . MET C 2 14 ? 83.206 101.307 -35.865 1.00 25.46 14 MET C CA 1
ATOM 5360 C C . MET C 2 14 ? 83.360 100.784 -34.431 1.00 27.98 14 MET C C 1
ATOM 5361 O O . MET C 2 14 ? 83.025 99.648 -34.110 1.00 26.88 14 MET C O 1
ATOM 5366 N N . SER C 2 15 ? 83.851 101.648 -33.564 1.00 24.38 15 SER C N 1
ATOM 5367 C CA . SER C 2 15 ? 83.953 101.327 -32.174 1.00 25.49 15 SER C CA 1
ATOM 5368 C C . SER C 2 15 ? 82.548 100.998 -31.577 1.00 36.91 15 SER C C 1
ATOM 5369 O O . SER C 2 15 ? 82.407 100.023 -30.892 1.00 33.14 15 SER C O 1
ATOM 5372 N N . GLU C 2 16 ? 81.520 101.800 -31.861 1.00 34.39 16 GLU C N 1
ATOM 5373 C CA . GLU C 2 16 ? 80.180 101.486 -31.383 1.00 37.20 16 GLU C CA 1
ATOM 5374 C C . GLU C 2 16 ? 79.745 100.120 -31.945 1.00 34.76 16 GLU C C 1
ATOM 5375 O O . GLU C 2 16 ? 79.005 99.405 -31.296 1.00 33.60 16 GLU C O 1
ATOM 5381 N N . GLN C 2 17 ? 80.168 99.758 -33.158 1.00 28.41 17 GLN C N 1
ATOM 5382 C CA . GLN C 2 17 ? 79.692 98.487 -33.717 1.00 26.26 17 GLN C CA 1
ATOM 5383 C C . GLN C 2 17 ? 80.340 97.268 -33.073 1.00 26.98 17 GLN C C 1
ATOM 5384 O O . GLN C 2 17 ? 79.878 96.117 -33.235 1.00 32.77 17 GLN C O 1
ATOM 5390 N N . ARG C 2 18 ? 81.377 97.500 -32.311 1.00 23.50 18 ARG C N 1
ATOM 5391 C CA . ARG C 2 18 ? 82.135 96.369 -31.731 1.00 32.16 18 ARG C CA 1
ATOM 5392 C C . ARG C 2 18 ? 81.284 95.521 -30.745 1.00 29.93 18 ARG C C 1
ATOM 5393 O O . ARG C 2 18 ? 81.433 94.296 -30.627 1.00 28.18 18 ARG C O 1
ATOM 5401 N N . TRP C 2 19 ? 80.412 96.207 -30.018 1.00 26.63 19 TRP C N 1
ATOM 5402 C CA . TRP C 2 19 ? 79.581 95.562 -29.013 1.00 32.42 19 TRP C CA 1
ATOM 5403 C C . TRP C 2 19 ? 78.107 95.483 -29.453 1.00 34.05 19 TRP C C 1
ATOM 5404 O O . TRP C 2 19 ? 77.232 95.276 -28.663 1.00 40.07 19 TRP C O 1
ATOM 5415 N N . ALA C 2 20 ? 77.864 95.653 -30.745 1.00 42.36 20 ALA C N 1
ATOM 5416 C CA . ALA C 2 20 ? 76.524 95.591 -31.322 1.00 40.18 20 ALA C CA 1
ATOM 5417 C C . ALA C 2 20 ? 76.130 94.171 -31.748 1.00 43.36 20 ALA C C 1
ATOM 5418 O O . ALA C 2 20 ? 76.974 93.269 -31.805 1.00 50.53 20 ALA C O 1
ATOM 5420 N N . GLY C 2 21 ? 74.860 93.956 -32.057 1.00 37.03 21 GLY C N 1
ATOM 5421 C CA . GLY C 2 21 ? 74.410 92.649 -32.525 1.00 34.88 21 GLY C CA 1
ATOM 5422 C C . GLY C 2 21 ? 72.903 92.573 -32.349 1.00 35.77 21 GLY C C 1
ATOM 5423 O O . GLY C 2 21 ? 72.406 92.986 -31.322 1.00 37.41 21 GLY C O 1
ATOM 5424 N N . GLU C 2 22 ? 72.177 92.168 -33.387 1.00 33.55 22 GLU C N 1
ATOM 5425 C CA . GLU C 2 22 ? 70.729 91.994 -33.293 1.00 37.22 22 GLU C CA 1
ATOM 5426 C C . GLU C 2 22 ? 70.476 90.608 -32.728 1.00 32.00 22 GLU C C 1
ATOM 5427 O O . GLU C 2 22 ? 70.698 89.587 -33.411 1.00 28.50 22 GLU C O 1
ATOM 5433 N N . PRO C 2 23 ? 69.933 90.579 -31.527 1.00 39.03 23 PRO C N 1
ATOM 5434 C CA . PRO C 2 23 ? 69.743 89.342 -30.789 1.00 36.40 23 PRO C CA 1
ATOM 5435 C C . PRO C 2 23 ? 68.502 88.644 -31.314 1.00 30.96 23 PRO C C 1
ATOM 5436 O O . PRO C 2 23 ? 67.593 89.293 -31.843 1.00 33.92 23 PRO C O 1
ATOM 5440 N N . GLU C 2 24 ? 68.426 87.330 -31.108 1.00 32.89 24 GLU C N 1
ATOM 5441 C CA . GLU C 2 24 ? 67.165 86.635 -31.359 1.00 34.22 24 GLU C CA 1
ATOM 5442 C C . GLU C 2 24 ? 66.156 87.184 -30.381 1.00 33.88 24 GLU C C 1
ATOM 5443 O O . GLU C 2 24 ? 66.549 87.650 -29.317 1.00 35.17 24 GLU C O 1
ATOM 5449 N N . VAL C 2 25 ? 64.901 87.251 -30.818 1.00 49.00 25 VAL C N 1
ATOM 5450 C CA . VAL C 2 25 ? 63.867 88.018 -30.125 1.00 47.55 25 VAL C CA 1
ATOM 5451 C C . VAL C 2 25 ? 62.741 87.152 -29.521 1.00 52.80 25 VAL C C 1
ATOM 5452 O O . VAL C 2 25 ? 61.915 87.652 -28.742 1.00 51.47 25 VAL C O 1
ATOM 5456 N N . MET C 2 26 ? 62.724 85.862 -29.845 1.00 48.74 26 MET C N 1
ATOM 5457 C CA . MET C 2 26 ? 61.671 84.993 -29.315 1.00 52.01 26 MET C CA 1
ATOM 5458 C C . MET C 2 26 ? 61.681 85.001 -27.779 1.00 46.14 26 MET C C 1
ATOM 5459 O O . MET C 2 26 ? 62.735 84.848 -27.174 1.00 45.08 26 MET C O 1
ATOM 5464 N N . CYS C 2 27 ? 60.507 85.170 -27.168 1.00 45.66 27 CYS C N 1
ATOM 5465 C CA . CYS C 2 27 ? 60.338 85.166 -25.715 1.00 43.85 27 CYS C CA 1
ATOM 5466 C C . CYS C 2 27 ? 60.428 83.722 -25.290 1.00 50.71 27 CYS C C 1
ATOM 5467 O O . CYS C 2 27 ? 59.866 82.871 -25.988 1.00 49.30 27 CYS C O 1
ATOM 5470 N N . THR C 2 28 ? 61.142 83.434 -24.187 1.00 48.87 28 THR C N 1
ATOM 5471 C CA . THR C 2 28 ? 61.302 82.063 -23.729 1.00 44.39 28 THR C CA 1
ATOM 5472 C C . THR C 2 28 ? 60.533 81.774 -22.425 1.00 39.87 28 THR C C 1
ATOM 5473 O O . THR C 2 28 ? 60.793 80.708 -21.809 1.00 39.05 28 THR C O 1
ATOM 5477 N N . LEU C 2 29 ? 59.647 82.685 -22.004 1.00 39.88 29 LEU C N 1
ATOM 5478 C CA . LEU C 2 29 ? 58.809 82.456 -20.841 1.00 39.12 29 LEU C CA 1
ATOM 5479 C C . LEU C 2 29 ? 57.818 81.325 -21.123 1.00 39.22 29 LEU C C 1
ATOM 5480 O O . LEU C 2 29 ? 57.314 81.167 -22.218 1.00 40.64 29 LEU C O 1
ATOM 5485 N N . GLN C 2 30 ? 57.531 80.519 -20.134 1.00 34.72 30 GLN C N 1
ATOM 5486 C CA . GLN C 2 30 ? 56.613 79.422 -20.400 1.00 37.14 30 GLN C CA 1
ATOM 5487 C C . GLN C 2 30 ? 55.264 79.724 -19.777 1.00 35.05 30 GLN C C 1
ATOM 5488 O O . GLN C 2 30 ? 55.184 80.290 -18.670 1.00 32.67 30 GLN C O 1
ATOM 5494 N N . HIS C 2 31 ? 54.206 79.351 -20.487 1.00 37.24 31 HIS C N 1
ATOM 5495 C CA . HIS C 2 31 ? 52.839 79.668 -20.045 1.00 35.54 31 HIS C CA 1
ATOM 5496 C C . HIS C 2 31 ? 52.245 78.417 -19.375 1.00 35.59 31 HIS C C 1
ATOM 5497 O O . HIS C 2 31 ? 52.365 77.309 -19.894 1.00 39.09 31 HIS C O 1
ATOM 5504 N N . LYS C 2 32 ? 51.658 78.589 -18.197 1.00 32.76 32 LYS C N 1
ATOM 5505 C CA . LYS C 2 32 ? 50.839 77.526 -17.580 1.00 32.63 32 LYS C CA 1
ATOM 5506 C C . LYS C 2 32 ? 49.387 77.804 -17.844 1.00 33.13 32 LYS C C 1
ATOM 5507 O O . LYS C 2 32 ? 48.854 78.823 -17.419 1.00 32.81 32 LYS C O 1
ATOM 5513 N N . SER C 2 33 ? 48.736 76.958 -18.597 1.00 36.76 33 SER C N 1
ATOM 5514 C CA . SER C 2 33 ? 47.396 77.285 -19.020 1.00 42.37 33 SER C CA 1
ATOM 5515 C C . SER C 2 33 ? 46.469 77.115 -17.820 1.00 38.22 33 SER C C 1
ATOM 5516 O O . SER C 2 33 ? 46.657 76.197 -17.032 1.00 39.92 33 SER C O 1
ATOM 5519 N N . ILE C 2 34 ? 45.506 78.027 -17.646 1.00 39.08 34 ILE C N 1
ATOM 5520 C CA . ILE C 2 34 ? 44.560 77.960 -16.522 1.00 38.69 34 ILE C CA 1
ATOM 5521 C C . ILE C 2 34 ? 43.735 76.701 -16.675 1.00 49.58 34 ILE C C 1
ATOM 5522 O O . ILE C 2 34 ? 43.464 76.008 -15.678 1.00 48.62 34 ILE C O 1
ATOM 5527 N N . ALA C 2 35 ? 43.368 76.388 -17.922 1.00 54.99 35 ALA C N 1
ATOM 5528 C CA . ALA C 2 35 ? 42.497 75.247 -18.178 1.00 66.69 35 ALA C CA 1
ATOM 5529 C C . ALA C 2 35 ? 43.123 73.934 -17.677 1.00 70.03 35 ALA C C 1
ATOM 5530 O O . ALA C 2 35 ? 44.196 73.526 -18.132 1.00 71.97 35 ALA C O 1
ATOM 5532 N N . PRO D 2 7 ? 29.437 15.991 -16.301 1.00 37.66 7 PRO E N 1
ATOM 5533 C CA . PRO D 2 7 ? 29.461 17.483 -16.180 1.00 44.89 7 PRO E CA 1
ATOM 5534 C C . PRO D 2 7 ? 29.182 17.939 -14.743 1.00 43.85 7 PRO E C 1
ATOM 5535 O O . PRO D 2 7 ? 28.357 17.339 -14.034 1.00 42.41 7 PRO E O 1
ATOM 5539 N N . GLU D 2 8 ? 29.836 19.016 -14.348 1.00 36.93 8 GLU E N 1
ATOM 5540 C CA . GLU D 2 8 ? 29.916 19.363 -12.953 1.00 39.53 8 GLU E CA 1
ATOM 5541 C C . GLU D 2 8 ? 29.557 20.859 -12.799 1.00 35.01 8 GLU E C 1
ATOM 5542 O O . GLU D 2 8 ? 30.107 21.717 -13.506 1.00 37.34 8 GLU E O 1
ATOM 5548 N N . PRO D 2 9 ? 28.578 21.179 -11.940 1.00 37.06 9 PRO E N 1
ATOM 5549 C CA . PRO D 2 9 ? 28.058 22.576 -11.909 1.00 33.31 9 PRO E CA 1
ATOM 5550 C C . PRO D 2 9 ? 29.121 23.646 -11.629 1.00 31.35 9 PRO E C 1
ATOM 5551 O O . PRO D 2 9 ? 29.147 24.710 -12.286 1.00 30.98 9 PRO E O 1
ATOM 5555 N N . VAL D 2 10 ? 30.032 23.338 -10.708 1.00 28.20 10 VAL E N 1
ATOM 5556 C CA . VAL D 2 10 ? 31.127 24.260 -10.422 1.00 28.82 10 VAL E CA 1
ATOM 5557 C C . VAL D 2 10 ? 32.073 24.528 -11.638 1.00 32.90 10 VAL E C 1
ATOM 5558 O O . VAL D 2 10 ? 32.517 25.667 -11.829 1.00 28.96 10 VAL E O 1
ATOM 5562 N N . ALA D 2 11 ? 32.435 23.474 -12.397 1.00 30.44 11 ALA E N 1
ATOM 5563 C CA . ALA D 2 11 ? 33.325 23.632 -13.551 1.00 32.71 11 ALA E CA 1
ATOM 5564 C C . ALA D 2 11 ? 32.612 24.391 -14.644 1.00 29.37 11 ALA E C 1
ATOM 5565 O O . ALA D 2 11 ? 33.199 25.250 -15.338 1.00 25.69 11 ALA E O 1
ATOM 5567 N N . SER D 2 12 ? 31.351 24.024 -14.818 1.00 28.75 12 SER E N 1
ATOM 5568 C CA . SER D 2 12 ? 30.446 24.729 -15.716 1.00 35.41 12 SER E CA 1
ATOM 5569 C C . SER D 2 12 ? 30.314 26.220 -15.387 1.00 31.94 12 SER E C 1
ATOM 5570 O O . SER D 2 12 ? 30.503 27.046 -16.268 1.00 29.68 12 SER E O 1
ATOM 5573 N N . TRP D 2 13 ? 30.108 26.560 -14.107 1.00 29.01 13 TRP E N 1
ATOM 5574 C CA . TRP D 2 13 ? 30.080 27.976 -13.655 1.00 27.13 13 TRP E CA 1
ATOM 5575 C C . TRP D 2 13 ? 31.411 28.683 -13.947 1.00 29.93 13 TRP E C 1
ATOM 5576 O O . TRP D 2 13 ? 31.463 29.766 -14.596 1.00 27.30 13 TRP E O 1
ATOM 5587 N N . MET D 2 14 ? 32.512 28.050 -13.539 1.00 26.58 14 MET E N 1
ATOM 5588 C CA . MET D 2 14 ? 33.795 28.697 -13.722 1.00 23.95 14 MET E CA 1
ATOM 5589 C C . MET D 2 14 ? 34.127 28.902 -15.199 1.00 28.26 14 MET E C 1
ATOM 5590 O O . MET D 2 14 ? 34.657 29.930 -15.620 1.00 27.24 14 MET E O 1
ATOM 5595 N N . SER D 2 15 ? 33.828 27.891 -15.994 1.00 26.37 15 SER E N 1
ATOM 5596 C CA . SER D 2 15 ? 33.996 28.026 -17.430 1.00 27.19 15 SER E CA 1
ATOM 5597 C C . SER D 2 15 ? 33.186 29.242 -18.004 1.00 38.24 15 SER E C 1
ATOM 5598 O O . SER D 2 15 ? 33.743 30.085 -18.733 1.00 35.38 15 SER E O 1
ATOM 5601 N N . GLU D 2 16 ? 31.909 29.371 -17.625 1.00 33.89 16 GLU E N 1
ATOM 5602 C CA . GLU D 2 16 ? 31.142 30.544 -18.043 1.00 37.35 16 GLU E CA 1
ATOM 5603 C C . GLU D 2 16 ? 31.811 31.837 -17.604 1.00 34.09 16 GLU E C 1
ATOM 5604 O O . GLU D 2 16 ? 31.697 32.821 -18.273 1.00 31.48 16 GLU E O 1
ATOM 5610 N N . GLN D 2 17 ? 32.517 31.820 -16.472 1.00 30.04 17 GLN E N 1
ATOM 5611 C CA . GLN D 2 17 ? 33.125 33.057 -15.950 1.00 27.08 17 GLN E CA 1
ATOM 5612 C C . GLN D 2 17 ? 34.369 33.519 -16.717 1.00 28.36 17 GLN E C 1
ATOM 5613 O O . GLN D 2 17 ? 34.838 34.671 -16.564 1.00 30.27 17 GLN E O 1
ATOM 5619 N N . ARG D 2 18 ? 34.913 32.597 -17.500 1.00 24.99 18 ARG E N 1
ATOM 5620 C CA . ARG D 2 18 ? 36.182 32.850 -18.141 1.00 32.51 18 ARG E CA 1
ATOM 5621 C C . ARG D 2 18 ? 36.085 34.032 -19.110 1.00 28.21 18 ARG E C 1
ATOM 5622 O O . ARG D 2 18 ? 37.044 34.749 -19.303 1.00 31.08 18 ARG E O 1
ATOM 5630 N N . TRP D 2 19 ? 34.931 34.183 -19.737 1.00 26.99 19 TRP E N 1
ATOM 5631 C CA . TRP D 2 19 ? 34.756 35.156 -20.811 1.00 32.69 19 TRP E CA 1
ATOM 5632 C C . TRP D 2 19 ? 33.746 36.234 -20.334 1.00 36.37 19 TRP E C 1
ATOM 5633 O O . TRP D 2 19 ? 33.170 36.961 -21.148 1.00 41.80 19 TRP E O 1
ATOM 5644 N N . ALA D 2 20 ? 33.561 36.326 -19.021 1.00 38.63 20 ALA E N 1
ATOM 5645 C CA . ALA D 2 20 ? 32.702 37.334 -18.414 1.00 40.62 20 ALA E CA 1
ATOM 5646 C C . ALA D 2 20 ? 33.474 38.641 -18.074 1.00 43.36 20 ALA E C 1
ATOM 5647 O O . ALA D 2 20 ? 34.705 38.676 -18.128 1.00 49.93 20 ALA E O 1
ATOM 5649 N N . GLY D 2 21 ? 32.754 39.697 -17.709 1.00 36.88 21 GLY E N 1
ATOM 5650 C CA . GLY D 2 21 ? 33.359 40.955 -17.283 1.00 34.78 21 GLY E CA 1
ATOM 5651 C C . GLY D 2 21 ? 32.365 42.074 -17.446 1.00 34.66 21 GLY E C 1
ATOM 5652 O O . GLY D 2 21 ? 31.729 42.153 -18.479 1.00 37.06 21 GLY E O 1
ATOM 5653 N N . GLU D 2 22 ? 32.211 42.903 -16.421 1.00 33.08 22 GLU E N 1
ATOM 5654 C CA . GLU D 2 22 ? 31.285 44.042 -16.474 1.00 36.35 22 GLU E CA 1
ATOM 5655 C C . GLU D 2 22 ? 32.048 45.180 -17.156 1.00 32.47 22 GLU E C 1
ATOM 5656 O O . GLU D 2 22 ? 33.052 45.697 -16.652 1.00 28.90 22 GLU E O 1
ATOM 5662 N N . PRO D 2 23 ? 31.577 45.559 -18.321 1.00 40.11 23 PRO E N 1
ATOM 5663 C CA . PRO D 2 23 ? 32.290 46.532 -19.142 1.00 37.61 23 PRO E CA 1
ATOM 5664 C C . PRO D 2 23 ? 31.922 47.932 -18.638 1.00 30.16 23 PRO E C 1
ATOM 5665 O O . PRO D 2 23 ? 30.875 48.112 -18.018 1.00 34.67 23 PRO E O 1
ATOM 5669 N N . GLU D 2 24 ? 32.778 48.904 -18.895 1.00 31.77 24 GLU E N 1
ATOM 5670 C CA . GLU D 2 24 ? 32.408 50.296 -18.685 1.00 32.23 24 GLU E CA 1
ATOM 5671 C C . GLU D 2 24 ? 31.221 50.600 -19.562 1.00 34.71 24 GLU E C 1
ATOM 5672 O O . GLU D 2 24 ? 31.030 49.915 -20.531 1.00 33.66 24 GLU E O 1
ATOM 5678 N N . VAL D 2 25 ? 30.345 51.514 -19.118 1.00 44.81 25 VAL E N 1
ATOM 5679 C CA . VAL D 2 25 ? 28.979 51.630 -19.677 1.00 46.89 25 VAL E CA 1
ATOM 5680 C C . VAL D 2 25 ? 28.731 53.007 -20.303 1.00 52.16 25 VAL E C 1
ATOM 5681 O O . VAL D 2 25 ? 27.705 53.220 -20.939 1.00 50.93 25 VAL E O 1
ATOM 5685 N N . MET D 2 26 ? 29.671 53.936 -20.120 1.00 47.23 26 MET E N 1
ATOM 5686 C CA . MET D 2 26 ? 29.506 55.268 -20.671 1.00 51.30 26 MET E CA 1
ATOM 5687 C C . MET D 2 26 ? 29.347 55.242 -22.198 1.00 43.24 26 MET E C 1
ATOM 5688 O O . MET D 2 26 ? 30.125 54.614 -22.900 1.00 41.67 26 MET E O 1
ATOM 5693 N N . CYS D 2 27 ? 28.316 55.918 -22.702 1.00 43.75 27 CYS E N 1
ATOM 5694 C CA . CYS D 2 27 ? 28.097 56.007 -24.140 1.00 42.71 27 CYS E CA 1
ATOM 5695 C C . CYS D 2 27 ? 29.140 56.966 -24.694 1.00 49.13 27 CYS E C 1
ATOM 5696 O O . CYS D 2 27 ? 29.402 58.012 -24.067 1.00 46.41 27 CYS E O 1
ATOM 5699 N N . THR D 2 28 ? 29.765 56.598 -25.830 1.00 46.99 28 THR E N 1
ATOM 5700 C CA . THR D 2 28 ? 30.790 57.462 -26.386 1.00 44.60 28 THR E CA 1
ATOM 5701 C C . THR D 2 28 ? 30.266 58.188 -27.639 1.00 35.84 28 THR E C 1
ATOM 5702 O O . THR D 2 28 ? 31.021 58.846 -28.325 1.00 35.71 28 THR E O 1
ATOM 5706 N N . LEU D 2 29 ? 28.977 58.096 -27.916 1.00 29.57 29 LEU E N 1
ATOM 5707 C CA . LEU D 2 29 ? 28.445 58.877 -29.065 1.00 36.50 29 LEU E CA 1
ATOM 5708 C C . LEU D 2 29 ? 28.547 60.377 -28.790 1.00 36.17 29 LEU E C 1
ATOM 5709 O O . LEU D 2 29 ? 28.395 60.809 -27.663 1.00 36.00 29 LEU E O 1
ATOM 5714 N N . GLN D 2 30 ? 28.831 61.158 -29.813 1.00 32.81 30 GLN E N 1
ATOM 5715 C CA . GLN D 2 30 ? 28.970 62.600 -29.644 1.00 30.29 30 GLN E CA 1
ATOM 5716 C C . GLN D 2 30 ? 27.818 63.339 -30.231 1.00 33.19 30 GLN E C 1
ATOM 5717 O O . GLN D 2 30 ? 27.302 63.000 -31.303 1.00 30.18 30 GLN E O 1
ATOM 5723 N N . HIS D 2 31 ? 27.414 64.378 -29.528 1.00 36.23 31 HIS E N 1
ATOM 5724 C CA . HIS D 2 31 ? 26.174 65.062 -29.839 1.00 35.36 31 HIS E CA 1
ATOM 5725 C C . HIS D 2 31 ? 26.522 66.393 -30.520 1.00 31.20 31 HIS E C 1
ATOM 5726 O O . HIS D 2 31 ? 27.369 67.130 -30.047 1.00 35.04 31 HIS E O 1
ATOM 5733 N N . LYS D 2 32 ? 25.897 66.682 -31.657 1.00 34.81 32 LYS E N 1
ATOM 5734 C CA . LYS D 2 32 ? 26.038 67.982 -32.316 1.00 31.46 32 LYS E CA 1
ATOM 5735 C C . LYS D 2 32 ? 24.800 68.795 -32.013 1.00 32.52 32 LYS E C 1
ATOM 5736 O O . LYS D 2 32 ? 23.683 68.516 -32.462 1.00 32.04 32 LYS E O 1
ATOM 5742 N N . SER D 2 33 ? 24.980 69.842 -31.246 1.00 36.62 33 SER E N 1
ATOM 5743 C CA . SER D 2 33 ? 23.833 70.597 -30.829 1.00 41.55 33 SER E CA 1
ATOM 5744 C C . SER D 2 33 ? 23.228 71.352 -32.010 1.00 37.41 33 SER E C 1
ATOM 5745 O O . SER D 2 33 ? 23.933 71.933 -32.822 1.00 38.25 33 SER E O 1
ATOM 5748 N N . ILE D 2 34 ? 21.901 71.355 -32.097 1.00 36.93 34 ILE E N 1
ATOM 5749 C CA . ILE D 2 34 ? 21.182 72.069 -33.146 1.00 38.67 34 ILE E CA 1
ATOM 5750 C C . ILE D 2 34 ? 21.454 73.566 -33.060 1.00 48.84 34 ILE E C 1
ATOM 5751 O O . ILE D 2 34 ? 21.759 74.182 -34.092 1.00 46.62 34 ILE E O 1
#